Protein 1S3R (pdb70)

Organism: Streptococcus intermedius (NCBI:txid1338)

Sequence (946 aa):
NSEAAKKALNDYIWGLQYDKLNILTHQGEKLKNHSSREAFHRPGEYVVIEKKKQSISNATSKLSVSSANDDRIFPGALLKADQSLLENLPTLIPVNRGKTTISVNLPGLKNGESNLTVENPSNSTVRTAVNNLVEKWIQNYSKTHAVPARMQYESISAQSMSQLQAKFGADFSKVGAPLNVDFSSVHKGEKQVFIANFRQVYYTASVDSPNSPSALFGSGITPTDLINRGVNSKTPPVYVSNVSYGRAMYVKFETTSKSTKVQAAIDAVVKGAKLKAGTEYENILKNTKITAVVLGGNPGEASKVITGNIDTLKDLIQKGSNFSAQSPAVPISYTTSFVKDNSIATIQNNTDYIETKVTSYKDGALTLNHDGAFVARFYVYWEELGHDADGYETIRSRSWSGNGYNRGAHYSTTLRFKGNVRNIRVKVLGATGLAWEPWRLIYSKNDLPLVPQRNISTWGTTLHPQFEDKVVKNSEAAKKALNDYIWGLQYDKLNILTHQGEKLKNHSSREAFHRPGEYVVIEKKKQSISNATSKLSVSSANDDRIFPGALLKADQSLLENLPTLIPVNRGKTTISVNLPGLKNGESNLTVENPSNSTVRTAVNNLVEKWIQNYSKTHAVPARMQYESISAQSMSQLQAKFGADFSKVGAPLNVDFSSVHKGEKQVFIANFRQVYYTASVDSPNSPSALFGSGITPTDLINRGVNSKTPPVYVSNVSYGRAMYVKFETTSKSTKVQAAIDAVVKGAKLKAGTEYENILKNTKITAVVLGGNPGEASKVITGNIDTLKDLIQKGSNFSAQSPAVPISYTTSFVKDNSIATIQNNTDYIETKVTSYKDGALTLNHDGAFVARFYVYWEELGHDADGYETIRSRSWSGNGYNRGAHYSTTLRFKGNVRNIRVKVLGATGLAWEPWRLIYSKNDLPLVPQRNISTWGTTLHPQFEDKVVK

InterPro domains:
  IPR001869 Thiol-activated cytolysin [PF01289] (64-416)
  IPR001869 Thiol-activated cytolysin [PR01400] (71-88)
  IPR001869 Thiol-activated cytolysin [PR01400] (101-123)
  IPR001869 Thiol-activated cytolysin [PR01400] (129-145)
  IPR001869 Thiol-activated cytolysin [PR01400] (145-163)
  IPR001869 Thiol-activated cytolysin [PR01400] (204-219)
  IPR001869 Thiol-activated cytolysin [PR01400] (285-308)
  IPR001869 Thiol-activated cytolysin [PR01400] (338-355)
  IPR001869 Thiol-activated cytolysin [PR01400] (386-413)
  IPR001869 Thiol-activated cytolysin [PR01400] (425-442)
  IPR001869 Thiol-activated cytolysin [PR01400] (442-458)
  IPR001869 Thiol-activated cytolysin [PR01400] (500-520)
  IPR035390 Thiol-activated cytolysin C-terminal [PF17440] (421-521)
  IPR036359 Thiol-activated cytolysin superfamily [SSF56978] (58-526)
  IPR036363 Thiol-activated cytolysin, alpha-beta domain superfamily [G3DSA:3.90.840.10] (64-400)
  IPR038700 Thiol-activated cytolysin, C-terminal domain superfamily [G3DSA:2.60.40.1430] (418-532)

Structure (mmCIF, N/CA/C/O backbone):
data_1S3R
#
_entry.id   1S3R
#
_cell.length_a   88.450
_cell.length_b   173.640
_cell.length_c   105.110
_cell.angle_alpha   90.00
_cell.angle_beta   90.00
_cell.angle_gamma   90.00
#
_symmetry.space_group_name_H-M   'P 21 21 2'
#
loop_
_entity.id
_entity.type
_entity.pdbx_description
1 polymer intermedilysin
2 non-polymer 'SULFATE ION'
3 water water
#
loop_
_atom_site.group_PDB
_atom_site.id
_atom_site.type_symbol
_atom_site.label_atom_id
_atom_site.label_alt_id
_atom_site.label_comp_id
_atom_site.label_asym_id
_atom_site.label_entity_id
_atom_site.label_seq_id
_atom_site.pdbx_PDB_ins_code
_atom_site.Cartn_x
_atom_site.Cartn_y
_atom_site.Cartn_z
_atom_site.occupancy
_atom_site.B_iso_or_equiv
_atom_site.auth_seq_id
_atom_site.auth_comp_id
_atom_site.auth_asym_id
_atom_site.auth_atom_id
_atom_site.pdbx_PDB_model_num
ATOM 1 N N . ASN A 1 59 ? -0.841 71.481 22.417 1.00 45.81 56 ASN A N 1
ATOM 2 C CA . ASN A 1 59 ? 0.563 71.976 22.345 1.00 46.18 56 ASN A CA 1
ATOM 3 C C . ASN A 1 59 ? 1.504 70.994 23.072 1.00 45.85 56 ASN A C 1
ATOM 4 O O . ASN A 1 59 ? 2.302 70.268 22.435 1.00 45.38 56 ASN A O 1
ATOM 9 N N . SER A 1 60 ? 1.397 70.949 24.400 1.00 45.47 57 SER A N 1
ATOM 10 C CA . SER A 1 60 ? 2.134 69.949 25.175 1.00 45.23 57 SER A CA 1
ATOM 11 C C . SER A 1 60 ? 1.261 68.709 25.289 1.00 44.78 57 SER A C 1
ATOM 12 O O . SER A 1 60 ? 1.693 67.613 24.970 1.00 44.72 57 SER A O 1
ATOM 15 N N . GLU A 1 61 ? 0.017 68.902 25.706 1.00 44.16 58 GLU A N 1
ATOM 16 C CA . GLU A 1 61 ? -0.957 67.813 25.719 1.00 44.19 58 GLU A CA 1
ATOM 17 C C . GLU A 1 61 ? -0.905 66.915 24.456 1.00 43.58 58 GLU A C 1
ATOM 18 O O . GLU A 1 61 ? -1.084 65.692 24.548 1.00 43.39 58 GLU A O 1
ATOM 24 N N . ALA A 1 62 ? -0.661 67.527 23.294 1.00 42.85 59 ALA A N 1
ATOM 25 C CA . ALA A 1 62 ? -0.623 66.820 22.006 1.00 42.00 59 ALA A CA 1
ATOM 26 C C . ALA A 1 62 ? 0.606 65.931 21.838 1.00 41.31 59 ALA A C 1
ATOM 27 O O . ALA A 1 62 ? 0.495 64.824 21.334 1.00 40.81 59 ALA A O 1
ATOM 29 N N . ALA A 1 63 ? 1.770 66.436 22.235 1.00 40.84 60 ALA A N 1
ATOM 30 C CA . ALA A 1 63 ? 3.027 65.651 22.227 1.00 40.77 60 ALA A CA 1
ATOM 31 C C . ALA A 1 63 ? 3.009 64.402 23.125 1.00 40.22 60 ALA A C 1
ATOM 32 O O . ALA A 1 63 ? 3.552 63.350 22.760 1.00 39.26 60 ALA A O 1
ATOM 34 N N . LYS A 1 64 ? 2.399 64.559 24.303 1.00 39.97 61 LYS A N 1
ATOM 35 C CA . LYS A 1 64 ? 2.288 63.515 25.307 1.00 39.73 61 LYS A CA 1
ATOM 36 C C . LYS A 1 64 ? 1.390 62.446 24.792 1.00 39.05 61 LYS A C 1
ATOM 37 O O . LYS A 1 64 ? 1.776 61.299 24.747 1.00 38.76 61 LYS A O 1
ATOM 43 N N . LYS A 1 65 ? 0.185 62.845 24.413 1.00 38.92 62 LYS A N 1
ATOM 44 C CA . LYS A 1 65 ? -0.798 61.963 23.811 1.00 38.68 62 LYS A CA 1
ATOM 45 C C . LYS A 1 65 ? -0.195 61.117 22.677 1.00 38.07 62 LYS A C 1
ATOM 46 O O . LYS A 1 65 ? -0.395 59.900 22.624 1.00 37.71 62 LYS A O 1
ATOM 52 N N . ALA A 1 66 ? 0.530 61.756 21.768 1.00 37.32 63 ALA A N 1
ATOM 53 C CA . ALA A 1 66 ? 1.147 61.040 20.655 1.00 37.26 63 ALA A CA 1
ATOM 54 C C . ALA A 1 66 ? 2.139 59.937 21.125 1.00 37.03 63 ALA A C 1
ATOM 55 O O . ALA A 1 66 ? 2.163 58.845 20.551 1.00 36.56 63 ALA A O 1
ATOM 57 N N . LEU A 1 67 ? 2.935 60.239 22.164 1.00 36.36 64 LEU A N 1
ATOM 58 C CA . LEU A 1 67 ? 3.785 59.254 22.843 1.00 36.17 64 LEU A CA 1
ATOM 59 C C . LEU A 1 67 ? 2.983 58.152 23.516 1.00 35.19 64 LEU A C 1
ATOM 60 O O . LEU A 1 67 ? 3.232 56.970 23.311 1.00 35.01 64 LEU A O 1
ATOM 65 N N . ASN A 1 68 ? 2.063 58.563 24.379 1.00 34.16 65 ASN A N 1
ATOM 66 C CA . ASN A 1 68 ? 1.155 57.661 25.076 1.00 33.43 65 ASN A CA 1
ATOM 67 C C . ASN A 1 68 ? 0.560 56.580 24.160 1.00 32.87 65 ASN A C 1
ATOM 68 O O . ASN A 1 68 ? 0.688 55.385 24.445 1.00 32.56 65 ASN A O 1
ATOM 73 N N . ASP A 1 69 ? -0.075 56.994 23.060 1.00 31.97 66 ASP A N 1
ATOM 74 C CA . ASP A 1 69 ? -0.747 56.053 22.182 1.00 31.46 66 ASP A CA 1
ATOM 75 C C . ASP A 1 69 ? 0.208 55.170 21.474 1.00 30.49 66 ASP A C 1
ATOM 76 O O . ASP A 1 69 ? -0.120 54.022 21.222 1.00 28.82 66 ASP A O 1
ATOM 81 N N . TYR A 1 70 ? 1.383 55.716 21.138 1.00 30.65 67 TYR A N 1
ATOM 82 C CA . TYR A 1 70 ? 2.378 54.961 20.402 1.00 30.37 67 TYR A CA 1
ATOM 83 C C . TYR A 1 70 ? 2.814 53.794 21.258 1.00 29.70 67 TYR A C 1
ATOM 84 O O . TYR A 1 70 ? 2.881 52.672 20.774 1.00 29.19 67 TYR A O 1
ATOM 93 N N . ILE A 1 71 ? 3.094 54.047 22.530 1.00 29.29 68 ILE A N 1
ATOM 94 C CA . ILE A 1 71 ? 3.593 52.988 23.400 1.00 29.61 68 ILE A CA 1
ATOM 95 C C . ILE A 1 71 ? 2.451 52.039 23.710 1.00 28.24 68 ILE A C 1
ATOM 96 O O . ILE A 1 71 ? 2.598 50.843 23.579 1.00 26.71 68 ILE A O 1
ATOM 101 N N . TRP A 1 72 ? 1.325 52.592 24.175 1.00 28.11 69 TRP A N 1
ATOM 102 C CA . TRP A 1 72 ? 0.060 51.833 24.305 1.00 28.16 69 TRP A CA 1
ATOM 103 C C . TRP A 1 72 ? -0.297 51.017 23.066 1.00 27.06 69 TRP A C 1
ATOM 104 O O . TRP A 1 72 ? -0.750 49.911 23.191 1.00 25.44 69 TRP A O 1
ATOM 115 N N . GLY A 1 73 ? -0.006 51.555 21.893 1.00 27.34 70 GLY A N 1
ATOM 116 C CA . GLY A 1 73 ? -0.144 50.848 20.643 1.00 28.60 70 GLY A CA 1
ATOM 117 C C . GLY A 1 73 ? 0.613 49.556 20.410 1.00 29.51 70 GLY A C 1
ATOM 118 O O . GLY A 1 73 ? 0.264 48.798 19.514 1.00 29.31 70 GLY A O 1
ATOM 119 N N . LEU A 1 74 ? 1.652 49.284 21.173 1.00 31.52 71 LEU A N 1
ATOM 120 C CA . LEU A 1 74 ? 2.521 48.204 20.790 1.00 33.08 71 LEU A CA 1
ATOM 121 C C . LEU A 1 74 ? 1.896 46.896 21.182 1.00 33.77 71 LEU A C 1
ATOM 122 O O . LEU A 1 74 ? 1.312 46.775 22.242 1.00 33.89 71 LEU A O 1
ATOM 127 N N . GLN A 1 75 ? 2.007 45.920 20.301 1.00 34.81 72 GLN A N 1
ATOM 128 C CA . GLN A 1 75 ? 1.578 44.556 20.578 1.00 35.89 72 GLN A CA 1
ATOM 129 C C . GLN A 1 75 ? 2.786 43.606 20.682 1.00 35.88 72 GLN A C 1
ATOM 130 O O . GLN A 1 75 ? 3.615 43.500 19.781 1.00 36.48 72 GLN A O 1
ATOM 136 N N . TYR A 1 76 ? 2.883 42.910 21.791 1.00 35.20 73 TYR A N 1
ATOM 137 C CA . TYR A 1 76 ? 3.877 41.883 21.910 1.00 34.34 73 TYR A CA 1
ATOM 138 C C . TYR A 1 76 ? 3.438 40.927 22.984 1.00 35.34 73 TYR A C 1
ATOM 139 O O . TYR A 1 76 ? 2.631 41.267 23.837 1.00 34.31 73 TYR A O 1
ATOM 148 N N . ASP A 1 77 ? 4.009 39.734 22.937 1.00 36.94 74 ASP A N 1
ATOM 149 C CA . ASP A 1 77 ? 3.831 38.704 23.953 1.00 38.50 74 ASP A CA 1
ATOM 150 C C . ASP A 1 77 ? 4.715 38.970 25.203 1.00 39.89 74 ASP A C 1
ATOM 151 O O . ASP A 1 77 ? 5.798 38.455 25.338 1.00 39.60 74 ASP A O 1
ATOM 156 N N . LYS A 1 78 ? 4.212 39.809 26.093 1.00 42.32 75 LYS A N 1
ATOM 157 C CA . LYS A 1 78 ? 4.788 40.123 27.420 1.00 44.09 75 LYS A CA 1
ATOM 158 C C . LYS A 1 78 ? 5.669 39.026 28.015 1.00 45.24 75 LYS A C 1
ATOM 159 O O . LYS A 1 78 ? 6.893 39.166 28.040 1.00 47.47 75 LYS A O 1
ATOM 165 N N . LEU A 1 79 ? 5.041 37.948 28.486 1.00 46.26 76 LEU A N 1
ATOM 166 C CA . LEU A 1 79 ? 5.708 36.804 29.118 1.00 46.34 76 LEU A CA 1
ATOM 167 C C . LEU A 1 79 ? 6.241 35.868 28.063 1.00 46.46 76 LEU A C 1
ATOM 168 O O . LEU A 1 79 ? 6.156 34.665 28.231 1.00 46.81 76 LEU A O 1
ATOM 173 N N . ASN A 1 80 ? 6.819 36.412 26.995 1.00 46.93 77 ASN A N 1
ATOM 174 C CA . ASN A 1 80 ? 7.489 35.597 25.982 1.00 47.47 77 ASN A CA 1
ATOM 175 C C . ASN A 1 80 ? 8.722 36.155 25.249 1.00 46.73 77 ASN A C 1
ATOM 176 O O . ASN A 1 80 ? 9.569 35.374 24.843 1.00 47.03 77 ASN A O 1
ATOM 181 N N . ILE A 1 81 ? 8.793 37.470 25.013 1.00 45.51 78 ILE A N 1
ATOM 182 C CA . ILE A 1 81 ? 9.877 38.058 24.199 1.00 44.23 78 ILE A CA 1
ATOM 183 C C . ILE A 1 81 ? 11.154 38.043 24.986 1.00 43.25 78 ILE A C 1
ATOM 184 O O . ILE A 1 81 ? 12.240 38.374 24.463 1.00 44.17 78 ILE A O 1
ATOM 189 N N . LEU A 1 82 ? 11.009 37.735 26.268 1.00 40.99 79 LEU A N 1
ATOM 190 C CA . LEU A 1 82 ? 12.106 37.644 27.172 1.00 38.51 79 LEU A CA 1
ATOM 191 C C . LEU A 1 82 ? 12.240 36.192 27.562 1.00 37.63 79 LEU A C 1
ATOM 192 O O . LEU A 1 82 ? 12.254 35.865 28.749 1.00 38.06 79 LEU A O 1
ATOM 197 N N . THR A 1 83 ? 12.353 35.339 26.553 1.00 36.42 80 THR A N 1
ATOM 198 C CA . THR A 1 83 ? 12.576 33.916 26.730 1.00 36.39 80 THR A CA 1
ATOM 199 C C . THR A 1 83 ? 13.816 33.542 25.970 1.00 36.90 80 THR A C 1
ATOM 200 O O . THR A 1 83 ? 13.916 33.826 24.789 1.00 38.01 80 THR A O 1
ATOM 204 N N . HIS A 1 84 ? 14.755 32.869 26.600 1.00 37.18 81 HIS A N 1
ATOM 205 C CA . HIS A 1 84 ? 15.964 32.465 25.907 1.00 36.90 81 HIS A CA 1
ATOM 206 C C . HIS A 1 84 ? 15.906 30.963 25.842 1.00 37.29 81 HIS A C 1
ATOM 207 O O . HIS A 1 84 ? 15.540 30.326 26.823 1.00 36.85 81 HIS A O 1
ATOM 214 N N . GLN A 1 85 ? 16.267 30.395 24.694 1.00 38.10 82 GLN A N 1
ATOM 215 C CA . GLN A 1 85 ? 16.431 28.953 24.555 1.00 38.87 82 GLN A CA 1
ATOM 216 C C . GLN A 1 85 ? 17.906 28.585 24.394 1.00 38.98 82 GLN A C 1
ATOM 217 O O . GLN A 1 85 ? 18.558 29.092 23.494 1.00 39.90 82 GLN A O 1
ATOM 223 N N . GLY A 1 86 ? 18.411 27.687 25.248 1.00 39.15 83 GLY A N 1
ATOM 224 C CA . GLY A 1 86 ? 19.810 27.244 25.228 1.00 39.56 83 GLY A CA 1
ATOM 225 C C . GLY A 1 86 ? 19.960 26.025 24.340 1.00 39.61 83 GLY A C 1
ATOM 226 O O . GLY A 1 86 ? 19.407 26.004 23.260 1.00 40.31 83 GLY A O 1
ATOM 227 N N . GLU A 1 87 ? 20.653 24.984 24.787 1.00 40.13 84 GLU A N 1
ATOM 228 C CA . GLU A 1 87 ? 20.748 23.744 23.988 1.00 40.09 84 GLU A CA 1
ATOM 229 C C . GLU A 1 87 ? 19.432 22.953 24.075 1.00 39.17 84 GLU A C 1
ATOM 230 O O . GLU A 1 87 ? 18.737 22.982 25.087 1.00 39.01 84 GLU A O 1
ATOM 236 N N . LYS A 1 88 ? 19.069 22.287 23.003 1.00 38.15 85 LYS A N 1
ATOM 237 C CA . LYS A 1 88 ? 18.013 21.306 23.059 1.00 38.48 85 LYS A CA 1
ATOM 238 C C . LYS A 1 88 ? 18.688 19.960 22.817 1.00 37.27 85 LYS A C 1
ATOM 239 O O . LYS A 1 88 ? 19.502 19.835 21.917 1.00 36.99 85 LYS A O 1
ATOM 245 N N . LEU A 1 89 ? 18.369 18.954 23.622 1.00 36.38 86 LEU A N 1
ATOM 246 C CA . LEU A 1 89 ? 19.027 17.667 23.503 1.00 35.48 86 LEU A CA 1
ATOM 247 C C . LEU A 1 89 ? 18.093 16.536 23.151 1.00 34.76 86 LEU A C 1
ATOM 248 O O . LEU A 1 89 ? 16.945 16.473 23.587 1.00 35.26 86 LEU A O 1
ATOM 253 N N . LYS A 1 90 ? 18.618 15.634 22.342 1.00 34.37 87 LYS A N 1
ATOM 254 C CA . LYS A 1 90 ? 17.990 14.360 22.085 1.00 33.81 87 LYS A CA 1
ATOM 255 C C . LYS A 1 90 ? 17.869 13.635 23.413 1.00 33.19 87 LYS A C 1
ATOM 256 O O . LYS A 1 90 ? 18.690 13.768 24.300 1.00 32.41 87 LYS A O 1
ATOM 262 N N . ASN A 1 91 ? 16.789 12.905 23.562 1.00 33.59 88 ASN A N 1
ATOM 263 C CA . ASN A 1 91 ? 16.606 12.068 24.721 1.00 33.33 88 ASN A CA 1
ATOM 264 C C . ASN A 1 91 ? 17.765 11.142 24.905 1.00 32.00 88 ASN A C 1
ATOM 265 O O . ASN A 1 91 ? 18.406 10.683 23.955 1.00 31.07 88 ASN A O 1
ATOM 270 N N . HIS A 1 92 ? 18.025 10.870 26.164 1.00 31.44 89 HIS A N 1
ATOM 271 C CA . HIS A 1 92 ? 19.141 10.035 26.523 1.00 31.31 89 HIS A CA 1
ATOM 272 C C . HIS A 1 92 ? 18.930 9.535 27.912 1.00 30.75 89 HIS A C 1
ATOM 273 O O . HIS A 1 92 ? 18.588 10.313 28.768 1.00 29.99 89 HIS A O 1
ATOM 280 N N . SER A 1 93 ? 19.111 8.233 28.121 1.00 31.09 90 SER A N 1
ATOM 281 C CA . SER A 1 93 ? 19.151 7.644 29.475 1.00 31.20 90 SER A CA 1
ATOM 282 C C . SER A 1 93 ? 20.105 6.470 29.508 1.00 31.09 90 SER A C 1
ATOM 283 O O . SER A 1 93 ? 19.825 5.439 28.919 1.00 30.88 90 SER A O 1
ATOM 286 N N . SER A 1 94 ? 21.242 6.635 30.162 1.00 31.19 91 SER A N 1
ATOM 287 C CA . SER A 1 94 ? 22.208 5.557 30.254 1.00 31.60 91 SER A CA 1
ATOM 288 C C . SER A 1 94 ? 22.734 5.379 31.678 1.00 32.32 91 SER A C 1
ATOM 289 O O . SER A 1 94 ? 22.452 6.184 32.569 1.00 32.22 91 SER A O 1
ATOM 292 N N . ARG A 1 95 ? 23.458 4.284 31.902 1.00 33.23 92 ARG A N 1
ATOM 293 C CA . ARG A 1 95 ? 24.098 4.052 33.196 1.00 33.51 92 ARG A CA 1
ATOM 294 C C . ARG A 1 95 ? 25.356 3.215 33.142 1.00 33.77 92 ARG A C 1
ATOM 295 O O . ARG A 1 95 ? 25.777 2.715 32.109 1.00 33.89 92 ARG A O 1
ATOM 303 N N . GLU A 1 96 ? 25.980 3.156 34.294 1.00 34.74 93 GLU A N 1
ATOM 304 C CA . GLU A 1 96 ? 27.221 2.466 34.511 1.00 35.66 93 GLU A CA 1
ATOM 305 C C . GLU A 1 96 ? 27.108 2.018 35.963 1.00 35.33 93 GLU A C 1
ATOM 306 O O . GLU A 1 96 ? 26.851 2.833 36.837 1.00 34.67 93 GLU A O 1
ATOM 312 N N . ALA A 1 97 ? 27.234 0.715 36.205 1.00 35.49 94 ALA A N 1
ATOM 313 C CA . ALA A 1 97 ? 27.161 0.169 37.560 1.00 35.47 94 ALA A CA 1
ATOM 314 C C . ALA A 1 97 ? 28.330 -0.763 37.806 1.00 35.08 94 ALA A C 1
ATOM 315 O O . ALA A 1 97 ? 28.776 -1.451 36.890 1.00 35.15 94 ALA A O 1
ATOM 317 N N . PHE A 1 98 ? 28.823 -0.779 39.041 1.00 34.67 95 PHE A N 1
ATOM 318 C CA . PHE A 1 98 ? 29.981 -1.589 39.390 1.00 34.65 95 PHE A CA 1
ATOM 319 C C . PHE A 1 98 ? 30.051 -1.945 40.864 1.00 34.37 95 PHE A C 1
ATOM 320 O O . PHE A 1 98 ? 29.298 -1.427 41.680 1.00 34.03 95 PHE A O 1
ATOM 328 N N . HIS A 1 99 ? 30.964 -2.850 41.189 1.00 34.33 96 HIS A N 1
ATOM 329 C CA . HIS A 1 99 ? 31.073 -3.358 42.541 1.00 34.34 96 HIS A CA 1
ATOM 330 C C . HIS A 1 99 ? 32.193 -2.660 43.241 1.00 35.13 96 HIS A C 1
ATOM 331 O O . HIS A 1 99 ? 33.230 -2.391 42.649 1.00 35.49 96 HIS A O 1
ATOM 338 N N . ARG A 1 100 ? 31.949 -2.371 44.512 1.00 35.85 97 ARG A N 1
ATOM 339 C CA . ARG A 1 100 ? 32.921 -1.781 45.418 1.00 36.19 97 ARG A CA 1
ATOM 340 C C . ARG A 1 100 ? 32.469 -2.174 46.824 1.00 35.78 97 ARG A C 1
ATOM 341 O O . ARG A 1 100 ? 31.290 -2.074 47.137 1.00 35.85 97 ARG A O 1
ATOM 349 N N . PRO A 1 101 ? 33.390 -2.592 47.678 1.00 35.29 98 PRO A N 1
ATOM 350 C CA . PRO A 1 101 ? 33.041 -3.156 48.986 1.00 34.77 98 PRO A CA 1
ATOM 351 C C . PRO A 1 101 ? 31.783 -2.566 49.642 1.00 33.86 98 PRO A C 1
ATOM 352 O O . PRO A 1 101 ? 31.651 -1.352 49.724 1.00 33.36 98 PRO A O 1
ATOM 356 N N . GLY A 1 102 ? 30.870 -3.429 50.081 1.00 32.98 99 GLY A N 1
ATOM 357 C CA . GLY A 1 102 ? 29.680 -3.007 50.801 1.00 32.33 99 GLY A CA 1
ATOM 358 C C . GLY A 1 102 ? 28.596 -2.311 50.002 1.00 31.88 99 GLY A C 1
ATOM 359 O O . GLY A 1 102 ? 27.553 -2.027 50.565 1.00 31.58 99 GLY A O 1
ATOM 360 N N . GLU A 1 103 ? 28.817 -2.063 48.708 1.00 31.52 100 GLU A N 1
ATOM 361 C CA . GLU A 1 103 ? 27.882 -1.283 47.883 1.00 31.23 100 GLU A CA 1
ATOM 362 C C . GLU A 1 103 ? 27.938 -1.598 46.383 1.00 30.92 100 GLU A C 1
ATOM 363 O O . GLU A 1 103 ? 28.944 -2.078 45.873 1.00 31.04 100 GLU A O 1
ATOM 369 N N . TYR A 1 104 ? 26.841 -1.336 45.684 1.00 30.47 101 TYR A N 1
ATOM 370 C CA . TYR A 1 104 ? 26.813 -1.418 44.225 1.00 30.34 101 TYR A CA 1
ATOM 371 C C . TYR A 1 104 ? 26.559 -0.008 43.717 1.00 31.33 101 TYR A C 1
ATOM 372 O O . TYR A 1 104 ? 25.505 0.554 43.991 1.00 31.21 101 TYR A O 1
ATOM 381 N N . VAL A 1 105 ? 27.530 0.565 43.004 1.00 32.61 102 VAL A N 1
ATOM 382 C CA . VAL A 1 105 ? 27.499 1.983 42.603 1.00 33.73 102 VAL A CA 1
ATOM 383 C C . VAL A 1 105 ? 26.962 2.151 41.184 1.00 34.47 102 VAL A C 1
ATOM 384 O O . VAL A 1 105 ? 27.305 1.382 40.306 1.00 35.08 102 VAL A O 1
ATOM 388 N N . VAL A 1 106 ? 26.154 3.178 40.951 1.00 35.32 103 VAL A N 1
ATOM 389 C CA . VAL A 1 106 ? 25.498 3.389 39.657 1.00 35.72 103 VAL A CA 1
ATOM 390 C C . VAL A 1 106 ? 25.568 4.865 39.198 1.00 36.15 103 VAL A C 1
ATOM 391 O O . VAL A 1 106 ? 24.824 5.714 39.703 1.00 36.10 103 VAL A O 1
ATOM 395 N N . ILE A 1 107 ? 26.478 5.159 38.265 1.00 36.33 104 ILE A N 1
ATOM 396 C CA . ILE A 1 107 ? 26.574 6.471 37.645 1.00 36.29 104 ILE A CA 1
ATOM 397 C C . ILE A 1 107 ? 25.563 6.486 36.515 1.00 36.39 104 ILE A C 1
ATOM 398 O O . ILE A 1 107 ? 25.799 5.928 35.441 1.00 36.20 104 ILE A O 1
ATOM 403 N N . GLU A 1 108 ? 24.429 7.121 36.778 1.00 36.58 105 GLU A N 1
ATOM 404 C CA . GLU A 1 108 ? 23.355 7.256 35.809 1.00 36.90 105 GLU A CA 1
ATOM 405 C C . GLU A 1 108 ? 23.294 8.645 35.164 1.00 36.70 105 GLU A C 1
ATOM 406 O O . GLU A 1 108 ? 23.236 9.656 35.872 1.00 36.41 105 GLU A O 1
ATOM 412 N N . LYS A 1 109 ? 23.274 8.676 33.821 1.00 36.85 106 LYS A N 1
ATOM 413 C CA . LYS A 1 109 ? 23.200 9.921 33.009 1.00 36.50 106 LYS A CA 1
ATOM 414 C C . LYS A 1 109 ? 21.890 10.045 32.224 1.00 36.27 106 LYS A C 1
ATOM 415 O O . LYS A 1 109 ? 21.589 9.226 31.380 1.00 36.28 106 LYS A O 1
ATOM 421 N N . LYS A 1 110 ? 21.104 11.063 32.527 1.00 36.57 107 LYS A N 1
ATOM 422 C CA . LYS A 1 110 ? 19.844 11.323 31.837 1.00 37.18 107 LYS A CA 1
ATOM 423 C C . LYS A 1 110 ? 19.856 12.721 31.180 1.00 37.36 107 LYS A C 1
ATOM 424 O O . LYS A 1 110 ? 20.622 13.592 31.574 1.00 37.38 107 LYS A O 1
ATOM 430 N N . LYS A 1 111 ? 18.986 12.929 30.199 1.00 37.59 108 LYS A N 1
ATOM 431 C CA . LYS A 1 111 ? 18.720 14.256 29.639 1.00 37.89 108 LYS A CA 1
ATOM 432 C C . LYS A 1 111 ? 17.591 14.881 30.456 1.00 38.16 108 LYS A C 1
ATOM 433 O O . LYS A 1 111 ? 16.578 14.239 30.758 1.00 37.45 108 LYS A O 1
ATOM 439 N N . GLN A 1 112 ? 17.797 16.134 30.830 1.00 38.71 109 GLN A N 1
ATOM 440 C CA . GLN A 1 112 ? 16.832 16.888 31.616 1.00 39.11 109 GLN A CA 1
ATOM 441 C C . GLN A 1 112 ? 16.716 18.270 30.996 1.00 39.52 109 GLN A C 1
ATOM 442 O O . GLN A 1 112 ? 17.508 18.654 30.131 1.00 39.38 109 GLN A O 1
ATOM 448 N N . SER A 1 113 ? 15.723 19.008 31.455 1.00 39.77 110 SER A N 1
ATOM 449 C CA . SER A 1 113 ? 15.537 20.365 31.018 1.00 40.76 110 SER A CA 1
ATOM 450 C C . SER A 1 113 ? 15.277 21.233 32.227 1.00 40.91 110 SER A C 1
ATOM 451 O O . SER A 1 113 ? 14.719 20.785 33.224 1.00 40.61 110 SER A O 1
ATOM 454 N N . ILE A 1 114 ? 15.729 22.480 32.149 1.00 41.24 111 ILE A N 1
ATOM 455 C CA . ILE A 1 114 ? 15.491 23.455 33.212 1.00 41.39 111 ILE A CA 1
ATOM 456 C C . ILE A 1 114 ? 14.742 24.637 32.631 1.00 40.85 111 ILE A C 1
ATOM 457 O O . ILE A 1 114 ? 15.010 25.093 31.537 1.00 40.40 111 ILE A O 1
ATOM 462 N N . SER A 1 115 ? 13.765 25.110 33.371 1.00 41.01 112 SER A N 1
ATOM 463 C CA . SER A 1 115 ? 12.909 26.164 32.880 1.00 40.85 112 SER A CA 1
ATOM 464 C C . SER A 1 115 ? 12.842 27.192 33.959 1.00 39.68 112 SER A C 1
ATOM 465 O O . SER A 1 115 ? 12.120 27.011 34.939 1.00 40.48 112 SER A O 1
ATOM 468 N N . ASN A 1 116 ? 13.586 28.270 33.790 1.00 37.90 113 ASN A N 1
ATOM 469 C CA . ASN A 1 116 ? 13.756 29.228 34.869 1.00 37.16 113 ASN A CA 1
ATOM 470 C C . ASN A 1 116 ? 13.118 30.569 34.564 1.00 35.98 113 ASN A C 1
ATOM 471 O O . ASN A 1 116 ? 13.209 31.074 33.458 1.00 34.80 113 ASN A O 1
ATOM 476 N N . ALA A 1 117 ? 12.483 31.154 35.566 1.00 35.56 114 ALA A N 1
ATOM 477 C CA . ALA A 1 117 ? 11.747 32.395 35.358 1.00 35.30 114 ALA A CA 1
ATOM 478 C C . ALA A 1 117 ? 12.064 33.332 36.471 1.00 34.45 114 ALA A C 1
ATOM 479 O O . ALA A 1 117 ? 11.807 32.988 37.604 1.00 34.09 114 ALA A O 1
ATOM 481 N N . THR A 1 118 ? 12.589 34.513 36.152 1.00 34.42 115 THR A N 1
ATOM 482 C CA . THR A 1 118 ? 12.957 35.495 37.180 1.00 34.84 115 THR A CA 1
ATOM 483 C C . THR A 1 118 ? 12.572 36.908 36.798 1.00 34.88 115 THR A C 1
ATOM 484 O O . THR A 1 118 ? 12.680 37.298 35.632 1.00 35.72 115 THR A O 1
ATOM 488 N N . SER A 1 119 ? 12.202 37.699 37.794 1.00 34.25 116 SER A N 1
ATOM 489 C CA . SER A 1 119 ? 12.069 39.127 37.578 1.00 33.81 116 SER A CA 1
ATOM 490 C C . SER A 1 119 ? 13.202 39.842 38.299 1.00 32.81 116 SER A C 1
ATOM 491 O O . SER A 1 119 ? 13.654 40.874 37.849 1.00 32.12 116 SER A O 1
ATOM 494 N N . LYS A 1 120 ? 13.694 39.253 39.376 1.00 32.90 117 LYS A N 1
ATOM 495 C CA . LYS A 1 120 ? 14.777 39.856 40.179 1.00 33.06 117 LYS A CA 1
ATOM 496 C C . LYS A 1 120 ? 16.125 39.607 39.523 1.00 32.49 117 LYS A C 1
ATOM 497 O O . LYS A 1 120 ? 16.740 38.582 39.752 1.00 33.22 117 LYS A O 1
ATOM 503 N N . LEU A 1 121 ? 16.566 40.525 38.667 1.00 31.98 118 LEU A N 1
ATOM 504 C CA . LEU A 1 121 ? 17.809 40.351 37.910 1.00 31.66 118 LEU A CA 1
ATOM 505 C C . LEU A 1 121 ? 19.016 40.801 38.716 1.00 30.82 118 LEU A C 1
ATOM 506 O O . LEU A 1 121 ? 18.889 41.596 39.597 1.00 29.70 118 LEU A O 1
ATOM 511 N N . SER A 1 122 ? 20.194 40.277 38.421 1.00 31.00 119 SER A N 1
ATOM 512 C CA . SER A 1 122 ? 21.361 40.552 39.281 1.00 31.15 119 SER A CA 1
ATOM 513 C C . SER A 1 122 ? 22.236 41.624 38.704 1.00 31.47 119 SER A C 1
ATOM 514 O O . SER A 1 122 ? 22.481 41.630 37.520 1.00 31.54 119 SER A O 1
ATOM 517 N N . VAL A 1 123 ? 22.706 42.533 39.556 1.00 32.85 120 VAL A N 1
ATOM 518 C CA . VAL A 1 123 ? 23.632 43.598 39.141 1.00 33.15 120 VAL A CA 1
ATOM 519 C C . VAL A 1 123 ? 25.077 43.080 39.163 1.00 33.00 120 VAL A C 1
ATOM 520 O O . VAL A 1 123 ? 25.507 42.437 40.132 1.00 32.69 120 VAL A O 1
ATOM 524 N N . SER A 1 124 ? 25.806 43.391 38.095 1.00 32.36 121 SER A N 1
ATOM 525 C CA . SER A 1 124 ? 27.187 42.947 37.887 1.00 32.53 121 SER A CA 1
ATOM 526 C C . SER A 1 124 ? 28.118 44.117 37.540 1.00 31.74 121 SER A C 1
ATOM 527 O O . SER A 1 124 ? 27.623 45.149 37.112 1.00 31.91 121 SER A O 1
ATOM 530 N N . SER A 1 125 ? 29.440 43.942 37.625 1.00 29.39 122 SER A N 1
ATOM 531 C CA . SER A 1 125 ? 30.345 45.036 37.244 1.00 28.64 122 SER A CA 1
ATOM 532 C C . SER A 1 125 ? 30.196 45.430 35.779 1.00 27.69 122 SER A C 1
ATOM 533 O O . SER A 1 125 ? 30.259 46.610 35.416 1.00 26.16 122 SER A O 1
ATOM 536 N N . ALA A 1 126 ? 30.015 44.437 34.926 1.00 27.81 123 ALA A N 1
ATOM 537 C CA . ALA A 1 126 ? 29.715 44.709 33.515 1.00 28.34 123 ALA A CA 1
ATOM 538 C C . ALA A 1 126 ? 28.359 45.525 33.278 1.00 28.49 123 ALA A C 1
ATOM 539 O O . ALA A 1 126 ? 28.322 46.472 32.444 1.00 26.99 123 ALA A O 1
ATOM 541 N N . ASN A 1 127 ? 27.277 45.198 33.999 1.00 28.43 124 ASN A N 1
ATOM 542 C CA . ASN A 1 127 ? 26.039 45.945 33.765 1.00 30.25 124 ASN A CA 1
ATOM 543 C C . ASN A 1 127 ? 25.849 47.146 34.669 1.00 31.67 124 ASN A C 1
ATOM 544 O O . ASN A 1 127 ? 25.022 47.974 34.369 1.00 34.36 124 ASN A O 1
ATOM 549 N N . ASP A 1 128 ? 26.632 47.261 35.732 1.00 32.28 125 ASP A N 1
ATOM 550 C CA . ASP A 1 128 ? 26.498 48.288 36.781 1.00 32.44 125 ASP A CA 1
ATOM 551 C C . ASP A 1 128 ? 26.010 49.679 36.341 1.00 32.22 125 ASP A C 1
ATOM 552 O O . ASP A 1 128 ? 25.196 50.279 37.018 1.00 31.72 125 ASP A O 1
ATOM 557 N N . ASP A 1 129 ? 26.549 50.197 35.242 1.00 33.09 126 ASP A N 1
ATOM 558 C CA . ASP A 1 129 ? 26.443 51.625 34.860 1.00 33.87 126 ASP A CA 1
ATOM 559 C C . ASP A 1 129 ? 25.148 51.922 34.096 1.00 35.34 126 ASP A C 1
ATOM 560 O O . ASP A 1 129 ? 24.769 53.092 33.845 1.00 36.40 126 ASP A O 1
ATOM 565 N N . ARG A 1 130 ? 24.455 50.856 33.735 1.00 35.45 127 ARG A N 1
ATOM 566 C CA . ARG A 1 130 ? 23.184 50.960 33.089 1.00 35.45 127 ARG A CA 1
ATOM 567 C C . ARG A 1 130 ? 22.075 50.714 34.094 1.00 34.82 127 ARG A C 1
ATOM 568 O O . ARG A 1 130 ? 20.909 50.837 33.763 1.00 34.61 127 ARG A O 1
ATOM 576 N N . ILE A 1 131 ? 22.411 50.352 35.317 1.00 33.68 128 ILE A N 1
ATOM 577 C CA . ILE A 1 131 ? 21.356 49.962 36.231 1.00 33.82 128 ILE A CA 1
ATOM 578 C C . ILE A 1 131 ? 21.108 51.016 37.262 1.00 32.28 128 ILE A C 1
ATOM 579 O O . ILE A 1 131 ? 21.866 51.148 38.208 1.00 33.72 128 ILE A O 1
ATOM 584 N N . PHE A 1 132 ? 20.042 51.770 37.103 1.00 30.06 129 PHE A N 1
ATOM 585 C CA . PHE A 1 132 ? 19.664 52.767 38.123 1.00 28.13 129 PHE A CA 1
ATOM 586 C C . PHE A 1 132 ? 18.147 53.075 38.069 1.00 26.58 129 PHE A C 1
ATOM 587 O O . PHE A 1 132 ? 17.603 53.151 36.969 1.00 25.82 129 PHE A O 1
ATOM 595 N N . PRO A 1 133 ? 17.492 53.273 39.217 1.00 25.41 130 PRO A N 1
ATOM 596 C CA . PRO A 1 133 ? 16.025 53.358 39.257 1.00 25.29 130 PRO A CA 1
ATOM 597 C C . PRO A 1 133 ? 15.565 54.312 38.202 1.00 25.69 130 PRO A C 1
ATOM 598 O O . PRO A 1 133 ? 16.072 55.434 38.150 1.00 24.91 130 PRO A O 1
ATOM 602 N N . GLY A 1 134 ? 14.698 53.828 37.316 1.00 26.14 131 GLY A N 1
ATOM 603 C CA . GLY A 1 134 ? 14.063 54.675 36.317 1.00 27.12 131 GLY A CA 1
ATOM 604 C C . GLY A 1 134 ? 14.667 54.653 34.929 1.00 27.95 131 GLY A C 1
ATOM 605 O O . GLY A 1 134 ? 14.309 55.442 34.061 1.00 29.25 131 GLY A O 1
ATOM 606 N N . ALA A 1 135 ? 15.569 53.714 34.710 1.00 29.53 132 ALA A N 1
ATOM 607 C CA . ALA A 1 135 ? 16.454 53.716 33.544 1.00 29.38 132 ALA A CA 1
ATOM 608 C C . ALA A 1 135 ? 15.698 53.074 32.436 1.00 29.25 132 ALA A C 1
ATOM 609 O O . ALA A 1 135 ? 14.984 52.114 32.676 1.00 29.29 132 ALA A O 1
ATOM 611 N N . LEU A 1 136 ? 15.846 53.611 31.238 1.00 29.68 133 LEU A N 1
ATOM 612 C CA . LEU A 1 136 ? 15.109 53.114 30.108 1.00 30.93 133 LEU A CA 1
ATOM 613 C C . LEU A 1 136 ? 15.961 52.141 29.343 1.00 30.54 133 LEU A C 1
ATOM 614 O O . LEU A 1 136 ? 16.947 52.513 28.803 1.00 29.33 133 LEU A O 1
ATOM 619 N N . LEU A 1 137 ? 15.505 50.900 29.259 1.00 31.67 134 LEU A N 1
ATOM 620 C CA . LEU A 1 137 ? 16.134 49.846 28.504 1.00 31.36 134 LEU A CA 1
ATOM 621 C C . LEU A 1 137 ? 15.172 49.273 27.475 1.00 32.42 134 LEU A C 1
ATOM 622 O O . LEU A 1 137 ? 13.918 49.516 27.523 1.00 32.57 134 LEU A O 1
ATOM 627 N N . LYS A 1 138 ? 15.730 48.497 26.547 1.00 32.84 135 LYS A N 1
ATOM 628 C CA . LYS A 1 138 ? 14.917 47.676 25.660 1.00 33.45 135 LYS A CA 1
ATOM 629 C C . LYS A 1 138 ? 14.785 46.250 26.203 1.00 34.16 135 LYS A C 1
ATOM 630 O O . LYS A 1 138 ? 15.651 45.742 26.897 1.00 33.39 135 LYS A O 1
ATOM 636 N N . ALA A 1 139 ? 13.678 45.619 25.829 1.00 34.85 136 ALA A N 1
ATOM 637 C CA . ALA A 1 139 ? 13.404 44.234 26.080 1.00 34.98 136 ALA A CA 1
ATOM 638 C C . ALA A 1 139 ? 13.871 43.430 24.855 1.00 35.72 136 ALA A C 1
ATOM 639 O O . ALA A 1 139 ? 13.058 42.959 24.039 1.00 35.35 136 ALA A O 1
ATOM 641 N N . ASP A 1 140 ? 15.196 43.309 24.743 1.00 36.13 137 ASP A N 1
ATOM 642 C CA . ASP A 1 140 ? 15.863 42.658 23.622 1.00 36.24 137 ASP A CA 1
ATOM 643 C C . ASP A 1 140 ? 16.845 41.589 24.125 1.00 36.44 137 ASP A C 1
ATOM 644 O O . ASP A 1 140 ? 16.827 41.209 25.305 1.00 35.90 137 ASP A O 1
ATOM 649 N N . GLN A 1 141 ? 17.701 41.120 23.216 1.00 37.03 138 GLN A N 1
ATOM 650 C CA . GLN A 1 141 ? 18.733 40.132 23.516 1.00 37.19 138 GLN A CA 1
ATOM 651 C C . GLN A 1 141 ? 19.702 40.601 24.613 1.00 34.79 138 GLN A C 1
ATOM 652 O O . GLN A 1 141 ? 20.164 39.804 25.409 1.00 33.70 138 GLN A O 1
ATOM 658 N N . SER A 1 142 ? 19.964 41.892 24.687 1.00 33.53 139 SER A N 1
ATOM 659 C CA . SER A 1 142 ? 20.866 42.427 25.731 1.00 32.74 139 SER A CA 1
ATOM 660 C C . SER A 1 142 ? 20.357 42.233 27.165 1.00 31.84 139 SER A C 1
ATOM 661 O O . SER A 1 142 ? 21.123 41.971 28.074 1.00 30.30 139 SER A O 1
ATOM 664 N N . LEU A 1 143 ? 19.064 42.424 27.370 1.00 31.62 140 LEU A N 1
ATOM 665 C CA . LEU A 1 143 ? 18.451 42.173 28.659 1.00 30.83 140 LEU A CA 1
ATOM 666 C C . LEU A 1 143 ? 18.354 40.684 28.931 1.00 30.90 140 LEU A C 1
ATOM 667 O O . LEU A 1 143 ? 18.461 40.243 30.061 1.00 29.60 140 LEU A O 1
ATOM 672 N N . LEU A 1 144 ? 18.128 39.890 27.897 1.00 31.47 141 LEU A N 1
ATOM 673 C CA . LEU A 1 144 ? 18.111 38.449 28.089 1.00 32.55 141 LEU A CA 1
ATOM 674 C C . LEU A 1 144 ? 19.459 37.955 28.589 1.00 33.39 141 LEU A C 1
ATOM 675 O O . LEU A 1 144 ? 19.505 36.959 29.339 1.00 34.11 141 LEU A O 1
ATOM 680 N N . GLU A 1 145 ? 20.532 38.638 28.155 1.00 33.33 142 GLU A N 1
ATOM 681 C CA . GLU A 1 145 ? 21.882 38.312 28.518 1.00 33.50 142 GLU A CA 1
ATOM 682 C C . GLU A 1 145 ? 22.311 39.068 29.743 1.00 33.39 142 GLU A C 1
ATOM 683 O O . GLU A 1 145 ? 23.430 38.892 30.205 1.00 33.94 142 GLU A O 1
ATOM 689 N N . ASN A 1 146 ? 21.454 39.948 30.235 1.00 33.50 143 ASN A N 1
ATOM 690 C CA . ASN A 1 146 ? 21.717 40.759 31.448 1.00 34.56 143 ASN A CA 1
ATOM 691 C C . ASN A 1 146 ? 22.829 41.823 31.319 1.00 35.79 143 ASN A C 1
ATOM 692 O O . ASN A 1 146 ? 23.564 42.137 32.248 1.00 35.47 143 ASN A O 1
ATOM 697 N N . LEU A 1 147 ? 22.878 42.397 30.131 1.00 37.43 144 LEU A N 1
ATOM 698 C CA . LEU A 1 147 ? 23.704 43.538 29.808 1.00 37.82 144 LEU A CA 1
ATOM 699 C C . LEU A 1 147 ? 22.850 44.458 28.956 1.00 37.06 144 LEU A C 1
ATOM 700 O O . LEU A 1 147 ? 23.150 44.713 27.793 1.00 36.32 144 LEU A O 1
ATOM 705 N N . PRO A 1 148 ? 21.765 44.942 29.537 1.00 36.98 145 PRO A N 1
ATOM 706 C CA . PRO A 1 148 ? 20.810 45.771 28.802 1.00 36.97 145 PRO A CA 1
ATOM 707 C C . PRO A 1 148 ? 21.397 47.091 28.324 1.00 36.43 145 PRO A C 1
ATOM 708 O O . PRO A 1 148 ? 22.059 47.777 29.079 1.00 36.78 145 PRO A O 1
ATOM 712 N N . THR A 1 149 ? 21.109 47.457 27.092 1.00 36.23 146 THR A N 1
ATOM 713 C CA . THR A 1 149 ? 21.381 48.799 26.590 1.00 36.25 146 THR A CA 1
ATOM 714 C C . THR A 1 149 ? 20.313 49.835 27.044 1.00 36.46 146 THR A C 1
ATOM 715 O O . THR A 1 149 ? 19.087 49.651 26.870 1.00 35.53 146 THR A O 1
ATOM 719 N N . LEU A 1 150 ? 20.802 50.926 27.608 1.00 36.96 147 LEU A N 1
ATOM 720 C CA . LEU A 1 150 ? 20.011 52.131 27.887 1.00 36.96 147 LEU A CA 1
ATOM 721 C C . LEU A 1 150 ? 19.573 52.699 26.596 1.00 36.70 147 LEU A C 1
ATOM 722 O O . LEU A 1 150 ? 20.291 52.666 25.646 1.00 36.60 147 LEU A O 1
ATOM 727 N N . ILE A 1 151 ? 18.402 53.294 26.575 1.00 37.50 148 ILE A N 1
ATOM 728 C CA . ILE A 1 151 ? 17.936 53.951 25.391 1.00 36.90 148 ILE A CA 1
ATOM 729 C C . ILE A 1 151 ? 18.433 55.391 25.416 1.00 37.18 148 ILE A C 1
ATOM 730 O O . ILE A 1 151 ? 18.226 56.124 26.386 1.00 36.62 148 ILE A O 1
ATOM 735 N N . PRO A 1 152 ? 19.048 55.798 24.315 1.00 37.48 149 PRO A N 1
ATOM 736 C CA . PRO A 1 152 ? 19.554 57.154 24.171 1.00 37.94 149 PRO A CA 1
ATOM 737 C C . PRO A 1 152 ? 18.449 58.169 23.885 1.00 37.59 149 PRO A C 1
ATOM 738 O O . PRO A 1 152 ? 18.154 58.489 22.741 1.00 37.23 149 PRO A O 1
ATOM 742 N N . VAL A 1 153 ? 17.877 58.720 24.941 1.00 37.93 150 VAL A N 1
ATOM 743 C CA . VAL A 1 153 ? 16.758 59.644 24.789 1.00 38.17 150 VAL A CA 1
ATOM 744 C C . VAL A 1 153 ? 16.631 60.526 26.045 1.00 38.49 150 VAL A C 1
ATOM 745 O O . VAL A 1 153 ? 16.831 60.078 27.186 1.00 38.14 150 VAL A O 1
ATOM 749 N N . ASN A 1 154 ? 16.324 61.795 25.843 1.00 38.97 151 ASN A N 1
ATOM 750 C CA . ASN A 1 154 ? 16.048 62.661 26.988 1.00 39.82 151 ASN A CA 1
ATOM 751 C C . ASN A 1 154 ? 14.884 62.063 27.837 1.00 39.73 151 ASN A C 1
ATOM 752 O O . ASN A 1 154 ? 13.910 61.474 27.303 1.00 38.72 151 ASN A O 1
ATOM 757 N N . ARG A 1 155 ? 15.015 62.196 29.157 1.00 39.38 152 ARG A N 1
ATOM 758 C CA . ARG A 1 155 ? 14.065 61.600 30.076 1.00 38.80 152 ARG A CA 1
ATOM 759 C C . ARG A 1 155 ? 13.274 62.649 30.856 1.00 38.25 152 ARG A C 1
ATOM 760 O O . ARG A 1 155 ? 13.629 63.824 30.865 1.00 38.82 152 ARG A O 1
ATOM 768 N N . GLY A 1 156 ? 12.183 62.220 31.477 1.00 37.03 153 GLY A N 1
ATOM 769 C CA . GLY A 1 156 ? 11.394 63.098 32.295 1.00 36.67 153 GLY A CA 1
ATOM 770 C C . GLY A 1 156 ? 11.594 62.763 33.741 1.00 36.67 153 GLY A C 1
ATOM 771 O O . GLY A 1 156 ? 12.131 61.707 34.054 1.00 36.60 153 GLY A O 1
ATOM 772 N N . LYS A 1 157 ? 11.135 63.667 34.605 1.00 37.23 154 LYS A N 1
ATOM 773 C CA . LYS A 1 157 ? 11.286 63.564 36.051 1.00 38.09 154 LYS A CA 1
ATOM 774 C C . LYS A 1 157 ? 11.072 62.120 36.466 1.00 37.73 154 LYS A C 1
ATOM 775 O O . LYS A 1 157 ? 10.232 61.418 35.888 1.00 38.88 154 LYS A O 1
ATOM 781 N N . THR A 1 158 ? 11.831 61.666 37.459 1.00 36.94 155 THR A N 1
ATOM 782 C CA . THR A 1 158 ? 11.666 60.312 37.954 1.00 35.87 155 THR A CA 1
ATOM 783 C C . THR A 1 158 ? 11.491 60.378 39.444 1.00 35.19 155 THR A C 1
ATOM 784 O O . THR A 1 158 ? 12.376 60.874 40.157 1.00 35.64 155 THR A O 1
ATOM 788 N N . THR A 1 159 ? 10.336 59.904 39.912 1.00 33.73 156 THR A N 1
ATOM 789 C CA . THR A 1 159 ? 10.091 59.811 41.335 1.00 32.37 156 THR A CA 1
ATOM 790 C C . THR A 1 159 ? 10.488 58.451 41.858 1.00 31.30 156 THR A C 1
ATOM 791 O O . THR A 1 159 ? 10.009 57.426 41.372 1.00 30.04 156 THR A O 1
ATOM 795 N N . ILE A 1 160 ? 11.392 58.486 42.844 1.00 30.40 157 ILE A N 1
ATOM 796 C CA . ILE A 1 160 ? 12.029 57.306 43.427 1.00 29.90 157 ILE A CA 1
ATOM 797 C C . ILE A 1 160 ? 11.730 57.261 44.917 1.00 29.11 157 ILE A C 1
ATOM 798 O O . ILE A 1 160 ? 11.584 58.295 45.516 1.00 29.14 157 ILE A O 1
ATOM 803 N N . SER A 1 161 ? 11.672 56.070 45.513 1.00 28.89 158 SER A N 1
ATOM 804 C CA . SER A 1 161 ? 11.266 55.913 46.912 1.00 28.83 158 SER A CA 1
ATOM 805 C C . SER A 1 161 ? 12.102 54.855 47.578 1.00 28.71 158 SER A C 1
ATOM 806 O O . SER A 1 161 ? 12.137 53.733 47.100 1.00 29.47 158 SER A O 1
ATOM 809 N N . VAL A 1 162 ? 12.781 55.218 48.666 1.00 28.69 159 VAL A N 1
ATOM 810 C CA . VAL A 1 162 ? 13.707 54.335 49.356 1.00 28.53 159 VAL A CA 1
ATOM 811 C C . VAL A 1 162 ? 13.065 53.916 50.655 1.00 29.64 159 VAL A C 1
ATOM 812 O O . VAL A 1 162 ? 12.508 54.735 51.365 1.00 29.63 159 VAL A O 1
ATOM 816 N N . ASN A 1 163 ? 13.145 52.628 50.957 1.00 31.64 160 ASN A N 1
ATOM 817 C CA . ASN A 1 163 ? 12.413 52.030 52.080 1.00 33.49 160 ASN A CA 1
ATOM 818 C C . ASN A 1 163 ? 13.249 51.887 53.359 1.00 34.21 160 ASN A C 1
ATOM 819 O O . ASN A 1 163 ? 13.066 50.958 54.159 1.00 35.02 160 ASN A O 1
ATOM 824 N N . LEU A 1 164 ? 14.172 52.799 53.565 1.00 34.29 161 LEU A N 1
ATOM 825 C CA . LEU A 1 164 ? 14.909 52.757 54.785 1.00 34.45 161 LEU A CA 1
ATOM 826 C C . LEU A 1 164 ? 13.925 53.084 55.889 1.00 34.91 161 LEU A C 1
ATOM 827 O O . LEU A 1 164 ? 13.034 53.899 55.687 1.00 34.37 161 LEU A O 1
ATOM 832 N N . PRO A 1 165 ? 14.066 52.421 57.035 1.00 35.78 162 PRO A N 1
ATOM 833 C CA . PRO A 1 165 ? 13.154 52.620 58.162 1.00 36.32 162 PRO A CA 1
ATOM 834 C C . PRO A 1 165 ? 13.468 53.911 58.891 1.00 36.96 162 PRO A C 1
ATOM 835 O O . PRO A 1 165 ? 14.611 54.346 58.888 1.00 37.16 162 PRO A O 1
ATOM 839 N N . GLY A 1 166 ? 12.457 54.502 59.518 1.00 37.69 163 GLY A N 1
ATOM 840 C CA . GLY A 1 166 ? 12.609 55.756 60.234 1.00 38.11 163 GLY A CA 1
ATOM 841 C C . GLY A 1 166 ? 12.206 56.968 59.402 1.00 38.62 163 GLY A C 1
ATOM 842 O O . GLY A 1 166 ? 11.742 57.987 59.950 1.00 38.59 163 GLY A O 1
ATOM 843 N N . LEU A 1 167 ? 12.408 56.869 58.086 1.00 39.14 164 LEU A N 1
ATOM 844 C CA . LEU A 1 167 ? 12.129 57.965 57.172 1.00 39.60 164 LEU A CA 1
ATOM 845 C C . LEU A 1 167 ? 10.649 58.245 57.239 1.00 40.55 164 LEU A C 1
ATOM 846 O O . LEU A 1 167 ? 9.849 57.313 57.162 1.00 40.85 164 LEU A O 1
ATOM 851 N N . LYS A 1 168 ? 10.306 59.524 57.414 1.00 41.48 165 LYS A N 1
ATOM 852 C CA . LYS A 1 168 ? 8.914 59.987 57.525 1.00 42.15 165 LYS A CA 1
ATOM 853 C C . LYS A 1 168 ? 8.753 61.357 56.856 1.00 42.70 165 LYS A C 1
ATOM 854 O O . LYS A 1 168 ? 9.754 62.014 56.540 1.00 42.80 165 LYS A O 1
ATOM 860 N N . ASN A 1 169 ? 7.499 61.793 56.680 1.00 43.18 166 ASN A N 1
ATOM 861 C CA . ASN A 1 169 ? 7.156 62.948 55.825 1.00 43.46 166 ASN A CA 1
ATOM 862 C C . ASN A 1 169 ? 7.507 62.563 54.384 1.00 43.36 166 ASN A C 1
ATOM 863 O O . ASN A 1 169 ? 7.216 61.433 53.957 1.00 43.48 166 ASN A O 1
ATOM 868 N N . GLY A 1 170 ? 8.153 63.470 53.646 1.00 42.94 167 GLY A N 1
ATOM 869 C CA . GLY A 1 170 ? 8.679 63.148 52.328 1.00 42.59 167 GLY A CA 1
ATOM 870 C C . GLY A 1 170 ? 10.166 62.802 52.313 1.00 42.06 167 GLY A C 1
ATOM 871 O O . GLY A 1 170 ? 10.833 62.954 51.280 1.00 42.22 167 GLY A O 1
ATOM 872 N N . GLU A 1 171 ? 10.700 62.334 53.442 1.00 41.09 168 GLU A N 1
ATOM 873 C CA . GLU A 1 171 ? 12.138 62.037 53.545 1.00 40.11 168 GLU A CA 1
ATOM 874 C C . GLU A 1 171 ? 12.525 60.843 52.662 1.00 39.24 168 GLU A C 1
ATOM 875 O O . GLU A 1 171 ? 13.665 60.734 52.199 1.00 39.01 168 GLU A O 1
ATOM 881 N N . SER A 1 172 ? 11.554 59.964 52.428 1.00 38.04 169 SER A N 1
ATOM 882 C CA . SER A 1 172 ? 11.785 58.730 51.716 1.00 37.19 169 SER A CA 1
ATOM 883 C C . SER A 1 172 ? 11.644 58.886 50.220 1.00 36.48 169 SER A C 1
ATOM 884 O O . SER A 1 172 ? 11.881 57.940 49.502 1.00 35.54 169 SER A O 1
ATOM 887 N N . ASN A 1 173 ? 11.258 60.070 49.748 1.00 36.48 170 ASN A N 1
ATOM 888 C CA . ASN A 1 173 ? 10.930 60.262 48.330 1.00 36.62 170 ASN A CA 1
ATOM 889 C C . ASN A 1 173 ? 11.850 61.290 47.687 1.00 36.44 170 ASN A C 1
ATOM 890 O O . ASN A 1 173 ? 12.147 62.326 48.272 1.00 35.95 170 ASN A O 1
ATOM 895 N N . LEU A 1 174 ? 12.276 60.970 46.470 1.00 37.06 171 LEU A N 1
ATOM 896 C CA . LEU A 1 174 ? 13.200 61.766 45.668 1.00 37.83 171 LEU A CA 1
ATOM 897 C C . LEU A 1 174 ? 12.595 62.040 44.314 1.00 38.67 171 LEU A C 1
ATOM 898 O O . LEU A 1 174 ? 11.829 61.224 43.783 1.00 38.87 171 LEU A O 1
ATOM 903 N N . THR A 1 175 ? 13.014 63.160 43.728 1.00 39.34 172 THR A N 1
ATOM 904 C CA . THR A 1 175 ? 12.673 63.505 42.359 1.00 39.33 172 THR A CA 1
ATOM 905 C C . THR A 1 175 ? 13.942 63.900 41.629 1.00 39.32 172 THR A C 1
ATOM 906 O O . THR A 1 175 ? 14.641 64.816 42.051 1.00 39.05 172 THR A O 1
ATOM 910 N N . VAL A 1 176 ? 14.243 63.208 40.536 1.00 39.60 173 VAL A N 1
ATOM 911 C CA . VAL A 1 176 ? 15.420 63.549 39.754 1.00 39.95 173 VAL A CA 1
ATOM 912 C C . VAL A 1 176 ? 15.032 64.118 38.380 1.00 40.75 173 VAL A C 1
ATOM 913 O O . VAL A 1 176 ? 14.251 63.517 37.636 1.00 40.81 173 VAL A O 1
ATOM 917 N N . GLU A 1 177 ? 15.588 65.292 38.071 1.00 41.65 174 GLU A N 1
ATOM 918 C CA . GLU A 1 177 ? 15.169 66.078 36.913 1.00 42.26 174 GLU A CA 1
ATOM 919 C C . GLU A 1 177 ? 15.547 65.376 35.611 1.00 42.05 174 GLU A C 1
ATOM 920 O O . GLU A 1 177 ? 14.668 65.062 34.786 1.00 42.82 174 GLU A O 1
ATOM 926 N N . ASN A 1 178 ? 16.832 65.104 35.439 1.00 41.31 175 ASN A N 1
ATOM 927 C CA . ASN A 1 178 ? 17.319 64.514 34.211 1.00 41.43 175 ASN A CA 1
ATOM 928 C C . ASN A 1 178 ? 17.988 63.210 34.520 1.00 40.68 175 ASN A C 1
ATOM 929 O O . ASN A 1 178 ? 19.219 63.082 34.437 1.00 41.39 175 ASN A O 1
ATOM 934 N N . PRO A 1 179 ? 17.195 62.214 34.863 1.00 38.91 176 PRO A N 1
ATOM 935 C CA . PRO A 1 179 ? 17.767 60.958 35.303 1.00 37.90 176 PRO A CA 1
ATOM 936 C C . PRO A 1 179 ? 18.923 60.544 34.387 1.00 36.35 176 PRO A C 1
ATOM 937 O O . PRO A 1 179 ? 18.835 60.543 33.154 1.00 36.43 176 PRO A O 1
ATOM 941 N N . SER A 1 180 ? 20.031 60.245 35.034 1.00 34.70 177 SER A N 1
ATOM 942 C CA . SER A 1 180 ? 21.196 59.591 34.400 1.00 33.72 177 SER A CA 1
ATOM 943 C C . SER A 1 180 ? 21.813 58.697 35.461 1.00 32.74 177 SER A C 1
ATOM 944 O O . SER A 1 180 ? 21.495 58.820 36.665 1.00 32.57 177 SER A O 1
ATOM 947 N N . ASN A 1 181 ? 22.639 57.752 35.049 1.00 31.93 178 ASN A N 1
ATOM 948 C CA . ASN A 1 181 ? 23.192 56.888 36.073 1.00 31.94 178 ASN A CA 1
ATOM 949 C C . ASN A 1 181 ? 23.812 57.736 37.162 1.00 32.61 178 ASN A C 1
ATOM 950 O O . ASN A 1 181 ? 23.755 57.360 38.322 1.00 32.87 178 ASN A O 1
ATOM 955 N N . SER A 1 182 ? 24.326 58.915 36.792 1.00 33.01 179 SER A N 1
ATOM 956 C CA . SER A 1 182 ? 24.979 59.792 37.734 1.00 33.10 179 SER A CA 1
ATOM 957 C C . SER A 1 182 ? 24.064 60.559 38.676 1.00 33.31 179 SER A C 1
ATOM 958 O O . SER A 1 182 ? 24.226 60.503 39.889 1.00 32.82 179 SER A O 1
ATOM 961 N N . THR A 1 183 ? 23.131 61.324 38.128 1.00 34.10 180 THR A N 1
ATOM 962 C CA . THR A 1 183 ? 22.168 62.061 38.973 1.00 34.33 180 THR A CA 1
ATOM 963 C C . THR A 1 183 ? 21.438 61.130 39.956 1.00 33.34 180 THR A C 1
ATOM 964 O O . THR A 1 183 ? 21.361 61.406 41.148 1.00 33.45 180 THR A O 1
ATOM 968 N N . VAL A 1 184 ? 20.930 60.018 39.447 1.00 32.08 181 VAL A N 1
ATOM 969 C CA . VAL A 1 184 ? 20.098 59.141 40.254 1.00 31.11 181 VAL A CA 1
ATOM 970 C C . VAL A 1 184 ? 20.838 58.456 41.385 1.00 30.31 181 VAL A C 1
ATOM 971 O O . VAL A 1 184 ? 20.355 58.407 42.516 1.00 29.76 181 VAL A O 1
ATOM 975 N N . ARG A 1 185 ? 22.019 57.951 41.097 1.00 29.92 182 ARG A N 1
ATOM 976 C CA . ARG A 1 185 ? 22.845 57.387 42.157 1.00 29.52 182 ARG A CA 1
ATOM 977 C C . ARG A 1 185 ? 23.288 58.385 43.217 1.00 28.50 182 ARG A C 1
ATOM 978 O O . ARG A 1 185 ? 23.341 58.036 44.386 1.00 27.69 182 ARG A O 1
ATOM 986 N N . THR A 1 186 ? 23.578 59.620 42.817 1.00 28.08 183 THR A N 1
ATOM 987 C CA . THR A 1 186 ? 24.004 60.650 43.762 1.00 28.11 183 THR A CA 1
ATOM 988 C C . THR A 1 186 ? 22.857 60.938 44.694 1.00 27.93 183 THR A C 1
ATOM 989 O O . THR A 1 186 ? 23.053 61.049 45.892 1.00 27.63 183 THR A O 1
ATOM 993 N N . ALA A 1 187 ? 21.664 61.085 44.126 1.00 27.68 184 ALA A N 1
ATOM 994 C CA . ALA A 1 187 ? 20.497 61.476 44.892 1.00 27.64 184 ALA A CA 1
ATOM 995 C C . ALA A 1 187 ? 20.139 60.372 45.846 1.00 27.53 184 ALA A C 1
ATOM 996 O O . ALA A 1 187 ? 19.836 60.628 47.000 1.00 27.44 184 ALA A O 1
ATOM 998 N N . VAL A 1 188 ? 20.177 59.143 45.350 1.00 27.42 185 VAL A N 1
ATOM 999 C CA . VAL A 1 188 ? 19.832 57.999 46.155 1.00 27.91 185 VAL A CA 1
ATOM 1000 C C . VAL A 1 188 ? 20.809 57.862 47.309 1.00 28.62 185 VAL A C 1
ATOM 1001 O O . VAL A 1 188 ? 20.372 57.678 48.442 1.00 28.72 185 VAL A O 1
ATOM 1005 N N . ASN A 1 189 ? 22.117 57.943 47.027 1.00 28.95 186 ASN A N 1
ATOM 1006 C CA . ASN A 1 189 ? 23.131 57.787 48.071 1.00 29.14 186 ASN A CA 1
ATOM 1007 C C . ASN A 1 189 ? 23.086 58.936 49.041 1.00 29.17 186 ASN A C 1
ATOM 1008 O O . ASN A 1 189 ? 23.356 58.752 50.217 1.00 29.89 186 ASN A O 1
ATOM 1013 N N . ASN A 1 190 ? 22.803 60.135 48.549 1.00 29.20 187 ASN A N 1
ATOM 1014 C CA . ASN A 1 190 ? 22.708 61.316 49.411 1.00 28.91 187 ASN A CA 1
ATOM 1015 C C . ASN A 1 190 ? 21.537 61.138 50.388 1.00 29.91 187 ASN A C 1
ATOM 1016 O O . ASN A 1 190 ? 21.619 61.577 51.541 1.00 29.86 187 ASN A O 1
ATOM 1021 N N . LEU A 1 191 ? 20.466 60.474 49.937 1.00 30.70 188 LEU A N 1
ATOM 1022 C CA . LEU A 1 191 ? 19.352 60.113 50.824 1.00 31.86 188 LEU A CA 1
ATOM 1023 C C . LEU A 1 191 ? 19.810 59.093 51.859 1.00 31.53 188 LEU A C 1
ATOM 1024 O O . LEU A 1 191 ? 19.404 59.148 53.013 1.00 31.90 188 LEU A O 1
ATOM 1029 N N . VAL A 1 192 ? 20.648 58.166 51.432 1.00 31.31 189 VAL A N 1
ATOM 1030 C CA . VAL A 1 192 ? 21.210 57.153 52.318 1.00 31.55 189 VAL A CA 1
ATOM 1031 C C . VAL A 1 192 ? 22.276 57.724 53.281 1.00 31.53 189 VAL A C 1
ATOM 1032 O O . VAL A 1 192 ? 22.483 57.188 54.379 1.00 31.59 189 VAL A O 1
ATOM 1036 N N . GLU A 1 193 ? 22.936 58.815 52.898 1.00 31.33 190 GLU A N 1
ATOM 1037 C CA . GLU A 1 193 ? 23.933 59.426 53.774 1.00 31.10 190 GLU A CA 1
ATOM 1038 C C . GLU A 1 193 ? 23.197 60.191 54.879 1.00 31.28 190 GLU A C 1
ATOM 1039 O O . GLU A 1 193 ? 23.613 60.222 56.040 1.00 30.10 190 GLU A O 1
ATOM 1045 N N . LYS A 1 194 ? 22.083 60.804 54.493 1.00 31.79 191 LYS A N 1
ATOM 1046 C CA . LYS A 1 194 ? 21.245 61.506 55.445 1.00 32.17 191 LYS A CA 1
ATOM 1047 C C . LYS A 1 194 ? 20.690 60.473 56.407 1.00 32.26 191 LYS A C 1
ATOM 1048 O O . LYS A 1 194 ? 20.788 60.647 57.609 1.00 32.33 191 LYS A O 1
ATOM 1054 N N . TRP A 1 195 ? 20.164 59.369 55.884 1.00 32.71 192 TRP A N 1
ATOM 1055 C CA . TRP A 1 195 ? 19.551 58.346 56.736 1.00 33.02 192 TRP A CA 1
ATOM 1056 C C . TRP A 1 195 ? 20.514 57.775 57.792 1.00 33.58 192 TRP A C 1
ATOM 1057 O O . TRP A 1 195 ? 20.108 57.495 58.923 1.00 33.38 192 TRP A O 1
ATOM 1068 N N . ILE A 1 196 ? 21.777 57.600 57.410 1.00 34.20 193 ILE A N 1
ATOM 1069 C CA . ILE A 1 196 ? 22.799 57.080 58.310 1.00 34.53 193 ILE A CA 1
ATOM 1070 C C . ILE A 1 196 ? 23.033 58.030 59.491 1.00 34.56 193 ILE A C 1
ATOM 1071 O O . ILE A 1 196 ? 22.975 57.636 60.646 1.00 34.54 193 ILE A O 1
ATOM 1076 N N . GLN A 1 197 ? 23.324 59.283 59.177 1.00 34.69 194 GLN A N 1
ATOM 1077 C CA . GLN A 1 197 ? 23.633 60.291 60.184 1.00 34.65 194 GLN A CA 1
ATOM 1078 C C . GLN A 1 197 ? 22.505 60.430 61.207 1.00 34.48 194 GLN A C 1
ATOM 1079 O O . GLN A 1 197 ? 22.753 60.604 62.402 1.00 34.84 194 GLN A O 1
ATOM 1085 N N . ASN A 1 198 ? 21.273 60.369 60.718 1.00 33.96 195 ASN A N 1
ATOM 1086 C CA . ASN A 1 198 ? 20.089 60.671 61.511 1.00 33.55 195 ASN A CA 1
ATOM 1087 C C . ASN A 1 198 ? 19.480 59.435 62.174 1.00 33.57 195 ASN A C 1
ATOM 1088 O O . ASN A 1 198 ? 19.221 59.438 63.376 1.00 33.02 195 ASN A O 1
ATOM 1093 N N . TYR A 1 199 ? 19.261 58.381 61.386 1.00 33.97 196 TYR A N 1
ATOM 1094 C CA . TYR A 1 199 ? 18.496 57.207 61.832 1.00 34.14 196 TYR A CA 1
ATOM 1095 C C . TYR A 1 199 ? 19.290 55.923 62.116 1.00 34.04 196 TYR A C 1
ATOM 1096 O O . TYR A 1 199 ? 18.808 55.057 62.834 1.00 33.83 196 TYR A O 1
ATOM 1105 N N . SER A 1 200 ? 20.480 55.776 61.553 1.00 34.16 197 SER A N 1
ATOM 1106 C CA . SER A 1 200 ? 21.195 54.514 61.681 1.00 34.49 197 SER A CA 1
ATOM 1107 C C . SER A 1 200 ? 21.430 54.105 63.141 1.00 35.10 197 SER A C 1
ATOM 1108 O O . SER A 1 200 ? 21.221 52.960 63.511 1.00 34.80 197 SER A O 1
ATOM 1111 N N . LYS A 1 201 ? 21.845 55.044 63.978 1.00 36.53 198 LYS A N 1
ATOM 1112 C CA . LYS A 1 201 ? 22.105 54.739 65.392 1.00 37.40 198 LYS A CA 1
ATOM 1113 C C . LYS A 1 201 ? 20.841 54.254 66.143 1.00 37.64 198 LYS A C 1
ATOM 1114 O O . LYS A 1 201 ? 20.959 53.522 67.114 1.00 37.45 198 LYS A O 1
ATOM 1120 N N . THR A 1 202 ? 19.650 54.648 65.680 1.00 38.19 199 THR A N 1
ATOM 1121 C CA . THR A 1 202 ? 18.377 54.314 66.349 1.00 38.52 199 THR A CA 1
ATOM 1122 C C . THR A 1 202 ? 17.512 53.262 65.630 1.00 38.30 199 THR A C 1
ATOM 1123 O O . THR A 1 202 ? 16.694 52.614 66.270 1.00 37.70 199 THR A O 1
ATOM 1127 N N . HIS A 1 203 ? 17.677 53.092 64.320 1.00 38.69 200 HIS A N 1
ATOM 1128 C CA . HIS A 1 203 ? 16.871 52.125 63.557 1.00 39.00 200 HIS A CA 1
ATOM 1129 C C . HIS A 1 203 ? 17.721 51.008 62.913 1.00 39.29 200 HIS A C 1
ATOM 1130 O O . HIS A 1 203 ? 18.639 51.272 62.127 1.00 39.37 200 HIS A O 1
ATOM 1137 N N . ALA A 1 204 ? 17.393 49.757 63.216 1.00 39.47 201 ALA A N 1
ATOM 1138 C CA . ALA A 1 204 ? 18.158 48.628 62.680 1.00 39.52 201 ALA A CA 1
ATOM 1139 C C . ALA A 1 204 ? 17.638 48.192 61.319 1.00 39.28 201 ALA A C 1
ATOM 1140 O O . ALA A 1 204 ? 16.444 48.320 61.032 1.00 39.20 201 ALA A O 1
ATOM 1142 N N . VAL A 1 205 ? 18.553 47.669 60.496 1.00 38.92 202 VAL A N 1
ATOM 1143 C CA . VAL A 1 205 ? 18.258 47.240 59.134 1.00 38.47 202 VAL A CA 1
ATOM 1144 C C . VAL A 1 205 ? 18.796 45.818 58.945 1.00 38.26 202 VAL A C 1
ATOM 1145 O O . VAL A 1 205 ? 19.956 45.594 58.586 1.00 37.59 202 VAL A O 1
ATOM 1149 N N . PRO A 1 206 ? 17.941 44.852 59.228 1.00 38.21 203 PRO A N 1
ATOM 1150 C CA . PRO A 1 206 ? 18.292 43.452 59.035 1.00 38.45 203 PRO A CA 1
ATOM 1151 C C . PRO A 1 206 ? 18.035 43.088 57.588 1.00 38.49 203 PRO A C 1
ATOM 1152 O O . PRO A 1 206 ? 16.998 43.466 57.027 1.00 38.59 203 PRO A O 1
ATOM 1156 N N . ALA A 1 207 ? 18.988 42.393 56.985 1.00 38.26 204 ALA A N 1
ATOM 1157 C CA . ALA A 1 207 ? 18.840 41.928 55.627 1.00 38.54 204 ALA A CA 1
ATOM 1158 C C . ALA A 1 207 ? 17.554 41.127 55.402 1.00 38.94 204 ALA A C 1
ATOM 1159 O O . ALA A 1 207 ? 17.089 40.423 56.282 1.00 38.43 204 ALA A O 1
ATOM 1161 N N . ARG A 1 208 ? 16.980 41.286 54.217 1.00 39.88 205 ARG A N 1
ATOM 1162 C CA . ARG A 1 208 ? 16.051 40.312 53.649 1.00 41.07 205 ARG A CA 1
ATOM 1163 C C . ARG A 1 208 ? 16.816 39.434 52.652 1.00 40.90 205 ARG A C 1
ATOM 1164 O O . ARG A 1 208 ? 17.398 39.927 51.693 1.00 40.48 205 ARG A O 1
ATOM 1172 N N . MET A 1 209 ? 16.790 38.132 52.896 1.00 41.07 206 MET A N 1
ATOM 1173 C CA . MET A 1 209 ? 17.661 37.178 52.220 1.00 41.32 206 MET A CA 1
ATOM 1174 C C . MET A 1 209 ? 16.942 36.479 51.106 1.00 41.29 206 MET A C 1
ATOM 1175 O O . MET A 1 209 ? 15.996 35.722 51.342 1.00 41.17 206 MET A O 1
ATOM 1180 N N . GLN A 1 210 ? 17.406 36.707 49.887 1.00 41.37 207 GLN A N 1
ATOM 1181 C CA . GLN A 1 210 ? 16.980 35.892 48.771 1.00 41.30 207 GLN A CA 1
ATOM 1182 C C . GLN A 1 210 ? 17.980 34.739 48.591 1.00 41.46 207 GLN A C 1
ATOM 1183 O O . GLN A 1 210 ? 19.208 34.957 48.578 1.00 40.97 207 GLN A O 1
ATOM 1189 N N . TYR A 1 211 ? 17.452 33.518 48.443 1.00 41.66 208 TYR A N 1
ATOM 1190 C CA . TYR A 1 211 ? 18.287 32.319 48.362 1.00 41.81 208 TYR A CA 1
ATOM 1191 C C . TYR A 1 211 ? 17.854 31.368 47.236 1.00 42.01 208 TYR A C 1
ATOM 1192 O O . TYR A 1 211 ? 16.716 30.887 47.195 1.00 42.99 208 TYR A O 1
ATOM 1201 N N . GLU A 1 212 ? 18.766 31.111 46.309 1.00 41.65 209 GLU A N 1
ATOM 1202 C CA . GLU A 1 212 ? 18.565 30.080 45.300 1.00 41.34 209 GLU A CA 1
ATOM 1203 C C . GLU A 1 212 ? 19.789 29.175 45.274 1.00 40.74 209 GLU A C 1
ATOM 1204 O O . GLU A 1 212 ? 20.920 29.634 45.433 1.00 41.11 209 GLU A O 1
ATOM 1210 N N . SER A 1 213 ? 19.561 27.890 45.065 1.00 39.67 210 SER A N 1
ATOM 1211 C CA . SER A 1 213 ? 20.643 26.937 44.969 1.00 38.99 210 SER A CA 1
ATOM 1212 C C . SER A 1 213 ? 20.266 25.863 43.981 1.00 38.35 210 SER A C 1
ATOM 1213 O O . SER A 1 213 ? 19.090 25.626 43.731 1.00 38.14 210 SER A O 1
ATOM 1216 N N . ILE A 1 214 ? 21.273 25.219 43.406 1.00 37.84 211 ILE A N 1
ATOM 1217 C CA . ILE A 1 214 ? 21.043 24.158 42.432 1.00 37.81 211 ILE A CA 1
ATOM 1218 C C . ILE A 1 214 ? 22.239 23.190 42.362 1.00 37.22 211 ILE A C 1
ATOM 1219 O O . ILE A 1 214 ? 23.326 23.519 42.808 1.00 36.77 211 ILE A O 1
ATOM 1224 N N . SER A 1 215 ? 22.020 21.999 41.812 1.00 36.99 212 SER A N 1
ATOM 1225 C CA . SER A 1 215 ? 23.083 21.031 41.593 1.00 37.30 212 SER A CA 1
ATOM 1226 C C . SER A 1 215 ? 23.833 21.363 40.325 1.00 36.91 212 SER A C 1
ATOM 1227 O O . SER A 1 215 ? 23.260 21.329 39.273 1.00 37.34 212 SER A O 1
ATOM 1230 N N . ALA A 1 216 ? 25.122 21.655 40.408 1.00 37.02 213 ALA A N 1
ATOM 1231 C CA . ALA A 1 216 ? 25.900 21.936 39.202 1.00 37.22 213 ALA A CA 1
ATOM 1232 C C . ALA A 1 216 ? 25.997 20.733 38.260 1.00 37.57 213 ALA A C 1
ATOM 1233 O O . ALA A 1 216 ? 26.619 19.716 38.619 1.00 38.60 213 ALA A O 1
ATOM 1235 N N . GLN A 1 217 ? 25.414 20.854 37.066 1.00 36.85 214 GLN A N 1
ATOM 1236 C CA . GLN A 1 217 ? 25.419 19.779 36.079 1.00 36.94 214 GLN A CA 1
ATOM 1237 C C . GLN A 1 217 ? 26.102 20.233 34.816 1.00 37.44 214 GLN A C 1
ATOM 1238 O O . GLN A 1 217 ? 26.769 19.447 34.158 1.00 38.22 214 GLN A O 1
ATOM 1244 N N . SER A 1 218 ? 25.904 21.500 34.459 1.00 38.02 215 SER A N 1
ATOM 1245 C CA . SER A 1 218 ? 26.373 22.046 33.180 1.00 38.01 215 SER A CA 1
ATOM 1246 C C . SER A 1 218 ? 26.425 23.549 33.284 1.00 37.55 215 SER A C 1
ATOM 1247 O O . SER A 1 218 ? 25.564 24.139 33.896 1.00 37.53 215 SER A O 1
ATOM 1250 N N . MET A 1 219 ? 27.426 24.163 32.668 1.00 37.13 216 MET A N 1
ATOM 1251 C CA . MET A 1 219 ? 27.502 25.623 32.583 1.00 36.76 216 MET A CA 1
ATOM 1252 C C . MET A 1 219 ? 26.227 26.243 31.962 1.00 35.91 216 MET A C 1
ATOM 1253 O O . MET A 1 219 ? 25.758 27.284 32.368 1.00 35.25 216 MET A O 1
ATOM 1258 N N . SER A 1 220 ? 25.686 25.593 30.956 1.00 35.21 217 SER A N 1
ATOM 1259 C CA . SER A 1 220 ? 24.506 26.097 30.308 1.00 35.32 217 SER A CA 1
ATOM 1260 C C . SER A 1 220 ? 23.234 26.050 31.204 1.00 34.93 217 SER A C 1
ATOM 1261 O O . SER A 1 220 ? 22.372 26.930 31.115 1.00 33.20 217 SER A O 1
ATOM 1264 N N . GLN A 1 221 ? 23.130 25.026 32.053 1.00 34.60 218 GLN A N 1
ATOM 1265 C CA . GLN A 1 221 ? 22.053 24.952 33.034 1.00 34.09 218 GLN A CA 1
ATOM 1266 C C . GLN A 1 221 ? 22.229 25.983 34.141 1.00 33.56 218 GLN A C 1
ATOM 1267 O O . GLN A 1 221 ? 21.253 26.462 34.710 1.00 33.39 218 GLN A O 1
ATOM 1273 N N . LEU A 1 222 ? 23.464 26.321 34.460 1.00 32.67 219 LEU A N 1
ATOM 1274 C CA . LEU A 1 222 ? 23.696 27.243 35.547 1.00 33.20 219 LEU A CA 1
ATOM 1275 C C . LEU A 1 222 ? 23.285 28.637 35.094 1.00 33.25 219 LEU A C 1
ATOM 1276 O O . LEU A 1 222 ? 22.743 29.450 35.874 1.00 32.12 219 LEU A O 1
ATOM 1281 N N . GLN A 1 223 ? 23.533 28.892 33.819 1.00 33.36 220 GLN A N 1
ATOM 1282 C CA . GLN A 1 223 ? 23.168 30.149 33.217 1.00 34.27 220 GLN A CA 1
ATOM 1283 C C . GLN A 1 223 ? 21.649 30.321 33.078 1.00 34.74 220 GLN A C 1
ATOM 1284 O O . GLN A 1 223 ? 21.137 31.455 33.045 1.00 36.12 220 GLN A O 1
ATOM 1290 N N . ALA A 1 224 ? 20.915 29.229 32.958 1.00 34.62 221 ALA A N 1
ATOM 1291 C CA . ALA A 1 224 ? 19.496 29.377 32.895 1.00 34.96 221 ALA A CA 1
ATOM 1292 C C . ALA A 1 224 ? 19.002 29.788 34.267 1.00 35.04 221 ALA A C 1
ATOM 1293 O O . ALA A 1 224 ? 18.131 30.616 34.350 1.00 36.03 221 ALA A O 1
ATOM 1295 N N . LYS A 1 225 ? 19.567 29.204 35.323 1.00 35.32 222 LYS A N 1
ATOM 1296 C CA . LYS A 1 225 ? 19.119 29.376 36.703 1.00 35.28 222 LYS A CA 1
ATOM 1297 C C . LYS A 1 225 ? 19.583 30.697 37.301 1.00 35.45 222 LYS A C 1
ATOM 1298 O O . LYS A 1 225 ? 18.812 31.351 37.990 1.00 35.41 222 LYS A O 1
ATOM 1304 N N . PHE A 1 226 ? 20.856 31.045 37.060 1.00 35.18 223 PHE A N 1
ATOM 1305 C CA . PHE A 1 226 ? 21.492 32.280 37.545 1.00 34.70 223 PHE A CA 1
ATOM 1306 C C . PHE A 1 226 ? 21.710 33.429 36.538 1.00 34.76 223 PHE A C 1
ATOM 1307 O O . PHE A 1 226 ? 22.065 34.524 36.928 1.00 35.82 223 PHE A O 1
ATOM 1315 N N . GLY A 1 227 ? 21.500 33.199 35.256 1.00 34.71 224 GLY A N 1
ATOM 1316 C CA . GLY A 1 227 ? 21.599 34.261 34.268 1.00 34.74 224 GLY A CA 1
ATOM 1317 C C . GLY A 1 227 ? 22.817 34.114 33.385 1.00 34.43 224 GLY A C 1
ATOM 1318 O O . GLY A 1 227 ? 23.828 33.558 33.805 1.00 33.73 224 GLY A O 1
ATOM 1319 N N . ALA A 1 228 ? 22.710 34.588 32.153 1.00 34.16 225 ALA A N 1
ATOM 1320 C CA . ALA A 1 228 ? 23.741 34.325 31.140 1.00 34.62 225 ALA A CA 1
ATOM 1321 C C . ALA A 1 228 ? 25.119 34.833 31.637 1.00 34.84 225 ALA A C 1
ATOM 1322 O O . ALA A 1 228 ? 26.177 34.262 31.381 1.00 33.61 225 ALA A O 1
ATOM 1324 N N . ASP A 1 229 ? 25.036 35.934 32.370 1.00 35.95 226 ASP A N 1
ATOM 1325 C CA . ASP A 1 229 ? 26.072 36.469 33.240 1.00 35.64 226 ASP A CA 1
ATOM 1326 C C . ASP A 1 229 ? 26.947 35.443 33.925 1.00 36.94 226 ASP A C 1
ATOM 1327 O O . ASP A 1 229 ? 28.144 35.635 34.043 1.00 38.02 226 ASP A O 1
ATOM 1332 N N . PHE A 1 230 ? 26.319 34.403 34.469 1.00 37.89 227 PHE A N 1
ATOM 1333 C CA . PHE A 1 230 ? 26.938 33.546 35.443 1.00 37.64 227 PHE A CA 1
ATOM 1334 C C . PHE A 1 230 ? 28.258 33.012 34.956 1.00 38.33 227 PHE A C 1
ATOM 1335 O O . PHE A 1 230 ? 29.193 32.885 35.740 1.00 38.18 227 PHE A O 1
ATOM 1343 N N . SER A 1 231 ? 28.342 32.740 33.658 1.00 39.22 228 SER A N 1
ATOM 1344 C CA . SER A 1 231 ? 29.607 32.318 33.017 1.00 40.05 228 SER A CA 1
ATOM 1345 C C . SER A 1 231 ? 30.839 33.107 33.481 1.00 40.35 228 SER A C 1
ATOM 1346 O O . SER A 1 231 ? 31.792 32.505 33.873 1.00 39.90 228 SER A O 1
ATOM 1349 N N . LYS A 1 232 ? 30.789 34.443 33.446 1.00 41.80 229 LYS A N 1
ATOM 1350 C CA . LYS A 1 232 ? 31.888 35.323 33.918 1.00 42.92 229 LYS A CA 1
ATOM 1351 C C . LYS A 1 232 ? 31.879 35.529 35.418 1.00 42.54 229 LYS A C 1
ATOM 1352 O O . LYS A 1 232 ? 32.876 35.318 36.073 1.00 42.78 229 LYS A O 1
ATOM 1358 N N . VAL A 1 233 ? 30.760 35.979 35.962 1.00 42.41 230 VAL A N 1
ATOM 1359 C CA . VAL A 1 233 ? 30.686 36.296 37.393 1.00 42.14 230 VAL A CA 1
ATOM 1360 C C . VAL A 1 233 ? 31.156 35.109 38.273 1.00 42.19 230 VAL A C 1
ATOM 1361 O O . VAL A 1 233 ? 31.917 35.278 39.246 1.00 41.15 230 VAL A O 1
ATOM 1365 N N . GLY A 1 234 ? 30.657 33.921 37.907 1.00 42.49 231 GLY A N 1
ATOM 1366 C CA . GLY A 1 234 ? 30.960 32.669 38.583 1.00 42.13 231 GLY A CA 1
ATOM 1367 C C . GLY A 1 234 ? 32.284 32.017 38.207 1.00 41.84 231 GLY A C 1
ATOM 1368 O O . GLY A 1 234 ? 32.748 31.117 38.911 1.00 41.99 231 GLY A O 1
ATOM 1369 N N . ALA A 1 235 ? 32.906 32.461 37.121 1.00 41.40 232 ALA A N 1
ATOM 1370 C CA . ALA A 1 235 ? 34.174 31.873 36.657 1.00 41.61 232 ALA A CA 1
ATOM 1371 C C . ALA A 1 235 ? 35.237 31.675 37.754 1.00 41.50 232 ALA A C 1
ATOM 1372 O O . ALA A 1 235 ? 35.853 30.620 37.836 1.00 41.41 232 ALA A O 1
ATOM 1374 N N . PRO A 1 236 ? 35.466 32.675 38.590 1.00 41.95 233 PRO A N 1
ATOM 1375 C CA . PRO A 1 236 ? 36.353 32.499 39.748 1.00 41.94 233 PRO A CA 1
ATOM 1376 C C . PRO A 1 236 ? 36.058 31.294 40.670 1.00 41.88 233 PRO A C 1
ATOM 1377 O O . PRO A 1 236 ? 36.915 30.919 41.456 1.00 41.83 233 PRO A O 1
ATOM 1381 N N . LEU A 1 237 ? 34.874 30.708 40.591 1.00 42.03 234 LEU A N 1
ATOM 1382 C CA . LEU A 1 237 ? 34.581 29.525 41.384 1.00 42.11 234 LEU A CA 1
ATOM 1383 C C . LEU A 1 237 ? 35.181 28.246 40.796 1.00 42.26 234 LEU A C 1
ATOM 1384 O O . LEU A 1 237 ? 35.179 27.222 41.472 1.00 42.29 234 LEU A O 1
ATOM 1389 N N . ASN A 1 238 ? 35.687 28.307 39.557 1.00 42.47 235 ASN A N 1
ATOM 1390 C CA . ASN A 1 238 ? 36.101 27.127 38.774 1.00 42.54 235 ASN A CA 1
ATOM 1391 C C . ASN A 1 238 ? 35.311 25.874 39.102 1.00 42.86 235 ASN A C 1
ATOM 1392 O O . ASN A 1 238 ? 35.768 25.065 39.912 1.00 43.58 235 ASN A O 1
ATOM 1397 N N . VAL A 1 239 ? 34.142 25.710 38.497 1.00 42.82 236 VAL A N 1
ATOM 1398 C CA . VAL A 1 239 ? 33.370 24.485 38.662 1.00 43.04 236 VAL A CA 1
ATOM 1399 C C . VAL A 1 239 ? 34.017 23.417 37.789 1.00 43.41 236 VAL A C 1
ATOM 1400 O O . VAL A 1 239 ? 34.049 23.551 36.561 1.00 44.07 236 VAL A O 1
ATOM 1404 N N . ASP A 1 240 ? 34.525 22.356 38.399 1.00 43.30 237 ASP A N 1
ATOM 1405 C CA . ASP A 1 240 ? 35.027 21.237 37.627 1.00 43.86 237 ASP A CA 1
ATOM 1406 C C . ASP A 1 240 ? 33.865 20.302 37.227 1.00 43.89 237 ASP A C 1
ATOM 1407 O O . ASP A 1 240 ? 33.405 19.497 38.042 1.00 44.35 237 ASP A O 1
ATOM 1412 N N . PHE A 1 241 ? 33.394 20.406 35.983 1.00 43.70 238 PHE A N 1
ATOM 1413 C CA . PHE A 1 241 ? 32.200 19.658 35.575 1.00 43.92 238 PHE A CA 1
ATOM 1414 C C . PHE A 1 241 ? 32.470 18.173 35.361 1.00 44.09 238 PHE A C 1
ATOM 1415 O O . PHE A 1 241 ? 31.576 17.349 35.562 1.00 44.40 238 PHE A O 1
ATOM 1423 N N . SER A 1 242 ? 33.691 17.823 34.969 1.00 43.97 239 SER A N 1
ATOM 1424 C CA . SER A 1 242 ? 34.073 16.405 34.907 1.00 44.01 239 SER A CA 1
ATOM 1425 C C . SER A 1 242 ? 33.959 15.741 36.286 1.00 43.84 239 SER A C 1
ATOM 1426 O O . SER A 1 242 ? 33.434 14.652 36.413 1.00 43.94 239 SER A O 1
ATOM 1429 N N . SER A 1 243 ? 34.429 16.393 37.329 1.00 43.77 240 SER A N 1
ATOM 1430 C CA . SER A 1 243 ? 34.303 15.795 38.643 1.00 44.13 240 SER A CA 1
ATOM 1431 C C . SER A 1 243 ? 32.865 15.362 38.959 1.00 44.40 240 SER A C 1
ATOM 1432 O O . SER A 1 243 ? 32.656 14.401 39.688 1.00 45.02 240 SER A O 1
ATOM 1435 N N . VAL A 1 244 ? 31.875 16.031 38.389 1.00 44.54 241 VAL A N 1
ATOM 1436 C CA . VAL A 1 244 ? 30.486 15.640 38.603 1.00 44.74 241 VAL A CA 1
ATOM 1437 C C . VAL A 1 244 ? 30.123 14.454 37.688 1.00 44.98 241 VAL A C 1
ATOM 1438 O O . VAL A 1 244 ? 29.473 13.477 38.115 1.00 44.52 241 VAL A O 1
ATOM 1442 N N . HIS A 1 245 ? 30.566 14.559 36.434 1.00 45.15 242 HIS A N 1
ATOM 1443 C CA . HIS A 1 245 ? 30.318 13.560 35.390 1.00 45.36 242 HIS A CA 1
ATOM 1444 C C . HIS A 1 245 ? 31.089 12.248 35.582 1.00 44.90 242 HIS A C 1
ATOM 1445 O O . HIS A 1 245 ? 30.564 11.174 35.279 1.00 45.11 242 HIS A O 1
ATOM 1452 N N . LYS A 1 246 ? 32.326 12.342 36.070 1.00 44.60 243 LYS A N 1
ATOM 1453 C CA . LYS A 1 246 ? 33.113 11.178 36.492 1.00 44.35 243 LYS A CA 1
ATOM 1454 C C . LYS A 1 246 ? 32.522 10.531 37.740 1.00 44.10 243 LYS A C 1
ATOM 1455 O O . LYS A 1 246 ? 32.961 9.461 38.135 1.00 44.18 243 LYS A O 1
ATOM 1461 N N . GLY A 1 247 ? 31.561 11.200 38.377 1.00 44.13 244 GLY A N 1
ATOM 1462 C CA . GLY A 1 247 ? 30.815 10.647 39.502 1.00 44.12 244 GLY A CA 1
ATOM 1463 C C . GLY A 1 247 ? 31.481 10.767 40.863 1.00 44.15 244 GLY A C 1
ATOM 1464 O O . GLY A 1 247 ? 31.010 10.208 41.858 1.00 44.10 244 GLY A O 1
ATOM 1465 N N . GLU A 1 248 ? 32.584 11.498 40.914 1.00 44.07 245 GLU A N 1
ATOM 1466 C CA . GLU A 1 248 ? 33.343 11.593 42.148 1.00 44.24 245 GLU A CA 1
ATOM 1467 C C . GLU A 1 248 ? 32.700 12.598 43.088 1.00 43.66 245 GLU A C 1
ATOM 1468 O O . GLU A 1 248 ? 32.262 12.223 44.177 1.00 43.47 245 GLU A O 1
ATOM 1474 N N . LYS A 1 249 ? 32.630 13.857 42.646 1.00 43.03 246 LYS A N 1
ATOM 1475 C CA . LYS A 1 249 ? 32.031 14.948 43.417 1.00 42.45 246 LYS A CA 1
ATOM 1476 C C . LYS A 1 249 ? 30.536 15.158 43.126 1.00 41.36 246 LYS A C 1
ATOM 1477 O O . LYS A 1 249 ? 30.005 14.762 42.099 1.00 40.60 246 LYS A O 1
ATOM 1483 N N . GLN A 1 250 ? 29.884 15.820 44.064 1.00 40.58 247 GLN A N 1
ATOM 1484 C CA . GLN A 1 250 ? 28.542 16.310 43.903 1.00 40.04 247 GLN A CA 1
ATOM 1485 C C . GLN A 1 250 ? 28.649 17.813 44.188 1.00 39.52 247 GLN A C 1
ATOM 1486 O O . GLN A 1 250 ? 28.820 18.197 45.327 1.00 39.76 247 GLN A O 1
ATOM 1492 N N . VAL A 1 251 ? 28.610 18.653 43.152 1.00 38.91 248 VAL A N 1
ATOM 1493 C CA . VAL A 1 251 ? 28.744 20.110 43.294 1.00 38.26 248 VAL A CA 1
ATOM 1494 C C . VAL A 1 251 ? 27.419 20.871 43.340 1.00 38.06 248 VAL A C 1
ATOM 1495 O O . VAL A 1 251 ? 26.462 20.513 42.663 1.00 37.80 248 VAL A O 1
ATOM 1499 N N . PHE A 1 252 ? 27.381 21.934 44.137 1.00 37.94 249 PHE A N 1
ATOM 1500 C CA . PHE A 1 252 ? 26.193 22.790 44.245 1.00 38.16 249 PHE A CA 1
ATOM 1501 C C . PHE A 1 252 ? 26.530 24.256 44.082 1.00 37.28 249 PHE A C 1
ATOM 1502 O O . PHE A 1 252 ? 27.656 24.661 44.293 1.00 37.64 249 PHE A O 1
ATOM 1510 N N . ILE A 1 253 ? 25.550 25.048 43.687 1.00 36.38 250 ILE A N 1
ATOM 1511 C CA . ILE A 1 253 ? 25.759 26.473 43.484 1.00 35.68 250 ILE A CA 1
ATOM 1512 C C . ILE A 1 253 ? 24.587 27.183 44.103 1.00 34.91 250 ILE A C 1
ATOM 1513 O O . ILE A 1 253 ? 23.449 26.815 43.874 1.00 34.36 250 ILE A O 1
ATOM 1518 N N . ALA A 1 254 ? 24.880 28.180 44.922 1.00 34.49 251 ALA A N 1
ATOM 1519 C CA . ALA A 1 254 ? 23.851 28.996 45.556 1.00 34.20 251 ALA A CA 1
ATOM 1520 C C . ALA A 1 254 ? 24.084 30.498 45.289 1.00 33.84 251 ALA A C 1
ATOM 1521 O O . ALA A 1 254 ? 25.223 30.970 45.256 1.00 32.76 251 ALA A O 1
ATOM 1523 N N . ASN A 1 255 ? 22.999 31.226 45.050 1.00 33.85 252 ASN A N 1
ATOM 1524 C CA . ASN A 1 255 ? 23.051 32.678 44.967 1.00 34.25 252 ASN A CA 1
ATOM 1525 C C . ASN A 1 255 ? 22.416 33.213 46.234 1.00 34.59 252 ASN A C 1
ATOM 1526 O O . ASN A 1 255 ? 21.269 32.871 46.528 1.00 34.98 252 ASN A O 1
ATOM 1531 N N . PHE A 1 256 ? 23.172 34.013 46.988 1.00 34.89 253 PHE A N 1
ATOM 1532 C CA . PHE A 1 256 ? 22.657 34.715 48.168 1.00 35.32 253 PHE A CA 1
ATOM 1533 C C . PHE A 1 256 ? 22.566 36.207 47.894 1.00 35.08 253 PHE A C 1
ATOM 1534 O O . PHE A 1 256 ? 23.572 36.831 47.550 1.00 34.68 253 PHE A O 1
ATOM 1542 N N . ARG A 1 257 ? 21.368 36.767 48.072 1.00 35.04 254 ARG A N 1
ATOM 1543 C CA . ARG A 1 257 ? 21.154 38.212 47.984 1.00 35.26 254 ARG A CA 1
ATOM 1544 C C . ARG A 1 257 ? 20.633 38.735 49.289 1.00 34.98 254 ARG A C 1
ATOM 1545 O O . ARG A 1 257 ? 19.459 38.522 49.614 1.00 34.84 254 ARG A O 1
ATOM 1553 N N . GLN A 1 258 ? 21.506 39.418 50.029 1.00 34.49 255 GLN A N 1
ATOM 1554 C CA . GLN A 1 258 ? 21.135 40.019 51.292 1.00 34.03 255 GLN A CA 1
ATOM 1555 C C . GLN A 1 258 ? 20.795 41.480 51.073 1.00 33.48 255 GLN A C 1
ATOM 1556 O O . GLN A 1 258 ? 21.676 42.300 50.845 1.00 32.46 255 GLN A O 1
ATOM 1562 N N . VAL A 1 259 ? 19.506 41.792 51.175 1.00 33.08 256 VAL A N 1
ATOM 1563 C CA . VAL A 1 259 ? 18.990 43.085 50.794 1.00 33.20 256 VAL A CA 1
ATOM 1564 C C . VAL A 1 259 ? 18.709 43.983 51.974 1.00 32.55 256 VAL A C 1
ATOM 1565 O O . VAL A 1 259 ? 17.858 43.707 52.807 1.00 32.61 256 VAL A O 1
ATOM 1569 N N . TYR A 1 260 ? 19.393 45.100 52.020 1.00 32.05 257 TYR A N 1
ATOM 1570 C CA . TYR A 1 260 ? 19.180 46.041 53.110 1.00 32.12 257 TYR A CA 1
ATOM 1571 C C . TYR A 1 260 ? 18.093 47.047 52.741 1.00 31.82 257 TYR A C 1
ATOM 1572 O O . TYR A 1 260 ? 17.224 47.350 53.567 1.00 31.88 257 TYR A O 1
ATOM 1581 N N . TYR A 1 261 ? 18.141 47.565 51.509 1.00 31.20 258 TYR A N 1
ATOM 1582 C CA . TYR A 1 261 ? 17.131 48.519 51.056 1.00 30.57 258 TYR A CA 1
ATOM 1583 C C . TYR A 1 261 ? 16.935 48.548 49.551 1.00 30.09 258 TYR A C 1
ATOM 1584 O O . TYR A 1 261 ? 17.831 48.243 48.781 1.00 28.96 258 TYR A O 1
ATOM 1593 N N . THR A 1 262 ? 15.739 48.971 49.170 1.00 30.22 259 THR A N 1
ATOM 1594 C CA . THR A 1 262 ? 15.334 49.103 47.786 1.00 30.59 259 THR A CA 1
ATOM 1595 C C . THR A 1 262 ? 14.864 50.525 47.384 1.00 30.25 259 THR A C 1
ATOM 1596 O O . THR A 1 262 ? 14.187 51.212 48.126 1.00 30.26 259 THR A O 1
ATOM 1600 N N . ALA A 1 263 ? 15.243 50.938 46.184 1.00 29.92 260 ALA A N 1
ATOM 1601 C CA . ALA A 1 263 ? 14.834 52.199 45.592 1.00 29.68 260 ALA A CA 1
ATOM 1602 C C . ALA A 1 263 ? 13.803 51.860 44.509 1.00 29.29 260 ALA A C 1
ATOM 1603 O O . ALA A 1 263 ? 14.158 51.446 43.427 1.00 27.61 260 ALA A O 1
ATOM 1605 N N . SER A 1 264 ? 12.529 51.984 44.829 1.00 30.28 261 SER A N 1
ATOM 1606 C CA . SER A 1 264 ? 11.465 51.653 43.871 1.00 31.82 261 SER A CA 1
ATOM 1607 C C . SER A 1 264 ? 10.943 52.904 43.191 1.00 32.58 261 SER A C 1
ATOM 1608 O O . SER A 1 264 ? 10.589 53.891 43.861 1.00 33.13 261 SER A O 1
ATOM 1611 N N . VAL A 1 265 ? 10.885 52.867 41.862 1.00 33.28 262 VAL A N 1
ATOM 1612 C CA . VAL A 1 265 ? 10.293 53.970 41.127 1.00 34.41 262 VAL A CA 1
ATOM 1613 C C . VAL A 1 265 ? 8.764 53.851 41.067 1.00 35.93 262 VAL A C 1
ATOM 1614 O O . VAL A 1 265 ? 8.194 52.811 40.751 1.00 35.58 262 VAL A O 1
ATOM 1618 N N . ASP A 1 266 ? 8.139 54.961 41.445 1.00 37.87 263 ASP A N 1
ATOM 1619 C CA . ASP A 1 266 ? 6.712 55.179 41.322 1.00 39.07 263 ASP A CA 1
ATOM 1620 C C . ASP A 1 266 ? 6.283 55.040 39.884 1.00 38.57 263 ASP A C 1
ATOM 1621 O O . ASP A 1 266 ? 6.916 55.646 38.998 1.00 37.41 263 ASP A O 1
ATOM 1626 N N . SER A 1 267 ? 5.204 54.266 39.653 1.00 38.50 264 SER A N 1
ATOM 1627 C CA . SER A 1 267 ? 4.720 54.053 38.278 1.00 38.38 264 SER A CA 1
ATOM 1628 C C . SER A 1 267 ? 4.309 55.381 37.743 1.00 37.09 264 SER A C 1
ATOM 1629 O O . SER A 1 267 ? 3.631 56.121 38.416 1.00 36.31 264 SER A O 1
ATOM 1632 N N . PRO A 1 268 ? 4.819 55.722 36.575 1.00 37.03 265 PRO A N 1
ATOM 1633 C CA . PRO A 1 268 ? 4.512 57.009 35.986 1.00 37.33 265 PRO A CA 1
ATOM 1634 C C . PRO A 1 268 ? 3.082 57.077 35.482 1.00 37.12 265 PRO A C 1
ATOM 1635 O O . PRO A 1 268 ? 2.428 56.076 35.160 1.00 36.24 265 PRO A O 1
ATOM 1639 N N . ASN A 1 269 ? 2.627 58.306 35.386 1.00 37.46 266 ASN A N 1
ATOM 1640 C CA . ASN A 1 269 ? 1.261 58.562 35.020 1.00 38.59 266 ASN A CA 1
ATOM 1641 C C . ASN A 1 269 ? 0.953 58.193 33.587 1.00 37.91 266 ASN A C 1
ATOM 1642 O O . ASN A 1 269 ? -0.199 58.095 33.235 1.00 37.78 266 ASN A O 1
ATOM 1647 N N . SER A 1 270 ? 1.984 57.959 32.777 1.00 37.15 267 SER A N 1
ATOM 1648 C CA . SER A 1 270 ? 1.757 57.578 31.405 1.00 36.52 267 SER A CA 1
ATOM 1649 C C . SER A 1 270 ? 3.066 57.321 30.704 1.00 35.79 267 SER A C 1
ATOM 1650 O O . SER A 1 270 ? 4.083 57.898 31.072 1.00 36.19 267 SER A O 1
ATOM 1653 N N . PRO A 1 271 ? 3.065 56.484 29.681 1.00 34.63 268 PRO A N 1
ATOM 1654 C CA . PRO A 1 271 ? 4.270 56.304 28.896 1.00 35.00 268 PRO A CA 1
ATOM 1655 C C . PRO A 1 271 ? 5.000 57.614 28.649 1.00 35.23 268 PRO A C 1
ATOM 1656 O O . PRO A 1 271 ? 6.202 57.662 28.874 1.00 35.45 268 PRO A O 1
ATOM 1660 N N . SER A 1 272 ? 4.281 58.652 28.244 1.00 34.89 269 SER A N 1
ATOM 1661 C CA . SER A 1 272 ? 4.848 59.985 28.004 1.00 35.18 269 SER A CA 1
ATOM 1662 C C . SER A 1 272 ? 5.864 60.492 29.070 1.00 35.38 269 SER A C 1
ATOM 1663 O O . SER A 1 272 ? 6.892 61.078 28.726 1.00 34.67 269 SER A O 1
ATOM 1666 N N . ALA A 1 273 ? 5.544 60.266 30.347 1.00 35.57 270 ALA A N 1
ATOM 1667 C CA . ALA A 1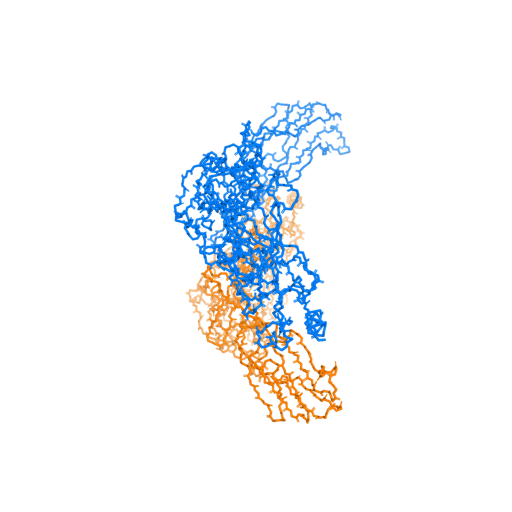 273 ? 6.284 60.798 31.509 1.00 35.39 270 ALA A CA 1
ATOM 1668 C C . ALA A 1 273 ? 7.698 60.265 31.702 1.00 35.90 270 ALA A C 1
ATOM 1669 O O . ALA A 1 273 ? 8.464 60.760 32.550 1.00 35.62 270 ALA A O 1
ATOM 1671 N N . LEU A 1 274 ? 8.033 59.232 30.958 1.00 36.47 271 LEU A N 1
ATOM 1672 C CA . LEU A 1 274 ? 9.318 58.596 31.107 1.00 37.08 271 LEU A CA 1
ATOM 1673 C C . LEU A 1 274 ? 10.338 59.310 30.253 1.00 37.80 271 LEU A C 1
ATOM 1674 O O . LEU A 1 274 ? 11.546 59.306 30.578 1.00 37.25 271 LEU A O 1
ATOM 1679 N N . PHE A 1 275 ? 9.832 59.967 29.207 1.00 37.87 272 PHE A N 1
ATOM 1680 C CA . PHE A 1 275 ? 10.657 60.664 28.250 1.00 37.93 272 PHE A CA 1
ATOM 1681 C C . PHE A 1 275 ? 10.599 62.157 28.459 1.00 38.68 272 PHE A C 1
ATOM 1682 O O . PHE A 1 275 ? 9.727 62.693 29.162 1.00 38.66 272 PHE A O 1
ATOM 1690 N N . GLY A 1 276 ? 11.545 62.827 27.816 1.00 39.98 273 GLY A N 1
ATOM 1691 C CA . GLY A 1 276 ? 11.652 64.271 27.874 1.00 40.89 273 GLY A CA 1
ATOM 1692 C C . GLY A 1 276 ? 10.507 64.911 27.114 1.00 41.51 273 GLY A C 1
ATOM 1693 O O . GLY A 1 276 ? 9.782 64.244 26.373 1.00 41.42 273 GLY A O 1
ATOM 1694 N N . SER A 1 277 ? 10.331 66.209 27.291 1.00 42.32 274 SER A N 1
ATOM 1695 C CA . SER A 1 277 ? 9.336 66.903 26.492 1.00 43.00 274 SER A CA 1
ATOM 1696 C C . SER A 1 277 ? 9.918 67.080 25.096 1.00 42.90 274 SER A C 1
ATOM 1697 O O . SER A 1 277 ? 11.092 67.463 24.931 1.00 43.09 274 SER A O 1
ATOM 1700 N N . GLY A 1 278 ? 9.099 66.781 24.098 1.00 42.72 275 GLY A N 1
ATOM 1701 C CA . GLY A 1 278 ? 9.503 66.938 22.717 1.00 42.62 275 GLY A CA 1
ATOM 1702 C C . GLY A 1 278 ? 9.872 65.612 22.081 1.00 42.32 275 GLY A C 1
ATOM 1703 O O . GLY A 1 278 ? 10.210 65.561 20.888 1.00 42.61 275 GLY A O 1
ATOM 1704 N N . ILE A 1 279 ? 9.833 64.540 22.873 1.00 41.46 276 ILE A N 1
ATOM 1705 C CA . ILE A 1 279 ? 10.024 63.200 22.338 1.00 40.47 276 ILE A CA 1
ATOM 1706 C C . ILE A 1 279 ? 8.772 62.817 21.541 1.00 39.94 276 ILE A C 1
ATOM 1707 O O . ILE A 1 279 ? 7.651 63.217 21.873 1.00 39.81 276 ILE A O 1
ATOM 1712 N N . THR A 1 280 ? 8.996 62.046 20.486 1.00 39.26 277 THR A N 1
ATOM 1713 C CA . THR A 1 280 ? 8.003 61.766 19.468 1.00 38.75 277 THR A CA 1
ATOM 1714 C C . THR A 1 280 ? 7.987 60.285 19.166 1.00 38.63 277 THR A C 1
ATOM 1715 O O . THR A 1 280 ? 8.993 59.627 19.320 1.00 39.17 277 THR A O 1
ATOM 1719 N N . PRO A 1 281 ? 6.852 59.727 18.763 1.00 38.61 278 PRO A N 1
ATOM 1720 C CA . PRO A 1 281 ? 6.838 58.330 18.315 1.00 38.19 278 PRO A CA 1
ATOM 1721 C C . PRO A 1 281 ? 7.952 58.074 17.314 1.00 37.69 278 PRO A C 1
ATOM 1722 O O . PRO A 1 281 ? 8.571 57.029 17.342 1.00 37.19 278 PRO A O 1
ATOM 1726 N N . THR A 1 282 ? 8.183 59.031 16.427 1.00 37.80 279 THR A N 1
ATOM 1727 C CA . THR A 1 282 ? 9.276 58.938 15.466 1.00 38.19 279 THR A CA 1
ATOM 1728 C C . THR A 1 282 ? 10.624 58.842 16.158 1.00 37.89 279 THR A C 1
ATOM 1729 O O . THR A 1 282 ? 11.394 57.967 15.819 1.00 37.37 279 THR A O 1
ATOM 1733 N N . ASP A 1 283 ? 10.901 59.725 17.117 1.00 38.04 280 ASP A N 1
ATOM 1734 C CA . ASP A 1 283 ? 12.128 59.605 17.916 1.00 38.66 280 ASP A CA 1
ATOM 1735 C C . ASP A 1 283 ? 12.350 58.165 18.393 1.00 38.82 280 ASP A C 1
ATOM 1736 O O . ASP A 1 283 ? 13.497 57.655 18.304 1.00 37.76 280 ASP A O 1
ATOM 1741 N N . LEU A 1 284 ? 11.271 57.504 18.857 1.00 38.12 281 LEU A N 1
ATOM 1742 C CA . LEU A 1 284 ? 11.377 56.118 19.317 1.00 38.23 281 LEU A CA 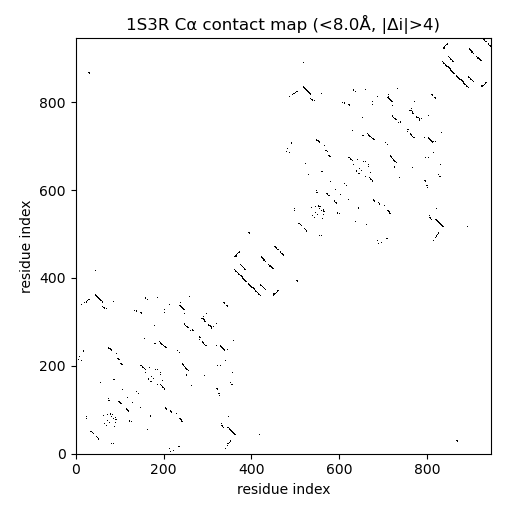1
ATOM 1743 C C . LEU A 1 284 ? 11.389 55.095 18.185 1.00 38.27 281 LEU A C 1
ATOM 1744 O O . LEU A 1 284 ? 11.940 54.029 18.335 1.00 37.90 281 LEU A O 1
ATOM 1749 N N . ILE A 1 285 ? 10.789 55.390 17.046 1.00 38.93 282 ILE A N 1
ATOM 1750 C CA . ILE A 1 285 ? 10.864 54.457 15.928 1.00 39.50 282 ILE A CA 1
ATOM 1751 C C . ILE A 1 285 ? 12.327 54.359 15.500 1.00 39.62 282 ILE A C 1
ATOM 1752 O O . ILE A 1 285 ? 12.879 53.276 15.337 1.00 39.81 282 ILE A O 1
ATOM 1757 N N . ASN A 1 286 ? 12.937 55.520 15.303 1.00 39.35 283 ASN A N 1
ATOM 1758 C CA . ASN A 1 286 ? 14.335 55.637 14.947 1.00 39.17 283 ASN A CA 1
ATOM 1759 C C . ASN A 1 286 ? 15.297 55.011 15.950 1.00 38.91 283 ASN A C 1
ATOM 1760 O O . ASN A 1 286 ? 16.384 54.567 15.549 1.00 39.42 283 ASN A O 1
ATOM 1765 N N . ARG A 1 287 ? 14.922 54.995 17.241 1.00 38.01 284 ARG A N 1
ATOM 1766 C CA . ARG A 1 287 ? 15.778 54.436 18.307 1.00 36.62 284 ARG A CA 1
ATOM 1767 C C . ARG A 1 287 ? 15.546 52.942 18.498 1.00 35.39 284 ARG A C 1
ATOM 1768 O O . ARG A 1 287 ? 16.113 52.355 19.419 1.00 35.25 284 ARG A O 1
ATOM 1776 N N . GLY A 1 288 ? 14.723 52.334 17.641 1.00 34.08 285 GLY A N 1
ATOM 1777 C CA . GLY A 1 288 ? 14.453 50.906 17.676 1.00 33.05 285 GLY A CA 1
ATOM 1778 C C . GLY A 1 288 ? 13.567 50.487 18.835 1.00 32.52 285 GLY A C 1
ATOM 1779 O O . GLY A 1 288 ? 13.536 49.321 19.224 1.00 30.98 285 GLY A O 1
ATOM 1780 N N . VAL A 1 289 ? 12.882 51.452 19.419 1.00 32.67 286 VAL A N 1
ATOM 1781 C CA . VAL A 1 289 ? 11.875 51.179 20.456 1.00 33.95 286 VAL A CA 1
ATOM 1782 C C . VAL A 1 289 ? 10.509 50.877 19.821 1.00 33.51 286 VAL A C 1
ATOM 1783 O O . VAL A 1 289 ? 9.755 51.781 19.501 1.00 32.86 286 VAL A O 1
ATOM 1787 N N . ASN A 1 290 ? 10.232 49.594 19.646 1.00 33.73 287 ASN A N 1
ATOM 1788 C CA . ASN A 1 290 ? 9.083 49.141 18.898 1.00 34.22 287 ASN A CA 1
ATOM 1789 C C . ASN A 1 290 ? 8.531 47.885 19.527 1.00 34.13 287 ASN A C 1
ATOM 1790 O O . ASN A 1 290 ? 8.813 47.625 20.662 1.00 34.48 287 ASN A O 1
ATOM 1795 N N . SER A 1 291 ? 7.728 47.126 18.797 1.00 34.52 288 SER A N 1
ATOM 1796 C CA . SER A 1 291 ? 7.016 45.970 19.343 1.00 34.45 288 SER A CA 1
ATOM 1797 C C . SER A 1 291 ? 7.846 44.727 19.255 1.00 33.96 288 SER A C 1
ATOM 1798 O O . SER A 1 291 ? 7.506 43.720 19.842 1.00 32.06 288 SER A O 1
ATOM 1801 N N . LYS A 1 292 ? 8.872 44.768 18.416 1.00 34.99 289 LYS A N 1
ATOM 1802 C CA . LYS A 1 292 ? 9.875 43.707 18.399 1.00 36.02 289 LYS A CA 1
ATOM 1803 C C . LYS A 1 292 ? 10.622 43.798 19.703 1.00 34.55 289 LYS A C 1
ATOM 1804 O O . LYS A 1 292 ? 10.702 42.848 20.424 1.00 33.55 289 LYS A O 1
ATOM 1810 N N . THR A 1 293 ? 11.094 44.998 20.010 1.00 34.65 290 THR A N 1
ATOM 1811 C CA . THR A 1 293 ? 11.907 45.288 21.190 1.00 34.51 290 THR A CA 1
ATOM 1812 C C . THR A 1 293 ? 11.314 46.475 21.899 1.00 34.05 290 THR A C 1
ATOM 1813 O O . THR A 1 293 ? 11.805 47.571 21.755 1.00 32.53 290 THR A O 1
ATOM 1817 N N . PRO A 1 294 ? 10.240 46.235 22.660 1.00 34.72 291 PRO A N 1
ATOM 1818 C CA . PRO A 1 294 ? 9.517 47.282 23.410 1.00 34.72 291 PRO A CA 1
ATOM 1819 C C . PRO A 1 294 ? 10.308 47.850 24.568 1.00 34.93 291 PRO A C 1
ATOM 1820 O O . PRO A 1 294 ? 11.328 47.277 24.910 1.00 35.87 291 PRO A O 1
ATOM 1824 N N . PRO A 1 295 ? 9.882 48.965 25.139 1.00 34.30 292 PRO A N 1
ATOM 1825 C CA . PRO A 1 295 ? 10.607 49.574 26.253 1.00 34.49 292 PRO A CA 1
ATOM 1826 C C . PRO A 1 295 ? 10.238 49.121 27.630 1.00 34.07 292 PRO A C 1
ATOM 1827 O O . PRO A 1 295 ? 9.087 48.853 27.908 1.00 34.76 292 PRO A O 1
ATOM 1831 N N . VAL A 1 296 ? 11.245 49.047 28.495 1.00 34.22 293 VAL A N 1
ATOM 1832 C CA . VAL A 1 296 ? 11.034 48.746 29.896 1.00 33.54 293 VAL A CA 1
ATOM 1833 C C . VAL A 1 296 ? 11.769 49.783 30.659 1.00 33.27 293 VAL A C 1
ATOM 1834 O O . VAL A 1 296 ? 12.569 50.516 30.093 1.00 33.24 293 VAL A O 1
ATOM 1838 N N . TYR A 1 297 ? 11.479 49.849 31.945 1.00 32.80 294 TYR A N 1
ATOM 1839 C CA . TYR A 1 297 ? 12.232 50.674 32.842 1.00 32.88 294 TYR A CA 1
ATOM 1840 C C . TYR A 1 297 ? 12.601 49.893 34.093 1.00 32.87 294 TYR A C 1
ATOM 1841 O O . TYR A 1 297 ? 11.785 49.076 34.547 1.00 33.61 294 TYR A O 1
ATOM 1850 N N . VAL A 1 298 ? 13.816 50.138 34.631 1.00 31.62 295 VAL A N 1
ATOM 1851 C CA . VAL A 1 298 ? 14.197 49.626 35.945 1.00 30.86 295 VAL A CA 1
ATOM 1852 C C . VAL A 1 298 ? 13.224 50.174 37.005 1.00 30.15 295 VAL A C 1
ATOM 1853 O O . VAL A 1 298 ? 13.259 51.336 37.357 1.00 29.99 295 VAL A O 1
ATOM 1857 N N . SER A 1 299 ? 12.349 49.324 37.502 1.00 29.62 296 SER A N 1
ATOM 1858 C CA . SER A 1 299 ? 11.295 49.751 38.437 1.00 29.63 296 SER A CA 1
ATOM 1859 C C . SER A 1 299 ? 11.763 49.652 39.885 1.00 29.39 296 SER A C 1
ATOM 1860 O O . SER A 1 299 ? 11.255 50.341 40.750 1.00 30.54 296 SER A O 1
ATOM 1863 N N . ASN A 1 300 ? 12.701 48.766 40.142 1.00 28.60 297 ASN A N 1
ATOM 1864 C CA . ASN A 1 300 ? 13.248 48.603 41.470 1.00 28.64 297 ASN A CA 1
ATOM 1865 C C . ASN A 1 300 ? 14.785 48.403 41.395 1.00 26.62 297 ASN A C 1
ATOM 1866 O O . ASN A 1 300 ? 15.276 47.806 40.471 1.00 24.96 297 ASN A O 1
ATOM 1871 N N . VAL A 1 301 ? 15.535 48.918 42.352 1.00 26.23 298 VAL A N 1
ATOM 1872 C CA . VAL A 1 301 ? 16.971 48.520 42.524 1.00 25.85 298 VAL A CA 1
ATOM 1873 C C . VAL A 1 301 ? 17.209 48.201 43.982 1.00 25.08 298 VAL A C 1
ATOM 1874 O O . VAL A 1 301 ? 17.001 49.026 44.819 1.00 23.68 298 VAL A O 1
ATOM 1878 N N . SER A 1 302 ? 17.586 46.967 44.267 1.00 26.23 299 SER A N 1
ATOM 1879 C CA . SER A 1 302 ? 17.847 46.498 45.628 1.00 27.18 299 SER A CA 1
ATOM 1880 C C . SER A 1 302 ? 19.347 46.654 45.953 1.00 27.37 299 SER A C 1
ATOM 1881 O O . SER A 1 302 ? 20.230 46.358 45.127 1.00 25.73 299 SER A O 1
ATOM 1884 N N . TYR A 1 303 ? 19.615 47.140 47.157 1.00 28.23 300 TYR A N 1
ATOM 1885 C CA . TYR A 1 303 ? 20.986 47.371 47.601 1.00 29.27 300 TYR A CA 1
ATOM 1886 C C . TYR A 1 303 ? 21.380 46.428 48.741 1.00 29.87 300 TYR A C 1
ATOM 1887 O O . TYR A 1 303 ? 20.556 46.048 49.585 1.00 29.53 300 TYR A O 1
ATOM 1896 N N . GLY A 1 304 ? 22.636 46.019 48.741 1.00 30.78 301 GLY A N 1
ATOM 1897 C CA . GLY A 1 304 ? 23.128 45.191 49.808 1.00 31.86 301 GLY A CA 1
ATOM 1898 C C . GLY A 1 304 ? 24.426 44.492 49.493 1.00 32.84 301 GLY A C 1
ATOM 1899 O O . GLY A 1 304 ? 25.361 45.082 48.949 1.00 33.07 301 GLY A O 1
ATOM 1900 N N . ARG A 1 305 ? 24.457 43.223 49.879 1.00 33.84 302 ARG A N 1
ATOM 1901 C CA . ARG A 1 305 ? 25.573 42.356 49.673 1.00 35.13 302 ARG A CA 1
ATOM 1902 C C . ARG A 1 305 ? 25.084 41.041 49.083 1.00 35.49 302 ARG A C 1
ATOM 1903 O O . ARG A 1 305 ? 24.124 40.456 49.553 1.00 35.96 302 ARG A O 1
ATOM 1911 N N . ALA A 1 306 ? 25.757 40.557 48.062 1.00 36.08 303 ALA A N 1
ATOM 1912 C CA . ALA A 1 306 ? 25.404 39.281 47.488 1.00 37.01 303 ALA A CA 1
ATOM 1913 C C . ALA A 1 306 ? 26.632 38.411 47.253 1.00 37.28 303 ALA A C 1
ATOM 1914 O O . ALA A 1 306 ? 27.730 38.890 47.071 1.00 36.61 303 ALA A O 1
ATOM 1916 N N . MET A 1 307 ? 26.424 37.110 47.218 1.00 38.39 304 MET A N 1
ATOM 1917 C CA . MET A 1 307 ? 27.510 36.193 46.933 1.00 38.98 304 MET A CA 1
ATOM 1918 C C . MET A 1 307 ? 27.053 35.033 46.066 1.00 38.92 304 MET A C 1
ATOM 1919 O O . MET A 1 307 ? 25.846 34.699 46.008 1.00 39.26 304 MET A O 1
ATOM 1924 N N . TYR A 1 308 ? 28.013 34.464 45.339 1.00 38.62 305 TYR A N 1
ATOM 1925 C CA . TYR A 1 308 ? 27.817 33.178 44.678 1.00 38.52 305 TYR A CA 1
ATOM 1926 C C . TYR A 1 308 ? 28.724 32.209 45.426 1.00 38.61 305 TYR A C 1
ATOM 1927 O O . TYR A 1 308 ? 29.864 32.546 45.755 1.00 37.76 305 TYR A O 1
ATOM 1936 N N . VAL A 1 309 ? 28.193 31.017 45.705 1.00 38.99 306 VAL A N 1
ATOM 1937 C CA . VAL A 1 309 ? 28.874 30.013 46.512 1.00 38.82 306 VAL A CA 1
ATOM 1938 C C . VAL A 1 309 ? 28.789 28.665 45.841 1.00 38.72 306 VAL A C 1
ATOM 1939 O O . VAL A 1 309 ? 27.738 28.290 45.338 1.00 38.98 306 VAL A O 1
ATOM 1943 N N . LYS A 1 310 ? 29.899 27.938 45.868 1.00 38.57 307 LYS A N 1
ATOM 1944 C CA . LYS A 1 310 ? 29.988 26.581 45.356 1.00 38.22 307 LYS A CA 1
ATOM 1945 C C . LYS A 1 310 ? 30.241 25.613 46.515 1.00 38.57 307 LYS A C 1
ATOM 1946 O O . LYS A 1 310 ? 31.082 25.867 47.354 1.00 37.84 307 LYS A O 1
ATOM 1952 N N . PHE A 1 311 ? 29.518 24.495 46.534 1.00 39.35 308 PHE A N 1
ATOM 1953 C CA . PHE A 1 311 ? 29.664 23.451 47.557 1.00 39.68 308 PHE A CA 1
ATOM 1954 C C . PHE A 1 311 ? 30.310 22.218 46.892 1.00 40.20 308 PHE A C 1
ATOM 1955 O O . PHE A 1 311 ? 29.889 21.827 45.810 1.00 40.15 308 PHE A O 1
ATOM 1963 N N . GLU A 1 312 ? 31.321 21.611 47.513 1.00 40.81 309 GLU A N 1
ATOM 1964 C CA . GLU A 1 312 ? 31.914 20.384 46.964 1.00 41.24 309 GLU A CA 1
ATOM 1965 C C . GLU A 1 312 ? 31.944 19.222 47.973 1.00 41.56 309 GLU A C 1
ATOM 1966 O O . GLU A 1 312 ? 32.877 19.125 48.779 1.00 41.87 309 GLU A O 1
ATOM 1972 N N . THR A 1 313 ? 30.945 18.325 47.900 1.00 41.86 310 THR A N 1
ATOM 1973 C CA . THR A 1 313 ? 30.982 17.022 48.606 1.00 41.46 310 THR A CA 1
ATOM 1974 C C . THR A 1 313 ? 31.600 15.947 47.733 1.00 41.35 310 THR A C 1
ATOM 1975 O O . THR A 1 313 ? 31.501 16.010 46.500 1.00 40.48 310 THR A O 1
ATOM 1979 N N . THR A 1 314 ? 32.225 14.970 48.405 1.00 41.49 311 THR A N 1
ATOM 1980 C CA . THR A 1 314 ? 32.572 13.658 47.825 1.00 41.39 311 THR A CA 1
ATOM 1981 C C . THR A 1 314 ? 31.505 12.605 48.156 1.00 41.35 311 THR A C 1
ATOM 1982 O O . THR A 1 314 ? 31.503 11.526 47.563 1.00 41.27 311 THR A O 1
ATOM 1986 N N . SER A 1 315 ? 30.612 12.907 49.099 1.00 41.52 312 SER A N 1
ATOM 1987 C CA . SER A 1 315 ? 29.539 11.982 49.465 1.00 41.83 312 SER A CA 1
ATOM 1988 C C . SER A 1 315 ? 28.667 11.712 48.267 1.00 42.38 312 SER A C 1
ATOM 1989 O O . SER A 1 315 ? 28.586 12.532 47.359 1.00 42.98 312 SER A O 1
ATOM 1992 N N . LYS A 1 316 ? 27.994 10.570 48.272 1.00 42.90 313 LYS A N 1
ATOM 1993 C CA . LYS A 1 316 ? 27.069 10.223 47.185 1.00 43.16 313 LYS A CA 1
ATOM 1994 C C . LYS A 1 316 ? 25.596 10.229 47.672 1.00 43.44 313 LYS A C 1
ATOM 1995 O O . LYS A 1 316 ? 24.755 9.527 47.131 1.00 43.47 313 LYS A O 1
ATOM 2001 N N . SER A 1 317 ? 25.297 11.059 48.666 1.00 44.01 314 SER A N 1
ATOM 2002 C CA . SER A 1 317 ? 23.983 11.101 49.325 1.00 44.40 314 SER A CA 1
ATOM 2003 C C . SER A 1 317 ? 22.875 11.697 48.431 1.00 45.05 314 SER A C 1
ATOM 2004 O O . SER A 1 317 ? 23.162 12.384 47.422 1.00 45.06 314 SER A O 1
ATOM 2007 N N . THR A 1 318 ? 21.614 11.439 48.803 1.00 45.39 315 THR A N 1
ATOM 2008 C CA . THR A 1 318 ? 20.464 12.028 48.093 1.00 45.44 315 THR A CA 1
ATOM 2009 C C . THR A 1 318 ? 20.259 13.473 48.479 1.00 45.32 315 THR A C 1
ATOM 2010 O O . THR A 1 318 ? 20.142 14.340 47.605 1.00 45.71 315 THR A O 1
ATOM 2014 N N . LYS A 1 319 ? 20.217 13.706 49.795 1.00 45.09 316 LYS A N 1
ATOM 2015 C CA . LYS A 1 319 ? 19.590 14.890 50.396 1.00 44.92 316 LYS A CA 1
ATOM 2016 C C . LYS A 1 319 ? 20.509 16.110 50.610 1.00 44.91 316 LYS A C 1
ATOM 2017 O O . LYS A 1 319 ? 20.136 17.039 51.323 1.00 45.14 316 LYS A O 1
ATOM 2023 N N . VAL A 1 320 ? 21.687 16.117 49.986 1.00 44.79 317 VAL A N 1
ATOM 2024 C CA . VAL A 1 320 ? 22.677 17.209 50.143 1.00 44.50 317 VAL A CA 1
ATOM 2025 C C . VAL A 1 320 ? 22.087 18.596 49.979 1.00 44.33 317 VAL A C 1
ATOM 2026 O O . VAL A 1 320 ? 22.478 19.530 50.695 1.00 43.60 317 VAL A O 1
ATOM 2030 N N . GLN A 1 321 ? 21.184 18.715 49.000 1.00 44.51 318 GLN A N 1
ATOM 2031 C CA . GLN A 1 321 ? 20.498 19.973 48.689 1.00 44.90 318 GLN A CA 1
ATOM 2032 C C . GLN A 1 321 ? 19.700 20.428 49.884 1.00 44.52 318 GLN A C 1
ATOM 2033 O O . GLN A 1 321 ? 19.869 21.554 50.342 1.00 44.72 318 GLN A O 1
ATOM 2039 N N . ALA A 1 322 ? 18.845 19.537 50.386 1.00 43.85 319 ALA A N 1
ATOM 2040 C CA . ALA A 1 322 ? 18.056 19.782 51.595 1.00 43.66 319 ALA A CA 1
ATOM 2041 C C . ALA A 1 322 ? 18.943 20.041 52.832 1.00 43.13 319 ALA A C 1
ATOM 2042 O O . ALA A 1 322 ? 18.542 20.750 53.750 1.00 42.56 319 ALA A O 1
ATOM 2044 N N . ALA A 1 323 ? 20.142 19.470 52.832 1.00 42.67 320 ALA A N 1
ATOM 2045 C CA . ALA A 1 323 ? 21.100 19.681 53.893 1.00 42.65 320 ALA A CA 1
ATOM 2046 C C . ALA A 1 323 ? 21.602 21.109 53.874 1.00 42.64 320 ALA A C 1
ATOM 2047 O O . ALA A 1 323 ? 21.658 21.772 54.923 1.00 42.96 320 ALA A O 1
ATOM 2049 N N . ILE A 1 324 ? 21.978 21.577 52.687 1.00 42.41 321 ILE A N 1
ATOM 2050 C CA . ILE A 1 324 ? 22.462 22.939 52.537 1.00 42.44 321 ILE A CA 1
ATOM 2051 C C . ILE A 1 324 ? 21.302 23.880 52.854 1.00 42.98 321 ILE A C 1
ATOM 2052 O O . ILE A 1 324 ? 21.465 24.853 53.595 1.00 43.17 321 ILE A O 1
ATOM 2057 N N . ASP A 1 325 ? 20.130 23.566 52.303 1.00 43.62 322 ASP A N 1
ATOM 2058 C CA . ASP A 1 325 ? 18.899 24.309 52.564 1.00 44.05 322 ASP A CA 1
ATOM 2059 C C . ASP A 1 325 ? 18.612 24.444 54.029 1.00 44.56 322 ASP A C 1
ATOM 2060 O O . ASP A 1 325 ? 18.124 25.479 54.440 1.00 44.40 322 ASP A O 1
ATOM 2065 N N . ALA A 1 326 ? 18.908 23.395 54.794 1.00 45.47 323 ALA A N 1
ATOM 2066 C CA . ALA A 1 326 ? 18.707 23.373 56.247 1.00 46.30 323 ALA A CA 1
ATOM 2067 C C . ALA A 1 326 ? 19.564 24.380 57.012 1.00 46.95 323 ALA A C 1
ATOM 2068 O O . ALA A 1 326 ? 19.115 24.938 58.021 1.00 47.55 323 ALA A O 1
ATOM 2070 N N . VAL A 1 327 ? 20.806 24.576 56.570 1.00 47.56 324 VAL A N 1
ATOM 2071 C CA . VAL A 1 327 ? 21.699 25.508 57.256 1.00 48.09 324 VAL A CA 1
ATOM 2072 C C . VAL A 1 327 ? 21.115 26.901 57.106 1.00 48.57 324 VAL A C 1
ATOM 2073 O O . VAL A 1 327 ? 20.680 27.534 58.082 1.00 48.53 324 VAL A O 1
ATOM 2077 N N . VAL A 1 328 ? 21.080 27.352 55.859 1.00 49.19 325 VAL A N 1
ATOM 2078 C CA . VAL A 1 328 ? 20.527 28.653 55.519 1.00 49.49 325 VAL A CA 1
ATOM 2079 C C . VAL A 1 328 ? 19.273 28.946 56.355 1.00 50.40 325 VAL A C 1
ATOM 2080 O O . VAL A 1 328 ? 19.241 29.930 57.094 1.00 50.36 325 VAL A O 1
ATOM 2084 N N . LYS A 1 329 ? 18.287 28.044 56.269 1.00 51.23 326 LYS A N 1
ATOM 2085 C CA . LYS A 1 329 ? 16.924 28.251 56.786 1.00 51.65 326 LYS A CA 1
ATOM 2086 C C . LYS A 1 329 ? 16.725 28.007 58.288 1.00 51.82 326 LYS A C 1
ATOM 2087 O O . LYS A 1 329 ? 15.948 27.131 58.671 1.00 52.17 326 LYS A O 1
ATOM 2093 N N . GLY A 1 330 ? 17.425 28.768 59.135 1.00 52.01 327 GLY A N 1
ATOM 2094 C CA . GLY A 1 330 ? 17.086 28.896 60.551 1.00 51.85 327 GLY A CA 1
ATOM 2095 C C . GLY A 1 330 ? 17.277 27.676 61.440 1.00 52.07 327 GLY A C 1
ATOM 2096 O O . GLY A 1 330 ? 17.336 27.816 62.673 1.00 51.92 327 GLY A O 1
ATOM 2097 N N . ALA A 1 331 ? 17.365 26.491 60.823 1.00 52.27 328 ALA A N 1
ATOM 2098 C CA . ALA A 1 331 ? 17.518 25.225 61.538 1.00 52.70 328 ALA A CA 1
ATOM 2099 C C . ALA A 1 331 ? 19.003 25.000 61.932 1.00 52.87 328 ALA A C 1
ATOM 2100 O O . ALA A 1 331 ? 19.573 23.916 61.697 1.00 53.48 328 ALA A O 1
ATOM 2102 N N . LYS A 1 332 ? 19.600 26.019 62.566 1.00 52.55 329 LYS A N 1
ATOM 2103 C CA . LYS A 1 332 ? 21.066 26.208 62.624 1.00 52.10 329 LYS A CA 1
ATOM 2104 C C . LYS A 1 332 ? 21.882 24.912 62.769 1.00 51.55 329 LYS A C 1
ATOM 2105 O O . LYS A 1 332 ? 22.363 24.364 61.770 1.00 51.19 329 LYS A O 1
ATOM 2111 N N . LEU A 1 333 ? 22.031 24.425 63.998 1.00 51.02 330 LEU A N 1
ATOM 2112 C CA . LEU A 1 333 ? 22.839 23.243 64.256 1.00 50.60 330 LEU A CA 1
ATOM 2113 C C . LEU A 1 333 ? 21.875 22.067 64.475 1.00 50.60 330 LEU A C 1
ATOM 2114 O O . LEU A 1 333 ? 21.487 21.768 65.605 1.00 50.85 330 LEU A O 1
ATOM 2119 N N . LYS A 1 334 ? 21.465 21.431 63.378 1.00 50.55 331 LYS A N 1
ATOM 2120 C CA . LYS A 1 334 ? 20.573 20.261 63.429 1.00 50.51 331 LYS A CA 1
ATOM 2121 C C . LYS A 1 334 ? 21.279 19.105 64.195 1.00 50.23 331 LYS A C 1
ATOM 2122 O O . LYS A 1 334 ? 22.309 18.592 63.736 1.00 50.32 331 LYS A O 1
ATOM 2128 N N . ALA A 1 335 ? 20.747 18.728 65.368 1.00 49.94 332 ALA A N 1
ATOM 2129 C CA . ALA A 1 335 ? 21.313 17.640 66.201 1.00 49.57 332 ALA A CA 1
ATOM 2130 C C . ALA A 1 335 ? 21.028 16.241 65.598 1.00 49.45 332 ALA A C 1
ATOM 2131 O O . ALA A 1 335 ? 20.775 16.123 64.389 1.00 49.34 332 ALA A O 1
ATOM 2133 N N . GLY A 1 336 ? 21.079 15.181 66.411 1.00 49.24 333 GLY A N 1
ATOM 2134 C CA . GLY A 1 336 ? 20.813 13.842 65.895 1.00 49.27 333 GLY A CA 1
ATOM 2135 C C . GLY A 1 336 ? 21.911 13.325 64.964 1.00 49.25 333 GLY A C 1
ATOM 2136 O O . GLY A 1 336 ? 23.018 13.080 65.451 1.00 49.49 333 GLY A O 1
ATOM 2137 N N . THR A 1 337 ? 21.623 13.174 63.656 1.00 49.02 334 THR A N 1
ATOM 2138 C CA . THR A 1 337 ? 22.558 12.547 62.681 1.00 48.96 334 THR A CA 1
ATOM 2139 C C . THR A 1 337 ? 21.920 12.315 61.292 1.00 48.98 334 THR A C 1
ATOM 2140 O O . THR A 1 337 ? 21.256 11.303 61.071 1.00 49.06 334 THR A O 1
ATOM 2144 N N . GLU A 1 338 ? 22.113 13.245 60.361 1.00 49.15 335 GLU A N 1
ATOM 2145 C CA . GLU A 1 338 ? 21.702 13.039 58.947 1.00 49.30 335 GLU A CA 1
ATOM 2146 C C . GLU A 1 338 ? 22.260 14.174 58.054 1.00 49.02 335 GLU A C 1
ATOM 2147 O O . GLU A 1 338 ? 23.200 13.966 57.280 1.00 48.96 335 GLU A O 1
ATOM 2153 N N . TYR A 1 339 ? 21.669 15.366 58.185 1.00 48.57 336 TYR A N 1
ATOM 2154 C CA . TYR A 1 339 ? 22.176 16.597 57.570 1.00 48.28 336 TYR A CA 1
ATOM 2155 C C . TYR A 1 339 ? 23.542 16.940 58.162 1.00 48.12 336 TYR A C 1
ATOM 2156 O O . TYR A 1 339 ? 24.413 17.455 57.460 1.00 48.00 336 TYR A O 1
ATOM 2165 N N . GLU A 1 340 ? 23.710 16.644 59.455 1.00 47.96 337 GLU A N 1
ATOM 2166 C CA . GLU A 1 340 ? 24.952 16.925 60.180 1.00 47.86 337 GLU A CA 1
ATOM 2167 C C . GLU A 1 340 ? 26.123 16.254 59.465 1.00 47.66 337 GLU A C 1
ATOM 2168 O O . GLU A 1 340 ? 27.029 16.924 58.977 1.00 47.35 337 GLU A O 1
ATOM 2174 N N . ASN A 1 341 ? 26.064 14.933 59.348 1.00 47.60 338 ASN A N 1
ATOM 2175 C CA . ASN A 1 341 ? 27.203 14.144 58.865 1.00 47.60 338 ASN A CA 1
ATOM 2176 C C . ASN A 1 341 ? 27.460 14.187 57.324 1.00 47.65 338 ASN A C 1
ATOM 2177 O O . ASN A 1 341 ? 28.092 13.289 56.765 1.00 47.12 338 ASN A O 1
ATOM 2182 N N . ILE A 1 342 ? 26.989 15.263 56.678 1.00 47.94 339 ILE A N 1
ATOM 2183 C CA . ILE A 1 342 ? 27.155 15.536 55.234 1.00 48.42 339 ILE A CA 1
ATOM 2184 C C . ILE A 1 342 ? 27.900 16.857 55.009 1.00 47.92 339 ILE A C 1
ATOM 2185 O O . ILE A 1 342 ? 28.875 16.940 54.253 1.00 47.92 339 ILE A O 1
ATOM 2190 N N . LEU A 1 343 ? 27.381 17.894 55.651 1.00 47.32 340 LEU A N 1
ATOM 2191 C CA . LEU A 1 343 ? 27.976 19.214 55.634 1.00 46.89 340 LEU A CA 1
ATOM 2192 C C . LEU A 1 343 ? 29.305 19.220 56.365 1.00 46.66 340 LEU A C 1
ATOM 2193 O O . LEU A 1 343 ? 30.122 20.121 56.178 1.00 46.28 340 LEU A O 1
ATOM 2198 N N . LYS A 1 344 ? 29.504 18.217 57.219 1.00 46.93 341 LYS A N 1
ATOM 2199 C CA . LYS A 1 344 ? 30.757 18.059 57.959 1.00 46.80 341 LYS A CA 1
ATOM 2200 C C . LYS A 1 344 ? 31.939 18.024 56.980 1.00 46.84 341 LYS A C 1
ATOM 2201 O O . LYS A 1 344 ? 32.973 18.652 57.245 1.00 47.15 341 LYS A O 1
ATOM 2207 N N . ASN A 1 345 ? 31.743 17.359 55.835 1.00 46.30 342 ASN A N 1
ATOM 2208 C CA . ASN A 1 345 ? 32.768 17.221 54.798 1.00 46.10 342 ASN A CA 1
ATOM 2209 C C . ASN A 1 345 ? 32.499 17.982 53.456 1.00 45.50 342 ASN A C 1
ATOM 2210 O O . ASN A 1 345 ? 32.676 17.419 52.365 1.00 45.13 342 ASN A O 1
ATOM 2215 N N . THR A 1 346 ? 32.103 19.259 53.549 1.00 44.72 343 THR A N 1
ATOM 2216 C CA . THR A 1 346 ? 31.799 20.109 52.376 1.00 43.72 343 THR A CA 1
ATOM 2217 C C . THR A 1 346 ? 32.769 21.291 52.167 1.00 43.07 343 THR A C 1
ATOM 2218 O O . THR A 1 346 ? 32.958 22.096 53.060 1.00 43.06 343 THR A O 1
ATOM 2222 N N . LYS A 1 347 ? 33.321 21.415 50.959 1.00 42.70 344 LYS A N 1
ATOM 2223 C CA . LYS A 1 347 ? 34.305 22.459 50.599 1.00 42.47 344 LYS A CA 1
ATOM 2224 C C . LYS A 1 347 ? 33.651 23.709 49.954 1.00 41.94 344 LYS A C 1
ATOM 2225 O O . LYS A 1 347 ? 33.288 23.743 48.751 1.00 42.11 344 LYS A O 1
ATOM 2231 N N . ILE A 1 348 ? 33.519 24.733 50.783 1.00 41.02 345 ILE A N 1
ATOM 2232 C CA . ILE A 1 348 ? 32.849 25.969 50.434 1.00 40.31 345 ILE A CA 1
ATOM 2233 C C . ILE A 1 348 ? 33.809 26.955 49.812 1.00 40.45 345 ILE A C 1
ATOM 2234 O O . ILE A 1 348 ? 34.859 27.289 50.371 1.00 40.59 345 ILE A O 1
ATOM 2239 N N . THR A 1 349 ? 33.385 27.443 48.656 1.00 40.75 346 THR A N 1
ATOM 2240 C CA . THR A 1 349 ? 34.108 28.416 47.844 1.00 40.80 346 THR A CA 1
ATOM 2241 C C . THR A 1 349 ? 33.120 29.532 47.482 1.00 40.93 346 THR A C 1
ATOM 2242 O O . THR A 1 349 ? 32.093 29.265 46.880 1.00 39.87 346 THR A O 1
ATOM 2246 N N . ALA A 1 350 ? 33.430 30.775 47.864 1.00 41.90 347 ALA A N 1
ATOM 2247 C CA . ALA A 1 350 ? 32.506 31.910 47.687 1.00 42.66 347 ALA A CA 1
ATOM 2248 C C . ALA A 1 350 ? 33.140 33.173 47.086 1.00 43.30 347 ALA A C 1
ATOM 2249 O O . ALA A 1 350 ? 34.178 33.625 47.521 1.00 44.04 347 ALA A O 1
ATOM 2251 N N . VAL A 1 351 ? 32.490 33.713 46.063 1.00 44.46 348 VAL A N 1
ATOM 2252 C CA . VAL A 1 351 ? 32.782 35.026 45.500 1.00 45.34 348 VAL A CA 1
ATOM 2253 C C . VAL A 1 351 ? 31.732 35.965 46.082 1.00 45.93 348 VAL A C 1
ATOM 2254 O O . VAL A 1 351 ? 30.562 35.636 46.071 1.00 45.69 348 VAL A O 1
ATOM 2258 N N . VAL A 1 352 ? 32.145 37.114 46.612 1.00 47.41 349 VAL A N 1
ATOM 2259 C CA . VAL A 1 352 ? 31.202 38.079 47.200 1.00 48.14 349 VAL A CA 1
ATOM 2260 C C . VAL A 1 352 ? 31.155 39.406 46.437 1.00 48.51 349 VAL A C 1
ATOM 2261 O O . VAL A 1 352 ? 32.024 39.725 45.616 1.00 48.12 349 VAL A O 1
ATOM 2265 N N . LEU A 1 353 ? 30.101 40.157 46.717 1.00 49.33 350 LEU A N 1
ATOM 2266 C CA . LEU A 1 353 ? 29.714 41.334 45.933 1.00 49.89 350 LEU A CA 1
ATOM 2267 C C . LEU A 1 353 ? 28.930 42.286 46.902 1.00 50.53 350 LEU A C 1
ATOM 2268 O O . LEU A 1 353 ? 27.927 41.882 47.487 1.00 50.22 350 LEU A O 1
ATOM 2273 N N . GLY A 1 354 ? 29.417 43.515 47.108 1.00 51.40 351 GLY A N 1
ATOM 2274 C CA . GLY A 1 354 ? 28.838 44.427 48.097 1.00 52.47 351 GLY A CA 1
ATOM 2275 C C . GLY A 1 354 ? 29.699 44.747 49.324 1.00 53.50 351 GLY A C 1
ATOM 2276 O O . GLY A 1 354 ? 29.816 45.919 49.694 1.00 53.78 351 GLY A O 1
ATOM 2277 N N . GLY A 1 355 ? 30.290 43.713 49.945 1.00 54.76 352 GLY A N 1
ATOM 2278 C CA . GLY A 1 355 ? 31.059 43.821 51.185 1.00 55.56 352 GLY A CA 1
ATOM 2279 C C . GLY A 1 355 ? 32.018 44.998 51.230 1.00 56.63 352 GLY A C 1
ATOM 2280 O O . GLY A 1 355 ? 31.825 45.922 52.042 1.00 57.06 352 GLY A O 1
ATOM 2281 N N . ASN A 1 356 ? 33.041 44.959 50.365 1.00 57.62 353 ASN A N 1
ATOM 2282 C CA . ASN A 1 356 ? 34.001 46.075 50.171 1.00 58.19 353 ASN A CA 1
ATOM 2283 C C . ASN A 1 356 ? 33.930 46.649 48.717 1.00 59.25 353 ASN A C 1
ATOM 2284 O O . ASN A 1 356 ? 33.017 46.283 47.941 1.00 58.53 353 ASN A O 1
ATOM 2289 N N . PRO A 1 357 ? 34.824 47.604 48.380 1.00 60.34 354 PRO A N 1
ATOM 2290 C CA . PRO A 1 357 ? 35.234 47.839 46.966 1.00 60.77 354 PRO A CA 1
ATOM 2291 C C . PRO A 1 357 ? 36.518 47.037 46.508 1.00 61.09 354 PRO A C 1
ATOM 2292 O O . PRO A 1 357 ? 37.646 47.319 46.945 1.00 61.10 354 PRO A O 1
ATOM 2296 N N . GLY A 1 358 ? 36.330 46.045 45.631 1.00 61.30 355 GLY A N 1
ATOM 2297 C CA . GLY A 1 358 ? 37.431 45.205 45.159 1.00 61.34 355 GLY A CA 1
ATOM 2298 C C . GLY A 1 358 ? 37.405 43.798 45.761 1.00 61.38 355 GLY A C 1
ATOM 2299 O O . GLY A 1 358 ? 38.395 43.332 46.357 1.00 61.52 355 GLY A O 1
ATOM 2300 N N . GLU A 1 359 ? 36.264 43.121 45.586 1.00 61.09 356 GLU A N 1
ATOM 2301 C CA . GLU A 1 359 ? 35.990 41.824 46.227 1.00 60.76 356 GLU A CA 1
ATOM 2302 C C . GLU A 1 359 ? 35.434 40.753 45.248 1.00 60.32 356 GLU A C 1
ATOM 2303 O O . GLU A 1 359 ? 35.450 39.546 45.564 1.00 60.22 356 GLU A O 1
ATOM 2309 N N . ALA A 1 360 ? 34.914 41.185 44.090 1.00 59.74 357 ALA A N 1
ATOM 2310 C CA . ALA A 1 360 ? 34.554 40.253 43.009 1.00 59.45 357 ALA A CA 1
ATOM 2311 C C . ALA A 1 360 ? 35.843 39.460 42.641 1.00 59.21 357 ALA A C 1
ATOM 2312 O O . ALA A 1 360 ? 35.814 38.373 42.009 1.00 59.26 357 ALA A O 1
ATOM 2314 N N . SER A 1 361 ? 36.969 40.050 43.064 1.00 58.45 358 SER A N 1
ATOM 2315 C CA . SER A 1 361 ? 38.261 39.381 43.179 1.00 57.35 358 SER A CA 1
ATOM 2316 C C . SER A 1 361 ? 38.269 38.393 44.364 1.00 56.40 358 SER A C 1
ATOM 2317 O O . SER A 1 361 ? 38.059 37.176 44.171 1.00 56.26 358 SER A O 1
ATOM 2320 N N . LYS A 1 362 ? 38.468 38.925 45.579 1.00 54.84 359 LYS A N 1
ATOM 2321 C CA . LYS A 1 362 ? 38.742 38.095 46.757 1.00 53.58 359 LYS A CA 1
ATOM 2322 C C . LYS A 1 362 ? 37.758 36.905 46.908 1.00 52.70 359 LYS A C 1
ATOM 2323 O O . LYS A 1 362 ? 36.611 37.058 47.364 1.00 52.80 359 LYS A O 1
ATOM 2329 N N . VAL A 1 363 ? 38.235 35.733 46.473 1.00 51.38 360 VAL A N 1
ATOM 2330 C CA . VAL A 1 363 ? 37.548 34.454 46.636 1.00 50.07 360 VAL A CA 1
ATOM 2331 C C . VAL A 1 363 ? 37.762 33.982 48.071 1.00 49.12 360 VAL A C 1
ATOM 2332 O O . VAL A 1 363 ? 38.849 34.144 48.630 1.00 48.65 360 VAL A O 1
ATOM 2336 N N . ILE A 1 364 ? 36.724 33.390 48.652 1.00 48.23 361 ILE A N 1
ATOM 2337 C CA . ILE A 1 364 ? 36.776 32.914 50.024 1.00 47.94 361 ILE A CA 1
ATOM 2338 C C . ILE A 1 364 ? 36.634 31.402 50.093 1.00 47.23 361 ILE A C 1
ATOM 2339 O O . ILE A 1 364 ? 35.754 30.823 49.469 1.00 46.57 361 ILE A O 1
ATOM 2344 N N . THR A 1 365 ? 37.500 30.786 50.895 1.00 46.67 362 THR A N 1
ATOM 2345 C CA . THR A 1 365 ? 37.558 29.334 51.049 1.00 46.07 362 THR A CA 1
ATOM 2346 C C . THR A 1 365 ? 37.371 28.954 52.497 1.00 45.58 362 THR A C 1
ATOM 2347 O O . THR A 1 365 ? 37.775 29.681 53.397 1.00 45.51 362 THR A O 1
ATOM 2351 N N . GLY A 1 366 ? 36.777 27.793 52.710 1.00 45.21 363 GLY A N 1
ATOM 2352 C CA . GLY A 1 366 ? 36.511 27.305 54.046 1.00 44.90 363 GLY A CA 1
ATOM 2353 C C . GLY A 1 366 ? 35.574 26.118 54.011 1.00 44.78 363 GLY A C 1
ATOM 2354 O O . GLY A 1 366 ? 35.461 25.441 53.000 1.00 44.52 363 GLY A O 1
ATOM 2355 N N . ASN A 1 367 ? 34.913 25.859 55.129 1.00 44.70 364 ASN A N 1
ATOM 2356 C CA . ASN A 1 367 ? 33.976 24.744 55.243 1.00 44.70 364 ASN A CA 1
ATOM 2357 C C . ASN A 1 367 ? 32.573 25.335 55.441 1.00 44.07 364 ASN A C 1
ATOM 2358 O O . ASN A 1 367 ? 32.392 26.534 55.304 1.00 43.64 364 ASN A O 1
ATOM 2363 N N . ILE A 1 368 ? 31.586 24.490 55.731 1.00 43.78 365 ILE A N 1
ATOM 2364 C CA . ILE A 1 368 ? 30.227 24.934 56.042 1.00 43.65 365 ILE A CA 1
ATOM 2365 C C . ILE A 1 368 ? 30.165 26.084 57.022 1.00 43.83 365 ILE A C 1
ATOM 2366 O O . ILE A 1 368 ? 29.280 26.921 56.922 1.00 43.78 365 ILE A O 1
ATOM 2371 N N . ASP A 1 369 ? 31.076 26.112 57.994 1.00 44.10 366 ASP A N 1
ATOM 2372 C CA . ASP A 1 369 ? 31.080 27.190 58.970 1.00 44.08 366 ASP A CA 1
ATOM 2373 C C . ASP A 1 369 ? 31.509 28.498 58.315 1.00 43.92 366 ASP A C 1
ATOM 2374 O O . ASP A 1 369 ? 30.957 29.539 58.642 1.00 44.25 366 ASP A O 1
ATOM 2379 N N . THR A 1 370 ? 32.474 28.455 57.392 1.00 43.74 367 THR A N 1
ATOM 2380 C CA . THR A 1 370 ? 32.974 29.685 56.751 1.00 43.81 367 THR A CA 1
ATOM 2381 C C . THR A 1 370 ? 31.857 30.422 55.983 1.00 43.74 367 THR A C 1
ATOM 2382 O O . THR A 1 370 ? 31.916 31.650 55.804 1.00 43.87 367 THR A O 1
ATOM 2386 N N . LEU A 1 371 ? 30.854 29.661 55.541 1.00 43.34 368 LEU A N 1
ATOM 2387 C CA . LEU A 1 371 ? 29.626 30.222 54.996 1.00 42.97 368 LEU A CA 1
ATOM 2388 C C . LEU A 1 371 ? 28.804 30.921 56.096 1.00 42.82 368 LEU A C 1
ATOM 2389 O O . LEU A 1 371 ? 28.656 32.140 56.054 1.00 43.31 368 LEU A O 1
ATOM 2394 N N . LYS A 1 372 ? 28.278 30.166 57.070 1.00 42.21 369 LYS A N 1
ATOM 2395 C CA . LYS A 1 372 ? 27.432 30.735 58.147 1.00 41.76 369 LYS A CA 1
ATOM 2396 C C . LYS A 1 372 ? 27.972 32.049 58.707 1.00 40.68 369 LYS A C 1
ATOM 2397 O O . LYS A 1 372 ? 27.201 32.894 59.165 1.00 39.59 369 LYS A O 1
ATOM 2403 N N . ASP A 1 373 ? 29.295 32.198 58.657 1.00 40.05 370 ASP A N 1
ATOM 2404 C CA . ASP A 1 373 ? 29.977 33.402 59.120 1.00 39.81 370 ASP A CA 1
ATOM 2405 C C . ASP A 1 373 ? 29.911 34.493 58.063 1.00 39.23 370 ASP A C 1
ATOM 2406 O O . ASP A 1 373 ? 29.759 35.668 58.388 1.00 39.24 370 ASP A O 1
ATOM 2411 N N . LEU A 1 374 ? 30.061 34.109 56.805 1.00 38.96 371 LEU A N 1
ATOM 2412 C CA . LEU A 1 374 ? 29.786 35.022 55.705 1.00 38.82 371 LEU A CA 1
ATOM 2413 C C . LEU A 1 374 ? 28.329 35.474 55.680 1.00 38.61 371 LEU A C 1
ATOM 2414 O O . LEU A 1 374 ? 28.062 36.619 55.388 1.00 38.63 371 LEU A O 1
ATOM 2419 N N . ILE A 1 375 ? 27.396 34.592 56.009 1.00 38.80 372 ILE A N 1
ATOM 2420 C CA . ILE A 1 375 ? 25.989 34.957 56.032 1.00 39.45 372 ILE A CA 1
ATOM 2421 C C . ILE A 1 375 ? 25.679 35.883 57.181 1.00 40.08 372 ILE A C 1
ATOM 2422 O O . ILE A 1 375 ? 24.921 36.821 57.026 1.00 39.94 372 ILE A O 1
ATOM 2427 N N . GLN A 1 376 ? 26.234 35.591 58.348 1.00 41.36 373 GLN A N 1
ATOM 2428 C CA . GLN A 1 376 ? 25.962 36.391 59.542 1.00 42.35 373 GLN A CA 1
ATOM 2429 C C . GLN A 1 376 ? 26.654 37.761 59.464 1.00 43.46 373 GLN A C 1
ATOM 2430 O O . GLN A 1 376 ? 26.137 38.749 60.002 1.00 43.54 373 GLN A O 1
ATOM 2436 N N . LYS A 1 377 ? 27.789 37.824 58.763 1.00 44.46 374 LYS A N 1
ATOM 2437 C CA . LYS A 1 377 ? 28.545 39.073 58.626 1.00 45.00 374 LYS A CA 1
ATOM 2438 C C . LYS A 1 377 ? 27.739 40.098 57.805 1.00 44.15 374 LYS A C 1
ATOM 2439 O O . LYS A 1 377 ? 27.732 41.289 58.149 1.00 44.15 374 LYS A O 1
ATOM 2445 N N . GLY A 1 378 ? 27.030 39.633 56.770 1.00 43.08 375 GLY A N 1
ATOM 2446 C CA . GLY A 1 378 ? 26.114 40.482 56.009 1.00 42.25 375 GLY A CA 1
ATOM 2447 C C . GLY A 1 378 ? 24.646 40.504 56.455 1.00 41.60 375 GLY A C 1
ATOM 2448 O O . GLY A 1 378 ? 23.816 41.156 55.821 1.00 41.65 375 GLY A O 1
ATOM 2449 N N . SER A 1 379 ? 24.309 39.808 57.539 1.00 40.77 376 SER A N 1
ATOM 2450 C CA . SER A 1 379 ? 22.911 39.669 57.957 1.00 40.00 376 SER A CA 1
ATOM 2451 C C . SER A 1 379 ? 22.277 40.972 58.384 1.00 40.09 376 SER A C 1
ATOM 2452 O O . SER A 1 379 ? 21.064 41.081 58.368 1.00 40.41 376 SER A O 1
ATOM 2455 N N . ASN A 1 380 ? 23.091 41.936 58.805 1.00 39.92 377 ASN A N 1
ATOM 2456 C CA . ASN A 1 380 ? 22.600 43.270 59.146 1.00 39.72 377 ASN A CA 1
ATOM 2457 C C . ASN A 1 380 ? 23.367 44.368 58.426 1.00 38.62 377 ASN A C 1
ATOM 2458 O O . ASN A 1 380 ? 24.530 44.190 58.055 1.00 38.65 377 ASN A O 1
ATOM 2463 N N . PHE A 1 381 ? 22.706 45.504 58.234 1.00 37.33 378 PHE A N 1
ATOM 2464 C CA . PHE A 1 381 ? 23.311 46.633 57.546 1.00 36.42 378 PHE A CA 1
ATOM 2465 C C . PHE A 1 381 ? 24.213 47.400 58.517 1.00 36.00 378 PHE A C 1
ATOM 2466 O O . PHE A 1 381 ? 23.749 47.960 59.507 1.00 34.70 378 PHE A O 1
ATOM 2474 N N . SER A 1 382 ? 25.508 47.396 58.222 1.00 36.10 379 SER A N 1
ATOM 2475 C CA . SER A 1 382 ? 26.507 47.970 59.117 1.00 36.53 379 SER A CA 1
ATOM 2476 C C . SER A 1 382 ? 26.303 49.468 59.251 1.00 36.71 379 SER A C 1
ATOM 2477 O O . SER A 1 382 ? 26.544 50.028 60.311 1.00 36.38 379 SER A O 1
ATOM 2480 N N . ALA A 1 383 ? 25.866 50.092 58.149 1.00 37.22 380 ALA A N 1
ATOM 2481 C CA . ALA A 1 383 ? 25.538 51.517 58.079 1.00 37.11 380 ALA A CA 1
ATOM 2482 C C . ALA A 1 383 ? 26.767 52.430 58.123 1.00 37.49 380 ALA A C 1
ATOM 2483 O O . ALA A 1 383 ? 26.677 53.573 58.579 1.00 37.54 380 ALA A O 1
ATOM 2485 N N . GLN A 1 384 ? 27.913 51.941 57.647 1.00 38.04 381 GLN A N 1
ATOM 2486 C CA . GLN A 1 384 ? 29.115 52.777 57.553 1.00 38.63 381 GLN A CA 1
ATOM 2487 C C . GLN A 1 384 ? 28.978 53.711 56.364 1.00 38.14 381 GLN A C 1
ATOM 2488 O O . GLN A 1 384 ? 29.479 54.830 56.380 1.00 39.19 381 GLN A O 1
ATOM 2494 N N . SER A 1 385 ? 28.303 53.244 55.331 1.00 37.01 382 SER A N 1
ATOM 2495 C CA . SER A 1 385 ? 28.218 53.993 54.092 1.00 36.45 382 SER A CA 1
ATOM 2496 C C . SER A 1 385 ? 27.156 53.345 53.192 1.00 35.30 382 SER A C 1
ATOM 2497 O O . SER A 1 385 ? 26.797 52.187 53.406 1.00 34.94 382 SER A O 1
ATOM 2500 N N . PRO A 1 386 ? 26.680 54.055 52.169 1.00 34.21 383 PRO A N 1
ATOM 2501 C CA . PRO A 1 386 ? 25.592 53.516 51.351 1.00 33.71 383 PRO A CA 1
ATOM 2502 C C . PRO A 1 386 ? 26.018 52.175 50.776 1.00 33.30 383 PRO A C 1
ATOM 2503 O O . PRO A 1 386 ? 27.193 52.011 50.429 1.00 33.23 383 PRO A O 1
ATOM 2507 N N . ALA A 1 387 ? 25.090 51.223 50.752 1.00 33.20 384 ALA A N 1
ATOM 2508 C CA . ALA A 1 387 ? 25.324 49.902 50.163 1.00 33.05 384 ALA A CA 1
ATOM 2509 C C . ALA A 1 387 ? 25.263 49.960 48.641 1.00 32.87 384 ALA A C 1
ATOM 2510 O O . ALA A 1 387 ? 24.825 50.968 48.052 1.00 32.12 384 ALA A O 1
ATOM 2512 N N . VAL A 1 388 ? 25.709 48.868 48.019 1.00 32.53 385 VAL A N 1
ATOM 2513 C CA . VAL A 1 388 ? 25.918 48.823 46.584 1.00 32.19 385 VAL A CA 1
ATOM 2514 C C . VAL A 1 388 ? 24.733 48.091 45.925 1.00 31.66 385 VAL A C 1
ATOM 2515 O O . VAL A 1 388 ? 24.108 47.230 46.546 1.00 31.89 385 VAL A O 1
ATOM 2519 N N . PRO A 1 389 ? 24.358 48.468 44.704 1.00 30.56 386 PRO A N 1
ATOM 2520 C CA . PRO A 1 389 ? 23.298 47.763 43.993 1.00 29.49 386 PRO A CA 1
ATOM 2521 C C . PRO A 1 389 ? 23.624 46.281 43.767 1.00 29.65 386 PRO A C 1
ATOM 2522 O O . PRO A 1 389 ? 24.768 45.958 43.452 1.00 30.67 386 PRO A O 1
ATOM 2526 N N . ILE A 1 390 ? 22.655 45.392 43.961 1.00 29.43 387 ILE A N 1
ATOM 2527 C CA . ILE A 1 390 ? 22.883 43.960 43.728 1.00 28.98 387 ILE A CA 1
ATOM 2528 C C . ILE A 1 390 ? 21.789 43.240 42.915 1.00 27.37 387 ILE A C 1
ATOM 2529 O O . ILE A 1 390 ? 21.991 42.130 42.434 1.00 25.14 387 ILE A O 1
ATOM 2534 N N . SER A 1 391 ? 20.667 43.900 42.720 1.00 26.88 388 SER A N 1
ATOM 2535 C CA . SER A 1 391 ? 19.615 43.328 41.906 1.00 26.83 388 SER A CA 1
ATOM 2536 C C . SER A 1 391 ? 18.668 44.402 41.465 1.00 27.05 388 SER A C 1
ATOM 2537 O O . SER A 1 391 ? 18.522 45.418 42.120 1.00 27.20 388 SER A O 1
ATOM 2540 N N . TYR A 1 392 ? 18.017 44.180 40.333 1.00 27.56 389 TYR A N 1
ATOM 2541 C CA . TYR A 1 392 ? 17.053 45.122 39.839 1.00 27.69 389 TYR A CA 1
ATOM 2542 C C . TYR A 1 392 ? 15.895 44.460 39.180 1.00 27.61 389 TYR A C 1
ATOM 2543 O O . TYR A 1 392 ? 15.900 43.292 38.950 1.00 27.62 389 TYR A O 1
ATOM 2552 N N . THR A 1 393 ? 14.899 45.246 38.854 1.00 28.51 390 THR A N 1
ATOM 2553 C CA . THR A 1 393 ? 13.683 44.741 38.238 1.00 28.70 390 THR A CA 1
ATOM 2554 C C . THR A 1 393 ? 13.360 45.671 37.091 1.00 29.17 390 THR A C 1
ATOM 2555 O O . THR A 1 393 ? 13.546 46.906 37.194 1.00 29.52 390 THR A O 1
ATOM 2559 N N . THR A 1 394 ? 12.851 45.097 36.011 1.00 29.28 391 THR A N 1
ATOM 2560 C CA . THR A 1 394 ? 12.249 45.919 34.988 1.00 29.61 391 THR A CA 1
ATOM 2561 C C . THR A 1 394 ? 10.754 45.734 34.919 1.00 29.33 391 THR A C 1
ATOM 2562 O O . THR A 1 394 ? 10.245 44.687 35.304 1.00 29.16 391 THR A O 1
ATOM 2566 N N . SER A 1 395 ? 10.076 46.769 34.427 1.00 29.63 392 SER A N 1
ATOM 2567 C CA . SER A 1 395 ? 8.631 46.743 34.147 1.00 29.25 392 SER A CA 1
ATOM 2568 C C . SER A 1 395 ? 8.405 47.303 32.739 1.00 29.75 392 SER A C 1
ATOM 2569 O O . SER A 1 395 ? 9.104 48.191 32.298 1.00 28.84 392 SER A O 1
ATOM 2572 N N . PHE A 1 396 ? 7.417 46.801 32.014 1.00 31.23 393 PHE A N 1
ATOM 2573 C CA . PHE A 1 396 ? 7.176 47.332 30.677 1.00 31.40 393 PHE A CA 1
ATOM 2574 C C . PHE A 1 396 ? 6.585 48.719 30.840 1.00 32.30 393 PHE A C 1
ATOM 2575 O O . PHE A 1 396 ? 5.712 48.917 31.697 1.00 30.98 393 PHE A O 1
ATOM 2583 N N . VAL A 1 397 ? 7.098 49.681 30.063 1.00 32.83 394 VAL A N 1
ATOM 2584 C CA . VAL A 1 397 ? 6.572 51.044 30.098 1.00 33.24 394 VAL A CA 1
ATOM 2585 C C . VAL A 1 397 ? 5.054 51.113 29.875 1.00 33.07 394 VAL A C 1
ATOM 2586 O O . VAL A 1 397 ? 4.376 51.936 30.527 1.00 32.36 394 VAL A O 1
ATOM 2590 N N . LYS A 1 398 ? 4.573 50.263 28.950 1.00 32.63 395 LYS A N 1
ATOM 2591 C CA . LYS A 1 398 ? 3.179 50.201 28.505 1.00 33.15 395 LYS A CA 1
ATOM 2592 C C . LYS A 1 398 ? 2.163 50.012 29.639 1.00 32.71 395 LYS A C 1
ATOM 2593 O O . LYS A 1 398 ? 1.251 50.817 29.811 1.00 32.09 395 LYS A O 1
ATOM 2599 N N . ASP A 1 399 ? 2.351 48.958 30.421 1.00 32.60 396 ASP A N 1
ATOM 2600 C CA . ASP A 1 399 ? 1.424 48.624 31.498 1.00 32.69 396 ASP A CA 1
ATOM 2601 C C . ASP A 1 399 ? 2.067 48.485 32.873 1.00 31.76 396 ASP A C 1
ATOM 2602 O O . ASP A 1 399 ? 1.444 48.049 33.829 1.00 31.21 396 ASP A O 1
ATOM 2607 N N . ASN A 1 400 ? 3.314 48.884 32.980 1.00 31.62 397 ASN A N 1
ATOM 2608 C CA . ASN A 1 400 ? 4.033 48.864 34.267 1.00 31.25 397 ASN A CA 1
ATOM 2609 C C . ASN A 1 400 ? 4.178 47.444 34.921 1.00 30.34 397 ASN A C 1
ATOM 2610 O O . ASN A 1 400 ? 4.399 47.316 36.105 1.00 29.13 397 ASN A O 1
ATOM 2615 N N . SER A 1 401 ? 4.058 46.379 34.135 1.00 30.25 398 SER A N 1
ATOM 2616 C CA . SER A 1 401 ? 4.041 45.050 34.695 1.00 29.75 398 SER A CA 1
ATOM 2617 C C . SER A 1 401 ? 5.441 44.574 34.753 1.00 30.72 398 SER A C 1
ATOM 2618 O O . SER A 1 401 ? 6.206 44.757 33.808 1.00 30.48 398 SER A O 1
ATOM 2621 N N . ILE A 1 402 ? 5.771 43.935 35.867 1.00 31.66 399 ILE A N 1
ATOM 2622 C CA . ILE A 1 402 ? 7.100 43.393 36.076 1.00 31.74 399 ILE A CA 1
ATOM 2623 C C . ILE A 1 402 ? 7.410 42.491 34.907 1.00 31.37 399 ILE A C 1
ATOM 2624 O O . ILE A 1 402 ? 6.628 41.678 34.544 1.00 30.84 399 ILE A O 1
ATOM 2629 N N . ALA A 1 403 ? 8.577 42.660 34.315 1.00 32.56 400 ALA A N 1
ATOM 2630 C CA . ALA A 1 403 ? 9.031 41.800 33.224 1.00 33.16 400 ALA A CA 1
ATOM 2631 C C . ALA A 1 403 ? 9.710 40.587 33.792 1.00 33.50 400 ALA A C 1
ATOM 2632 O O . ALA A 1 403 ? 10.382 40.661 34.805 1.00 33.45 400 ALA A O 1
ATOM 2634 N N . THR A 1 404 ? 9.510 39.452 33.145 1.00 34.24 401 THR A N 1
ATOM 2635 C CA . THR A 1 404 ? 10.122 38.230 33.598 1.00 34.05 401 THR A CA 1
ATOM 2636 C C . THR A 1 404 ? 11.014 37.708 32.519 1.00 33.75 401 THR A C 1
ATOM 2637 O O . THR A 1 404 ? 10.604 37.676 31.373 1.00 34.76 401 THR A O 1
ATOM 2641 N N . ILE A 1 405 ? 12.254 37.373 32.886 1.00 32.99 402 ILE A N 1
ATOM 2642 C CA . ILE A 1 405 ? 13.181 36.718 31.994 1.00 32.80 402 ILE A CA 1
ATOM 2643 C C . ILE A 1 405 ? 12.993 35.222 32.188 1.00 33.14 402 ILE A C 1
ATOM 2644 O O . ILE A 1 405 ? 12.917 34.705 33.325 1.00 32.64 402 ILE A O 1
ATOM 2649 N N . GLN A 1 406 ? 12.977 34.514 31.076 1.00 33.15 403 GLN A N 1
ATOM 2650 C CA . GLN A 1 406 ? 12.862 33.068 31.109 1.00 33.39 403 GLN A CA 1
ATOM 2651 C C . GLN A 1 406 ? 13.985 32.413 30.314 1.00 31.96 403 GLN A C 1
ATOM 2652 O O . GLN A 1 406 ? 14.185 32.715 29.137 1.00 30.64 403 GLN A O 1
ATOM 2658 N N . ASN A 1 407 ? 14.702 31.498 30.954 1.00 31.19 404 ASN A N 1
ATOM 2659 C CA . ASN A 1 407 ? 15.734 30.736 30.268 1.00 30.98 404 ASN A CA 1
ATOM 2660 C C . ASN A 1 407 ? 15.388 29.309 30.378 1.00 30.68 404 ASN A C 1
ATOM 2661 O O . ASN A 1 407 ? 15.239 28.814 31.480 1.00 31.23 404 ASN A O 1
ATOM 2666 N N . ASN A 1 408 ? 15.289 28.651 29.241 1.00 30.48 405 ASN A N 1
ATOM 2667 C CA . ASN A 1 408 ? 15.153 27.229 29.200 1.00 31.29 405 ASN A CA 1
ATOM 2668 C C . ASN A 1 408 ? 16.436 26.591 28.609 1.00 32.33 405 ASN A C 1
ATOM 2669 O O . ASN A 1 408 ? 17.026 27.128 27.671 1.00 33.22 405 ASN A O 1
ATOM 2674 N N . THR A 1 409 ? 16.863 25.441 29.124 1.00 32.01 406 THR A N 1
ATOM 2675 C CA . THR A 1 409 ? 17.891 24.678 28.429 1.00 31.91 406 THR A CA 1
ATOM 2676 C C . THR A 1 409 ? 17.818 23.152 28.692 1.00 32.08 406 THR A C 1
ATOM 2677 O O . THR A 1 409 ? 17.206 22.696 29.648 1.00 31.86 406 THR A O 1
ATOM 2681 N N . ASP A 1 410 ? 18.434 22.388 27.807 1.00 32.17 407 ASP A N 1
ATOM 2682 C CA . ASP A 1 410 ? 18.531 20.968 27.965 1.00 33.00 407 ASP A CA 1
ATOM 2683 C C . ASP A 1 410 ? 19.926 20.644 28.499 1.00 34.52 407 ASP A C 1
ATOM 2684 O O . ASP A 1 410 ? 20.914 21.382 28.264 1.00 35.20 407 ASP A O 1
ATOM 2689 N N . TYR A 1 411 ? 20.012 19.563 29.270 1.00 35.37 408 TYR A N 1
ATOM 2690 C CA . TYR A 1 411 ? 21.299 19.167 29.827 1.00 35.59 408 TYR A CA 1
ATOM 2691 C C . TYR A 1 411 ? 21.382 17.722 30.261 1.00 36.05 408 TYR A C 1
ATOM 2692 O O . TYR A 1 411 ? 20.358 17.062 30.476 1.00 35.14 408 TYR A O 1
ATOM 2701 N N . ILE A 1 412 ? 22.622 17.260 30.410 1.00 36.60 409 ILE A N 1
ATOM 2702 C CA . ILE A 1 412 ? 22.884 15.918 30.882 1.00 37.44 409 ILE A CA 1
ATOM 2703 C C . ILE A 1 412 ? 23.177 15.926 32.382 1.00 37.66 409 ILE A C 1
ATOM 2704 O O . ILE A 1 412 ? 24.243 16.334 32.831 1.00 37.54 409 ILE A O 1
ATOM 2709 N N . GLU A 1 413 ? 22.200 15.443 33.130 1.00 38.04 410 GLU A N 1
ATOM 2710 C CA . GLU A 1 413 ? 22.308 15.179 34.555 1.00 38.23 410 GLU A CA 1
ATOM 2711 C C . GLU A 1 413 ? 23.132 13.944 34.859 1.00 38.35 410 GLU A C 1
ATOM 2712 O O . GLU A 1 413 ? 22.995 12.940 34.186 1.00 38.80 410 GLU A O 1
ATOM 2718 N N . THR A 1 414 ? 23.935 13.995 35.907 1.00 38.79 411 THR A N 1
ATOM 2719 C CA . THR A 1 414 ? 24.657 12.831 36.386 1.00 39.28 411 THR A CA 1
ATOM 2720 C C . THR A 1 414 ? 24.350 12.555 37.864 1.00 39.95 411 THR A C 1
ATOM 2721 O O . THR A 1 414 ? 24.884 13.209 38.745 1.00 39.93 411 THR A O 1
ATOM 2725 N N . LYS A 1 415 ? 23.498 11.570 38.120 1.00 40.93 412 LYS A N 1
ATOM 2726 C CA . LYS A 1 415 ? 23.257 11.037 39.476 1.00 41.50 412 LYS A CA 1
ATOM 2727 C C . LYS A 1 415 ? 24.146 9.833 39.798 1.00 41.20 412 LYS A C 1
ATOM 2728 O O . LYS A 1 415 ? 24.151 8.854 39.056 1.00 41.56 412 LYS A O 1
ATOM 2734 N N . VAL A 1 416 ? 24.863 9.884 40.915 1.00 40.64 413 VAL A N 1
ATOM 2735 C CA . VAL A 1 416 ? 25.624 8.723 41.415 1.00 39.80 413 VAL A CA 1
ATOM 2736 C C . VAL A 1 416 ? 24.931 8.116 42.631 1.00 39.05 413 VAL A C 1
ATOM 2737 O O . VAL A 1 416 ? 24.567 8.811 43.550 1.00 38.58 413 VAL A O 1
ATOM 2741 N N . THR A 1 417 ? 24.758 6.806 42.633 1.00 38.91 414 THR A N 1
ATOM 2742 C CA . THR A 1 417 ? 23.981 6.155 43.683 1.00 38.82 414 THR A CA 1
ATOM 2743 C C . THR A 1 417 ? 24.641 4.875 44.226 1.00 38.92 414 THR A C 1
ATOM 2744 O O . THR A 1 417 ? 25.370 4.167 43.518 1.00 38.37 414 THR A O 1
ATOM 2748 N N . SER A 1 418 ? 24.361 4.599 45.498 1.00 39.06 415 SER A N 1
ATOM 2749 C CA . SER A 1 418 ? 24.922 3.452 46.187 1.00 39.51 415 SER A CA 1
ATOM 2750 C C . SER A 1 418 ? 23.820 2.701 46.950 1.00 39.77 415 SER A C 1
ATOM 2751 O O . SER A 1 418 ? 23.148 3.279 47.804 1.00 40.10 415 SER A O 1
ATOM 2754 N N . TYR A 1 419 ? 23.614 1.429 46.608 1.00 39.81 416 TYR A N 1
ATOM 2755 C CA . TYR A 1 419 ? 22.683 0.566 47.329 1.00 40.02 416 TYR A CA 1
ATOM 2756 C C . TYR A 1 419 ? 23.555 -0.407 48.087 1.00 39.81 416 TYR A C 1
ATOM 2757 O O . TYR A 1 419 ? 24.304 -1.182 47.495 1.00 39.26 416 TYR A O 1
ATOM 2766 N N . LYS A 1 420 ? 23.472 -0.350 49.407 1.00 39.96 417 LYS A N 1
ATOM 2767 C CA . LYS A 1 420 ? 24.462 -1.029 50.246 1.00 40.06 417 LYS A CA 1
ATOM 2768 C C . LYS A 1 420 ? 24.054 -2.486 50.466 1.00 39.54 417 LYS A C 1
ATOM 2769 O O . LYS 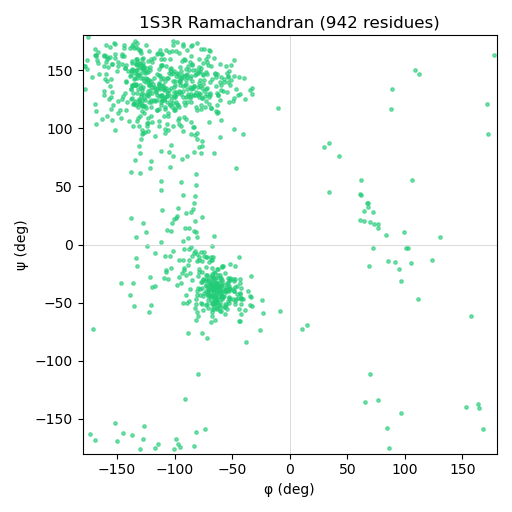A 1 420 ? 22.899 -2.865 50.267 1.00 39.36 417 LYS A O 1
ATOM 2775 N N . ASP A 1 421 ? 25.024 -3.289 50.881 1.00 39.20 418 ASP A N 1
ATOM 2776 C CA . ASP A 1 421 ? 24.778 -4.655 51.305 1.00 38.99 418 ASP A CA 1
ATOM 2777 C C . ASP A 1 421 ? 23.699 -4.669 52.395 1.00 39.03 418 ASP A C 1
ATOM 2778 O O . ASP A 1 421 ? 23.624 -3.739 53.228 1.00 38.72 418 ASP A O 1
ATOM 2783 N N . GLY A 1 422 ? 22.858 -5.710 52.363 1.00 38.61 419 GLY A N 1
ATOM 2784 C CA . GLY A 1 422 ? 21.845 -5.934 53.389 1.00 38.23 419 GLY A CA 1
ATOM 2785 C C . GLY A 1 422 ? 21.590 -7.402 53.689 1.00 37.60 419 GLY A C 1
ATOM 2786 O O . GLY A 1 422 ? 21.978 -8.262 52.931 1.00 37.12 419 GLY A O 1
ATOM 2787 N N . ALA A 1 423 ? 20.938 -7.687 54.807 1.00 37.59 420 ALA A N 1
ATOM 2788 C CA . ALA A 1 423 ? 20.772 -9.067 55.277 1.00 37.47 420 ALA A CA 1
ATOM 2789 C C . ALA A 1 423 ? 19.323 -9.347 55.644 1.00 36.99 420 ALA A C 1
ATOM 2790 O O . ALA A 1 423 ? 18.570 -8.434 55.976 1.00 36.66 420 ALA A O 1
ATOM 2792 N N . LEU A 1 424 ? 18.949 -10.618 55.595 1.00 36.71 421 LEU A N 1
ATOM 2793 C CA . LEU A 1 424 ? 17.581 -11.042 55.861 1.00 36.99 421 LEU A CA 1
ATOM 2794 C C . LEU A 1 424 ? 17.567 -12.241 56.842 1.00 37.31 421 LEU A C 1
ATOM 2795 O O . LEU A 1 424 ? 17.903 -13.362 56.480 1.00 37.76 421 LEU A O 1
ATOM 2800 N N . THR A 1 425 ? 17.183 -11.995 58.084 1.00 37.17 422 THR A N 1
ATOM 2801 C CA . THR A 1 425 ? 17.120 -13.045 59.069 1.00 37.27 422 THR A CA 1
ATOM 2802 C C . THR A 1 425 ? 15.680 -13.577 59.171 1.00 37.95 422 THR A C 1
ATOM 2803 O O . THR A 1 425 ? 14.767 -12.825 59.486 1.00 37.59 422 THR A O 1
ATOM 2807 N N . LEU A 1 426 ? 15.497 -14.873 58.902 1.00 38.77 423 LEU A N 1
ATOM 2808 C CA . LEU A 1 426 ? 14.213 -15.554 59.048 1.00 39.42 423 LEU A CA 1
ATOM 2809 C C . LEU A 1 426 ? 14.160 -16.359 60.332 1.00 39.66 423 LEU A C 1
ATOM 2810 O O . LEU A 1 426 ? 14.979 -17.233 60.515 1.00 40.10 423 LEU A O 1
ATOM 2815 N N . ASN A 1 427 ? 13.195 -16.078 61.205 1.00 40.27 424 ASN A N 1
ATOM 2816 C CA . ASN A 1 427 ? 13.022 -16.805 62.472 1.00 40.91 424 ASN A CA 1
ATOM 2817 C C . ASN A 1 427 ? 11.690 -17.567 62.560 1.00 41.40 424 ASN A C 1
ATOM 2818 O O . ASN A 1 427 ? 10.624 -16.965 62.423 1.00 41.91 424 ASN A O 1
ATOM 2823 N N . HIS A 1 428 ? 11.742 -18.882 62.787 1.00 41.61 425 HIS A N 1
ATOM 2824 C CA . HIS A 1 428 ? 10.527 -19.677 63.021 1.00 41.66 425 HIS A CA 1
ATOM 2825 C C . HIS A 1 428 ? 10.522 -20.155 64.471 1.00 41.45 425 HIS A C 1
ATOM 2826 O O . HIS A 1 428 ? 11.481 -20.802 64.921 1.00 41.45 425 HIS A O 1
ATOM 2833 N N . ASP A 1 429 ? 9.457 -19.804 65.198 1.00 41.15 426 ASP A N 1
ATOM 2834 C CA . ASP A 1 429 ? 9.296 -20.172 66.615 1.00 40.91 426 ASP A CA 1
ATOM 2835 C C . ASP A 1 429 ? 7.894 -20.733 66.943 1.00 40.65 426 ASP A C 1
ATOM 2836 O O . ASP A 1 429 ? 7.591 -20.983 68.103 1.00 40.42 426 ASP A O 1
ATOM 2841 N N . GLY A 1 430 ? 7.058 -20.943 65.927 1.00 40.44 427 GLY A N 1
ATOM 2842 C CA . GLY A 1 430 ? 5.692 -21.388 66.128 1.00 40.25 427 GLY A CA 1
ATOM 2843 C C . GLY A 1 430 ? 5.602 -22.894 66.219 1.00 40.19 427 GLY A C 1
ATOM 2844 O O . GLY A 1 430 ? 6.476 -23.606 65.711 1.00 40.44 427 GLY A O 1
ATOM 2845 N N . ALA A 1 431 ? 4.531 -23.374 66.854 1.00 39.91 428 ALA A N 1
ATOM 2846 C CA . ALA A 1 431 ? 4.294 -24.803 67.060 1.00 39.63 428 ALA A CA 1
ATOM 2847 C C . ALA A 1 431 ? 3.631 -25.488 65.853 1.00 39.35 428 ALA A C 1
ATOM 2848 O O . ALA A 1 431 ? 2.877 -26.452 66.017 1.00 39.14 428 ALA A O 1
ATOM 2850 N N . PHE A 1 432 ? 3.907 -24.981 64.652 1.00 39.00 429 PHE A N 1
ATOM 2851 C CA . PHE A 1 432 ? 3.422 -25.578 63.405 1.00 38.77 429 PHE A CA 1
ATOM 2852 C C . PHE A 1 432 ? 4.557 -25.644 62.395 1.00 39.06 429 PHE A C 1
ATOM 2853 O O . PHE A 1 432 ? 5.654 -25.126 62.640 1.00 39.02 429 PHE A O 1
ATOM 2861 N N . VAL A 1 433 ? 4.272 -26.263 61.251 1.00 39.27 430 VAL A N 1
ATOM 2862 C CA . VAL A 1 433 ? 5.296 -26.579 60.257 1.00 39.35 430 VAL A CA 1
ATOM 2863 C C . VAL A 1 433 ? 5.340 -25.507 59.183 1.00 39.11 430 VAL A C 1
ATOM 2864 O O . VAL A 1 433 ? 4.483 -25.458 58.298 1.00 38.96 430 VAL A O 1
ATOM 2868 N N . ALA A 1 434 ? 6.348 -24.648 59.266 1.00 39.07 431 ALA A N 1
ATOM 2869 C CA . ALA A 1 434 ? 6.477 -23.525 58.337 1.00 39.07 431 ALA A CA 1
ATOM 2870 C C . ALA A 1 434 ? 7.277 -23.879 57.073 1.00 38.84 431 ALA A C 1
ATOM 2871 O O . ALA A 1 434 ? 7.946 -24.916 57.007 1.00 38.74 431 ALA A O 1
ATOM 2873 N N . ARG A 1 435 ? 7.200 -22.990 56.081 1.00 38.43 432 ARG A N 1
ATOM 2874 C CA . ARG A 1 435 ? 7.889 -23.163 54.800 1.00 38.14 432 ARG A CA 1
ATOM 2875 C C . ARG A 1 435 ? 8.140 -21.801 54.167 1.00 37.61 432 ARG A C 1
ATOM 2876 O O . ARG A 1 435 ? 7.222 -21.157 53.657 1.00 37.54 432 ARG A O 1
ATOM 2884 N N . PHE A 1 436 ? 9.400 -21.383 54.190 1.00 37.17 433 PHE A N 1
ATOM 2885 C CA . PHE A 1 436 ? 9.803 -20.103 53.640 1.00 36.53 433 PHE A CA 1
ATOM 2886 C C . PHE A 1 436 ? 10.136 -20.223 52.153 1.00 36.19 433 PHE A C 1
ATOM 2887 O O . PHE A 1 436 ? 10.503 -21.293 51.671 1.00 35.33 433 PHE A O 1
ATOM 2895 N N . TYR A 1 437 ? 9.972 -19.107 51.443 1.00 36.35 434 TYR A N 1
ATOM 2896 C CA . TYR A 1 437 ? 10.270 -19.001 50.016 1.00 36.64 434 TYR A CA 1
ATOM 2897 C C . TYR A 1 437 ? 10.751 -17.585 49.748 1.00 37.10 434 TYR A C 1
ATOM 2898 O O . TYR A 1 437 ? 9.989 -16.642 49.929 1.00 37.41 434 TYR A O 1
ATOM 2907 N N . VAL A 1 438 ? 12.011 -17.435 49.332 1.00 37.60 435 VAL A N 1
ATOM 2908 C CA . VAL A 1 438 ? 12.588 -16.123 49.014 1.00 37.82 435 VAL A CA 1
ATOM 2909 C C . VAL A 1 438 ? 13.117 -16.109 47.578 1.00 37.86 435 VAL A C 1
ATOM 2910 O O . VAL A 1 438 ? 13.814 -17.036 47.170 1.00 38.25 435 VAL A O 1
ATOM 2914 N N . TYR A 1 439 ? 12.766 -15.070 46.822 1.00 37.71 436 TYR A N 1
ATOM 2915 C CA . TYR A 1 439 ? 13.264 -14.859 45.465 1.00 37.87 436 TYR A CA 1
ATOM 2916 C C . TYR A 1 439 ? 13.740 -13.426 45.265 1.00 37.81 436 TYR A C 1
ATOM 2917 O O . TYR A 1 439 ? 13.349 -12.507 45.976 1.00 37.23 436 TYR A O 1
ATOM 2926 N N . TRP A 1 440 ? 14.594 -13.258 44.272 1.00 38.23 437 TRP A N 1
ATOM 2927 C CA . TRP A 1 440 ? 15.123 -11.955 43.904 1.00 38.79 437 TRP A CA 1
ATOM 2928 C C . TRP A 1 440 ? 15.856 -12.069 42.579 1.00 39.28 437 TRP A C 1
ATOM 2929 O O . TRP A 1 440 ? 16.153 -13.179 42.128 1.00 39.25 437 TRP A O 1
ATOM 2940 N N . GLU A 1 441 ? 16.196 -10.921 41.992 1.00 39.77 438 GLU A N 1
ATOM 2941 C CA . GLU A 1 441 ? 17.011 -10.879 40.778 1.00 39.94 438 GLU A CA 1
ATOM 2942 C C . GLU A 1 441 ? 18.387 -10.277 41.045 1.00 40.16 438 GLU A C 1
ATOM 2943 O O . GLU A 1 441 ? 18.588 -9.566 42.026 1.00 39.82 438 GLU A O 1
ATOM 2949 N N . GLU A 1 442 ? 19.334 -10.568 40.164 1.00 40.56 439 GLU A N 1
ATOM 2950 C CA . GLU A 1 442 ? 20.732 -10.202 40.376 1.00 40.86 439 GLU A CA 1
ATOM 2951 C C . GLU A 1 442 ? 21.299 -9.536 39.131 1.00 40.46 439 GLU A C 1
ATOM 2952 O O . GLU A 1 442 ? 21.511 -10.190 38.115 1.00 41.25 439 GLU A O 1
ATOM 2958 N N . LEU A 1 443 ? 21.542 -8.236 39.218 1.00 39.97 440 LEU A N 1
ATOM 2959 C CA . LEU A 1 443 ? 22.179 -7.485 38.151 1.00 39.77 440 LEU A CA 1
ATOM 2960 C C . LEU A 1 443 ? 23.685 -7.806 38.079 1.00 39.52 440 LEU A C 1
ATOM 2961 O O . LEU A 1 443 ? 24.417 -7.747 39.078 1.00 38.96 440 LEU A O 1
ATOM 2966 N N . GLY A 1 444 ? 24.123 -8.173 36.879 1.00 39.47 441 GLY A N 1
ATOM 2967 C CA . GLY A 1 444 ? 25.519 -8.435 36.582 1.00 39.33 441 GLY A CA 1
ATOM 2968 C C . GLY A 1 444 ? 25.867 -7.803 35.246 1.00 39.51 441 GLY A C 1
ATOM 2969 O O . GLY A 1 444 ? 25.163 -6.913 34.757 1.00 38.74 441 GLY A O 1
ATOM 2970 N N . HIS A 1 445 ? 26.985 -8.221 34.669 1.00 40.11 442 HIS A N 1
ATOM 2971 C CA . HIS A 1 445 ? 27.310 -7.824 33.304 1.00 40.71 442 HIS A CA 1
ATOM 2972 C C . HIS A 1 445 ? 27.733 -9.060 32.536 1.00 40.23 442 HIS A C 1
ATOM 2973 O O . HIS A 1 445 ? 28.097 -10.086 33.116 1.00 40.01 442 HIS A O 1
ATOM 2980 N N . ASP A 1 446 ? 27.649 -8.948 31.221 1.00 40.04 443 ASP A N 1
ATOM 2981 C CA . ASP A 1 446 ? 28.114 -9.973 30.328 1.00 39.83 443 ASP A CA 1
ATOM 2982 C C . ASP A 1 446 ? 29.524 -9.590 29.868 1.00 40.22 443 ASP A C 1
ATOM 2983 O O . ASP A 1 446 ? 30.132 -8.649 30.407 1.00 40.09 443 ASP A O 1
ATOM 2988 N N . ALA A 1 447 ? 30.046 -10.336 28.900 1.00 40.85 444 ALA A N 1
ATOM 2989 C CA . ALA A 1 447 ? 31.408 -10.154 28.408 1.00 41.27 444 ALA A CA 1
ATOM 2990 C C . ALA A 1 447 ? 31.472 -8.850 27.667 1.00 41.76 444 ALA A C 1
ATOM 2991 O O . ALA A 1 447 ? 32.391 -8.056 27.848 1.00 42.02 444 ALA A O 1
ATOM 2993 N N . ASP A 1 448 ? 30.460 -8.622 26.840 1.00 42.26 445 ASP A N 1
ATOM 2994 C CA . ASP A 1 448 ? 30.351 -7.377 26.091 1.00 42.37 445 ASP A CA 1
ATOM 2995 C C . ASP A 1 448 ? 30.088 -6.123 26.950 1.00 41.85 445 ASP A C 1
ATOM 2996 O O . ASP A 1 448 ? 30.004 -5.025 26.401 1.00 42.22 445 ASP A O 1
ATOM 3001 N N . GLY A 1 449 ? 29.966 -6.274 28.271 1.00 40.74 446 GLY A N 1
ATOM 3002 C CA . G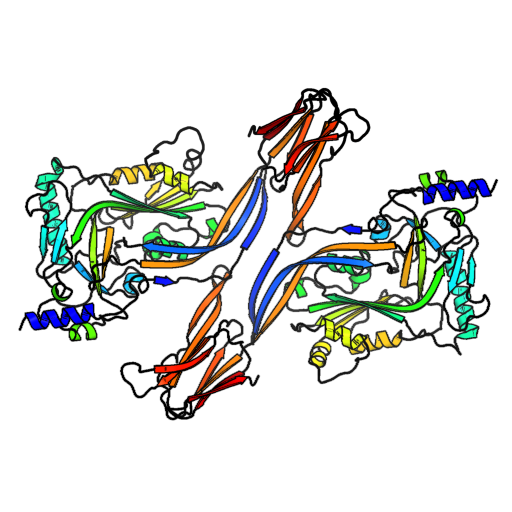LY A 1 449 ? 29.753 -5.147 29.158 1.00 40.21 446 GLY A CA 1
ATOM 3003 C C . GLY A 1 449 ? 28.313 -4.818 29.526 1.00 39.70 446 GLY A C 1
ATOM 3004 O O . GLY A 1 449 ? 28.093 -4.138 30.531 1.00 40.00 446 GLY A O 1
ATOM 3005 N N . TYR A 1 450 ? 27.338 -5.262 28.730 1.00 38.82 447 TYR A N 1
ATOM 3006 C CA . TYR A 1 450 ? 25.925 -4.960 29.008 1.00 38.15 447 TYR A CA 1
ATOM 3007 C C . TYR A 1 450 ? 25.424 -5.602 30.294 1.00 37.42 447 TYR A C 1
ATOM 3008 O O . TYR A 1 450 ? 25.992 -6.563 30.794 1.00 37.05 447 TYR A O 1
ATOM 3017 N N . GLU A 1 451 ? 24.333 -5.058 30.809 1.00 36.50 448 GLU A N 1
ATOM 3018 C CA . GLU A 1 451 ? 23.796 -5.499 32.070 1.00 36.05 448 GLU A CA 1
ATOM 3019 C C . GLU A 1 451 ? 22.921 -6.746 31.931 1.00 36.31 448 GLU A C 1
ATOM 3020 O O . GLU A 1 451 ? 22.112 -6.848 31.029 1.00 35.97 448 GLU A O 1
ATOM 3026 N N . THR A 1 452 ? 23.106 -7.689 32.852 1.00 37.21 449 THR A N 1
ATOM 3027 C CA . THR A 1 452 ? 22.354 -8.948 32.907 1.00 37.93 449 THR A CA 1
ATOM 3028 C C . THR A 1 452 ? 21.426 -9.017 34.128 1.00 38.29 449 THR A C 1
ATOM 3029 O O . THR A 1 452 ? 21.685 -8.368 35.140 1.00 38.88 449 THR A O 1
ATOM 3033 N N . ILE A 1 453 ? 20.358 -9.809 34.015 1.00 38.38 450 ILE A N 1
ATOM 3034 C CA . ILE A 1 453 ? 19.422 -10.094 35.111 1.00 38.73 450 ILE A CA 1
ATOM 3035 C C . ILE A 1 453 ? 19.289 -11.586 35.326 1.00 38.99 450 ILE A C 1
ATOM 3036 O O . ILE A 1 453 ? 18.787 -12.303 34.451 1.00 39.34 450 ILE A O 1
ATOM 3041 N N . ARG A 1 454 ? 19.671 -12.056 36.500 1.00 39.36 451 ARG A N 1
ATOM 3042 C CA . ARG A 1 454 ? 19.565 -13.474 36.828 1.00 39.88 451 ARG A CA 1
ATOM 3043 C C . ARG A 1 454 ? 18.504 -13.652 37.871 1.00 39.33 451 ARG A C 1
ATOM 3044 O O . ARG A 1 454 ? 18.572 -13.036 38.919 1.00 39.05 451 ARG A O 1
ATOM 3052 N N . SER A 1 455 ? 17.512 -14.487 37.605 1.00 39.40 452 SER A N 1
ATOM 3053 C CA . SER A 1 455 ? 16.480 -14.703 38.613 1.00 39.41 452 SER A CA 1
ATOM 3054 C C . SER A 1 455 ? 17.006 -15.736 39.626 1.00 39.52 452 SER A C 1
ATOM 3055 O O . SER A 1 455 ? 17.521 -16.794 39.251 1.00 39.48 452 SER A O 1
ATOM 3058 N N . ARG A 1 456 ? 16.938 -15.415 40.909 1.00 39.11 453 ARG A N 1
ATOM 3059 C CA . ARG A 1 456 ? 17.412 -16.359 41.889 1.00 39.23 453 ARG A CA 1
ATOM 3060 C C . ARG A 1 456 ? 16.411 -16.652 42.977 1.00 38.66 453 ARG A C 1
ATOM 3061 O O . ARG A 1 456 ? 15.535 -15.861 43.295 1.00 37.20 453 ARG A O 1
ATOM 3069 N N . SER A 1 457 ? 16.586 -17.837 43.540 1.00 38.97 454 SER A N 1
ATOM 3070 C CA . SER A 1 457 ? 15.789 -18.323 44.648 1.00 39.02 454 SER A CA 1
ATOM 3071 C C . SER A 1 457 ? 16.706 -18.787 45.746 1.00 38.02 454 SER A C 1
ATOM 3072 O O . SER A 1 457 ? 17.893 -19.068 45.523 1.00 37.50 454 SER A O 1
ATOM 3075 N N . TRP A 1 458 ? 16.130 -18.854 46.942 1.00 37.40 455 TRP A N 1
ATOM 3076 C CA . TRP A 1 458 ? 16.842 -19.284 48.136 1.00 36.66 455 TRP A CA 1
ATOM 3077 C C . TRP A 1 458 ? 17.026 -20.805 48.105 1.00 36.00 455 TRP A C 1
ATOM 3078 O O . TRP A 1 458 ? 16.205 -21.566 47.564 1.00 35.55 455 TRP A O 1
ATOM 3089 N N . SER A 1 459 ? 18.147 -21.227 48.665 1.00 35.51 456 SER A N 1
ATOM 3090 C CA . SER A 1 459 ? 18.490 -22.613 48.766 1.00 35.19 456 SER A CA 1
ATOM 3091 C C . SER A 1 459 ? 17.528 -23.300 49.698 1.00 35.34 456 SER A C 1
ATOM 3092 O O . SER A 1 459 ? 17.297 -24.483 49.550 1.00 35.49 456 SER A O 1
ATOM 3095 N N . GLY A 1 460 ? 16.972 -22.562 50.658 1.00 35.48 457 GLY A N 1
ATOM 3096 C CA . GLY A 1 460 ? 15.995 -23.111 51.597 1.00 36.02 457 GLY A CA 1
ATOM 3097 C C . GLY A 1 460 ? 14.516 -23.030 51.192 1.00 35.93 457 GLY A C 1
ATOM 3098 O O . GLY A 1 460 ? 13.633 -23.006 52.049 1.00 35.98 457 GLY A O 1
ATOM 3099 N N . ASN A 1 461 ? 14.225 -23.002 49.903 1.00 35.98 458 ASN A N 1
ATOM 3100 C CA . ASN A 1 461 ? 12.840 -22.794 49.478 1.00 36.39 458 ASN A CA 1
ATOM 3101 C C . ASN A 1 461 ? 12.024 -24.064 49.651 1.00 36.67 458 ASN A C 1
ATOM 3102 O O . ASN A 1 461 ? 12.364 -25.106 49.097 1.00 36.69 458 ASN A O 1
ATOM 3107 N N . GLY A 1 462 ? 10.976 -23.979 50.465 1.00 37.10 459 GLY A N 1
ATOM 3108 C CA . GLY A 1 462 ? 10.013 -25.062 50.613 1.00 37.06 459 GLY A CA 1
ATOM 3109 C C . GLY A 1 462 ? 10.396 -26.258 51.451 1.00 37.03 459 GLY A C 1
ATOM 3110 O O . GLY A 1 462 ? 9.716 -27.288 51.350 1.00 36.78 459 GLY A O 1
ATOM 3111 N N . TYR A 1 463 ? 11.465 -26.153 52.252 1.00 36.77 460 TYR A N 1
ATOM 3112 C CA . TYR A 1 463 ? 11.740 -27.183 53.254 1.00 36.65 460 TYR A CA 1
ATOM 3113 C C . TYR A 1 463 ? 10.884 -26.938 54.472 1.00 37.37 460 TYR A C 1
ATOM 3114 O O . TYR A 1 463 ? 10.535 -25.796 54.805 1.00 37.52 460 TYR A O 1
ATOM 3123 N N . ASN A 1 464 ? 10.557 -28.032 55.143 1.00 37.91 461 ASN A N 1
ATOM 3124 C CA . ASN A 1 464 ? 9.811 -27.958 56.372 1.00 38.06 461 ASN A CA 1
ATOM 3125 C C . ASN A 1 464 ? 10.746 -27.473 57.461 1.00 38.10 461 ASN A C 1
ATOM 3126 O O . ASN A 1 464 ? 11.855 -27.972 57.593 1.00 37.61 461 ASN A O 1
ATOM 3131 N N . ARG A 1 465 ? 10.271 -26.488 58.216 1.00 38.31 462 ARG A N 1
ATOM 3132 C CA . ARG A 1 465 ? 11.004 -25.883 59.308 1.00 38.53 462 ARG A CA 1
ATOM 3133 C C . ARG A 1 465 ? 10.315 -26.197 60.638 1.00 38.55 462 ARG A C 1
ATOM 3134 O O . ARG A 1 465 ? 9.086 -26.121 60.737 1.00 38.43 462 ARG A O 1
ATOM 3142 N N . GLY A 1 466 ? 11.115 -26.528 61.654 1.00 38.48 463 GLY A N 1
ATOM 3143 C CA . GLY A 1 466 ? 10.612 -26.829 62.981 1.00 38.34 463 GLY A CA 1
ATOM 3144 C C . GLY A 1 466 ? 10.740 -25.642 63.912 1.00 38.57 463 GLY A C 1
ATOM 3145 O O . GLY A 1 466 ? 11.046 -24.536 63.480 1.00 38.42 463 GLY A O 1
ATOM 3146 N N . ALA A 1 467 ? 10.550 -25.905 65.200 1.00 39.21 464 ALA A N 1
ATOM 3147 C CA . ALA A 1 467 ? 10.357 -24.881 66.232 1.00 39.80 464 ALA A CA 1
ATOM 3148 C C . ALA A 1 467 ? 11.469 -23.850 66.432 1.00 40.27 464 ALA A C 1
ATOM 3149 O O . ALA A 1 467 ? 11.169 -22.681 66.657 1.00 40.67 464 ALA A O 1
ATOM 3151 N N . HIS A 1 468 ? 12.737 -24.247 66.391 1.00 40.58 465 HIS A N 1
ATOM 3152 C CA . HIS A 1 468 ? 13.793 -23.296 66.761 1.00 40.83 465 HIS A CA 1
ATOM 3153 C C . HIS A 1 468 ? 14.559 -22.702 65.577 1.00 40.42 465 HIS A C 1
ATOM 3154 O O . HIS A 1 468 ? 15.551 -22.000 65.785 1.00 40.19 465 HIS A O 1
ATOM 3161 N N . TYR A 1 469 ? 14.051 -22.917 64.356 1.00 40.05 466 TYR A N 1
ATOM 3162 C CA . TYR A 1 469 ? 14.711 -22.465 63.121 1.00 39.64 466 TYR A CA 1
ATOM 3163 C C . TYR A 1 469 ? 15.185 -21.000 63.094 1.00 39.46 466 TYR A C 1
ATOM 3164 O O . TYR A 1 469 ? 14.541 -20.100 63.648 1.00 39.40 466 TYR A O 1
ATOM 3173 N N . SER A 1 470 ? 16.322 -20.796 62.426 1.00 39.04 467 SER A N 1
ATOM 3174 C CA . SER A 1 470 ? 16.887 -19.472 62.155 1.00 38.61 467 SER A CA 1
ATOM 3175 C C . SER A 1 470 ? 17.866 -19.530 60.977 1.00 38.21 467 SER A C 1
ATOM 3176 O O . SER A 1 470 ? 18.427 -20.587 60.661 1.00 37.80 467 SER A O 1
ATOM 3179 N N . THR A 1 471 ? 18.069 -18.381 60.338 1.00 37.75 468 THR A N 1
ATOM 3180 C CA . THR A 1 471 ? 18.964 -18.295 59.194 1.00 37.51 468 THR A CA 1
ATOM 3181 C C . THR A 1 471 ? 19.123 -16.852 58.669 1.00 37.67 468 THR A C 1
ATOM 3182 O O . THR A 1 471 ? 18.269 -15.998 58.892 1.00 37.70 468 THR A O 1
ATOM 3186 N N . THR A 1 472 ? 20.205 -16.598 57.938 1.00 37.58 469 THR A N 1
ATOM 3187 C CA . THR A 1 472 ? 20.475 -15.273 57.394 1.00 37.08 469 THR A CA 1
ATOM 3188 C C . THR A 1 472 ? 20.932 -15.392 55.956 1.00 36.88 469 THR A C 1
ATOM 3189 O O . THR A 1 472 ? 21.927 -16.040 55.676 1.00 36.53 469 THR A O 1
ATOM 3193 N N . LEU A 1 473 ? 20.195 -14.770 55.044 1.00 37.43 470 LEU A N 1
ATOM 3194 C CA . LEU A 1 473 ? 20.632 -14.634 53.656 1.00 37.82 470 LEU A CA 1
ATOM 3195 C C . LEU A 1 473 ? 21.206 -13.241 53.525 1.00 37.97 470 LEU A C 1
ATOM 3196 O O . LEU A 1 473 ? 20.573 -12.278 53.943 1.00 36.99 470 LEU A O 1
ATOM 3201 N N . ARG A 1 474 ? 22.423 -13.161 52.979 1.00 38.82 471 ARG A N 1
ATOM 3202 C CA . ARG A 1 474 ? 23.137 -11.894 52.771 1.00 39.34 471 ARG A CA 1
ATOM 3203 C C . ARG A 1 474 ? 23.133 -11.505 51.284 1.00 39.27 471 ARG A C 1
ATOM 3204 O O . ARG A 1 474 ? 23.459 -12.302 50.418 1.00 39.38 471 ARG A O 1
ATOM 3212 N N . PHE A 1 475 ? 22.761 -10.262 51.012 1.00 39.15 472 PHE A N 1
ATOM 3213 C CA . PHE A 1 475 ? 22.625 -9.743 49.667 1.00 38.85 472 PHE A CA 1
ATOM 3214 C C . PHE A 1 475 ? 23.593 -8.600 49.416 1.00 38.96 472 PHE A C 1
ATOM 3215 O O . PHE A 1 475 ? 23.743 -7.685 50.235 1.00 38.39 472 PHE A O 1
ATOM 3223 N N . LYS A 1 476 ? 24.241 -8.639 48.264 1.00 39.32 473 LYS A N 1
ATOM 3224 C CA . LYS A 1 476 ? 25.110 -7.558 47.874 1.00 39.61 473 LYS A CA 1
ATOM 3225 C C . LYS A 1 476 ? 24.205 -6.549 47.228 1.00 39.71 473 LYS A C 1
ATOM 3226 O O . LYS A 1 476 ? 23.026 -6.827 47.003 1.00 39.58 473 LYS A O 1
ATOM 3232 N N . GLY A 1 477 ? 24.754 -5.380 46.927 1.00 39.80 474 GLY A N 1
ATOM 3233 C CA . GLY A 1 477 ? 23.940 -4.264 46.488 1.00 40.04 474 GLY A CA 1
ATOM 3234 C C . GLY A 1 477 ? 23.197 -4.443 45.182 1.00 39.98 474 GLY A C 1
ATOM 3235 O O . GLY A 1 477 ? 22.216 -3.728 44.935 1.00 40.19 474 GLY A O 1
ATOM 3236 N N . ASN A 1 478 ? 23.658 -5.380 44.349 1.00 39.97 475 ASN A N 1
ATOM 3237 C CA . ASN A 1 478 ? 23.119 -5.554 42.984 1.00 39.76 475 ASN A CA 1
ATOM 3238 C C . ASN A 1 478 ? 21.884 -6.443 42.950 1.00 39.76 475 ASN A C 1
ATOM 3239 O O . ASN A 1 478 ? 21.615 -7.100 41.958 1.00 40.24 475 ASN A O 1
ATOM 3244 N N . VAL A 1 479 ? 21.147 -6.467 44.049 1.00 39.40 476 VAL A N 1
ATOM 3245 C CA . VAL A 1 479 ? 19.985 -7.296 44.170 1.00 38.88 476 VAL A CA 1
ATOM 3246 C C . VAL A 1 479 ? 18.761 -6.418 44.187 1.00 38.70 476 VAL A C 1
ATOM 3247 O O . VAL A 1 479 ? 18.765 -5.332 44.765 1.00 38.81 476 VAL A O 1
ATOM 3251 N N . ARG A 1 480 ? 17.706 -6.911 43.568 1.00 38.64 477 ARG A N 1
ATOM 3252 C CA . ARG A 1 480 ? 16.442 -6.224 43.573 1.00 39.11 477 ARG A CA 1
ATOM 3253 C C . ARG A 1 480 ? 15.297 -7.217 43.426 1.00 39.28 477 ARG A C 1
ATOM 3254 O O . ARG A 1 480 ? 15.520 -8.411 43.199 1.00 38.46 477 ARG A O 1
ATOM 3262 N N . ASN A 1 481 ? 14.070 -6.703 43.553 1.00 40.00 478 ASN A N 1
ATOM 3263 C CA . ASN A 1 481 ? 12.838 -7.490 43.404 1.00 40.52 478 ASN A CA 1
ATOM 3264 C C . ASN A 1 481 ? 12.722 -8.629 44.440 1.00 40.97 478 ASN A C 1
ATOM 3265 O O . ASN A 1 481 ? 12.333 -9.758 44.101 1.00 41.60 478 ASN A O 1
ATOM 3270 N N . ILE A 1 482 ? 13.050 -8.341 45.697 1.00 41.10 479 ILE A N 1
ATOM 3271 C CA . ILE A 1 482 ? 13.051 -9.393 46.712 1.00 41.50 479 ILE A CA 1
ATOM 3272 C C . ILE A 1 482 ? 11.621 -9.736 47.138 1.00 41.70 479 ILE A C 1
ATOM 3273 O O . ILE A 1 482 ? 10.866 -8.861 47.559 1.00 41.75 479 ILE A O 1
ATOM 3278 N N . ARG A 1 483 ? 11.281 -11.020 47.062 1.00 41.90 480 ARG A N 1
ATOM 3279 C CA . ARG A 1 483 ? 9.918 -11.491 47.226 1.00 42.04 480 ARG A CA 1
ATOM 3280 C C . ARG A 1 483 ? 9.840 -12.620 48.258 1.00 41.90 480 ARG A C 1
ATOM 3281 O O . ARG A 1 483 ? 10.374 -13.701 48.044 1.00 42.13 480 ARG A O 1
ATOM 3289 N N . VAL A 1 484 ? 9.166 -12.378 49.377 1.00 41.74 481 VAL A N 1
ATOM 3290 C CA . VAL A 1 484 ? 9.036 -13.389 50.435 1.00 41.52 481 VAL A CA 1
ATOM 3291 C C . VAL A 1 484 ? 7.598 -13.987 50.535 1.00 41.69 481 VAL A C 1
ATOM 3292 O O . VAL A 1 484 ? 6.605 -13.250 50.621 1.00 41.53 481 VAL A O 1
ATOM 3296 N N . LYS A 1 485 ? 7.517 -15.323 50.497 1.00 41.66 482 LYS A N 1
ATOM 3297 C CA . LYS A 1 485 ? 6.282 -16.090 50.715 1.00 41.69 482 LYS A CA 1
ATOM 3298 C C . LYS A 1 485 ? 6.501 -17.055 51.885 1.00 41.61 482 LYS A C 1
ATOM 3299 O O . LYS A 1 485 ? 7.545 -17.704 51.971 1.00 41.54 482 LYS A O 1
ATOM 3305 N N . VAL A 1 486 ? 5.513 -17.164 52.772 1.00 41.50 483 VAL A N 1
ATOM 3306 C CA . VAL A 1 486 ? 5.581 -18.094 53.909 1.00 41.18 483 VAL A CA 1
ATOM 3307 C C . VAL A 1 486 ? 4.301 -18.963 53.945 1.00 41.00 483 VAL A C 1
ATOM 3308 O O . VAL A 1 486 ? 3.179 -18.446 53.805 1.00 40.58 483 VAL A O 1
ATOM 3312 N N . LEU A 1 487 ? 4.496 -20.278 54.110 1.00 40.81 484 LEU A N 1
ATOM 3313 C CA . LEU A 1 487 ? 3.408 -21.259 54.172 1.00 40.93 484 LEU A CA 1
ATOM 3314 C C . LEU A 1 487 ? 3.420 -22.080 55.487 1.00 40.68 484 LEU A C 1
ATOM 3315 O O . LEU A 1 487 ? 4.397 -22.759 55.790 1.00 40.29 484 LEU A O 1
ATOM 3320 N N . GLY A 1 488 ? 2.314 -22.033 56.237 1.00 40.69 485 GLY A N 1
ATOM 3321 C CA . GLY A 1 488 ? 2.175 -22.766 57.487 1.00 40.69 485 GLY A CA 1
ATOM 3322 C C . GLY A 1 488 ? 1.240 -23.949 57.348 1.00 40.92 485 GLY A C 1
ATOM 3323 O O . GLY A 1 488 ? 0.347 -23.950 56.496 1.00 40.56 485 GLY A O 1
ATOM 3324 N N . ALA A 1 489 ? 1.446 -24.956 58.193 1.00 41.63 486 ALA A N 1
ATOM 3325 C CA . ALA A 1 489 ? 0.650 -26.178 58.142 1.00 42.12 486 ALA A CA 1
ATOM 3326 C C . ALA A 1 489 ? -0.620 -25.996 58.951 1.00 42.39 486 ALA A C 1
ATOM 3327 O O . ALA A 1 489 ? -0.569 -25.562 60.104 1.00 42.44 486 ALA A O 1
ATOM 3329 N N . THR A 1 490 ? -1.753 -26.327 58.333 1.00 42.72 487 THR A N 1
ATOM 3330 C CA . THR A 1 490 ? -3.052 -26.334 58.999 1.00 42.91 487 THR A CA 1
ATOM 3331 C C . THR A 1 490 ? -3.476 -27.754 59.361 1.00 42.95 487 THR A C 1
ATOM 3332 O O . THR A 1 490 ? -4.657 -27.992 59.591 1.00 43.03 487 THR A O 1
ATOM 3336 N N . GLY A 1 491 ? -2.521 -28.687 59.384 1.00 43.00 488 GLY A N 1
ATOM 3337 C CA . GLY A 1 491 ? -2.749 -30.070 59.793 1.00 42.93 488 GLY A CA 1
ATOM 3338 C C . GLY A 1 491 ? -4.101 -30.690 59.459 1.00 42.90 488 GLY A C 1
ATOM 3339 O O . GLY A 1 491 ? -4.709 -31.339 60.314 1.00 42.72 488 GLY A O 1
ATOM 3340 N N . LEU A 1 492 ? -4.572 -30.495 58.225 1.00 42.90 489 LEU A N 1
ATOM 3341 C CA . LEU A 1 492 ? -5.871 -31.025 57.792 1.00 42.78 489 LEU A CA 1
ATOM 3342 C C . LEU A 1 492 ? -5.803 -31.662 56.399 1.00 42.97 489 LEU A C 1
ATOM 3343 O O . LEU A 1 492 ? -4.784 -31.562 55.712 1.00 43.03 489 LEU A O 1
ATOM 3348 N N . ALA A 1 493 ? -6.900 -32.310 55.997 1.00 43.19 490 ALA A N 1
ATOM 3349 C CA . ALA A 1 493 ? -6.982 -33.059 54.732 1.00 43.27 490 ALA A CA 1
ATOM 3350 C C . ALA A 1 493 ? -7.124 -32.166 53.485 1.00 43.27 490 ALA A C 1
ATOM 3351 O O . ALA A 1 493 ? -6.150 -31.960 52.754 1.00 43.23 490 ALA A O 1
ATOM 3353 N N . TRP A 1 494 ? -8.334 -31.640 53.270 1.00 43.33 491 TRP A N 1
ATOM 3354 C CA . TRP A 1 494 ? -8.689 -30.833 52.085 1.00 43.29 491 TRP A CA 1
ATOM 3355 C C . TRP A 1 494 ? -7.925 -29.487 52.040 1.00 43.66 491 TRP A C 1
ATOM 3356 O O . TRP A 1 494 ? -8.493 -28.446 52.358 1.00 43.69 491 TRP A O 1
ATOM 3367 N N . GLU A 1 495 ? -6.658 -29.515 51.614 1.00 44.17 492 GLU A N 1
ATOM 3368 C CA . GLU A 1 495 ? -5.756 -28.337 51.627 1.00 44.70 492 GLU A CA 1
ATOM 3369 C C . GLU A 1 495 ? -4.992 -28.183 52.983 1.00 44.91 492 GLU A C 1
ATOM 3370 O O . GLU A 1 495 ? -5.631 -28.010 54.025 1.00 44.93 492 GLU A O 1
ATOM 3376 N N . PRO A 1 496 ? -3.652 -28.284 52.986 1.00 45.17 493 PRO A N 1
ATOM 3377 C CA . PRO A 1 496 ? -2.862 -28.161 54.224 1.00 45.41 493 PRO A CA 1
ATOM 3378 C C . PRO A 1 496 ? -1.937 -26.923 54.428 1.00 45.61 493 PRO A C 1
ATOM 3379 O O . PRO A 1 496 ? -1.253 -26.905 55.450 1.00 45.51 493 PRO A O 1
ATOM 3383 N N . TRP A 1 497 ? -1.884 -25.950 53.514 1.00 45.82 494 TRP A N 1
ATOM 3384 C CA . TRP A 1 497 ? -1.040 -24.753 53.710 1.00 45.99 494 TRP A CA 1
ATOM 3385 C C . TRP A 1 497 ? -1.817 -23.440 53.533 1.00 45.79 494 TRP A C 1
ATOM 3386 O O . TRP A 1 497 ? -2.779 -23.385 52.763 1.00 46.13 494 TRP A O 1
ATOM 3397 N N . ARG A 1 498 ? -1.386 -22.385 54.227 1.00 45.25 495 ARG A N 1
ATOM 3398 C CA . ARG A 1 498 ? -2.006 -21.062 54.101 1.00 44.72 495 ARG A CA 1
ATOM 3399 C C . ARG A 1 498 ? -0.973 -19.949 53.975 1.00 44.31 495 ARG A C 1
ATOM 3400 O O . ARG A 1 498 ? 0.021 -19.939 54.694 1.00 44.15 495 ARG A O 1
ATOM 3408 N N . LEU A 1 499 ? -1.226 -19.003 53.071 1.00 43.83 496 LEU A N 1
ATOM 3409 C CA . LEU A 1 499 ? -0.381 -17.818 52.948 1.00 43.56 496 LEU A CA 1
ATOM 3410 C C . LEU A 1 499 ? -0.391 -17.025 54.268 1.00 42.91 496 LEU A C 1
ATOM 3411 O O . LEU A 1 499 ? -1.266 -16.183 54.482 1.00 42.74 496 LEU A O 1
ATOM 3416 N N . ILE A 1 500 ? 0.577 -17.298 55.148 1.00 42.20 497 ILE A N 1
ATOM 3417 C CA . ILE A 1 500 ? 0.723 -16.545 56.406 1.00 41.73 497 ILE A CA 1
ATOM 3418 C C . ILE A 1 500 ? 1.188 -15.115 56.117 1.00 41.66 497 ILE A C 1
ATOM 3419 O O . ILE A 1 500 ? 0.681 -14.154 56.714 1.00 41.40 497 ILE A O 1
ATOM 3424 N N . TYR A 1 501 ? 2.170 -14.999 55.218 1.00 41.51 498 TYR A N 1
ATOM 3425 C CA . TYR A 1 501 ? 2.765 -13.714 54.863 1.00 41.50 498 TYR A CA 1
ATOM 3426 C C . TYR A 1 501 ? 3.381 -13.728 53.456 1.00 41.41 498 TYR A C 1
ATOM 3427 O O . TYR A 1 501 ? 4.188 -14.587 53.124 1.00 41.33 498 TYR A O 1
ATOM 3436 N N . SER A 1 502 ? 2.982 -12.768 52.630 1.00 41.53 499 SER A N 1
ATOM 3437 C CA . SER A 1 502 ? 3.580 -12.564 51.312 1.00 41.67 499 SER A CA 1
ATOM 3438 C C . SER A 1 502 ? 3.959 -11.093 51.190 1.00 41.84 499 SER A C 1
ATOM 3439 O O . SER A 1 502 ? 3.342 -10.235 51.824 1.00 41.82 499 SER A O 1
ATOM 3442 N N . LYS A 1 503 ? 4.981 -10.804 50.391 1.00 41.95 500 LYS A N 1
ATOM 3443 C CA . LYS A 1 503 ? 5.436 -9.432 50.203 1.00 42.04 500 LYS A CA 1
ATOM 3444 C C . LYS A 1 503 ? 6.429 -9.346 49.053 1.00 42.34 500 LYS A C 1
ATOM 3445 O O . LYS A 1 503 ? 7.477 -9.973 49.072 1.00 42.39 500 LYS A O 1
ATOM 3451 N N . ASN A 1 504 ? 6.084 -8.546 48.058 1.00 42.96 501 ASN A N 1
ATOM 3452 C CA . ASN A 1 504 ? 6.887 -8.399 46.865 1.00 43.23 501 ASN A CA 1
ATOM 3453 C C . ASN A 1 504 ? 7.666 -7.099 46.910 1.00 43.61 501 ASN A C 1
ATOM 3454 O O . ASN A 1 504 ? 7.240 -6.119 47.537 1.00 43.43 501 ASN A O 1
ATOM 3459 N N . ASP A 1 505 ? 8.815 -7.109 46.238 1.00 44.04 502 ASP A N 1
ATOM 3460 C CA . ASP A 1 505 ? 9.661 -5.927 46.087 1.00 44.12 502 ASP A CA 1
ATOM 3461 C C . ASP A 1 505 ? 10.177 -5.380 47.424 1.00 43.92 502 ASP A C 1
ATOM 3462 O O . ASP A 1 505 ? 10.004 -4.201 47.742 1.00 43.64 502 ASP A O 1
ATOM 3467 N N . LEU A 1 506 ? 10.831 -6.251 48.187 1.00 43.71 503 LEU A N 1
ATOM 3468 C CA . LEU A 1 506 ? 11.307 -5.897 49.512 1.00 43.77 503 LEU A CA 1
ATOM 3469 C C . LEU A 1 506 ? 12.549 -5.047 49.381 1.00 43.64 503 LEU A C 1
ATOM 3470 O O . LEU A 1 506 ? 13.484 -5.408 48.658 1.00 43.46 503 LEU A O 1
ATOM 3475 N N . PRO A 1 507 ? 12.522 -3.880 50.022 1.00 43.59 504 PRO A N 1
ATOM 3476 C CA . PRO A 1 507 ? 13.690 -2.995 50.067 1.00 43.37 504 PRO A CA 1
ATOM 3477 C C . PRO A 1 507 ? 14.908 -3.641 50.713 1.00 43.02 504 PRO A C 1
ATOM 3478 O O . PRO A 1 507 ? 14.788 -4.229 51.777 1.00 42.65 504 PRO A O 1
ATOM 3482 N N . LEU A 1 508 ? 16.065 -3.515 50.065 1.00 42.86 505 LEU A N 1
ATOM 3483 C CA . LEU A 1 508 ? 17.294 -4.109 50.565 1.00 42.50 505 LEU A CA 1
ATOM 3484 C C . LEU A 1 508 ? 17.880 -3.297 51.706 1.00 42.40 505 LEU A C 1
ATOM 3485 O O . LEU A 1 508 ? 18.847 -2.555 51.536 1.00 42.39 505 LEU A O 1
ATOM 3490 N N . VAL A 1 509 ? 17.300 -3.490 52.878 1.00 42.30 506 VAL A N 1
ATOM 3491 C CA . VAL A 1 509 ? 17.749 -2.842 54.098 1.00 42.28 506 VAL A CA 1
ATOM 3492 C C . VAL A 1 509 ? 18.941 -3.603 54.674 1.00 41.60 506 VAL A C 1
ATOM 3493 O O . VAL A 1 509 ? 18.995 -4.824 54.543 1.00 41.24 506 VAL A O 1
ATOM 3497 N N . PRO A 1 510 ? 19.882 -2.885 55.304 1.00 41.20 507 PRO A N 1
ATOM 3498 C CA . PRO A 1 510 ? 21.027 -3.497 56.010 1.00 40.89 507 PRO A CA 1
ATOM 3499 C C . PRO A 1 510 ? 20.736 -4.731 56.855 1.00 40.14 507 PRO A C 1
ATOM 3500 O O . PRO A 1 510 ? 21.502 -5.690 56.768 1.00 39.29 507 PRO A O 1
ATOM 3504 N N . GLN A 1 511 ? 19.679 -4.676 57.667 1.00 40.07 508 GLN A N 1
ATOM 3505 C CA . GLN A 1 511 ? 19.250 -5.807 58.498 1.00 40.20 508 GLN A CA 1
ATOM 3506 C C . GLN A 1 511 ? 17.721 -5.842 58.729 1.00 40.00 508 GLN A C 1
ATOM 3507 O O . GLN A 1 511 ? 17.172 -4.962 59.386 1.00 39.61 508 GLN A O 1
ATOM 3513 N N . ARG A 1 512 ? 17.051 -6.861 58.187 1.00 40.01 509 ARG A N 1
ATOM 3514 C CA . ARG A 1 512 ? 15.612 -7.049 58.372 1.00 40.14 509 ARG A CA 1
ATOM 3515 C C . ARG A 1 512 ? 15.325 -8.406 58.984 1.00 40.21 509 ARG A C 1
ATOM 3516 O O . ARG A 1 512 ? 15.797 -9.414 58.487 1.00 40.08 509 ARG A O 1
ATOM 3524 N N . ASN A 1 513 ? 14.532 -8.429 60.050 1.00 40.49 510 ASN A N 1
ATOM 3525 C CA . ASN A 1 513 ? 14.072 -9.686 60.639 1.00 40.76 510 ASN A CA 1
ATOM 3526 C C . ASN A 1 513 ? 12.614 -9.962 60.249 1.00 40.83 510 ASN A C 1
ATOM 3527 O O . ASN A 1 513 ? 11.745 -9.115 60.452 1.00 40.78 510 ASN A O 1
ATOM 3532 N N . ILE A 1 514 ? 12.376 -11.134 59.656 1.00 40.89 511 ILE A N 1
ATOM 3533 C CA . ILE A 1 514 ? 11.033 -11.654 59.397 1.00 40.99 511 ILE A CA 1
ATOM 3534 C C . ILE A 1 514 ? 10.813 -12.908 60.250 1.00 41.02 511 ILE A C 1
ATOM 3535 O O . ILE A 1 514 ? 11.283 -13.998 59.920 1.00 41.10 511 ILE A O 1
ATOM 3540 N N . SER A 1 515 ? 10.070 -12.735 61.338 1.00 40.81 512 SER A N 1
ATOM 3541 C CA . SER A 1 515 ? 9.874 -13.770 62.334 1.00 40.32 512 SER A CA 1
ATOM 3542 C C . SER A 1 515 ? 8.504 -14.470 62.205 1.00 40.27 512 SER A C 1
ATOM 3543 O O . SER A 1 515 ? 7.658 -14.092 61.391 1.00 39.76 512 SER A O 1
ATOM 3546 N N . THR A 1 516 ? 8.315 -15.499 63.027 1.00 40.44 513 THR A N 1
ATOM 3547 C CA . THR A 1 516 ? 7.089 -16.298 63.063 1.00 40.28 513 THR A CA 1
ATOM 3548 C C . THR A 1 516 ? 6.887 -16.823 64.488 1.00 40.84 513 THR A C 1
ATOM 3549 O O . THR A 1 516 ? 7.859 -17.042 65.220 1.00 40.95 513 THR A O 1
ATOM 3553 N N . TRP A 1 517 ? 5.632 -17.002 64.892 1.00 41.35 514 TRP A N 1
ATOM 3554 C CA . TRP A 1 517 ? 5.326 -17.691 66.154 1.00 41.81 514 TRP A CA 1
ATOM 3555 C C . TRP A 1 517 ? 3.829 -18.032 66.324 1.00 42.00 514 TRP A C 1
ATOM 3556 O O . TRP A 1 517 ? 3.069 -17.990 65.353 1.00 42.10 514 TRP A O 1
ATOM 3567 N N . GLY A 1 518 ? 3.427 -18.435 67.529 1.00 42.21 515 GLY A N 1
ATOM 3568 C CA . GLY A 1 518 ? 2.023 -18.663 67.837 1.00 42.51 515 GLY A CA 1
ATOM 3569 C C . GLY A 1 518 ? 1.565 -20.113 67.731 1.00 42.67 515 GLY A C 1
ATOM 3570 O O . GLY A 1 518 ? 2.322 -21.038 68.058 1.00 42.76 515 GLY A O 1
ATOM 3571 N N . THR A 1 519 ? 0.317 -20.301 67.285 1.00 42.64 516 THR A N 1
ATOM 3572 C CA . THR A 1 519 ? -0.316 -21.625 67.206 1.00 42.45 516 THR A CA 1
ATOM 3573 C C . THR A 1 519 ? -0.833 -21.956 65.795 1.00 42.46 516 THR A C 1
ATOM 3574 O O . THR A 1 519 ? -0.837 -21.097 64.896 1.00 42.27 516 THR A O 1
ATOM 3578 N N . THR A 1 520 ? -1.265 -23.209 65.622 1.00 42.43 517 THR A N 1
ATOM 3579 C CA . THR A 1 520 ? -1.707 -23.736 64.320 1.00 42.42 517 THR A CA 1
ATOM 3580 C C . THR A 1 520 ? -2.966 -23.029 63.805 1.00 42.25 517 THR A C 1
ATOM 3581 O O . THR A 1 520 ? -3.225 -22.991 62.599 1.00 41.95 517 THR A O 1
ATOM 3585 N N . LEU A 1 521 ? -3.736 -22.476 64.739 1.00 42.22 518 LEU A N 1
ATOM 3586 C CA . LEU A 1 521 ? -4.962 -21.739 64.439 1.00 42.20 518 LEU A CA 1
ATOM 3587 C C . LEU A 1 521 ? -4.682 -20.256 64.165 1.00 42.29 518 LEU A C 1
ATOM 3588 O O . LEU A 1 521 ? -5.174 -19.697 63.179 1.00 42.12 518 LEU A O 1
ATOM 3593 N N . HIS A 1 522 ? -3.900 -19.632 65.055 1.00 42.41 519 HIS A N 1
ATOM 3594 C CA . HIS A 1 522 ? -3.566 -18.204 64.979 1.00 42.40 519 HIS A CA 1
ATOM 3595 C C . HIS A 1 522 ? -2.076 -18.021 64.657 1.00 42.43 519 HIS A C 1
ATOM 3596 O O . HIS A 1 522 ? -1.280 -17.780 65.562 1.00 42.38 519 HIS A O 1
ATOM 3603 N N . PRO A 1 523 ? -1.677 -18.148 63.391 1.00 42.57 520 PRO A N 1
ATOM 3604 C CA . PRO A 1 523 ? -0.282 -17.869 63.014 1.00 42.49 520 PRO A CA 1
ATOM 3605 C C . PRO A 1 523 ? 0.105 -16.378 63.124 1.00 42.35 520 PRO A C 1
ATOM 3606 O O . PRO A 1 523 ? -0.459 -15.524 62.423 1.00 42.14 520 PRO A O 1
ATOM 3610 N N . GLN A 1 524 ? 1.064 -16.089 64.006 1.00 42.15 521 GLN A N 1
ATOM 3611 C CA . GLN A 1 524 ? 1.616 -14.741 64.164 1.00 41.99 521 GLN A CA 1
ATOM 3612 C C . GLN A 1 524 ? 2.854 -14.591 63.278 1.00 41.92 521 GLN A C 1
ATOM 3613 O O . GLN A 1 524 ? 3.355 -15.569 62.720 1.00 41.76 521 GLN A O 1
ATOM 3619 N N . PHE A 1 525 ? 3.343 -13.355 63.181 1.00 41.94 522 PHE A N 1
ATOM 3620 C CA . PHE A 1 525 ? 4.463 -12.979 62.305 1.00 41.83 522 PHE A CA 1
ATOM 3621 C C . PHE A 1 525 ? 4.781 -11.492 62.480 1.00 41.76 522 PHE A C 1
ATOM 3622 O O . PHE A 1 525 ? 3.904 -10.707 62.827 1.00 41.74 522 PHE A O 1
ATOM 3630 N N . GLU A 1 526 ? 6.025 -11.106 62.216 1.00 41.85 523 GLU A N 1
ATOM 3631 C CA . GLU A 1 526 ? 6.432 -9.698 62.285 1.00 41.97 523 GLU A CA 1
ATOM 3632 C C . GLU A 1 526 ? 7.478 -9.364 61.210 1.00 42.21 523 GLU A C 1
ATOM 3633 O O . GLU A 1 526 ? 8.490 -10.054 61.103 1.00 42.30 523 GLU A O 1
ATOM 3639 N N . ASP A 1 527 ? 7.234 -8.316 60.418 1.00 42.39 524 ASP A N 1
ATOM 3640 C CA . ASP A 1 527 ? 8.219 -7.830 59.441 1.00 42.36 524 ASP A CA 1
ATOM 3641 C C . ASP A 1 527 ? 8.800 -6.497 59.935 1.00 42.56 524 ASP A C 1
ATOM 3642 O O . ASP A 1 527 ? 8.188 -5.448 59.782 1.00 42.45 524 ASP A O 1
ATOM 3647 N N . LYS A 1 528 ? 9.986 -6.555 60.533 1.00 42.91 525 LYS A N 1
ATOM 3648 C CA . LYS A 1 528 ? 10.591 -5.394 61.183 1.00 43.15 525 LYS A CA 1
ATOM 3649 C C . LYS A 1 528 ? 11.985 -5.096 60.628 1.00 43.20 525 LYS A C 1
ATOM 3650 O O . LYS A 1 528 ? 12.761 -6.005 60.324 1.00 43.18 525 LYS A O 1
ATOM 3656 N N . VAL A 1 529 ? 12.278 -3.805 60.510 1.00 43.32 526 VAL A N 1
ATOM 3657 C CA . VAL A 1 529 ? 13.600 -3.309 60.152 1.00 43.46 526 VAL A CA 1
ATOM 3658 C C . VAL A 1 529 ? 14.435 -3.095 61.430 1.00 44.15 526 VAL A C 1
ATOM 3659 O O . VAL A 1 529 ? 13.890 -2.746 62.473 1.00 44.40 526 VAL A O 1
ATOM 3663 N N . VAL A 1 530 ? 15.747 -3.319 61.349 1.00 44.83 527 VAL A N 1
ATOM 3664 C CA . VAL A 1 530 ? 16.677 -3.067 62.469 1.00 45.31 527 VAL A CA 1
ATOM 3665 C C . VAL A 1 530 ? 17.783 -2.056 62.077 1.00 46.19 527 VAL A C 1
ATOM 3666 O O . VAL A 1 530 ? 18.311 -1.347 62.941 1.00 46.32 527 VAL A O 1
ATOM 3670 N N . LYS A 1 531 ? 18.114 -2.002 60.777 1.00 47.27 528 LYS A N 1
ATOM 3671 C CA . LYS A 1 531 ? 19.069 -1.043 60.167 1.00 47.71 528 LYS A CA 1
ATOM 3672 C C . LYS A 1 531 ? 20.451 -0.914 60.869 1.00 48.19 528 LYS A C 1
ATOM 3673 O O . LYS A 1 531 ? 20.847 -1.706 61.749 1.00 48.22 528 LYS A O 1
ATOM 3679 N N . ASN B 1 59 ? 6.838 -65.011 32.835 1.00 43.84 56 ASN B N 1
ATOM 3680 C CA . ASN B 1 59 ? 8.176 -65.172 32.188 1.00 44.15 56 ASN B CA 1
ATOM 3681 C C . ASN B 1 59 ? 8.560 -63.901 31.395 1.00 44.14 56 ASN B C 1
ATOM 3682 O O . ASN B 1 59 ? 8.971 -62.888 31.973 1.00 43.74 56 ASN B O 1
ATOM 3687 N N . SER B 1 60 ? 8.399 -63.952 30.075 1.00 44.23 57 SER B N 1
ATOM 3688 C CA . SER B 1 60 ? 8.733 -62.829 29.215 1.00 44.28 57 SER B CA 1
ATOM 3689 C C . SER B 1 60 ? 7.729 -61.695 29.364 1.00 44.01 57 SER B C 1
ATOM 3690 O O . SER B 1 60 ? 8.121 -60.561 29.571 1.00 44.33 57 SER B O 1
ATOM 3693 N N . GLU B 1 61 ? 6.440 -62.008 29.245 1.00 43.52 58 GLU B N 1
ATOM 3694 C CA . GLU B 1 61 ? 5.377 -61.009 29.357 1.00 42.99 58 GLU B CA 1
ATOM 3695 C C . GLU B 1 61 ? 5.458 -60.182 30.639 1.00 42.21 58 GLU B C 1
ATOM 3696 O O . GLU B 1 61 ? 5.193 -58.980 30.614 1.00 41.63 58 GLU B O 1
ATOM 3702 N N . ALA B 1 62 ? 5.829 -60.823 31.744 1.00 41.55 59 ALA B N 1
ATOM 3703 C CA . ALA B 1 62 ? 6.001 -60.134 33.027 1.00 41.22 59 ALA B CA 1
ATOM 3704 C C . ALA B 1 62 ? 7.167 -59.148 32.998 1.00 40.76 59 ALA B C 1
ATOM 3705 O O . ALA B 1 62 ? 7.102 -58.073 33.593 1.00 40.44 59 ALA B O 1
ATOM 3707 N N . ALA B 1 63 ? 8.238 -59.547 32.323 1.00 40.45 60 ALA B N 1
ATOM 3708 C CA . ALA B 1 63 ? 9.419 -58.703 32.104 1.00 40.33 60 ALA B CA 1
ATOM 3709 C C . ALA B 1 63 ? 9.158 -57.425 31.240 1.00 39.73 60 ALA B C 1
ATOM 3710 O O . ALA B 1 63 ? 9.685 -56.334 31.530 1.00 38.99 60 ALA B O 1
ATOM 3712 N N . LYS B 1 64 ? 8.362 -57.592 30.179 1.00 39.00 61 LYS B N 1
ATOM 3713 C CA . LYS B 1 64 ? 7.954 -56.506 29.296 1.00 38.61 61 LYS B CA 1
ATOM 3714 C C . LYS B 1 64 ? 7.101 -55.512 30.050 1.00 38.12 61 LYS B C 1
ATOM 3715 O O . LYS B 1 64 ? 7.315 -54.312 29.955 1.00 37.27 61 LYS B O 1
ATOM 3721 N N . LYS B 1 65 ? 6.119 -56.031 30.790 1.00 38.17 62 LYS B N 1
ATOM 3722 C CA . LYS B 1 65 ? 5.174 -55.201 31.528 1.00 37.88 62 LYS B CA 1
ATOM 3723 C C . LYS B 1 65 ? 5.929 -54.309 32.518 1.00 37.09 62 LYS B C 1
ATOM 3724 O O . LYS B 1 65 ? 5.664 -53.110 32.623 1.00 36.62 62 LYS B O 1
ATOM 3730 N N . ALA B 1 66 ? 6.889 -54.891 33.219 1.00 36.55 63 ALA B N 1
ATOM 3731 C CA . ALA B 1 66 ? 7.655 -54.150 34.208 1.00 36.30 63 ALA B CA 1
ATOM 3732 C C . ALA B 1 66 ? 8.296 -52.929 33.535 1.00 35.91 63 ALA B C 1
ATOM 3733 O O . ALA B 1 66 ? 8.147 -51.790 33.984 1.00 35.28 63 ALA B O 1
ATOM 3735 N N . LEU B 1 67 ? 8.976 -53.201 32.428 1.00 35.44 64 LEU B N 1
ATOM 3736 C CA . LEU B 1 67 ? 9.579 -52.180 31.581 1.00 35.65 64 LEU B CA 1
ATOM 3737 C C . LEU B 1 67 ? 8.574 -51.119 31.093 1.00 34.39 64 LEU B C 1
ATOM 3738 O O . LEU B 1 67 ? 8.817 -49.917 31.236 1.00 33.17 64 LEU B O 1
ATOM 3743 N N . ASN B 1 68 ? 7.468 -51.588 30.504 1.00 33.45 65 ASN B N 1
ATOM 3744 C CA . ASN B 1 68 ? 6.367 -50.734 30.060 1.00 32.57 65 ASN B CA 1
ATOM 3745 C C . ASN B 1 68 ? 5.874 -49.810 31.179 1.00 31.76 65 ASN B C 1
ATOM 3746 O O . ASN B 1 68 ? 5.771 -48.613 30.980 1.00 30.67 65 ASN B O 1
ATOM 3751 N N . ASP B 1 69 ? 5.594 -50.360 32.358 1.00 31.39 66 ASP B N 1
ATOM 3752 C CA . ASP B 1 69 ? 5.025 -49.558 33.451 1.00 31.44 66 ASP B CA 1
ATOM 3753 C C . ASP B 1 69 ? 5.975 -48.510 33.939 1.00 31.24 66 ASP B C 1
ATOM 3754 O O . ASP B 1 69 ? 5.550 -47.426 34.325 1.00 30.40 66 ASP B O 1
ATOM 3759 N N . TYR B 1 70 ? 7.258 -48.867 33.972 1.00 31.42 67 TYR B N 1
ATOM 3760 C CA . TYR B 1 70 ? 8.279 -47.955 34.407 1.00 31.28 67 TYR B CA 1
ATOM 3761 C C . TYR B 1 70 ? 8.357 -46.743 33.485 1.00 30.76 67 TYR B C 1
ATOM 3762 O O . TYR B 1 70 ? 8.308 -45.603 33.932 1.00 31.11 67 TYR B O 1
ATOM 3771 N N . ILE B 1 71 ? 8.477 -46.973 32.193 1.00 30.09 68 ILE B N 1
ATOM 3772 C CA . ILE B 1 71 ? 8.635 -45.860 31.279 1.00 30.05 68 ILE B CA 1
ATOM 3773 C C . ILE B 1 71 ? 7.374 -45.010 31.255 1.00 28.98 68 ILE B C 1
ATOM 3774 O O . ILE B 1 71 ? 7.416 -43.808 31.439 1.00 27.31 68 ILE B O 1
ATOM 3779 N N . TRP B 1 72 ? 6.236 -45.664 31.046 1.00 29.22 69 TRP B N 1
ATOM 3780 C CA . TRP B 1 72 ? 4.942 -45.004 31.092 1.00 28.78 69 TRP B CA 1
ATOM 3781 C C . TRP B 1 72 ? 4.739 -44.249 32.375 1.00 28.67 69 TRP B C 1
ATOM 3782 O O . TRP B 1 72 ? 4.118 -43.215 32.371 1.00 27.41 69 TRP B O 1
ATOM 3793 N N . GLY B 1 73 ? 5.293 -44.760 33.467 1.00 29.79 70 GLY B N 1
ATOM 3794 C CA . GLY B 1 73 ? 5.189 -44.142 34.783 1.00 30.79 70 GLY B CA 1
ATOM 3795 C C . GLY B 1 73 ? 6.114 -42.982 35.116 1.00 31.88 70 GLY B C 1
ATOM 3796 O O . GLY B 1 73 ? 6.133 -42.523 36.242 1.00 31.20 70 GLY B O 1
ATOM 3797 N N . LEU B 1 74 ? 6.879 -42.495 34.142 1.00 33.99 71 LEU B N 1
ATOM 3798 C CA . LEU B 1 74 ? 7.699 -41.311 34.351 1.00 35.16 71 LEU B CA 1
ATOM 3799 C C . LEU B 1 74 ? 6.871 -40.054 34.082 1.00 35.55 71 LEU B C 1
ATOM 3800 O O . LEU B 1 74 ? 6.274 -39.947 33.019 1.00 36.37 71 LEU B O 1
ATOM 3805 N N . GLN B 1 75 ? 6.847 -39.117 35.026 1.00 35.89 72 GLN B N 1
ATOM 3806 C CA . GLN B 1 75 ? 6.237 -37.810 34.812 1.00 36.58 72 GLN B CA 1
ATOM 3807 C C . GLN B 1 75 ? 7.292 -36.749 34.464 1.00 36.61 72 GLN B C 1
ATOM 3808 O O . GLN B 1 75 ? 8.351 -36.645 35.117 1.00 36.92 72 GLN B O 1
ATOM 3814 N N . TYR B 1 76 ? 7.032 -35.988 33.404 1.00 36.33 73 TYR B N 1
ATOM 3815 C CA . TYR B 1 76 ? 7.890 -34.856 33.016 1.00 35.62 73 TYR B CA 1
ATOM 3816 C C . TYR B 1 76 ? 7.153 -34.039 31.948 1.00 36.48 73 TYR B C 1
ATOM 3817 O O . TYR B 1 76 ? 6.237 -34.533 31.297 1.00 35.07 73 TYR B O 1
ATOM 3826 N N . ASP B 1 77 ? 7.628 -32.809 31.760 1.00 38.26 74 ASP B N 1
ATOM 3827 C CA . ASP B 1 77 ? 7.039 -31.786 30.877 1.00 39.71 74 ASP B CA 1
ATOM 3828 C C . ASP B 1 77 ? 7.614 -31.876 29.431 1.00 40.46 74 ASP B C 1
ATOM 3829 O O . ASP B 1 77 ? 8.428 -31.042 29.026 1.00 40.02 74 ASP B O 1
ATOM 3834 N N . LYS B 1 78 ? 7.165 -32.860 28.648 1.00 41.45 75 LYS B N 1
ATOM 3835 C CA . LYS B 1 78 ? 7.734 -33.064 27.308 1.00 42.50 75 LYS B CA 1
ATOM 3836 C C . LYS B 1 78 ? 7.928 -31.727 26.576 1.00 43.51 75 LYS B C 1
ATOM 3837 O O . LYS B 1 78 ? 9.075 -31.284 26.367 1.00 45.08 75 LYS B O 1
ATOM 3843 N N . LEU B 1 79 ? 6.820 -31.062 26.266 1.00 43.87 76 LEU B N 1
ATOM 3844 C CA . LEU B 1 79 ? 6.814 -29.795 25.510 1.00 43.74 76 LEU B CA 1
ATOM 3845 C C . LEU B 1 79 ? 7.862 -28.722 25.921 1.00 41.95 76 LEU B C 1
ATOM 3846 O O . LEU B 1 79 ? 7.999 -27.733 25.199 1.00 40.97 76 LEU B O 1
ATOM 3851 N N . ASN B 1 80 ? 8.554 -28.901 27.058 1.00 39.77 77 ASN B N 1
ATOM 3852 C CA . ASN B 1 80 ? 9.438 -27.879 27.604 1.00 39.64 77 ASN B CA 1
ATOM 3853 C C . ASN B 1 80 ? 10.817 -28.339 28.205 1.00 38.68 77 ASN B C 1
ATOM 3854 O O . ASN B 1 80 ? 11.800 -27.664 28.020 1.00 38.09 77 ASN B O 1
ATOM 3859 N N . ILE B 1 81 ? 10.863 -29.424 28.978 1.00 37.21 78 ILE B N 1
ATOM 3860 C CA . ILE B 1 81 ? 12.095 -30.013 29.578 1.00 35.43 78 ILE B CA 1
ATOM 3861 C C . ILE B 1 81 ? 13.451 -29.934 28.791 1.00 33.11 78 ILE B C 1
ATOM 3862 O O . ILE B 1 81 ? 14.496 -30.016 29.370 1.00 32.53 78 ILE B O 1
ATOM 3867 N N . LEU B 1 82 ? 13.381 -29.875 27.463 1.00 30.11 79 LEU B N 1
ATOM 3868 C CA . LEU B 1 82 ? 14.489 -29.652 26.564 1.00 25.65 79 LEU B CA 1
ATOM 3869 C C . LEU B 1 82 ? 14.404 -28.228 26.088 1.00 24.18 79 LEU B C 1
ATOM 3870 O O . LEU B 1 82 ? 14.191 -27.949 24.910 1.00 19.30 79 LEU B O 1
ATOM 3875 N N . THR B 1 83 ? 14.612 -27.342 27.047 1.00 26.23 80 THR B N 1
ATOM 3876 C CA . THR B 1 83 ? 14.551 -25.894 26.858 1.00 29.02 80 THR B CA 1
ATOM 3877 C C . THR B 1 83 ? 15.770 -25.291 27.551 1.00 30.89 80 THR B C 1
ATOM 3878 O O . THR B 1 83 ? 15.989 -25.500 28.748 1.00 31.33 80 THR B O 1
ATOM 3882 N N . HIS B 1 84 ? 16.564 -24.545 26.790 1.00 32.87 81 HIS B N 1
ATOM 3883 C CA . HIS B 1 84 ? 17.793 -23.998 27.286 1.00 33.52 81 HIS B CA 1
ATOM 3884 C C . HIS B 1 84 ? 17.585 -22.535 27.368 1.00 34.25 81 HIS B C 1
ATOM 3885 O O . HIS B 1 84 ? 17.193 -21.959 26.394 1.00 33.89 81 HIS B O 1
ATOM 3892 N N . GLN B 1 85 ? 17.876 -21.928 28.512 1.00 35.95 82 GLN B N 1
ATOM 3893 C CA . GLN B 1 85 ? 17.660 -20.509 28.698 1.00 36.91 82 GLN B CA 1
ATOM 3894 C C . GLN B 1 85 ? 18.953 -19.760 28.905 1.00 37.43 82 GLN B C 1
ATOM 3895 O O . GLN B 1 85 ? 19.683 -19.929 29.903 1.00 36.05 82 GLN B O 1
ATOM 3901 N N . GLY B 1 86 ? 19.209 -18.889 27.943 1.00 38.41 83 GLY B N 1
ATOM 3902 C CA . GLY B 1 86 ? 20.411 -18.093 27.950 1.00 39.07 83 GLY B CA 1
ATOM 3903 C C . GLY B 1 86 ? 20.259 -16.893 28.853 1.00 38.71 83 GLY B C 1
ATOM 3904 O O . GLY B 1 86 ? 19.392 -16.833 29.703 1.00 38.00 83 GLY B O 1
ATOM 3905 N N . GLU B 1 87 ? 21.129 -15.930 28.623 1.00 39.29 84 GLU B N 1
ATOM 3906 C CA . GLU B 1 87 ? 21.285 -14.781 29.491 1.00 39.48 84 GLU B CA 1
ATOM 3907 C C . GLU B 1 87 ? 20.050 -13.964 29.328 1.00 39.63 84 GLU B C 1
ATOM 3908 O O . GLU B 1 87 ? 19.652 -13.687 28.199 1.00 39.90 84 GLU B O 1
ATOM 3914 N N . LYS B 1 88 ? 19.410 -13.609 30.433 1.00 39.52 85 LYS B N 1
ATOM 3915 C CA . LYS B 1 88 ? 18.385 -12.590 30.360 1.00 39.34 85 LYS B CA 1
ATOM 3916 C C . LYS B 1 88 ? 19.146 -11.277 30.302 1.00 38.45 85 LYS B C 1
ATOM 3917 O O . LYS B 1 88 ? 20.273 -11.214 30.776 1.00 38.68 85 LYS B O 1
ATOM 3923 N N . LEU B 1 89 ? 18.568 -10.248 29.695 1.00 37.73 86 LEU B N 1
ATOM 3924 C CA . LEU B 1 89 ? 19.235 -8.955 29.634 1.00 37.40 86 LEU B CA 1
ATOM 3925 C C . LEU B 1 89 ? 18.377 -7.806 30.146 1.00 37.43 86 LEU B C 1
ATOM 3926 O O . LEU B 1 89 ? 17.139 -7.826 30.076 1.00 37.11 86 LEU B O 1
ATOM 3931 N N . LYS B 1 90 ? 19.063 -6.802 30.676 1.00 37.40 87 LYS B N 1
ATOM 3932 C CA . LYS B 1 90 ? 18.397 -5.598 31.090 1.00 37.64 87 LYS B CA 1
ATOM 3933 C C . LYS B 1 90 ? 18.153 -4.767 29.853 1.00 37.58 87 LYS B C 1
ATOM 3934 O O . LYS B 1 90 ? 19.053 -4.616 29.014 1.00 37.72 87 LYS B O 1
ATOM 3940 N N . ASN B 1 91 ? 16.939 -4.227 29.763 1.00 36.88 88 ASN B N 1
ATOM 3941 C CA . ASN B 1 91 ? 16.589 -3.244 28.751 1.00 36.47 88 ASN B CA 1
ATOM 3942 C C . ASN B 1 91 ? 17.650 -2.229 28.442 1.00 35.75 88 ASN B C 1
ATOM 3943 O O . ASN B 1 91 ? 18.153 -1.517 29.304 1.00 35.66 88 ASN B O 1
ATOM 3948 N N . HIS B 1 92 ? 17.961 -2.184 27.161 1.00 35.54 89 HIS B N 1
ATOM 3949 C CA . HIS B 1 92 ? 18.938 -1.282 26.629 1.00 35.44 89 HIS B CA 1
ATOM 3950 C C . HIS B 1 92 ? 18.382 -0.724 25.316 1.00 35.40 89 HIS B C 1
ATOM 3951 O O . HIS B 1 92 ? 17.834 -1.477 24.533 1.00 35.04 89 HIS B O 1
ATOM 3958 N N . SER B 1 93 ? 18.484 0.597 25.126 1.00 35.26 90 SER B N 1
ATOM 3959 C CA . SER B 1 93 ? 18.190 1.273 23.855 1.00 35.14 90 SER B CA 1
ATOM 3960 C C . SER B 1 93 ? 19.152 2.469 23.710 1.00 34.47 90 SER B C 1
ATOM 3961 O O . SER B 1 93 ? 19.213 3.318 24.603 1.00 34.45 90 SER B O 1
ATOM 3964 N N . SER B 1 94 ? 19.901 2.545 22.609 1.00 33.48 91 SER B N 1
ATOM 3965 C CA . SER B 1 94 ? 20.932 3.577 22.472 1.00 32.67 91 SER B CA 1
ATOM 3966 C C . SER B 1 94 ? 21.409 3.847 21.033 1.00 32.56 91 SER B C 1
ATOM 3967 O O . SER B 1 94 ? 21.821 2.935 20.335 1.00 31.81 91 SER B O 1
ATOM 3970 N N . ARG B 1 95 ? 21.412 5.111 20.611 1.00 32.88 92 ARG B N 1
ATOM 3971 C CA . ARG B 1 95 ? 21.886 5.449 19.250 1.00 33.18 92 ARG B CA 1
ATOM 3972 C C . ARG B 1 95 ? 23.294 6.035 19.202 1.00 33.05 92 ARG B C 1
ATOM 3973 O O . ARG B 1 95 ? 23.858 6.430 20.217 1.00 32.80 92 ARG B O 1
ATOM 3981 N N . GLU B 1 96 ? 23.841 6.092 17.993 1.00 33.26 93 GLU B N 1
ATOM 3982 C CA . GLU B 1 96 ? 25.165 6.658 17.753 1.00 33.78 93 GLU B CA 1
ATOM 3983 C C . GLU B 1 96 ? 25.279 7.233 16.309 1.00 33.21 93 GLU B C 1
ATOM 3984 O O . GLU B 1 96 ? 25.513 6.494 15.357 1.00 33.07 93 GLU B O 1
ATOM 3990 N N . ALA B 1 97 ? 25.122 8.551 16.156 1.00 32.50 94 ALA B N 1
ATOM 3991 C CA . ALA B 1 97 ? 25.019 9.189 14.841 1.00 32.13 94 ALA B CA 1
ATOM 3992 C C . ALA B 1 97 ? 26.277 9.913 14.367 1.00 32.03 94 ALA B C 1
ATOM 3993 O O . ALA B 1 97 ? 27.010 10.459 15.178 1.00 32.19 94 ALA B O 1
ATOM 3995 N N . PHE B 1 98 ? 26.499 9.949 13.050 1.00 32.25 95 PHE B N 1
ATOM 3996 C CA . PHE B 1 98 ? 27.650 10.661 12.468 1.00 33.04 95 PHE B CA 1
ATOM 3997 C C . PHE B 1 98 ? 27.565 10.896 10.942 1.00 33.36 95 PHE B C 1
ATOM 3998 O O . PHE B 1 98 ? 27.003 10.069 10.237 1.00 33.46 95 PHE B O 1
ATOM 4006 N N . HIS B 1 99 ? 28.110 12.012 10.433 1.00 33.72 96 HIS B N 1
ATOM 4007 C CA . HIS B 1 99 ? 28.156 12.227 8.968 1.00 34.11 96 HIS B CA 1
ATOM 4008 C C . HIS B 1 99 ? 29.201 11.300 8.359 1.00 34.71 96 HIS B C 1
ATOM 4009 O O . HIS B 1 99 ? 30.104 10.836 9.045 1.00 34.55 96 HIS B O 1
ATOM 4016 N N . ARG B 1 100 ? 29.076 11.063 7.060 1.00 35.62 97 ARG B N 1
ATOM 4017 C CA . ARG B 1 100 ? 30.030 10.261 6.308 1.00 36.58 97 ARG B CA 1
ATOM 4018 C C . ARG B 1 100 ? 29.729 10.464 4.831 1.00 36.86 97 ARG B C 1
ATOM 4019 O O . ARG B 1 100 ? 28.781 9.890 4.309 1.00 36.95 97 ARG B O 1
ATOM 4027 N N . PRO B 1 101 ? 30.548 11.255 4.153 1.00 37.24 98 PRO B N 1
ATOM 4028 C CA . PRO B 1 101 ? 30.188 11.825 2.856 1.00 37.22 98 PRO B CA 1
ATOM 4029 C C . PRO B 1 101 ? 28.917 11.258 2.217 1.00 36.62 98 PRO B C 1
ATOM 4030 O O . PRO B 1 101 ? 28.861 10.065 1.949 1.00 36.19 98 PRO B O 1
ATOM 4034 N N . GLY B 1 102 ? 27.913 12.116 2.015 1.00 36.17 99 GLY B N 1
ATOM 4035 C CA . GLY B 1 102 ? 26.673 11.743 1.352 1.00 35.73 99 GLY B CA 1
ATOM 4036 C C . GLY B 1 102 ? 25.534 11.261 2.240 1.00 35.17 99 GLY B C 1
ATOM 4037 O O . GLY B 1 102 ? 24.394 11.186 1.776 1.00 35.07 99 GLY B O 1
ATOM 4038 N N . GLU B 1 103 ? 25.831 10.919 3.497 1.00 34.50 100 GLU B N 1
ATOM 4039 C CA . GLU B 1 103 ? 24.818 10.402 4.438 1.00 33.83 100 GLU B CA 1
ATOM 4040 C C . GLU B 1 103 ? 25.105 10.695 5.931 1.00 32.92 100 GLU B C 1
ATOM 4041 O O . GLU B 1 103 ? 26.216 11.047 6.311 1.00 32.20 100 GLU B O 1
ATOM 4047 N N . TYR B 1 104 ? 24.068 10.539 6.754 1.00 32.26 101 TYR B N 1
ATOM 4048 C CA . TYR B 1 104 ? 24.150 10.592 8.220 1.00 31.80 101 TYR B CA 1
ATOM 4049 C C . TYR B 1 104 ? 23.666 9.254 8.787 1.00 31.74 101 TYR B C 1
ATOM 4050 O O . TYR B 1 104 ? 22.479 8.962 8.732 1.00 31.00 101 TYR B O 1
ATOM 4059 N N . VAL B 1 105 ? 24.572 8.463 9.357 1.00 32.32 102 VAL B N 1
ATOM 4060 C CA . VAL B 1 105 ? 24.244 7.101 9.809 1.00 33.06 102 VAL B CA 1
ATOM 4061 C C . VAL B 1 105 ? 23.745 7.030 11.263 1.00 33.70 102 VAL B C 1
ATOM 4062 O O . VAL B 1 105 ? 24.202 7.798 12.106 1.00 33.39 102 VAL B O 1
ATOM 4066 N N . VAL B 1 106 ? 22.815 6.107 11.542 1.00 34.52 103 VAL B N 1
ATOM 4067 C CA . VAL B 1 106 ? 22.248 5.932 12.884 1.00 35.19 103 VAL B CA 1
ATOM 4068 C C . VAL B 1 106 ? 22.358 4.474 13.330 1.00 35.51 103 VAL B C 1
ATOM 4069 O O . VAL B 1 106 ? 21.514 3.641 13.002 1.00 35.58 103 VAL B O 1
ATOM 4073 N N . ILE B 1 107 ? 23.414 4.192 14.090 1.00 36.08 104 ILE B N 1
ATOM 4074 C CA . ILE B 1 107 ? 23.655 2.888 14.717 1.00 36.51 104 ILE B CA 1
ATOM 4075 C C . ILE B 1 107 ? 22.865 2.783 16.020 1.00 36.67 104 ILE B C 1
ATOM 4076 O O . ILE B 1 107 ? 23.332 3.190 17.074 1.00 37.00 104 ILE B O 1
ATOM 4081 N N . GLU B 1 108 ? 21.675 2.211 15.940 1.00 37.02 105 GLU B N 1
ATOM 4082 C CA . GLU B 1 108 ? 20.747 2.142 17.059 1.00 37.31 105 GLU B CA 1
ATOM 4083 C C . GLU B 1 108 ? 20.759 0.721 17.629 1.00 37.13 105 GLU B C 1
ATOM 4084 O O . GLU B 1 108 ? 20.488 -0.229 16.906 1.00 37.29 105 GLU B O 1
ATOM 4090 N N . LYS B 1 109 ? 21.102 0.581 18.913 1.00 36.95 106 LYS B N 1
ATOM 4091 C CA . LYS B 1 109 ? 21.196 -0.729 19.596 1.00 36.61 106 LYS B CA 1
ATOM 4092 C C . LYS B 1 109 ? 20.052 -0.944 20.553 1.00 36.67 106 LYS B C 1
ATOM 4093 O O . LYS B 1 109 ? 19.800 -0.128 21.394 1.00 37.32 106 LYS B O 1
ATOM 4099 N N . LYS B 1 110 ? 19.373 -2.064 20.426 1.00 37.38 107 LYS B N 1
ATOM 4100 C CA . LYS B 1 110 ? 18.263 -2.414 21.288 1.00 38.04 107 LYS B CA 1
ATOM 4101 C C . LYS B 1 110 ? 18.472 -3.814 21.879 1.00 38.22 107 LYS B C 1
ATOM 4102 O O . LYS B 1 110 ? 19.233 -4.620 21.348 1.00 38.84 107 LYS B O 1
ATOM 4108 N N . LYS B 1 111 ? 17.774 -4.093 22.971 1.00 38.03 108 LYS B N 1
ATOM 4109 C CA . LYS B 1 111 ? 17.737 -5.416 23.550 1.00 38.16 108 LYS B CA 1
ATOM 4110 C C . LYS B 1 111 ? 16.635 -6.181 22.871 1.00 38.46 108 LYS B C 1
ATOM 4111 O O . LYS B 1 111 ? 15.548 -5.663 22.692 1.00 38.63 108 LYS B O 1
ATOM 4117 N N . GLN B 1 112 ? 16.907 -7.420 22.504 1.00 38.83 109 GLN B N 1
ATOM 4118 C CA . GLN B 1 112 ? 15.894 -8.279 21.922 1.00 39.27 109 GLN B CA 1
ATOM 4119 C C . GLN B 1 112 ? 16.032 -9.663 22.487 1.00 39.80 109 GLN B C 1
ATOM 4120 O O . GLN B 1 112 ? 17.031 -9.988 23.117 1.00 39.80 109 GLN B O 1
ATOM 4126 N N . SER B 1 113 ? 15.032 -10.494 22.214 1.00 40.66 110 SER B N 1
ATOM 4127 C CA . SER B 1 113 ? 15.100 -11.900 22.549 1.00 41.08 110 SER B CA 1
ATOM 4128 C C . SER B 1 113 ? 14.615 -12.749 21.393 1.00 41.26 110 SER B C 1
ATOM 4129 O O . SER B 1 113 ? 13.655 -12.409 20.717 1.00 40.89 110 SER B O 1
ATOM 4132 N N . ILE B 1 114 ? 15.353 -13.836 21.158 1.00 41.68 111 ILE B N 1
ATOM 4133 C CA . ILE B 1 114 ? 15.019 -14.832 20.169 1.00 41.32 111 ILE B CA 1
ATOM 4134 C C . ILE B 1 114 ? 14.515 -16.046 20.923 1.00 40.74 111 ILE B C 1
ATOM 4135 O O . ILE B 1 114 ? 14.984 -16.362 22.012 1.00 41.14 111 ILE B O 1
ATOM 4140 N N . SER B 1 115 ? 13.523 -16.695 20.340 1.00 40.31 112 SER B N 1
ATOM 4141 C CA . SER B 1 115 ? 12.955 -17.945 20.843 1.00 39.63 112 SER B CA 1
ATOM 4142 C C . SER B 1 115 ? 12.947 -18.882 19.657 1.00 38.24 112 SER B C 1
ATOM 4143 O O . SER B 1 115 ? 12.495 -18.502 18.566 1.00 37.84 112 SER B O 1
ATOM 4146 N N . ASN B 1 116 ? 13.502 -20.075 19.828 1.00 36.69 113 ASN B N 1
ATOM 4147 C CA . ASN B 1 116 ? 13.671 -21.010 18.694 1.00 35.29 113 ASN B CA 1
ATOM 4148 C C . ASN B 1 116 ? 13.236 -22.393 19.071 1.00 33.48 113 ASN B C 1
ATOM 4149 O O . ASN B 1 116 ? 13.548 -22.882 20.157 1.00 32.93 113 ASN B O 1
ATOM 4154 N N . ALA B 1 117 ? 12.524 -23.028 18.165 1.00 31.87 114 ALA B N 1
ATOM 4155 C CA . ALA B 1 117 ? 12.031 -24.369 18.429 1.00 31.89 114 ALA B CA 1
ATOM 4156 C C . ALA B 1 117 ? 12.361 -25.262 17.247 1.00 30.79 114 ALA B C 1
ATOM 4157 O O . ALA B 1 117 ? 12.100 -24.898 16.110 1.00 28.64 114 ALA B O 1
ATOM 4159 N N . THR B 1 118 ? 13.051 -26.378 17.510 1.00 31.66 115 THR B N 1
ATOM 4160 C CA . THR B 1 118 ? 13.407 -27.321 16.435 1.00 31.71 115 THR B CA 1
ATOM 4161 C C . THR B 1 118 ? 13.310 -28.724 16.893 1.00 30.74 115 THR B C 1
ATOM 4162 O O . THR B 1 118 ? 13.613 -29.002 18.020 1.00 30.50 115 THR B O 1
ATOM 4166 N N . SER B 1 119 ? 12.796 -29.586 16.027 1.00 30.40 116 SER B N 1
ATOM 4167 C CA . SER B 1 119 ? 12.887 -31.032 16.232 1.00 29.63 116 SER B CA 1
ATOM 4168 C C . SER B 1 119 ? 14.076 -31.614 15.399 1.00 28.14 116 SER B C 1
ATOM 4169 O O . SER B 1 119 ? 14.751 -32.532 15.848 1.00 24.96 116 SER B O 1
ATOM 4172 N N . LYS B 1 120 ? 14.289 -31.023 14.232 1.00 26.71 117 LYS B N 1
ATOM 4173 C CA . LYS B 1 120 ? 15.213 -31.483 13.251 1.00 28.21 117 LYS B CA 1
ATOM 4174 C C . LYS B 1 120 ? 16.641 -31.050 13.596 1.00 26.39 117 LYS B C 1
ATOM 4175 O O . LYS B 1 120 ? 17.044 -29.916 13.339 1.00 23.75 117 LYS B O 1
ATOM 4181 N N . LEU B 1 121 ? 17.343 -31.954 14.234 1.00 24.46 118 LEU B N 1
ATOM 4182 C CA . LEU B 1 121 ? 18.555 -31.620 14.828 1.00 26.64 118 LEU B CA 1
ATOM 4183 C C . LEU B 1 121 ? 19.790 -31.881 13.897 1.00 25.70 118 LEU B C 1
ATOM 4184 O O . LEU B 1 121 ? 19.784 -32.804 13.090 1.00 24.99 118 LEU B O 1
ATOM 4189 N N . SER B 1 122 ? 20.808 -31.063 13.980 1.00 25.14 119 SER B N 1
ATOM 4190 C CA . SER B 1 122 ? 21.989 -31.260 13.058 1.00 26.60 119 SER B CA 1
ATOM 4191 C C . SER B 1 122 ? 22.984 -32.313 13.489 1.00 27.19 119 SER B C 1
ATOM 4192 O O . SER B 1 122 ? 23.407 -32.380 14.619 1.00 26.69 119 SER B O 1
ATOM 4195 N N . VAL B 1 123 ? 23.308 -33.165 12.546 1.00 29.79 120 VAL B N 1
ATOM 4196 C CA . VAL B 1 123 ? 24.388 -34.105 12.691 1.00 31.78 120 VAL B CA 1
ATOM 4197 C C . VAL B 1 123 ? 25.709 -33.367 12.450 1.00 32.62 120 VAL B C 1
ATOM 4198 O O . VAL B 1 123 ? 25.887 -32.674 11.440 1.00 33.55 120 VAL B O 1
ATOM 4202 N N . SER B 1 124 ? 26.595 -33.520 13.426 1.00 32.15 121 SER B N 1
ATOM 4203 C CA . SER B 1 124 ? 27.931 -32.955 13.426 1.00 30.98 121 SER B CA 1
ATOM 4204 C C . SER B 1 124 ? 28.989 -34.033 13.591 1.00 27.82 121 SER B C 1
ATOM 4205 O O . SER B 1 124 ? 28.691 -35.057 14.228 1.00 25.64 121 SER B O 1
ATOM 4208 N N . SER B 1 125 ? 30.228 -33.752 13.170 1.00 24.14 122 SER B N 1
ATOM 4209 C CA . SER B 1 125 ? 31.354 -34.671 13.470 1.00 21.80 122 SER B CA 1
ATOM 4210 C C . SER B 1 125 ? 31.408 -34.993 14.944 1.00 18.73 122 SER B C 1
ATOM 4211 O O . SER B 1 125 ? 31.477 -36.148 15.355 1.00 14.94 122 SER B O 1
ATOM 4214 N N . ALA B 1 126 ? 31.305 -33.991 15.766 1.00 18.18 123 ALA B N 1
ATOM 4215 C CA . ALA B 1 126 ? 31.362 -34.304 17.172 1.00 20.49 123 ALA B CA 1
ATOM 4216 C C . ALA B 1 126 ? 30.321 -35.362 17.635 1.00 22.62 123 ALA B C 1
ATOM 4217 O O . ALA B 1 126 ? 30.692 -36.265 18.402 1.00 20.34 123 ALA B O 1
ATOM 4219 N N . ASN B 1 127 ? 29.043 -35.286 17.116 1.00 24.57 124 ASN B N 1
ATOM 4220 C CA . ASN B 1 127 ? 27.959 -36.235 17.457 1.00 25.57 124 ASN B CA 1
ATOM 4221 C C . ASN B 1 127 ? 27.751 -37.405 16.482 1.00 26.45 124 ASN B C 1
ATOM 4222 O O . ASN B 1 127 ? 27.311 -38.484 16.846 1.00 26.85 124 ASN B O 1
ATOM 4227 N N . ASP B 1 128 ? 28.076 -37.221 15.232 1.00 27.30 125 ASP B N 1
ATOM 4228 C CA . ASP B 1 128 ? 28.044 -38.341 14.271 1.00 28.65 125 ASP B CA 1
ATOM 4229 C C . ASP B 1 128 ? 27.802 -39.786 14.867 1.00 29.16 125 ASP B C 1
ATOM 4230 O O . ASP B 1 128 ? 26.998 -40.521 14.397 1.00 25.25 125 ASP B O 1
ATOM 4235 N N . ASP B 1 129 ? 28.651 -40.232 15.794 1.00 32.19 126 ASP B N 1
ATOM 4236 C CA . ASP B 1 129 ? 28.693 -41.665 16.222 1.00 32.73 126 ASP B CA 1
ATOM 4237 C C . ASP B 1 129 ? 27.561 -42.002 17.212 1.00 31.85 126 ASP B C 1
ATOM 4238 O O . ASP B 1 129 ? 27.154 -43.150 17.371 1.00 32.39 126 ASP B O 1
ATOM 4243 N N . ARG B 1 130 ? 27.063 -41.018 17.896 1.00 31.67 127 ARG B N 1
ATOM 4244 C CA . ARG B 1 130 ? 25.792 -41.228 18.689 1.00 32.49 127 ARG B CA 1
ATOM 4245 C C . ARG B 1 130 ? 24.558 -41.250 17.836 1.00 31.16 127 ARG B C 1
ATOM 4246 O O . ARG B 1 130 ? 23.529 -41.733 18.285 1.00 33.27 127 ARG B O 1
ATOM 4254 N N . ILE B 1 131 ? 24.661 -40.800 16.587 1.00 29.98 128 ILE B N 1
ATOM 4255 C CA . ILE B 1 131 ? 23.527 -40.632 15.728 1.00 30.10 128 ILE B CA 1
ATOM 4256 C C . ILE B 1 131 ? 23.292 -41.719 14.697 1.00 28.90 128 ILE B C 1
ATOM 4257 O O . ILE B 1 131 ? 23.983 -41.832 13.696 1.00 29.45 128 ILE B O 1
ATOM 4262 N N . PHE B 1 132 ? 22.176 -42.416 14.846 1.00 26.07 129 PHE B N 1
ATOM 4263 C CA . PHE B 1 132 ? 21.959 -43.541 13.980 1.00 21.99 129 PHE B CA 1
ATOM 4264 C C . PHE B 1 132 ? 20.595 -44.074 14.369 1.00 20.01 129 PHE B C 1
ATOM 4265 O O . PHE B 1 132 ? 20.313 -44.184 15.573 1.00 16.42 129 PHE B O 1
ATOM 4273 N N . PRO B 1 133 ? 19.795 -44.343 13.335 1.00 20.35 130 PRO B N 1
ATOM 4274 C CA . PRO B 1 133 ? 18.345 -44.710 13.424 1.00 18.05 130 PRO B CA 1
ATOM 4275 C C . PRO B 1 133 ? 17.954 -45.646 14.543 1.00 17.17 130 PRO B C 1
ATOM 4276 O O . PRO B 1 133 ? 18.125 -46.824 14.379 1.00 17.99 130 PRO B O 1
ATOM 4280 N N . GLY B 1 134 ? 17.509 -45.190 15.683 1.00 16.80 131 GLY B N 1
ATOM 4281 C CA . GLY B 1 134 ? 17.110 -46.171 16.647 1.00 18.56 131 GLY B CA 1
ATOM 4282 C C . GLY B 1 134 ? 17.654 -46.009 17.990 1.00 19.98 131 GLY B C 1
ATOM 4283 O O . GLY B 1 134 ? 17.492 -46.814 18.859 1.00 22.75 131 GLY B O 1
ATOM 4284 N N . ALA B 1 135 ? 18.332 -44.933 18.191 1.00 22.94 132 ALA B N 1
ATOM 4285 C CA . ALA B 1 135 ? 19.388 -44.969 19.165 1.00 24.51 132 ALA B CA 1
ATOM 4286 C C . ALA B 1 135 ? 18.823 -44.352 20.394 1.00 24.85 132 ALA B C 1
ATOM 4287 O O . ALA B 1 135 ? 18.292 -43.284 20.331 1.00 24.98 132 ALA B O 1
ATOM 4289 N N . LEU B 1 136 ? 18.914 -45.048 21.508 1.00 26.85 133 LEU B N 1
ATOM 4290 C CA . LEU B 1 136 ? 18.491 -44.514 22.799 1.00 28.68 133 LEU B CA 1
ATOM 4291 C C . LEU B 1 136 ? 19.424 -43.472 23.326 1.00 28.73 133 LEU B C 1
ATOM 4292 O O . LEU B 1 136 ? 20.626 -43.729 23.490 1.00 29.83 133 LEU B O 1
ATOM 4297 N N . LEU B 1 137 ? 18.859 -42.307 23.596 1.00 29.06 134 LEU B N 1
ATOM 4298 C CA . LEU B 1 137 ? 19.569 -41.169 24.139 1.00 29.11 134 LEU B CA 1
ATOM 4299 C C . LEU B 1 137 ? 18.825 -40.604 25.336 1.00 30.18 134 LEU B C 1
ATOM 4300 O O . LEU B 1 137 ? 17.656 -40.888 25.583 1.00 30.90 134 LEU B O 1
ATOM 4305 N N . LYS B 1 138 ? 19.511 -39.738 26.048 1.00 31.86 135 LYS B N 1
ATOM 4306 C CA . LYS B 1 138 ? 19.010 -39.124 27.258 1.00 32.95 135 LYS B CA 1
ATOM 4307 C C . LYS B 1 138 ? 18.491 -37.794 26.857 1.00 33.03 135 LYS B C 1
ATOM 4308 O O . LYS B 1 138 ? 19.024 -37.173 25.955 1.00 31.63 135 LYS B O 1
ATOM 4314 N N . ALA B 1 139 ? 17.455 -37.350 27.534 1.00 33.84 136 ALA B N 1
ATOM 4315 C CA . ALA B 1 139 ? 16.913 -36.048 27.277 1.00 34.79 136 ALA B CA 1
ATOM 4316 C C . ALA B 1 139 ? 17.450 -35.190 28.384 1.00 35.21 136 ALA B C 1
ATOM 4317 O O . ALA B 1 139 ? 16.734 -34.835 29.330 1.00 36.35 136 ALA B O 1
ATOM 4319 N N . ASP B 1 140 ? 18.716 -34.839 28.256 1.00 34.50 137 ASP B N 1
ATOM 4320 C CA . ASP B 1 140 ? 19.357 -34.010 29.248 1.00 34.79 137 ASP B CA 1
ATOM 4321 C C . ASP B 1 140 ? 19.989 -32.807 28.598 1.00 35.29 137 ASP B C 1
ATOM 4322 O O . ASP B 1 140 ? 19.618 -32.389 27.495 1.00 34.19 137 ASP B O 1
ATOM 4327 N N . GLN B 1 141 ? 20.980 -32.271 29.290 1.00 35.70 138 GLN B N 1
ATOM 4328 C CA . GLN B 1 141 ? 21.742 -31.154 28.799 1.00 35.87 138 GLN B CA 1
ATOM 4329 C C . GLN B 1 141 ? 22.595 -31.523 27.606 1.00 33.56 138 GLN B C 1
ATOM 4330 O O . GLN B 1 141 ? 22.875 -30.667 26.768 1.00 32.36 138 GLN B O 1
ATOM 4336 N N . SER B 1 142 ? 23.047 -32.766 27.550 1.00 32.38 139 SER B N 1
ATOM 4337 C CA . SER B 1 142 ? 23.954 -33.185 26.468 1.00 31.40 139 SER B CA 1
ATOM 4338 C C . SER B 1 142 ? 23.167 -33.095 25.153 1.00 30.81 139 SER B C 1
ATOM 4339 O O . SER B 1 142 ? 23.744 -32.783 24.105 1.00 27.85 139 SER B O 1
ATOM 4342 N N . LEU B 1 143 ? 21.846 -33.357 25.231 1.00 30.62 140 LEU B N 1
ATOM 4343 C CA . LEU B 1 143 ? 21.005 -33.322 24.053 1.00 30.44 140 LEU B CA 1
ATOM 4344 C C . LEU B 1 143 ? 20.795 -31.877 23.706 1.00 30.83 140 LEU B C 1
ATOM 4345 O O . LEU B 1 143 ? 20.894 -31.521 22.527 1.00 30.67 140 LEU B O 1
ATOM 4350 N N . LEU B 1 144 ? 20.569 -31.027 24.719 1.00 30.96 141 LEU B N 1
ATOM 4351 C CA . LEU B 1 144 ? 20.405 -29.601 24.474 1.00 31.17 141 LEU B CA 1
ATOM 4352 C C . LEU B 1 144 ? 21.658 -29.057 23.816 1.00 31.04 141 LEU B C 1
ATOM 4353 O O . LEU B 1 144 ? 21.599 -28.194 22.998 1.00 30.63 141 LEU B O 1
ATOM 4358 N N . GLU B 1 145 ? 22.813 -29.573 24.160 1.00 32.34 142 GLU B N 1
ATOM 4359 C CA . GLU B 1 145 ? 24.050 -29.103 23.536 1.00 32.85 142 GLU B CA 1
ATOM 4360 C C . GLU B 1 145 ? 24.315 -29.735 22.211 1.00 32.33 142 GLU B C 1
ATOM 4361 O O . GLU B 1 145 ? 25.222 -29.325 21.563 1.00 33.45 142 GLU B O 1
ATOM 4367 N N . ASN B 1 146 ? 23.506 -30.704 21.794 1.00 32.98 143 ASN B N 1
ATOM 4368 C CA . ASN B 1 146 ? 23.669 -31.466 20.520 1.00 32.68 143 ASN B CA 1
ATOM 4369 C C . ASN B 1 146 ? 24.910 -32.398 20.473 1.00 33.87 143 ASN B C 1
ATOM 4370 O O . ASN B 1 146 ? 25.512 -32.659 19.436 1.00 33.32 143 ASN B O 1
ATOM 4375 N N . LEU B 1 147 ? 25.248 -32.911 21.642 1.00 35.28 144 LEU B N 1
ATOM 4376 C CA . LEU B 1 147 ? 26.169 -33.996 21.815 1.00 35.96 144 LEU B CA 1
ATOM 4377 C C . LEU B 1 147 ? 25.524 -35.011 22.717 1.00 36.25 144 LEU B C 1
ATOM 4378 O O . LEU B 1 147 ? 26.004 -35.269 23.797 1.00 36.45 144 LEU B O 1
ATOM 4383 N N . PRO B 1 148 ? 24.404 -35.569 22.308 1.00 36.76 145 PRO B N 1
ATOM 4384 C CA . PRO B 1 148 ? 23.676 -36.473 23.185 1.00 36.66 145 PRO B CA 1
ATOM 4385 C C . PRO B 1 148 ? 24.463 -37.732 23.530 1.00 35.65 145 PRO B C 1
ATOM 4386 O O . PRO B 1 148 ? 25.203 -38.253 22.731 1.00 34.70 145 PRO B O 1
ATOM 4390 N N . THR B 1 149 ? 24.237 -38.210 24.733 1.00 35.56 146 THR B N 1
ATOM 4391 C CA . THR B 1 149 ? 24.768 -39.452 25.223 1.00 35.73 146 THR B CA 1
ATOM 4392 C C . THR B 1 149 ? 23.905 -40.648 24.883 1.00 35.67 146 THR B C 1
ATOM 4393 O O . THR B 1 149 ? 22.701 -40.670 25.239 1.00 34.23 146 THR B O 1
ATOM 4397 N N . LEU B 1 150 ? 24.532 -41.645 24.251 1.00 35.23 147 LEU B N 1
ATOM 4398 C CA . LEU B 1 150 ? 23.918 -42.944 24.036 1.00 35.67 147 LEU B CA 1
ATOM 4399 C C . LEU B 1 150 ? 23.671 -43.587 25.375 1.00 36.16 147 LEU B C 1
ATOM 4400 O O . LEU B 1 150 ? 24.456 -43.438 26.319 1.00 35.51 147 LEU B O 1
ATOM 4405 N N . ILE B 1 151 ? 22.572 -44.317 25.471 1.00 37.05 148 ILE B N 1
ATOM 4406 C CA . ILE B 1 151 ? 22.325 -45.094 26.671 1.00 37.27 148 ILE B CA 1
ATOM 4407 C C . ILE B 1 151 ? 22.921 -46.472 26.458 1.00 37.29 148 ILE B C 1
ATOM 4408 O O . ILE B 1 151 ? 22.556 -47.186 25.528 1.00 36.01 148 ILE B O 1
ATOM 4413 N N . PRO B 1 152 ? 23.865 -46.806 27.335 1.00 38.36 149 PRO B N 1
ATOM 4414 C CA . PRO B 1 152 ? 24.576 -48.074 27.284 1.00 38.52 149 PRO B CA 1
ATOM 4415 C C . PRO B 1 152 ? 23.650 -49.154 27.819 1.00 38.70 149 PRO B C 1
ATOM 4416 O O . PRO B 1 152 ? 23.697 -49.485 29.034 1.00 39.13 149 PRO B O 1
ATOM 4420 N N . VAL B 1 153 ? 22.801 -49.688 26.949 1.00 37.86 150 VAL B N 1
ATOM 4421 C CA . VAL B 1 153 ? 21.915 -50.770 27.356 1.00 38.13 150 VAL B CA 1
ATOM 4422 C C . VAL B 1 153 ? 21.654 -51.675 26.171 1.00 38.64 150 VAL B C 1
ATOM 4423 O O . VAL B 1 153 ? 21.822 -51.240 25.037 1.00 39.16 150 VAL B O 1
ATOM 4427 N N . ASN B 1 154 ? 21.281 -52.934 26.402 1.00 39.08 151 ASN B N 1
ATOM 4428 C CA . ASN B 1 154 ? 21.025 -53.840 25.267 1.00 39.29 151 ASN B CA 1
ATOM 4429 C C . ASN B 1 154 ? 19.805 -53.380 24.579 1.00 38.29 151 ASN B C 1
ATOM 4430 O O . ASN B 1 154 ? 18.966 -52.732 25.191 1.00 38.29 151 ASN B O 1
ATOM 4435 N N . ARG B 1 155 ? 19.706 -53.680 23.299 1.00 37.36 152 ARG B N 1
ATOM 4436 C CA . ARG B 1 155 ? 18.588 -53.184 22.515 1.00 36.34 152 ARG B CA 1
ATOM 4437 C C . ARG B 1 155 ? 17.960 -54.374 21.838 1.00 35.28 152 ARG B C 1
ATOM 4438 O O . ARG B 1 155 ? 18.630 -55.382 21.643 1.00 34.32 152 ARG B O 1
ATOM 4446 N N . GLY B 1 156 ? 16.651 -54.276 21.569 1.00 33.95 153 GLY B N 1
ATOM 4447 C CA . GLY B 1 156 ? 15.952 -55.299 20.850 1.00 33.08 153 GLY B CA 1
ATOM 4448 C C . GLY B 1 156 ? 15.794 -54.818 19.440 1.00 32.92 153 GLY B C 1
ATOM 4449 O O . GLY B 1 156 ? 16.053 -53.660 19.163 1.00 31.06 153 GLY B O 1
ATOM 4450 N N . LYS B 1 157 ? 15.320 -55.705 18.575 1.00 33.55 154 LYS B N 1
ATOM 4451 C CA . LYS B 1 157 ? 15.065 -55.409 17.179 1.00 35.05 154 LYS B CA 1
ATOM 4452 C C . LYS B 1 157 ? 14.577 -53.985 16.934 1.00 34.46 154 LYS B C 1
ATOM 4453 O O . LYS B 1 157 ? 13.677 -53.490 17.593 1.00 35.51 154 LYS B O 1
ATOM 4459 N N . THR B 1 158 ? 15.186 -53.343 15.958 1.00 33.48 155 THR B N 1
ATOM 4460 C CA . THR B 1 158 ? 14.797 -52.058 15.458 1.00 31.55 155 THR B CA 1
ATOM 4461 C C . THR B 1 158 ? 14.394 -52.226 13.987 1.00 31.20 155 THR B C 1
ATOM 4462 O O . THR B 1 158 ? 15.055 -52.900 13.190 1.00 31.14 155 THR B O 1
ATOM 4466 N N . THR B 1 159 ? 13.273 -51.634 13.616 1.00 30.08 156 THR B N 1
ATOM 4467 C CA . THR B 1 159 ? 12.863 -51.726 12.249 1.00 28.28 156 THR B CA 1
ATOM 4468 C C . THR B 1 159 ? 13.032 -50.382 11.693 1.00 26.45 156 THR B C 1
ATOM 4469 O O . THR B 1 159 ? 12.703 -49.388 12.351 1.00 26.25 156 THR B O 1
ATOM 4473 N N . ILE B 1 160 ? 13.557 -50.340 10.492 1.00 23.91 157 ILE B N 1
ATOM 4474 C CA . ILE B 1 160 ? 13.855 -49.083 9.894 1.00 24.67 157 ILE B CA 1
ATOM 4475 C C . ILE B 1 160 ? 13.431 -49.108 8.469 1.00 24.01 157 ILE B C 1
ATOM 4476 O O . ILE B 1 160 ? 13.541 -50.133 7.811 1.00 23.42 157 ILE B O 1
ATOM 4481 N N . SER B 1 161 ? 13.076 -47.940 7.957 1.00 24.01 158 SER B N 1
ATOM 4482 C CA . SER B 1 161 ? 12.589 -47.808 6.611 1.00 24.70 158 SER B CA 1
ATOM 4483 C C . SER B 1 161 ? 13.227 -46.665 5.848 1.00 24.32 158 SER B C 1
ATOM 4484 O O . SER B 1 161 ? 13.308 -45.570 6.377 1.00 26.10 158 SER B O 1
ATOM 4487 N N . VAL B 1 162 ? 13.595 -46.865 4.593 1.00 23.24 159 VAL B N 1
ATOM 4488 C CA . VAL B 1 162 ? 14.325 -45.852 3.872 1.00 22.97 159 VAL B CA 1
ATOM 4489 C C . VAL B 1 162 ? 13.566 -45.469 2.664 1.00 23.81 159 VAL B C 1
ATOM 4490 O O . VAL B 1 162 ? 13.218 -46.293 1.888 1.00 22.67 159 VAL B O 1
ATOM 4494 N N . ASN B 1 163 ? 13.426 -44.191 2.435 1.00 27.06 160 ASN B N 1
ATOM 4495 C CA . ASN B 1 163 ? 12.519 -43.716 1.441 1.00 30.57 160 ASN B CA 1
ATOM 4496 C C . ASN B 1 163 ? 13.077 -43.503 0.088 1.00 31.61 160 ASN B C 1
ATOM 4497 O O . ASN B 1 163 ? 12.740 -42.519 -0.555 1.00 33.43 160 ASN B O 1
ATOM 4502 N N . LEU B 1 164 ? 13.891 -44.400 -0.411 1.00 32.32 161 LEU B N 1
ATOM 4503 C CA . LEU B 1 164 ? 14.456 -44.150 -1.725 1.00 32.06 161 LEU B CA 1
ATOM 4504 C C . LEU B 1 164 ? 13.402 -44.584 -2.735 1.00 32.00 161 LEU B C 1
ATOM 4505 O O . LEU B 1 164 ? 12.674 -45.524 -2.472 1.00 30.08 161 LEU B O 1
ATOM 4510 N N . PRO B 1 165 ? 13.321 -43.878 -3.864 1.00 32.99 162 PRO B N 1
ATOM 4511 C CA . PRO B 1 165 ? 12.384 -44.166 -4.942 1.00 33.66 162 PRO B CA 1
ATOM 4512 C C . PRO B 1 165 ? 12.646 -45.402 -5.785 1.00 34.35 162 PRO B C 1
ATOM 4513 O O . PRO B 1 165 ? 13.716 -45.564 -6.340 1.00 34.78 162 PRO B O 1
ATOM 4517 N N . GLY B 1 166 ? 11.618 -46.227 -5.938 1.00 34.61 163 GLY B N 1
ATOM 4518 C CA . GLY B 1 166 ? 11.700 -47.442 -6.708 1.00 34.55 163 GLY B CA 1
ATOM 4519 C C . GLY B 1 166 ? 11.763 -48.665 -5.832 1.00 34.74 163 GLY B C 1
ATOM 4520 O O . GLY B 1 166 ? 11.598 -49.771 -6.302 1.00 33.56 163 GLY B O 1
ATOM 4521 N N . LEU B 1 167 ? 12.066 -48.483 -4.561 1.00 36.07 164 LEU B N 1
ATOM 4522 C CA . LEU B 1 167 ? 12.134 -49.617 -3.667 1.00 37.39 164 LEU B CA 1
ATOM 4523 C C . LEU B 1 167 ? 10.712 -50.060 -3.517 1.00 38.47 164 LEU B C 1
ATOM 4524 O O . LEU B 1 167 ? 9.862 -49.245 -3.199 1.00 38.56 164 LEU B O 1
ATOM 4529 N N . LYS B 1 168 ? 10.475 -51.342 -3.773 1.00 39.82 165 LYS B N 1
ATOM 4530 C CA . LYS B 1 168 ? 9.157 -51.952 -3.755 1.00 40.94 165 LYS B CA 1
ATOM 4531 C C . LYS B 1 168 ? 9.209 -53.313 -3.058 1.00 41.88 165 LYS B C 1
ATOM 4532 O O . LYS B 1 168 ? 10.261 -53.923 -3.021 1.00 42.57 165 LYS B O 1
ATOM 4538 N N . ASN B 1 169 ? 8.067 -53.801 -2.558 1.00 43.00 166 ASN B N 1
ATOM 4539 C CA . ASN B 1 169 ? 7.982 -54.998 -1.688 1.00 43.47 166 ASN B CA 1
ATOM 4540 C C . ASN B 1 169 ? 8.445 -54.620 -0.273 1.00 43.25 166 ASN B C 1
ATOM 4541 O O . ASN B 1 169 ? 8.027 -53.574 0.278 1.00 42.84 166 ASN B O 1
ATOM 4546 N N . GLY B 1 170 ? 9.296 -55.473 0.310 1.00 42.62 167 GLY B N 1
ATOM 4547 C CA . GLY B 1 170 ? 9.987 -55.129 1.539 1.00 42.25 167 GLY B CA 1
ATOM 4548 C C . GLY B 1 170 ? 11.415 -54.648 1.290 1.00 41.24 167 GLY B C 1
ATOM 4549 O O . GLY B 1 170 ? 12.226 -54.742 2.191 1.00 41.67 167 GLY B O 1
ATOM 4550 N N . GLU B 1 171 ? 11.719 -54.149 0.087 1.00 39.75 168 GLU B N 1
ATOM 4551 C CA . GLU B 1 171 ? 13.058 -53.635 -0.251 1.00 38.83 168 GLU B CA 1
ATOM 4552 C C . GLU B 1 171 ? 13.407 -52.411 0.599 1.00 37.92 168 GLU B C 1
ATOM 4553 O O . GLU B 1 171 ? 14.577 -52.137 0.884 1.00 38.13 168 GLU B O 1
ATOM 4559 N N . SER B 1 172 ? 12.377 -51.683 0.997 1.00 36.46 169 SER B N 1
ATOM 4560 C CA . SER B 1 172 ? 12.549 -50.457 1.718 1.00 34.73 169 SER B CA 1
ATOM 4561 C C . SER B 1 172 ? 12.682 -50.672 3.186 1.00 32.93 169 SER B C 1
ATOM 4562 O O . SER B 1 172 ? 12.887 -49.720 3.885 1.00 31.85 169 SER B O 1
ATOM 4565 N N . ASN B 1 173 ? 12.588 -51.893 3.677 1.00 32.30 170 ASN B N 1
ATOM 4566 C CA . ASN B 1 173 ? 12.587 -52.086 5.125 1.00 33.82 170 ASN B CA 1
ATOM 4567 C C . ASN B 1 173 ? 13.727 -52.964 5.619 1.00 33.61 170 ASN B C 1
ATOM 4568 O O . ASN B 1 173 ? 14.047 -53.941 4.985 1.00 32.79 170 ASN B O 1
ATOM 4573 N N . LEU B 1 174 ? 14.315 -52.597 6.758 1.00 34.40 171 LEU B N 1
ATOM 4574 C CA . LEU B 1 174 ? 15.402 -53.356 7.400 1.00 35.33 171 LEU B CA 1
ATOM 4575 C C . LEU B 1 174 ? 14.982 -53.761 8.802 1.00 35.65 171 LEU B C 1
ATOM 4576 O O . LEU B 1 174 ? 14.234 -53.047 9.453 1.00 35.74 171 LEU B O 1
ATOM 4581 N N . THR B 1 175 ? 15.536 -54.856 9.290 1.00 35.87 172 THR B N 1
ATOM 4582 C CA . THR B 1 175 ? 15.406 -55.233 10.677 1.00 36.71 172 THR B CA 1
ATOM 4583 C C . THR B 1 175 ? 16.804 -55.492 11.191 1.00 36.57 172 THR B C 1
ATOM 4584 O O . THR B 1 175 ? 17.467 -56.324 10.660 1.00 36.65 172 THR B O 1
ATOM 4588 N N . VAL B 1 176 ? 17.249 -54.739 12.193 1.00 36.90 173 VAL B N 1
ATOM 4589 C CA . VAL B 1 176 ? 18.544 -54.930 12.805 1.00 36.54 173 VAL B CA 1
ATOM 4590 C C . VAL B 1 176 ? 18.348 -55.449 14.237 1.00 36.72 173 VAL B C 1
ATOM 4591 O O . VAL B 1 176 ? 17.791 -54.755 15.089 1.00 33.84 173 VAL B O 1
ATOM 4595 N N . GLU B 1 177 ? 18.902 -56.644 14.465 1.00 37.92 174 GLU B N 1
ATOM 4596 C CA . GLU B 1 177 ? 18.826 -57.423 15.709 1.00 39.33 174 GLU B CA 1
ATOM 4597 C C . GLU B 1 177 ? 19.455 -56.805 16.975 1.00 39.58 174 GLU B C 1
ATOM 4598 O O . GLU B 1 177 ? 18.826 -56.805 18.059 1.00 39.02 174 GLU B O 1
ATOM 4604 N N . ASN B 1 178 ? 20.697 -56.327 16.870 1.00 39.43 175 ASN B N 1
ATOM 4605 C CA . ASN B 1 178 ? 21.341 -55.670 18.013 1.00 40.05 175 ASN B CA 1
ATOM 4606 C C . ASN B 1 178 ? 21.747 -54.235 17.644 1.00 38.68 175 ASN B C 1
ATOM 4607 O O . ASN B 1 178 ? 22.898 -53.863 17.587 1.00 40.14 175 ASN B O 1
ATOM 4612 N N . PRO B 1 179 ? 20.779 -53.398 17.404 1.00 37.10 176 PRO B N 1
ATOM 4613 C CA . PRO B 1 179 ? 21.077 -52.103 16.796 1.00 35.95 176 PRO B CA 1
ATOM 4614 C C . PRO B 1 179 ? 22.240 -51.433 17.528 1.00 33.10 176 PRO B C 1
ATOM 4615 O O . PRO B 1 179 ? 22.166 -51.302 18.724 1.00 32.47 176 PRO B O 1
ATOM 4619 N N . SER B 1 180 ? 23.272 -51.035 16.798 1.00 31.84 177 SER B N 1
ATOM 4620 C CA . SER B 1 180 ? 24.455 -50.285 17.331 1.00 30.46 177 SER B CA 1
ATOM 4621 C C . SER B 1 180 ? 24.853 -49.310 16.245 1.00 27.92 177 SER B C 1
ATOM 4622 O O . SER B 1 180 ? 24.398 -49.443 15.106 1.00 27.18 177 SER B O 1
ATOM 4625 N N . ASN B 1 181 ? 25.621 -48.279 16.549 1.00 25.71 178 ASN B N 1
ATOM 4626 C CA . ASN B 1 181 ? 25.841 -47.328 15.465 1.00 24.91 178 ASN B CA 1
ATOM 4627 C C . ASN B 1 181 ? 26.493 -48.016 14.255 1.00 26.63 178 ASN B C 1
ATOM 4628 O O . ASN B 1 181 ? 26.373 -47.556 13.116 1.00 26.36 178 ASN B O 1
ATOM 4633 N N . SER B 1 182 ? 27.100 -49.179 14.514 1.00 27.92 179 SER B N 1
ATOM 4634 C CA . SER B 1 182 ? 27.763 -49.967 13.532 1.00 28.12 179 SER B CA 1
ATOM 4635 C C . SER B 1 182 ? 26.840 -50.868 12.659 1.00 28.09 179 SER B C 1
ATOM 4636 O O . SER B 1 182 ? 26.792 -50.741 11.433 1.00 26.70 179 SER B O 1
ATOM 4639 N N . THR B 1 183 ? 26.193 -51.837 13.283 1.00 28.22 180 THR B N 1
ATOM 4640 C CA . THR B 1 183 ? 25.225 -52.684 12.599 1.00 29.44 180 THR B CA 1
ATOM 4641 C C . THR B 1 183 ? 24.102 -51.879 11.886 1.00 28.79 180 THR B C 1
ATOM 4642 O O . THR B 1 183 ? 23.661 -52.206 10.773 1.00 28.16 180 THR B O 1
ATOM 4646 N N . VAL B 1 184 ? 23.659 -50.807 12.509 1.00 26.52 181 VAL B N 1
ATOM 4647 C CA . VAL B 1 184 ? 22.660 -50.026 11.851 1.00 26.39 181 VAL B CA 1
ATOM 4648 C C . VAL B 1 184 ? 23.165 -49.313 10.596 1.00 25.17 181 VAL B C 1
ATOM 4649 O O . VAL B 1 184 ? 22.618 -49.533 9.508 1.00 25.09 181 VAL B O 1
ATOM 4653 N N . ARG B 1 185 ? 24.130 -48.430 10.737 1.00 23.64 182 ARG B N 1
ATOM 4654 C CA . ARG B 1 185 ? 24.761 -47.808 9.546 1.00 24.39 182 ARG B CA 1
ATOM 4655 C C . ARG B 1 185 ? 25.053 -48.806 8.417 1.00 22.64 182 ARG B C 1
ATOM 4656 O O . ARG B 1 185 ? 24.887 -48.504 7.257 1.00 18.98 182 ARG B O 1
ATOM 4664 N N . THR B 1 186 ? 25.532 -49.982 8.772 1.00 22.77 183 THR B N 1
ATOM 4665 C CA . THR B 1 186 ? 25.852 -50.977 7.771 1.00 24.45 183 THR B CA 1
ATOM 4666 C C . THR B 1 186 ? 24.563 -51.458 7.050 1.00 22.92 183 THR B C 1
ATOM 4667 O O . THR B 1 186 ? 24.485 -51.460 5.818 1.00 21.40 183 THR B O 1
ATOM 4671 N N . ALA B 1 187 ? 23.579 -51.890 7.834 1.00 22.44 184 ALA B N 1
ATOM 4672 C CA . ALA B 1 187 ? 22.233 -52.232 7.314 1.00 21.32 184 ALA B CA 1
ATOM 4673 C C . ALA B 1 187 ? 21.721 -51.131 6.390 1.00 18.68 184 ALA B C 1
ATOM 4674 O O . ALA B 1 187 ? 21.415 -51.376 5.247 1.00 13.92 184 ALA B O 1
ATOM 4676 N N . VAL B 1 188 ? 21.763 -49.905 6.859 1.00 17.87 185 VAL B N 1
ATOM 4677 C CA . VAL B 1 188 ? 21.392 -48.802 6.037 1.00 20.38 185 VAL B CA 1
ATOM 4678 C C . VAL B 1 188 ? 22.176 -48.597 4.764 1.00 21.42 185 VAL B C 1
ATOM 4679 O O . VAL B 1 188 ? 21.592 -48.566 3.700 1.00 21.11 185 VAL B O 1
ATOM 4683 N N . ASN B 1 189 ? 23.510 -48.449 4.848 1.00 23.28 186 ASN B N 1
ATOM 4684 C CA . ASN B 1 189 ? 24.330 -48.309 3.652 1.00 22.99 186 ASN B CA 1
ATOM 4685 C C . ASN B 1 189 ? 24.250 -49.507 2.761 1.00 21.68 186 ASN B C 1
ATOM 4686 O O . ASN B 1 189 ? 24.258 -49.358 1.541 1.00 21.00 186 ASN B O 1
ATOM 4691 N N . ASN B 1 190 ? 24.139 -50.696 3.329 1.00 20.56 187 ASN B N 1
ATOM 4692 C CA . ASN B 1 190 ? 24.062 -51.867 2.496 1.00 21.57 187 ASN B CA 1
ATOM 4693 C C . ASN B 1 190 ? 22.850 -51.785 1.568 1.00 23.57 187 ASN B C 1
ATOM 4694 O O . ASN B 1 190 ? 22.998 -52.027 0.369 1.00 22.09 187 ASN B O 1
ATOM 4699 N N . LEU B 1 191 ? 21.670 -51.405 2.128 1.00 25.34 188 LEU B N 1
ATOM 4700 C CA . LEU B 1 191 ? 20.451 -51.109 1.365 1.00 26.66 188 LEU B CA 1
ATOM 4701 C C . LEU B 1 191 ? 20.652 -49.994 0.377 1.00 26.21 188 LEU B C 1
ATOM 4702 O O . LEU B 1 191 ? 20.270 -50.126 -0.768 1.00 26.94 188 LEU B O 1
ATOM 4707 N N . VAL B 1 192 ? 21.251 -48.895 0.775 1.00 26.16 189 VAL B N 1
ATOM 4708 C CA . VAL B 1 192 ? 21.477 -47.816 -0.186 1.00 26.92 189 VAL B CA 1
ATOM 4709 C C . VAL B 1 192 ? 22.370 -48.221 -1.377 1.00 27.11 189 VAL B C 1
ATOM 4710 O O . VAL B 1 192 ? 22.147 -47.765 -2.491 1.00 26.26 189 VAL B O 1
ATOM 4714 N N . GLU B 1 193 ? 23.372 -49.073 -1.143 1.00 27.43 190 GLU B N 1
ATOM 4715 C CA . GLU B 1 193 ? 24.212 -49.555 -2.224 1.00 27.59 190 GLU B CA 1
ATOM 4716 C C . GLU B 1 193 ? 23.403 -50.438 -3.147 1.00 27.85 190 GLU B C 1
ATOM 4717 O O . GLU B 1 193 ? 23.624 -50.426 -4.347 1.00 28.02 190 GLU B O 1
ATOM 4723 N N . LYS B 1 194 ? 22.512 -51.246 -2.583 1.00 27.98 191 LYS B N 1
ATOM 4724 C CA . LYS B 1 194 ? 21.627 -52.085 -3.381 1.00 28.34 191 LYS B CA 1
ATOM 4725 C C . LYS B 1 194 ? 20.671 -51.252 -4.216 1.00 28.09 191 LYS B C 1
ATOM 4726 O O . LYS B 1 194 ? 20.296 -51.631 -5.305 1.00 27.51 191 LYS B O 1
ATOM 4732 N N . TRP B 1 195 ? 20.293 -50.103 -3.706 1.00 28.46 192 TRP B N 1
ATOM 4733 C CA . TRP B 1 195 ? 19.429 -49.231 -4.435 1.00 28.90 192 TRP B CA 1
ATOM 4734 C C . TRP B 1 195 ? 20.220 -48.610 -5.551 1.00 29.18 192 TRP B C 1
ATOM 4735 O O . TRP B 1 195 ? 19.746 -48.428 -6.643 1.00 28.29 192 TRP B O 1
ATOM 4746 N N . ILE B 1 196 ? 21.453 -48.258 -5.259 1.00 30.91 193 ILE B N 1
ATOM 4747 C CA . ILE B 1 196 ? 22.317 -47.618 -6.244 1.00 31.59 193 ILE B CA 1
ATOM 4748 C C . ILE B 1 196 ? 22.493 -48.514 -7.456 1.00 31.37 193 ILE B C 1
ATOM 4749 O O . ILE B 1 196 ? 22.401 -48.080 -8.595 1.00 31.23 193 ILE B O 1
ATOM 4754 N N . GLN B 1 197 ? 22.729 -49.782 -7.195 1.00 31.39 194 GLN B N 1
ATOM 4755 C CA . GLN B 1 197 ? 22.983 -50.744 -8.245 1.00 31.91 194 GLN B CA 1
ATOM 4756 C C . GLN B 1 197 ? 21.769 -50.942 -9.100 1.00 31.82 194 GLN B C 1
ATOM 4757 O O . GLN B 1 197 ? 21.833 -50.870 -10.305 1.00 31.31 194 GLN B O 1
ATOM 4763 N N . ASN B 1 198 ? 20.660 -51.191 -8.431 1.00 32.00 195 ASN B N 1
ATOM 4764 C CA . ASN B 1 198 ? 19.435 -51.597 -9.056 1.00 31.98 195 ASN B CA 1
ATOM 4765 C C . ASN B 1 198 ? 18.617 -50.434 -9.638 1.00 31.98 195 ASN B C 1
ATOM 4766 O O . ASN B 1 198 ? 18.222 -50.474 -10.794 1.00 30.74 195 ASN B O 1
ATOM 4771 N N . TYR B 1 199 ? 18.370 -49.395 -8.841 1.00 32.52 196 TYR B N 1
ATOM 4772 C CA . TYR B 1 199 ? 17.476 -48.294 -9.244 1.00 32.67 196 TYR B CA 1
ATOM 4773 C C . TYR B 1 199 ? 18.099 -46.946 -9.567 1.00 32.46 196 TYR B C 1
ATOM 4774 O O . TYR B 1 199 ? 17.407 -46.087 -10.067 1.00 31.95 196 TYR B O 1
ATOM 4783 N N . SER B 1 200 ? 19.378 -46.727 -9.292 1.00 33.00 197 SER B N 1
ATOM 4784 C CA . SER B 1 200 ? 19.926 -45.375 -9.447 1.00 33.30 197 SER B CA 1
ATOM 4785 C C . SER B 1 200 ? 19.868 -44.861 -10.890 1.00 34.00 197 SER B C 1
ATOM 4786 O O . SER B 1 200 ? 19.582 -43.701 -11.129 1.00 33.25 197 SER B O 1
ATOM 4789 N N . LYS B 1 201 ? 20.110 -45.735 -11.851 1.00 35.45 198 LYS B N 1
ATOM 4790 C CA . LYS B 1 201 ? 20.137 -45.326 -13.253 1.00 37.03 198 LYS B CA 1
ATOM 4791 C C . LYS B 1 201 ? 18.766 -44.956 -13.834 1.00 37.62 198 LYS B C 1
ATOM 4792 O O . LYS B 1 201 ? 18.709 -44.328 -14.888 1.00 37.44 198 LYS B O 1
ATOM 4798 N N . THR B 1 202 ? 17.685 -45.324 -13.139 1.00 38.29 199 THR B N 1
ATOM 4799 C CA . THR B 1 202 ? 16.320 -45.164 -13.647 1.00 38.58 199 THR B CA 1
ATOM 4800 C C . THR B 1 202 ? 15.477 -44.217 -12.819 1.00 38.62 199 THR B C 1
ATOM 4801 O O . THR B 1 202 ? 14.613 -43.556 -13.365 1.00 38.43 199 THR B O 1
ATOM 4805 N N . HIS B 1 203 ? 15.670 -44.209 -11.500 1.00 39.12 200 HIS B N 1
ATOM 4806 C CA . HIS B 1 203 ? 14.907 -43.329 -10.588 1.00 39.30 200 HIS B CA 1
ATOM 4807 C C . HIS B 1 203 ? 15.783 -42.176 -10.085 1.00 39.21 200 HIS B C 1
ATOM 4808 O O . HIS B 1 203 ? 16.873 -42.387 -9.584 1.00 38.59 200 HIS B O 1
ATOM 4815 N N . ALA B 1 204 ? 15.293 -40.952 -10.223 1.00 39.58 201 ALA B N 1
ATOM 4816 C CA . ALA B 1 204 ? 16.080 -39.774 -9.879 1.00 39.62 201 ALA B CA 1
ATOM 4817 C C . ALA B 1 204 ? 15.767 -39.359 -8.461 1.00 39.15 201 ALA B C 1
ATOM 4818 O O . ALA B 1 204 ? 14.618 -39.464 -8.027 1.00 38.90 201 ALA B O 1
ATOM 4820 N N . VAL B 1 205 ? 16.787 -38.889 -7.742 1.00 38.95 202 VAL B N 1
ATOM 4821 C CA . VAL B 1 205 ? 16.601 -38.432 -6.355 1.00 38.77 202 VAL B CA 1
ATOM 4822 C C . VAL B 1 205 ? 16.930 -36.944 -6.246 1.00 38.23 202 VAL B C 1
ATOM 4823 O O . VAL B 1 205 ? 18.050 -36.589 -6.056 1.00 37.76 202 VAL B O 1
ATOM 4827 N N . PRO B 1 206 ? 15.946 -36.069 -6.360 1.00 38.46 203 PRO B N 1
ATOM 4828 C CA . PRO B 1 206 ? 16.205 -34.644 -6.221 1.00 38.35 203 PRO B CA 1
ATOM 4829 C C . PRO B 1 206 ? 16.196 -34.303 -4.737 1.00 37.84 203 PRO B C 1
ATOM 4830 O O . PRO B 1 206 ? 15.488 -34.956 -3.967 1.00 37.80 203 PRO B O 1
ATOM 4834 N N . ALA B 1 207 ? 16.960 -33.295 -4.350 1.00 37.62 204 ALA B N 1
ATOM 4835 C CA . ALA B 1 207 ? 16.989 -32.826 -2.971 1.00 37.87 204 ALA B CA 1
ATOM 4836 C C . ALA B 1 207 ? 15.664 -32.238 -2.500 1.00 38.19 204 ALA B C 1
ATOM 4837 O O . ALA B 1 207 ? 14.926 -31.637 -3.282 1.00 37.10 204 ALA B O 1
ATOM 4839 N N . ARG B 1 208 ? 15.398 -32.426 -1.203 1.00 39.44 205 ARG B N 1
ATOM 4840 C CA . ARG B 1 208 ? 14.429 -31.637 -0.431 1.00 40.40 205 ARG B CA 1
ATOM 4841 C C . ARG B 1 208 ? 15.267 -30.708 0.445 1.00 40.04 205 ARG B C 1
ATOM 4842 O O . ARG B 1 208 ? 15.982 -31.142 1.338 1.00 38.55 205 ARG B O 1
ATOM 4850 N N . MET B 1 209 ? 15.158 -29.420 0.137 1.00 40.53 206 MET B N 1
ATOM 4851 C CA . MET B 1 209 ? 15.960 -28.367 0.745 1.00 40.58 206 MET B CA 1
ATOM 4852 C C . MET B 1 209 ? 15.315 -27.808 1.980 1.00 40.62 206 MET B C 1
ATOM 4853 O O . MET B 1 209 ? 14.207 -27.314 1.918 1.00 40.81 206 MET B O 1
ATOM 4858 N N . GLN B 1 210 ? 16.005 -27.851 3.106 1.00 40.84 207 GLN B N 1
ATOM 4859 C CA . GLN B 1 210 ? 15.566 -27.083 4.263 1.00 40.50 207 GLN B CA 1
ATOM 4860 C C . GLN B 1 210 ? 16.428 -25.827 4.310 1.00 40.25 207 GLN B C 1
ATOM 4861 O O . GLN B 1 210 ? 17.616 -25.910 4.125 1.00 40.67 207 GLN B O 1
ATOM 4867 N N . TYR B 1 211 ? 15.838 -24.662 4.545 1.00 40.40 208 TYR B N 1
ATOM 4868 C CA . TYR B 1 211 ? 16.608 -23.412 4.584 1.00 40.31 208 TYR B CA 1
ATOM 4869 C C . TYR B 1 211 ? 16.201 -22.536 5.725 1.00 39.83 208 TYR B C 1
ATOM 4870 O O . TYR B 1 211 ? 15.030 -22.251 5.922 1.00 40.18 208 TYR B O 1
ATOM 4879 N N . GLU B 1 212 ? 17.198 -22.163 6.513 1.00 39.92 209 GLU B N 1
ATOM 4880 C CA . GLU B 1 212 ? 17.035 -21.290 7.662 1.00 39.49 209 GLU B CA 1
ATOM 4881 C C . GLU B 1 212 ? 18.022 -20.161 7.511 1.00 38.56 209 GLU B C 1
ATOM 4882 O O . GLU B 1 212 ? 19.165 -20.381 7.158 1.00 38.49 209 GLU B O 1
ATOM 4888 N N . SER B 1 213 ? 17.574 -18.949 7.766 1.00 37.90 210 SER B N 1
ATOM 4889 C CA . SER B 1 213 ? 18.440 -17.802 7.668 1.00 37.48 210 SER B CA 1
ATOM 4890 C C . SER B 1 213 ? 18.137 -16.752 8.748 1.00 37.03 210 SER B C 1
ATOM 4891 O O . SER B 1 213 ? 17.008 -16.650 9.236 1.00 36.32 210 SER B O 1
ATOM 4894 N N . ILE B 1 214 ? 19.164 -15.996 9.122 1.00 36.39 211 ILE B N 1
ATOM 4895 C CA . ILE B 1 214 ? 19.037 -14.970 10.134 1.00 36.54 211 ILE B CA 1
ATOM 4896 C C . ILE B 1 214 ? 20.148 -13.905 10.044 1.00 36.37 211 ILE B C 1
ATOM 4897 O O . ILE B 1 214 ? 21.222 -14.126 9.498 1.00 36.07 211 ILE B O 1
ATOM 4902 N N . SER B 1 215 ? 19.892 -12.744 10.615 1.00 36.57 212 SER B N 1
ATOM 4903 C CA . SER B 1 215 ? 20.942 -11.750 10.793 1.00 36.89 212 SER B CA 1
ATOM 4904 C C . SER B 1 215 ? 21.850 -12.101 11.976 1.00 36.47 212 SER B C 1
ATOM 4905 O O . SER B 1 215 ? 21.375 -12.359 13.077 1.00 36.35 212 SER B O 1
ATOM 4908 N N . ALA B 1 216 ? 23.155 -12.089 11.740 1.00 36.23 213 ALA B N 1
ATOM 4909 C CA . ALA B 1 216 ? 24.125 -12.345 12.784 1.00 36.33 213 ALA B CA 1
ATOM 4910 C C . ALA B 1 216 ? 24.205 -11.163 13.696 1.00 36.59 213 ALA B C 1
ATOM 4911 O O . ALA B 1 216 ? 24.579 -10.067 13.275 1.00 37.26 213 ALA B O 1
ATOM 4913 N N . GLN B 1 217 ? 23.867 -11.376 14.954 1.00 36.65 214 GLN B N 1
ATOM 4914 C CA . GLN B 1 217 ? 23.913 -10.296 15.934 1.00 36.82 214 GLN B CA 1
ATOM 4915 C C . GLN B 1 217 ? 24.827 -10.679 17.086 1.00 36.75 214 GLN B C 1
ATOM 4916 O O . GLN B 1 217 ? 25.811 -9.991 17.359 1.00 37.27 214 GLN B O 1
ATOM 4922 N N . SER B 1 218 ? 24.494 -11.794 17.735 1.00 36.88 215 SER B N 1
ATOM 4923 C CA . SER B 1 218 ? 25.275 -12.378 18.821 1.00 36.78 215 SER B CA 1
ATOM 4924 C C . SER B 1 218 ? 25.644 -13.836 18.509 1.00 36.24 215 SER B C 1
ATOM 4925 O O . SER B 1 218 ? 24.958 -14.481 17.743 1.00 35.58 215 SER B O 1
ATOM 4928 N N . MET B 1 219 ? 26.760 -14.327 19.052 1.00 36.34 216 MET B N 1
ATOM 4929 C CA . MET B 1 219 ? 27.159 -15.741 18.910 1.00 36.45 216 MET B CA 1
ATOM 4930 C C . MET B 1 219 ? 26.160 -16.588 19.635 1.00 35.81 216 MET B C 1
ATOM 4931 O O . MET B 1 219 ? 25.841 -17.678 19.234 1.00 35.87 216 MET B O 1
ATOM 4936 N N . SER B 1 220 ? 25.703 -16.041 20.736 1.00 35.35 217 SER B N 1
ATOM 4937 C CA . SER B 1 220 ? 24.719 -16.653 21.580 1.00 35.34 217 SER B CA 1
ATOM 4938 C C . SER B 1 220 ? 23.345 -16.702 20.896 1.00 34.76 217 SER B C 1
ATOM 4939 O O . SER B 1 220 ? 22.572 -17.617 21.114 1.00 35.12 217 SER B O 1
ATOM 4942 N N . GLN B 1 221 ? 23.051 -15.689 20.090 1.00 34.34 218 GLN B N 1
ATOM 4943 C CA . GLN B 1 221 ? 21.833 -15.601 19.277 1.00 33.52 218 GLN B CA 1
ATOM 4944 C C . GLN B 1 221 ? 21.897 -16.565 18.111 1.00 33.18 218 GLN B C 1
ATOM 4945 O O . GLN B 1 221 ? 20.875 -17.075 17.666 1.00 31.95 218 GLN B O 1
ATOM 4951 N N . LEU B 1 222 ? 23.106 -16.807 17.615 1.00 32.89 219 LEU B N 1
ATOM 4952 C CA . LEU B 1 222 ? 23.288 -17.705 16.498 1.00 33.29 219 LEU B CA 1
ATOM 4953 C C . LEU B 1 222 ? 23.140 -19.145 16.987 1.00 33.44 219 LEU B C 1
ATOM 4954 O O . LEU B 1 222 ? 22.655 -20.007 16.259 1.00 33.66 219 LEU B O 1
ATOM 4959 N N . GLN B 1 223 ? 23.508 -19.388 18.238 1.00 33.16 220 GLN B N 1
ATOM 4960 C CA . GLN B 1 223 ? 23.310 -20.697 18.823 1.00 33.40 220 GLN B CA 1
ATOM 4961 C C . GLN B 1 223 ? 21.797 -21.015 19.066 1.00 33.60 220 GLN B C 1
ATOM 4962 O O . GLN B 1 223 ? 21.350 -22.137 18.947 1.00 33.57 220 GLN B O 1
ATOM 4968 N N . ALA B 1 224 ? 21.000 -20.045 19.417 1.00 33.45 221 ALA B N 1
ATOM 4969 C CA . ALA B 1 224 ? 19.613 -20.374 19.661 1.00 33.95 221 ALA B CA 1
ATOM 4970 C C . ALA B 1 224 ? 18.958 -20.843 18.377 1.00 33.41 221 ALA B C 1
ATOM 4971 O O . ALA B 1 224 ? 18.275 -21.840 18.347 1.00 32.69 221 ALA B O 1
ATOM 4973 N N . LYS B 1 225 ? 19.229 -20.142 17.299 1.00 33.99 222 LYS B N 1
ATOM 4974 C CA . LYS B 1 225 ? 18.655 -20.466 15.998 1.00 33.71 222 LYS B CA 1
ATOM 4975 C C . LYS B 1 225 ? 19.254 -21.760 15.398 1.00 33.15 222 LYS B C 1
ATOM 4976 O O . LYS B 1 225 ? 18.522 -22.642 14.934 1.00 30.78 222 LYS B O 1
ATOM 4982 N N . PHE B 1 226 ? 20.589 -21.871 15.407 1.00 31.80 223 PHE B N 1
ATOM 4983 C CA . PHE B 1 226 ? 21.240 -23.017 14.785 1.00 31.12 223 PHE B CA 1
ATOM 4984 C C . PHE B 1 226 ? 21.507 -24.204 15.713 1.00 29.85 223 PHE B C 1
ATOM 4985 O O . PHE B 1 226 ? 21.609 -25.313 15.261 1.00 29.23 223 PHE B O 1
ATOM 4993 N N . GLY B 1 227 ? 21.552 -23.970 17.012 1.00 30.59 224 GLY B N 1
ATOM 4994 C CA . GLY B 1 227 ? 21.899 -24.983 18.014 1.00 31.95 224 GLY B CA 1
ATOM 4995 C C . GLY B 1 227 ? 23.224 -24.690 18.685 1.00 32.32 224 GLY B C 1
ATOM 4996 O O . GLY B 1 227 ? 24.097 -24.135 18.029 1.00 32.52 224 GLY B O 1
ATOM 4997 N N . ALA B 1 228 ? 23.373 -25.045 19.974 1.00 32.79 225 ALA B N 1
ATOM 4998 C CA . ALA B 1 228 ? 24.646 -24.813 20.728 1.00 31.80 225 ALA B CA 1
ATOM 4999 C C . ALA B 1 228 ? 25.831 -25.154 19.890 1.00 30.99 225 ALA B C 1
ATOM 5000 O O . ALA B 1 228 ? 26.781 -24.445 19.890 1.00 32.53 225 ALA B O 1
ATOM 5002 N N . ASP B 1 229 ? 25.757 -26.288 19.243 1.00 31.00 226 ASP B N 1
ATOM 5003 C CA . ASP B 1 229 ? 26.694 -26.765 18.245 1.00 32.27 226 ASP B CA 1
ATOM 5004 C C . ASP B 1 229 ? 27.525 -25.714 17.506 1.00 33.54 226 ASP B C 1
ATOM 5005 O O . ASP B 1 229 ? 28.712 -25.868 17.322 1.00 32.63 226 ASP B O 1
ATOM 5010 N N . PHE B 1 230 ? 26.834 -24.679 17.044 1.00 34.96 227 PHE B N 1
ATOM 5011 C CA . PHE B 1 230 ? 27.317 -23.721 16.049 1.00 35.98 227 PHE B CA 1
ATOM 5012 C C . PHE B 1 230 ? 28.669 -23.081 16.377 1.00 36.65 227 PHE B C 1
ATOM 5013 O O . PHE B 1 230 ? 29.552 -22.959 15.529 1.00 34.80 227 PHE B O 1
ATOM 5021 N N . SER B 1 231 ? 28.797 -22.653 17.617 1.00 37.42 228 SER B N 1
ATOM 5022 C CA . SER B 1 231 ? 30.010 -22.046 18.052 1.00 38.60 228 SER B CA 1
ATOM 5023 C C . SER B 1 231 ? 31.233 -22.844 17.514 1.00 39.46 228 SER B C 1
ATOM 5024 O O . SER B 1 231 ? 32.252 -22.249 17.168 1.00 39.95 228 SER B O 1
ATOM 5027 N N . LYS B 1 232 ? 31.107 -24.163 17.385 1.00 40.25 229 LYS B N 1
ATOM 5028 C CA . LYS B 1 232 ? 32.147 -25.004 16.812 1.00 40.91 229 LYS B CA 1
ATOM 5029 C C . LYS B 1 232 ? 32.025 -25.127 15.305 1.00 40.53 229 LYS B C 1
ATOM 5030 O O . LYS B 1 232 ? 32.808 -24.538 14.546 1.00 40.68 229 LYS B O 1
ATOM 5036 N N . VAL B 1 233 ? 31.059 -25.943 14.909 1.00 39.43 230 VAL B N 1
ATOM 5037 C CA . VAL B 1 233 ? 30.669 -26.185 13.543 1.00 39.28 230 VAL B CA 1
ATOM 5038 C C . VAL B 1 233 ? 30.828 -24.918 12.703 1.00 39.41 230 VAL B C 1
ATOM 5039 O O . VAL B 1 233 ? 31.442 -24.972 11.638 1.00 39.30 230 VAL B O 1
ATOM 5043 N N . GLY B 1 234 ? 30.237 -23.807 13.177 1.00 39.31 231 GLY B N 1
ATOM 5044 C CA . GLY B 1 234 ? 30.286 -22.502 12.511 1.00 39.36 231 GLY B CA 1
ATOM 5045 C C . GLY B 1 234 ? 31.575 -21.670 12.627 1.00 39.14 231 GLY B C 1
ATOM 5046 O O . GLY B 1 234 ? 31.710 -20.614 11.992 1.00 37.64 231 GLY B O 1
ATOM 5047 N N . ALA B 1 235 ? 32.511 -22.148 13.438 1.00 39.53 232 ALA B N 1
ATOM 5048 C CA . ALA B 1 235 ? 33.715 -21.390 13.779 1.00 40.64 232 ALA B CA 1
ATOM 5049 C C . ALA B 1 235 ? 34.526 -20.946 12.555 1.00 40.54 232 ALA B C 1
ATOM 5050 O O . ALA B 1 235 ? 34.792 -19.768 12.398 1.00 40.29 232 ALA B O 1
ATOM 5052 N N . PRO B 1 236 ? 34.888 -21.877 11.685 1.00 40.98 233 PRO B N 1
ATOM 5053 C CA . PRO B 1 236 ? 35.611 -21.558 10.454 1.00 41.38 233 PRO B CA 1
ATOM 5054 C C . PRO B 1 236 ? 35.088 -20.403 9.596 1.00 41.51 233 PRO B C 1
ATOM 5055 O O . PRO B 1 236 ? 35.836 -19.896 8.770 1.00 42.42 233 PRO B O 1
ATOM 5059 N N . LEU B 1 237 ? 33.848 -19.995 9.783 1.00 41.69 234 LEU B N 1
ATOM 5060 C CA . LEU B 1 237 ? 33.269 -18.873 9.047 1.00 41.64 234 LEU B CA 1
ATOM 5061 C C . LEU B 1 237 ? 33.604 -17.511 9.643 1.00 41.45 234 LEU B C 1
ATOM 5062 O O . LEU B 1 237 ? 33.247 -16.490 9.063 1.00 41.12 234 LEU B O 1
ATOM 5067 N N . ASN B 1 238 ? 34.232 -17.510 10.820 1.00 41.74 235 ASN B N 1
ATOM 5068 C CA . ASN B 1 238 ? 34.681 -16.292 11.517 1.00 42.21 235 ASN B CA 1
ATOM 5069 C C . ASN B 1 238 ? 33.747 -15.129 11.298 1.00 42.38 235 ASN B C 1
ATOM 5070 O O . ASN B 1 238 ? 33.901 -14.328 10.383 1.00 42.61 235 ASN B O 1
ATOM 5075 N N . VAL B 1 239 ? 32.751 -15.056 12.147 1.00 42.66 236 VAL B N 1
ATOM 5076 C CA . VAL B 1 239 ? 31.792 -13.991 12.055 1.00 42.91 236 VAL B CA 1
ATOM 5077 C C . VAL B 1 239 ? 32.455 -12.888 12.835 1.00 43.01 236 VAL B C 1
ATOM 5078 O O . VAL B 1 239 ? 32.816 -13.090 13.989 1.00 42.63 236 VAL B O 1
ATOM 5082 N N . ASP B 1 240 ? 32.663 -11.746 12.198 1.00 43.39 237 ASP B N 1
ATOM 5083 C CA . ASP B 1 240 ? 33.238 -10.622 12.905 1.00 44.21 237 ASP B CA 1
ATOM 5084 C C . ASP B 1 240 ? 32.079 -9.822 13.490 1.00 44.52 237 ASP B C 1
ATOM 5085 O O . ASP B 1 240 ? 31.332 -9.170 12.748 1.00 45.19 237 ASP B O 1
ATOM 5090 N N . PHE B 1 241 ? 31.911 -9.881 14.811 1.00 44.48 238 PHE B N 1
ATOM 5091 C CA . PHE B 1 241 ? 30.743 -9.249 15.422 1.00 44.56 238 PHE B CA 1
ATOM 5092 C C . PHE B 1 241 ? 30.892 -7.733 15.530 1.00 44.78 238 PHE B C 1
ATOM 5093 O O . PHE B 1 241 ? 29.897 -7.020 15.400 1.00 45.40 238 PHE B O 1
ATOM 5101 N N . SER B 1 242 ? 32.120 -7.244 15.726 1.00 44.57 239 SER B N 1
ATOM 5102 C CA . SER B 1 242 ? 32.401 -5.802 15.666 1.00 44.10 239 SER B CA 1
ATOM 5103 C C . SER B 1 242 ? 32.020 -5.179 14.314 1.00 44.10 239 SER B C 1
ATOM 5104 O O . SER B 1 242 ? 31.409 -4.131 14.291 1.00 44.37 239 SER B O 1
ATOM 5107 N N . SER B 1 243 ? 32.353 -5.806 13.192 1.00 43.92 240 SER B N 1
ATOM 5108 C CA . SER B 1 243 ? 31.948 -5.254 11.890 1.00 44.14 240 SER B CA 1
ATOM 5109 C C . SER B 1 243 ? 30.443 -4.946 11.796 1.00 44.50 240 SER B C 1
ATOM 5110 O O . SER B 1 243 ? 30.036 -4.023 11.084 1.00 44.61 240 SER B O 1
ATOM 5113 N N . VAL B 1 244 ? 29.621 -5.714 12.511 1.00 44.82 241 VAL B N 1
ATOM 5114 C CA . VAL B 1 244 ? 28.185 -5.421 12.605 1.00 45.21 241 VAL B CA 1
ATOM 5115 C C . VAL B 1 244 ? 27.873 -4.342 13.653 1.00 45.35 241 VAL B C 1
ATOM 5116 O O . VAL B 1 244 ? 27.111 -3.416 13.367 1.00 45.39 241 VAL B O 1
ATOM 5120 N N . HIS B 1 245 ? 28.457 -4.479 14.851 1.00 45.57 242 HIS B N 1
ATOM 5121 C CA . HIS B 1 245 ? 28.275 -3.543 15.988 1.00 45.80 242 HIS B CA 1
ATOM 5122 C C . HIS B 1 245 ? 28.808 -2.134 15.656 1.00 45.53 242 HIS B C 1
ATOM 5123 O O . HIS B 1 245 ? 28.270 -1.148 16.139 1.00 45.58 242 HIS B O 1
ATOM 5130 N N . LYS B 1 246 ? 29.875 -2.073 14.844 1.00 45.40 243 LYS B N 1
ATOM 5131 C CA . LYS B 1 246 ? 30.451 -0.834 14.276 1.00 45.16 243 LYS B CA 1
ATOM 5132 C C . LYS B 1 246 ? 29.674 -0.343 13.035 1.00 44.92 243 LYS B C 1
ATOM 5133 O O . LYS B 1 246 ? 29.953 0.730 12.497 1.00 44.35 243 LYS B O 1
ATOM 5139 N N . GLY B 1 247 ? 28.743 -1.162 12.554 1.00 44.79 244 GLY B N 1
ATOM 5140 C CA . GLY B 1 247 ? 27.773 -0.730 11.565 1.00 44.79 244 GLY B CA 1
ATOM 5141 C C . GLY B 1 247 ? 28.353 -0.400 10.201 1.00 44.86 244 GLY B C 1
ATOM 5142 O O . GLY B 1 247 ? 27.881 0.529 9.524 1.00 44.46 244 GLY B O 1
ATOM 5143 N N . GLU B 1 248 ? 29.377 -1.159 9.804 1.00 44.89 245 GLU B N 1
ATOM 5144 C CA . GLU B 1 248 ? 29.975 -1.034 8.461 1.00 44.82 245 GLU B CA 1
ATOM 5145 C C . GLU B 1 248 ? 29.576 -2.205 7.550 1.00 44.00 245 GLU B C 1
ATOM 5146 O O . GLU B 1 248 ? 29.484 -2.028 6.330 1.00 43.75 245 GLU B O 1
ATOM 5152 N N . LYS B 1 249 ? 29.331 -3.376 8.156 1.00 43.24 246 LYS B N 1
ATOM 5153 C CA . LYS B 1 249 ? 28.818 -4.574 7.467 1.00 42.45 246 LYS B CA 1
ATOM 5154 C C . LYS B 1 249 ? 27.460 -5.000 8.015 1.00 41.64 246 LYS B C 1
ATOM 5155 O O . LYS B 1 249 ? 27.088 -4.652 9.136 1.00 42.06 246 LYS B O 1
ATOM 5161 N N . GLN B 1 250 ? 26.749 -5.782 7.215 1.00 40.64 247 GLN B N 1
ATOM 5162 C CA . GLN B 1 250 ? 25.521 -6.454 7.608 1.00 40.01 247 GLN B CA 1
ATOM 5163 C C . GLN B 1 250 ? 25.780 -7.942 7.348 1.00 39.31 247 GLN B C 1
ATOM 5164 O O . GLN B 1 250 ? 25.799 -8.345 6.205 1.00 39.07 247 GLN B O 1
ATOM 5170 N N . VAL B 1 251 ? 26.010 -8.740 8.395 1.00 38.71 248 VAL B N 1
ATOM 5171 C CA . VAL B 1 251 ? 26.265 -10.177 8.257 1.00 37.94 248 VAL B CA 1
ATOM 5172 C C . VAL B 1 251 ? 24.979 -10.994 8.392 1.00 37.52 248 VAL B C 1
ATOM 5173 O O . VAL B 1 251 ? 24.110 -10.645 9.176 1.00 37.11 248 VAL B O 1
ATOM 5177 N N . PHE B 1 252 ? 24.879 -12.075 7.612 1.00 37.24 249 PHE B N 1
ATOM 5178 C CA . PHE B 1 252 ? 23.771 -13.029 7.690 1.00 37.16 249 PHE B CA 1
ATOM 5179 C C . PHE B 1 252 ? 24.274 -14.461 7.724 1.00 36.36 249 PHE B C 1
ATOM 5180 O O . PHE B 1 252 ? 25.370 -14.762 7.272 1.00 35.80 249 PHE B O 1
ATOM 5188 N N . ILE B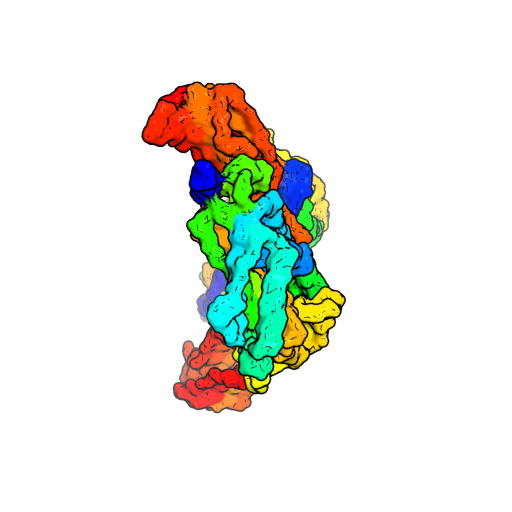 1 253 ? 23.474 -15.347 8.296 1.00 35.81 250 ILE B N 1
ATOM 5189 C CA . ILE B 1 253 ? 23.840 -16.753 8.335 1.00 35.31 250 ILE B CA 1
ATOM 5190 C C . ILE B 1 253 ? 22.655 -17.607 7.999 1.00 34.29 250 ILE B C 1
ATOM 5191 O O . ILE B 1 253 ? 21.561 -17.381 8.505 1.00 32.94 250 ILE B O 1
ATOM 5196 N N . ALA B 1 254 ? 22.932 -18.616 7.173 1.00 33.68 251 ALA B N 1
ATOM 5197 C CA . ALA B 1 254 ? 21.956 -19.564 6.689 1.00 32.78 251 ALA B CA 1
ATOM 5198 C C . ALA B 1 254 ? 22.470 -20.993 6.825 1.00 32.10 251 ALA B C 1
ATOM 5199 O O . ALA B 1 254 ? 23.661 -21.234 6.700 1.00 31.24 251 ALA B O 1
ATOM 5201 N N . ASN B 1 255 ? 21.540 -21.919 7.092 1.00 31.91 252 ASN B N 1
ATOM 5202 C CA . ASN B 1 255 ? 21.777 -23.362 7.148 1.00 31.34 252 ASN B CA 1
ATOM 5203 C C . ASN B 1 255 ? 21.085 -23.895 5.937 1.00 31.90 252 ASN B C 1
ATOM 5204 O O . ASN B 1 255 ? 19.954 -23.511 5.667 1.00 31.80 252 ASN B O 1
ATOM 5209 N N . PHE B 1 256 ? 21.774 -24.754 5.194 1.00 32.62 253 PHE B N 1
ATOM 5210 C CA . PHE B 1 256 ? 21.229 -25.450 4.024 1.00 32.81 253 PHE B CA 1
ATOM 5211 C C . PHE B 1 256 ? 21.325 -26.941 4.308 1.00 32.24 253 PHE B C 1
ATOM 5212 O O . PHE B 1 256 ? 22.386 -27.433 4.630 1.00 31.05 253 PHE B O 1
ATOM 5220 N N . ARG B 1 257 ? 20.198 -27.639 4.256 1.00 32.35 254 ARG B N 1
ATOM 5221 C CA . ARG B 1 257 ? 20.160 -29.076 4.404 1.00 32.47 254 ARG B CA 1
ATOM 5222 C C . ARG B 1 257 ? 19.500 -29.598 3.170 1.00 33.06 254 ARG B C 1
ATOM 5223 O O . ARG B 1 257 ? 18.309 -29.389 2.988 1.00 33.85 254 ARG B O 1
ATOM 5231 N N . GLN B 1 258 ? 20.273 -30.249 2.306 1.00 33.29 255 GLN B N 1
ATOM 5232 C CA . GLN B 1 258 ? 19.745 -30.867 1.095 1.00 33.02 255 GLN B CA 1
ATOM 5233 C C . GLN B 1 258 ? 19.600 -32.342 1.318 1.00 33.07 255 GLN B C 1
ATOM 5234 O O . GLN B 1 258 ? 20.573 -33.079 1.269 1.00 33.04 255 GLN B O 1
ATOM 5240 N N . VAL B 1 259 ? 18.368 -32.769 1.565 1.00 32.91 256 VAL B N 1
ATOM 5241 C CA . VAL B 1 259 ? 18.082 -34.142 1.899 1.00 32.61 256 VAL B CA 1
ATOM 5242 C C . VAL B 1 259 ? 17.803 -34.978 0.650 1.00 31.53 256 VAL B C 1
ATOM 5243 O O . VAL B 1 259 ? 16.977 -34.628 -0.148 1.00 31.93 256 VAL B O 1
ATOM 5247 N N . TYR B 1 260 ? 18.505 -36.088 0.500 1.00 30.59 257 TYR B N 1
ATOM 5248 C CA . TYR B 1 260 ? 18.255 -37.029 -0.576 1.00 30.69 257 TYR B CA 1
ATOM 5249 C C . TYR B 1 260 ? 17.308 -38.163 -0.129 1.00 29.90 257 TYR B C 1
ATOM 5250 O O . TYR B 1 260 ? 16.553 -38.693 -0.940 1.00 28.98 257 TYR B O 1
ATOM 5259 N N . TYR B 1 261 ? 17.386 -38.549 1.141 1.00 29.11 258 TYR B N 1
ATOM 5260 C CA . TYR B 1 261 ? 16.623 -39.681 1.644 1.00 28.53 258 TYR B CA 1
ATOM 5261 C C . TYR B 1 261 ? 16.617 -39.727 3.155 1.00 27.61 258 TYR B C 1
ATOM 5262 O O . TYR B 1 261 ? 17.407 -39.078 3.800 1.00 27.56 258 TYR B O 1
ATOM 5271 N N . THR B 1 262 ? 15.726 -40.517 3.717 1.00 27.51 259 THR B N 1
ATOM 5272 C CA . THR B 1 262 ? 15.574 -40.615 5.167 1.00 27.19 259 THR B CA 1
ATOM 5273 C C . THR B 1 262 ? 15.498 -42.047 5.609 1.00 25.54 259 THR B C 1
ATOM 5274 O O . THR B 1 262 ? 15.258 -42.897 4.825 1.00 23.88 259 THR B O 1
ATOM 5278 N N . ALA B 1 263 ? 15.771 -42.306 6.871 1.00 25.70 260 ALA B N 1
ATOM 5279 C CA . ALA B 1 263 ? 15.661 -43.629 7.468 1.00 25.97 260 ALA B CA 1
ATOM 5280 C C . ALA B 1 263 ? 14.814 -43.452 8.718 1.00 25.75 260 ALA B C 1
ATOM 5281 O O . ALA B 1 263 ? 15.307 -43.052 9.760 1.00 23.36 260 ALA B O 1
ATOM 5283 N N . SER B 1 264 ? 13.507 -43.693 8.604 1.00 26.51 261 SER B N 1
ATOM 5284 C CA . SER B 1 264 ? 12.600 -43.535 9.770 1.00 26.39 261 SER B CA 1
ATOM 5285 C C . SER B 1 264 ? 12.360 -44.854 10.492 1.00 24.25 261 SER B C 1
ATOM 5286 O O . SER B 1 264 ? 12.312 -45.901 9.872 1.00 20.53 261 SER B O 1
ATOM 5289 N N . VAL B 1 265 ? 12.309 -44.807 11.812 1.00 24.36 262 VAL B N 1
ATOM 5290 C CA . VAL B 1 265 ? 12.027 -46.005 12.542 1.00 28.04 262 VAL B CA 1
ATOM 5291 C C . VAL B 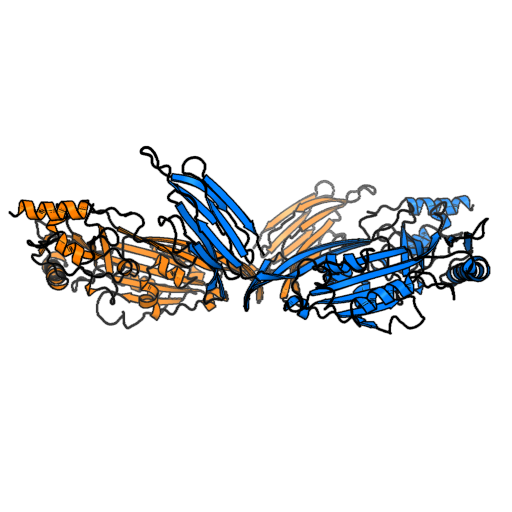1 265 ? 10.504 -46.148 12.897 1.00 31.32 262 VAL B C 1
ATOM 5292 O O . VAL B 1 265 ? 9.776 -45.182 13.294 1.00 28.13 262 VAL B O 1
ATOM 5296 N N . ASP B 1 266 ? 10.050 -47.386 12.718 1.00 34.03 263 ASP B N 1
ATOM 5297 C CA . ASP B 1 266 ? 8.770 -47.739 13.180 1.00 37.46 263 ASP B CA 1
ATOM 5298 C C . ASP B 1 266 ? 8.768 -47.596 14.677 1.00 37.06 263 ASP B C 1
ATOM 5299 O O . ASP B 1 266 ? 9.591 -48.214 15.362 1.00 35.66 263 ASP B O 1
ATOM 5304 N N . SER B 1 267 ? 7.865 -46.724 15.140 1.00 37.03 264 SER B N 1
ATOM 5305 C CA . SER B 1 267 ? 7.501 -46.614 16.550 1.00 37.43 264 SER B CA 1
ATOM 5306 C C . SER B 1 267 ? 7.340 -47.994 17.115 1.00 36.36 264 SER B C 1
ATOM 5307 O O . SER B 1 267 ? 6.651 -48.817 16.548 1.00 35.87 264 SER B O 1
ATOM 5310 N N . PRO B 1 268 ? 7.993 -48.254 18.229 1.00 35.78 265 PRO B N 1
ATOM 5311 C CA . PRO B 1 268 ? 7.862 -49.553 18.870 1.00 35.46 265 PRO B CA 1
ATOM 5312 C C . PRO B 1 268 ? 6.500 -49.745 19.562 1.00 35.48 265 PRO B C 1
ATOM 5313 O O . PRO B 1 268 ? 5.924 -48.811 20.121 1.00 33.54 265 PRO B O 1
ATOM 5317 N N . ASN B 1 269 ? 6.038 -50.988 19.583 1.00 35.99 266 ASN B N 1
ATOM 5318 C CA . ASN B 1 269 ? 4.772 -51.316 20.207 1.00 37.51 266 ASN B CA 1
ATOM 5319 C C . ASN B 1 269 ? 4.616 -50.875 21.644 1.00 36.91 266 ASN B C 1
ATOM 5320 O O . ASN B 1 269 ? 3.495 -50.531 22.064 1.00 36.19 266 ASN B O 1
ATOM 5325 N N . SER B 1 270 ? 5.725 -50.889 22.374 1.00 35.45 267 SER B N 1
ATOM 5326 C CA . SER B 1 270 ? 5.724 -50.448 23.747 1.00 35.10 267 SER B CA 1
ATOM 5327 C C . SER B 1 270 ? 7.138 -50.141 24.157 1.00 34.04 267 SER B C 1
ATOM 5328 O O . SER B 1 270 ? 8.050 -50.533 23.487 1.00 33.41 267 SER B O 1
ATOM 5331 N N . PRO B 1 271 ? 7.336 -49.413 25.231 1.00 33.55 268 PRO B N 1
ATOM 5332 C CA . PRO B 1 271 ? 8.704 -49.121 25.668 1.00 34.23 268 PRO B CA 1
ATOM 5333 C C . PRO B 1 271 ? 9.575 -50.407 25.734 1.00 33.90 268 PRO B C 1
ATOM 5334 O O . PRO B 1 271 ? 10.671 -50.472 25.198 1.00 32.69 268 PRO B O 1
ATOM 5338 N N . SER B 1 272 ? 9.031 -51.449 26.341 1.00 33.85 269 SER B N 1
ATOM 5339 C CA . SER B 1 272 ? 9.709 -52.725 26.423 1.00 33.75 269 SER B CA 1
ATOM 5340 C C . SER B 1 272 ? 10.527 -53.118 25.194 1.00 33.92 269 SER B C 1
ATOM 5341 O O . SER B 1 272 ? 11.568 -53.689 25.347 1.00 34.03 269 SER B O 1
ATOM 5344 N N . ALA B 1 273 ? 10.022 -52.855 23.989 1.00 34.30 270 ALA B N 1
ATOM 5345 C CA . ALA B 1 273 ? 10.575 -53.394 22.735 1.00 34.78 270 ALA B CA 1
ATOM 5346 C C . ALA B 1 273 ? 11.910 -52.775 22.306 1.00 35.53 270 ALA B C 1
ATOM 5347 O O . ALA B 1 273 ? 12.629 -53.321 21.444 1.00 34.83 270 ALA B O 1
ATOM 5349 N N . LEU B 1 274 ? 12.189 -51.602 22.850 1.00 36.30 271 LEU B N 1
ATOM 5350 C CA . LEU B 1 274 ? 13.432 -50.921 22.580 1.00 37.37 271 LEU B CA 1
ATOM 5351 C C . LEU B 1 274 ? 14.574 -51.658 23.225 1.00 37.22 271 LEU B C 1
ATOM 5352 O O . LEU B 1 274 ? 15.663 -51.714 22.662 1.00 36.61 271 LEU B O 1
ATOM 5357 N N . PHE B 1 275 ? 14.277 -52.274 24.369 1.00 37.60 272 PHE B N 1
ATOM 5358 C CA . PHE B 1 275 ? 15.275 -52.905 25.232 1.00 37.93 272 PHE B CA 1
ATOM 5359 C C . PHE B 1 275 ? 15.463 -54.383 25.001 1.00 38.42 272 PHE B C 1
ATOM 5360 O O . PHE B 1 275 ? 14.531 -55.065 24.623 1.00 37.98 272 PHE B O 1
ATOM 5368 N N . GLY B 1 276 ? 16.689 -54.855 25.250 1.00 39.50 273 GLY B N 1
ATOM 5369 C CA . GLY B 1 276 ? 17.074 -56.231 25.022 1.00 40.25 273 GLY B CA 1
ATOM 5370 C C . GLY B 1 276 ? 16.377 -57.064 26.069 1.00 41.21 273 GLY B C 1
ATOM 5371 O O . GLY B 1 276 ? 16.019 -56.550 27.130 1.00 41.41 273 GLY B O 1
ATOM 5372 N N . SER B 1 277 ? 16.144 -58.337 25.779 1.00 41.81 274 SER B N 1
ATOM 5373 C CA . SER B 1 277 ? 15.448 -59.192 26.744 1.00 42.50 274 SER B CA 1
ATOM 5374 C C . SER B 1 277 ? 16.362 -59.450 27.954 1.00 42.42 274 SER B C 1
ATOM 5375 O O . SER B 1 277 ? 17.472 -59.952 27.811 1.00 42.20 274 SER B O 1
ATOM 5378 N N . GLY B 1 278 ? 15.897 -59.066 29.140 1.00 42.29 275 GLY B N 1
ATOM 5379 C CA . GLY B 1 278 ? 16.718 -59.098 30.343 1.00 41.31 275 GLY B CA 1
ATOM 5380 C C . GLY B 1 278 ? 16.816 -57.758 31.031 1.00 40.51 275 GLY B C 1
ATOM 5381 O O . GLY B 1 278 ? 17.250 -57.695 32.163 1.00 40.13 275 GLY B O 1
ATOM 5382 N N . ILE B 1 279 ? 16.406 -56.685 30.367 1.00 39.74 276 ILE B N 1
ATOM 5383 C CA . ILE B 1 279 ? 16.468 -55.376 30.989 1.00 39.39 276 ILE B CA 1
ATOM 5384 C C . ILE B 1 279 ? 15.346 -55.225 32.024 1.00 38.62 276 ILE B C 1
ATOM 5385 O O . ILE B 1 279 ? 14.341 -55.902 31.950 1.00 38.09 276 ILE B O 1
ATOM 5390 N N . THR B 1 280 ? 15.556 -54.332 32.987 1.00 38.16 277 THR B N 1
ATOM 5391 C CA . THR B 1 280 ? 14.734 -54.214 34.171 1.00 37.76 277 THR B CA 1
ATOM 5392 C C . THR B 1 280 ? 14.540 -52.761 34.499 1.00 37.54 277 THR B C 1
ATOM 5393 O O . THR B 1 280 ? 15.398 -51.971 34.220 1.00 37.38 277 THR B O 1
ATOM 5397 N N . PRO B 1 281 ? 13.418 -52.374 35.090 1.00 37.93 278 PRO B N 1
ATOM 5398 C CA . PRO B 1 281 ? 13.302 -50.998 35.568 1.00 38.10 278 PRO B CA 1
ATOM 5399 C C . PRO B 1 281 ? 14.511 -50.592 36.387 1.00 37.94 278 PRO B C 1
ATOM 5400 O O . PRO B 1 281 ? 14.829 -49.423 36.392 1.00 38.19 278 PRO B O 1
ATOM 5404 N N . THR B 1 282 ? 15.141 -51.556 37.060 1.00 38.34 279 THR B N 1
ATOM 5405 C CA . THR B 1 282 ? 16.359 -51.378 37.883 1.00 38.11 279 THR B CA 1
ATOM 5406 C C . THR B 1 282 ? 17.544 -51.028 37.001 1.00 37.83 279 THR B C 1
ATOM 5407 O O . THR B 1 282 ? 18.270 -50.084 37.269 1.00 36.99 279 THR B O 1
ATOM 5411 N N . ASP B 1 283 ? 17.738 -51.821 35.952 1.00 38.22 280 ASP B N 1
ATOM 5412 C CA . ASP B 1 283 ? 18.790 -51.566 34.972 1.00 38.58 280 ASP B CA 1
ATOM 5413 C C . ASP B 1 283 ? 18.792 -50.133 34.490 1.00 39.17 280 ASP B C 1
ATOM 5414 O O . ASP B 1 283 ? 19.873 -49.582 34.291 1.00 39.60 280 ASP B O 1
ATOM 5419 N N . LEU B 1 284 ? 17.595 -49.542 34.303 1.00 39.30 281 LEU B N 1
ATOM 5420 C CA . LEU B 1 284 ? 17.441 -48.185 33.753 1.00 39.00 281 LEU B CA 1
ATOM 5421 C C . LEU B 1 284 ? 17.561 -47.144 34.839 1.00 38.91 281 LEU B C 1
ATOM 5422 O O . LEU B 1 284 ? 17.975 -46.035 34.545 1.00 38.36 281 LEU B O 1
ATOM 5427 N N . ILE B 1 285 ? 17.158 -47.485 36.070 1.00 39.18 282 ILE B N 1
ATOM 5428 C CA . ILE B 1 285 ? 17.312 -46.594 37.227 1.00 39.91 282 ILE B CA 1
ATOM 5429 C C . ILE B 1 285 ? 18.815 -46.340 37.379 1.00 39.59 282 ILE B C 1
ATOM 5430 O O . ILE B 1 285 ? 19.281 -45.197 37.467 1.00 39.26 282 ILE B O 1
ATOM 5435 N N . ASN B 1 286 ? 19.558 -47.441 37.414 1.00 39.06 283 ASN B N 1
ATOM 5436 C CA . ASN B 1 286 ? 21.010 -47.402 37.475 1.00 38.94 283 ASN B CA 1
ATOM 5437 C C . ASN B 1 286 ? 21.651 -46.569 36.364 1.00 38.39 283 ASN B C 1
ATOM 5438 O O . ASN B 1 286 ? 22.648 -45.886 36.603 1.00 37.87 283 ASN B O 1
ATOM 5443 N N . ARG B 1 287 ? 21.077 -46.617 35.161 1.00 37.75 284 ARG B N 1
ATOM 5444 C CA . ARG B 1 287 ? 21.630 -45.877 34.023 1.00 37.04 284 ARG B CA 1
ATOM 5445 C C . ARG B 1 287 ? 21.218 -44.397 33.933 1.00 35.95 284 ARG B C 1
ATOM 5446 O O . ARG B 1 287 ? 21.478 -43.774 32.919 1.00 36.20 284 ARG B O 1
ATOM 5454 N N . GLY B 1 288 ? 20.614 -43.824 34.971 1.00 34.62 285 GLY B N 1
ATOM 5455 C CA . GLY B 1 288 ? 20.142 -42.450 34.908 1.00 34.02 285 GLY B CA 1
ATOM 5456 C C . GLY B 1 288 ? 18.939 -42.214 33.997 1.00 33.61 285 GLY B C 1
ATOM 5457 O O . GLY B 1 288 ? 18.689 -41.091 33.614 1.00 33.54 285 GLY B O 1
ATOM 5458 N N . VAL B 1 289 ? 18.194 -43.263 33.665 1.00 33.32 286 VAL B N 1
ATOM 5459 C CA . VAL B 1 289 ? 16.980 -43.152 32.862 1.00 33.66 286 VAL B CA 1
ATOM 5460 C C . VAL B 1 289 ? 15.728 -43.013 33.739 1.00 33.16 286 VAL B C 1
ATOM 5461 O O . VAL B 1 289 ? 15.183 -43.996 34.227 1.00 32.37 286 VAL B O 1
ATOM 5465 N N . ASN B 1 290 ? 15.285 -41.777 33.914 1.00 33.18 287 ASN B N 1
ATOM 5466 C CA . ASN B 1 290 ? 14.290 -41.438 34.924 1.00 34.17 287 ASN B CA 1
ATOM 5467 C C . ASN B 1 290 ? 13.422 -40.246 34.511 1.00 34.37 287 ASN B C 1
ATOM 5468 O O . ASN B 1 290 ? 13.463 -39.807 33.364 1.00 34.75 287 ASN B O 1
ATOM 5473 N N . SER B 1 291 ? 12.646 -39.717 35.447 1.00 34.35 288 SER B N 1
ATOM 5474 C CA . SER B 1 291 ? 11.820 -38.562 35.171 1.00 35.11 288 SER B CA 1
ATOM 5475 C C . SER B 1 291 ? 12.598 -37.225 35.006 1.00 35.46 288 SER B C 1
ATOM 5476 O O . SER B 1 291 ? 12.158 -36.284 34.319 1.00 34.60 288 SER B O 1
ATOM 5479 N N . LYS B 1 292 ? 13.761 -37.139 35.633 1.00 36.88 289 LYS B N 1
ATOM 5480 C CA . LYS B 1 292 ? 14.631 -35.965 35.455 1.00 37.70 289 LYS B CA 1
ATOM 5481 C C . LYS B 1 292 ? 15.256 -35.943 34.053 1.00 36.67 289 LYS B C 1
ATOM 5482 O O . LYS B 1 292 ? 15.250 -34.912 33.381 1.00 36.52 289 LYS B O 1
ATOM 5488 N N . THR B 1 293 ? 15.738 -37.095 33.601 1.00 35.81 290 THR B N 1
ATOM 5489 C CA . THR B 1 293 ? 16.277 -37.235 32.258 1.00 35.68 290 THR B CA 1
ATOM 5490 C C . THR B 1 293 ? 15.687 -38.460 31.569 1.00 35.28 290 THR B C 1
ATOM 5491 O O . THR B 1 293 ? 16.298 -39.518 31.593 1.00 35.67 290 THR B O 1
ATOM 5495 N N . PRO B 1 294 ? 14.512 -38.332 30.962 1.00 34.63 291 PRO B N 1
ATOM 5496 C CA . PRO B 1 294 ? 13.818 -39.479 30.360 1.00 34.07 291 PRO B CA 1
ATOM 5497 C C . PRO B 1 294 ? 14.384 -39.861 29.003 1.00 32.69 291 PRO B C 1
ATOM 5498 O O . PRO B 1 294 ? 14.951 -39.018 28.363 1.00 32.57 291 PRO B O 1
ATOM 5502 N N . PRO B 1 295 ? 14.145 -41.077 28.541 1.00 31.72 292 PRO B N 1
ATOM 5503 C CA . PRO B 1 295 ? 14.675 -41.534 27.263 1.00 31.16 292 PRO B CA 1
ATOM 5504 C C . PRO B 1 295 ? 13.940 -41.092 25.987 1.00 30.76 292 PRO B C 1
ATOM 5505 O O . PRO B 1 295 ? 12.722 -40.898 25.919 1.00 30.01 292 PRO B O 1
ATOM 5509 N N . VAL B 1 296 ? 14.736 -40.928 24.940 1.00 30.76 293 VAL B N 1
ATOM 5510 C CA . VAL B 1 296 ? 14.232 -40.676 23.606 1.00 30.74 293 VAL B CA 1
ATOM 5511 C C . VAL B 1 296 ? 14.953 -41.622 22.684 1.00 31.30 293 VAL B C 1
ATOM 5512 O O . VAL B 1 296 ? 15.953 -42.274 23.056 1.00 30.46 293 VAL B O 1
ATOM 5516 N N . TYR B 1 297 ? 14.449 -41.699 21.461 1.00 31.40 294 TYR B N 1
ATOM 5517 C CA . TYR B 1 297 ? 15.136 -42.463 20.434 1.00 31.21 294 TYR B CA 1
ATOM 5518 C C . TYR B 1 297 ? 15.135 -41.687 19.139 1.00 30.51 294 TYR B C 1
ATOM 5519 O O . TYR B 1 297 ? 14.192 -40.926 18.839 1.00 32.07 294 TYR B O 1
ATOM 5528 N N . VAL B 1 298 ? 16.170 -41.901 18.363 1.00 28.06 295 VAL B N 1
ATOM 5529 C CA . VAL B 1 298 ? 16.314 -41.295 17.059 1.00 26.50 295 VAL B CA 1
ATOM 5530 C C . VAL B 1 298 ? 15.220 -42.000 16.186 1.00 24.93 295 VAL B C 1
ATOM 5531 O O . VAL B 1 298 ? 15.298 -43.195 15.856 1.00 20.25 295 VAL B O 1
ATOM 5535 N N . SER B 1 299 ? 14.146 -41.242 15.915 1.00 24.13 296 SER B N 1
ATOM 5536 C CA . SER B 1 299 ? 13.033 -41.739 15.122 1.00 23.10 296 SER B CA 1
ATOM 5537 C C . SER B 1 299 ? 13.267 -41.535 13.617 1.00 21.53 296 SER B C 1
ATOM 5538 O O . SER B 1 299 ? 12.948 -42.340 12.792 1.00 18.67 296 SER B O 1
ATOM 5541 N N . ASN B 1 300 ? 13.854 -40.436 13.243 1.00 22.80 297 ASN B N 1
ATOM 5542 C CA . ASN B 1 300 ? 14.261 -40.236 11.855 1.00 23.56 297 ASN B CA 1
ATOM 5543 C C . ASN B 1 300 ? 15.782 -39.817 11.716 1.00 19.75 297 ASN B C 1
ATOM 5544 O O . ASN B 1 300 ? 16.246 -39.071 12.485 1.00 17.00 297 ASN B O 1
ATOM 5549 N N . VAL B 1 301 ? 16.487 -40.264 10.705 1.00 20.26 298 VAL B N 1
ATOM 5550 C CA . VAL B 1 301 ? 17.820 -39.705 10.300 1.00 20.60 298 VAL B CA 1
ATOM 5551 C C . VAL B 1 301 ? 17.762 -39.319 8.834 1.00 20.09 298 VAL B C 1
ATOM 5552 O O . VAL B 1 301 ? 17.366 -40.114 8.013 1.00 18.16 298 VAL B O 1
ATOM 5556 N N . SER B 1 302 ? 18.076 -38.074 8.512 1.00 21.47 299 SER B N 1
ATOM 5557 C CA . SER B 1 302 ? 18.158 -37.649 7.110 1.00 23.80 299 SER B CA 1
ATOM 5558 C C . SER B 1 302 ? 19.646 -37.572 6.595 1.00 25.13 299 SER B C 1
ATOM 5559 O O . SER B 1 302 ? 20.579 -37.168 7.304 1.00 22.46 299 SER B O 1
ATOM 5562 N N . TYR B 1 303 ? 19.798 -38.005 5.353 1.00 26.79 300 TYR B N 1
ATOM 5563 C CA . TYR B 1 303 ? 21.055 -38.123 4.682 1.00 28.01 300 TYR B CA 1
ATOM 5564 C C . TYR B 1 303 ? 21.100 -37.168 3.498 1.00 28.92 300 TYR B C 1
ATOM 5565 O O . TYR B 1 303 ? 20.118 -36.932 2.846 1.00 27.63 300 TYR B O 1
ATOM 5574 N N . GLY B 1 304 ? 22.291 -36.654 3.214 1.00 31.19 301 GLY B N 1
ATOM 5575 C CA . GLY B 1 304 ? 22.490 -35.741 2.108 1.00 32.09 301 GLY B CA 1
ATOM 5576 C C . GLY B 1 304 ? 23.662 -34.834 2.364 1.00 32.55 301 GLY B C 1
ATOM 5577 O O . GLY B 1 304 ? 24.657 -35.296 2.871 1.00 33.24 301 GLY B O 1
ATOM 5578 N N . ARG B 1 305 ? 23.531 -33.566 1.994 1.00 33.14 302 ARG B N 1
ATOM 5579 C CA . ARG B 1 305 ? 24.588 -32.607 2.101 1.00 34.94 302 ARG B CA 1
ATOM 5580 C C . ARG B 1 305 ? 24.063 -31.375 2.798 1.00 34.97 302 ARG B C 1
ATOM 5581 O O . ARG B 1 305 ? 22.990 -30.930 2.507 1.00 34.83 302 ARG B O 1
ATOM 5589 N N . ALA B 1 306 ? 24.839 -30.822 3.709 1.00 35.46 303 ALA B N 1
ATOM 5590 C CA . ALA B 1 306 ? 24.424 -29.652 4.449 1.00 35.97 303 ALA B CA 1
ATOM 5591 C C . ALA B 1 306 ? 25.542 -28.627 4.470 1.00 35.94 303 ALA B C 1
ATOM 5592 O O . ALA B 1 306 ? 26.696 -28.956 4.315 1.00 35.35 303 ALA B O 1
ATOM 5594 N N . MET B 1 307 ? 25.186 -27.370 4.644 1.00 36.33 304 MET B N 1
ATOM 5595 C CA . MET B 1 307 ? 26.187 -26.330 4.752 1.00 36.76 304 MET B CA 1
ATOM 5596 C C . MET B 1 307 ? 25.725 -25.191 5.634 1.00 35.94 304 MET B C 1
ATOM 5597 O O . MET B 1 307 ? 24.555 -24.997 5.839 1.00 34.76 304 MET B O 1
ATOM 5602 N N . TYR B 1 308 ? 26.680 -24.491 6.228 1.00 36.33 305 TYR B N 1
ATOM 5603 C CA . TYR B 1 308 ? 26.428 -23.169 6.805 1.00 36.18 305 TYR B CA 1
ATOM 5604 C C . TYR B 1 308 ? 27.101 -22.120 5.932 1.00 36.27 305 TYR B C 1
ATOM 5605 O O . TYR B 1 308 ? 28.197 -22.326 5.392 1.00 35.14 305 TYR B O 1
ATOM 5614 N N . VAL B 1 309 ? 26.421 -21.001 5.762 1.00 36.91 306 VAL B N 1
ATOM 5615 C CA . VAL B 1 309 ? 26.902 -19.976 4.860 1.00 37.41 306 VAL B CA 1
ATOM 5616 C C . VAL B 1 309 ? 26.720 -18.626 5.508 1.00 37.51 306 VAL B C 1
ATOM 5617 O O . VAL B 1 309 ? 25.681 -18.364 6.107 1.00 37.04 306 VAL B O 1
ATOM 5621 N N . LYS B 1 310 ? 27.760 -17.795 5.373 1.00 37.78 307 LYS B N 1
ATOM 5622 C CA . LYS B 1 310 ? 27.802 -16.409 5.812 1.00 37.76 307 LYS B CA 1
ATOM 5623 C C . LYS B 1 310 ? 27.781 -15.446 4.619 1.00 37.99 307 LYS B C 1
ATOM 5624 O O . LYS B 1 310 ? 28.495 -15.631 3.652 1.00 37.63 307 LYS B O 1
ATOM 5630 N N . PHE B 1 311 ? 26.962 -14.410 4.712 1.00 38.77 308 PHE B N 1
ATOM 5631 C CA . PHE B 1 311 ? 26.868 -13.374 3.702 1.00 39.38 308 PHE B CA 1
ATOM 5632 C C . PHE B 1 311 ? 27.316 -12.062 4.345 1.00 39.98 308 PHE B C 1
ATOM 5633 O O . PHE B 1 311 ? 26.836 -11.738 5.412 1.00 39.88 308 PHE B O 1
ATOM 5641 N N . GLU B 1 312 ? 28.197 -11.304 3.676 1.00 40.85 309 GLU B N 1
ATOM 5642 C CA . GLU B 1 312 ? 28.732 -10.032 4.176 1.00 41.23 309 GLU B CA 1
ATOM 5643 C C . GLU B 1 312 ? 28.578 -8.895 3.143 1.00 41.22 309 GLU B C 1
ATOM 5644 O O . GLU B 1 312 ? 29.401 -8.766 2.238 1.00 41.40 309 GLU B O 1
ATOM 5650 N N . THR B 1 313 ? 27.542 -8.070 3.285 1.00 41.13 310 THR B N 1
ATOM 5651 C CA . THR B 1 313 ? 27.404 -6.842 2.492 1.00 40.99 310 THR B CA 1
ATOM 5652 C C . THR B 1 313 ? 28.037 -5.678 3.219 1.00 41.19 310 THR B C 1
ATOM 5653 O O . THR B 1 313 ? 28.189 -5.725 4.442 1.00 41.08 310 THR B O 1
ATOM 5657 N N . THR B 1 314 ? 28.385 -4.628 2.470 1.00 41.35 311 THR B N 1
ATOM 5658 C CA . THR B 1 314 ? 28.653 -3.313 3.069 1.00 41.23 311 THR B CA 1
ATOM 5659 C C . THR B 1 314 ? 27.360 -2.482 3.081 1.00 41.10 311 THR B C 1
ATOM 5660 O O . THR B 1 314 ? 27.240 -1.548 3.878 1.00 40.84 311 THR B O 1
ATOM 5664 N N . SER B 1 315 ? 26.393 -2.860 2.234 1.00 41.22 312 SER B N 1
ATOM 5665 C CA . SER B 1 315 ? 25.075 -2.202 2.130 1.00 41.46 312 SER B CA 1
ATOM 5666 C C . SER B 1 315 ? 24.380 -1.966 3.468 1.00 42.18 312 SER B C 1
ATOM 5667 O O . SER B 1 315 ? 24.685 -2.620 4.449 1.00 42.61 312 SER B O 1
ATOM 5670 N N . LYS B 1 316 ? 23.440 -1.021 3.490 1.00 43.09 313 LYS B N 1
ATOM 5671 C CA . LYS B 1 316 ? 22.744 -0.615 4.720 1.00 43.44 313 LYS B CA 1
ATOM 5672 C C . LYS B 1 316 ? 21.217 -0.660 4.565 1.00 43.93 313 LYS B C 1
ATOM 5673 O O . LYS B 1 316 ? 20.490 -0.064 5.362 1.00 44.19 313 LYS B O 1
ATOM 5679 N N . SER B 1 317 ? 20.740 -1.385 3.555 1.00 44.30 314 SER B N 1
ATOM 5680 C CA . SER B 1 317 ? 19.311 -1.467 3.249 1.00 44.54 314 SER B CA 1
ATOM 5681 C C . SER B 1 317 ? 18.539 -2.357 4.239 1.00 44.81 314 SER B C 1
ATOM 5682 O O . SER B 1 317 ? 19.118 -3.104 5.037 1.00 44.78 314 SER B O 1
ATOM 5685 N N . THR B 1 318 ? 17.219 -2.275 4.169 1.00 45.07 315 THR B N 1
ATOM 5686 C CA . THR B 1 318 ? 16.368 -3.145 4.967 1.00 45.23 315 THR B CA 1
ATOM 5687 C C . THR B 1 318 ? 16.295 -4.562 4.401 1.00 45.61 315 THR B C 1
ATOM 5688 O O . THR B 1 318 ? 16.520 -5.552 5.136 1.00 45.87 315 THR B O 1
ATOM 5692 N N . LYS B 1 319 ? 15.989 -4.647 3.096 1.00 45.47 316 LYS B N 1
ATOM 5693 C CA . LYS B 1 319 ? 15.477 -5.883 2.477 1.00 45.38 316 LYS B CA 1
ATOM 5694 C C . LYS B 1 319 ? 16.515 -6.945 2.094 1.00 45.41 316 LYS B C 1
ATOM 5695 O O . LYS B 1 319 ? 16.174 -7.915 1.426 1.00 45.80 316 LYS B O 1
ATOM 5701 N N . VAL B 1 320 ? 17.757 -6.778 2.538 1.00 45.18 317 VAL B N 1
ATOM 5702 C CA . VAL B 1 320 ? 18.814 -7.777 2.330 1.00 44.72 317 VAL B CA 1
ATOM 5703 C C . VAL B 1 320 ? 18.390 -9.223 2.616 1.00 44.73 317 VAL B C 1
ATOM 5704 O O . VAL B 1 320 ? 18.704 -10.118 1.832 1.00 44.43 317 VAL B O 1
ATOM 5708 N N . GLN B 1 321 ? 17.710 -9.460 3.737 1.00 45.01 318 GLN B N 1
ATOM 5709 C CA . GLN B 1 321 ? 17.279 -10.829 4.087 1.00 45.51 318 GLN B CA 1
ATOM 5710 C C . GLN B 1 321 ? 16.333 -11.378 3.028 1.00 45.22 318 GLN B C 1
ATOM 5711 O O . GLN B 1 321 ? 16.443 -12.541 2.636 1.00 45.24 318 GLN B O 1
ATOM 5717 N N . ALA B 1 322 ? 15.389 -10.539 2.598 1.00 44.95 319 ALA B N 1
ATOM 5718 C CA . ALA B 1 322 ? 14.439 -10.906 1.546 1.00 44.56 319 ALA B CA 1
ATOM 5719 C C . ALA B 1 322 ? 15.145 -11.093 0.200 1.00 44.11 319 ALA B C 1
ATOM 5720 O O . ALA B 1 322 ? 14.699 -11.891 -0.627 1.00 44.25 319 ALA B O 1
ATOM 5722 N N . ALA B 1 323 ? 16.250 -10.376 -0.003 1.00 43.49 320 ALA B N 1
ATOM 5723 C CA . ALA B 1 323 ? 17.076 -10.520 -1.205 1.00 43.20 320 ALA B CA 1
ATOM 5724 C C . ALA B 1 323 ? 17.692 -11.907 -1.295 1.00 43.03 320 ALA B C 1
ATOM 5725 O O . ALA B 1 323 ? 17.647 -12.545 -2.345 1.00 42.95 320 ALA B O 1
ATOM 5727 N N . ILE B 1 324 ? 18.269 -12.357 -0.180 1.00 42.86 321 ILE B N 1
ATOM 5728 C CA . ILE B 1 324 ? 18.821 -13.705 -0.064 1.00 42.32 321 ILE B CA 1
ATOM 5729 C C . ILE B 1 324 ? 17.693 -14.717 -0.185 1.00 42.47 321 ILE B C 1
ATOM 5730 O O . ILE B 1 324 ? 17.797 -15.666 -0.952 1.00 42.11 321 ILE B O 1
ATOM 5735 N N . ASP B 1 325 ? 16.605 -14.501 0.553 1.00 42.93 322 ASP B N 1
ATOM 5736 C CA . ASP B 1 325 ? 15.446 -15.397 0.487 1.00 43.83 322 ASP B CA 1
ATOM 5737 C C . ASP B 1 325 ? 14.990 -15.611 -0.973 1.00 44.48 322 ASP B C 1
ATOM 5738 O O . ASP B 1 325 ? 14.616 -16.717 -1.366 1.00 44.22 322 ASP B O 1
ATOM 5743 N N . ALA B 1 326 ? 15.047 -14.552 -1.775 1.00 45.57 323 ALA B N 1
ATOM 5744 C CA . ALA B 1 326 ? 14.590 -14.601 -3.173 1.00 46.33 323 ALA B CA 1
ATOM 5745 C C . ALA B 1 326 ? 15.488 -15.440 -4.075 1.00 46.91 323 ALA B C 1
ATOM 5746 O O . ALA B 1 326 ? 14.985 -16.125 -4.966 1.00 47.34 323 ALA B O 1
ATOM 5748 N N . VAL B 1 327 ? 16.807 -15.347 -3.875 1.00 47.32 324 VAL B N 1
ATOM 5749 C CA . VAL B 1 327 ? 17.780 -16.120 -4.656 1.00 47.73 324 VAL B CA 1
ATOM 5750 C C . VAL B 1 327 ? 17.547 -17.608 -4.454 1.00 48.36 324 VAL B C 1
ATOM 5751 O O . VAL B 1 327 ? 17.328 -18.389 -5.403 1.00 48.54 324 VAL B O 1
ATOM 5755 N N . VAL B 1 328 ? 17.609 -17.975 -3.187 1.00 49.04 325 VAL B N 1
ATOM 5756 C CA . VAL B 1 328 ? 17.419 -19.338 -2.764 1.00 49.63 325 VAL B CA 1
ATOM 5757 C C . VAL B 1 328 ? 16.096 -19.905 -3.322 1.00 50.57 325 VAL B C 1
ATOM 5758 O O . VAL B 1 328 ? 16.080 -21.050 -3.780 1.00 50.90 325 VAL B O 1
ATOM 5762 N N . LYS B 1 329 ? 15.023 -19.099 -3.334 1.00 51.43 326 LYS B N 1
ATOM 5763 C CA . LYS B 1 329 ? 13.680 -19.543 -3.789 1.00 52.28 326 LYS B CA 1
ATOM 5764 C C . LYS B 1 329 ? 13.437 -19.508 -5.322 1.00 52.91 326 LYS B C 1
ATOM 5765 O O . LYS B 1 329 ? 12.319 -19.205 -5.774 1.00 52.68 326 LYS B O 1
ATOM 5771 N N . GLY B 1 330 ? 14.464 -19.821 -6.115 1.00 53.63 327 GLY B N 1
ATOM 5772 C CA . GLY B 1 330 ? 14.284 -20.034 -7.544 1.00 54.18 327 GLY B CA 1
ATOM 5773 C C . GLY B 1 330 ? 14.309 -18.799 -8.445 1.00 54.79 327 GLY B C 1
ATOM 5774 O O . GLY B 1 330 ? 14.431 -18.937 -9.684 1.00 54.76 327 GLY B O 1
ATOM 5775 N N . ALA B 1 331 ? 14.207 -17.602 -7.851 1.00 55.33 328 ALA B N 1
ATOM 5776 C CA . ALA B 1 331 ? 14.324 -16.338 -8.609 1.00 55.65 328 ALA B CA 1
ATOM 5777 C C . ALA B 1 331 ? 15.784 -16.025 -9.006 1.00 55.88 328 ALA B C 1
ATOM 5778 O O . ALA B 1 331 ? 16.038 -15.051 -9.736 1.00 55.99 328 ALA B O 1
ATOM 5780 N N . LYS B 1 332 ? 16.708 -16.860 -8.487 1.00 56.06 329 LYS B N 1
ATOM 5781 C CA . LYS B 1 332 ? 18.157 -16.917 -8.825 1.00 55.74 329 LYS B CA 1
ATOM 5782 C C . LYS B 1 332 ? 18.761 -15.719 -9.607 1.00 55.64 329 LYS B C 1
ATOM 5783 O O . LYS B 1 332 ? 19.577 -14.962 -9.047 1.00 55.67 329 LYS B O 1
ATOM 5789 N N . LEU B 1 333 ? 18.372 -15.570 -10.883 1.00 55.39 330 LEU B N 1
ATOM 5790 C CA . LEU B 1 333 ? 18.894 -14.514 -11.771 1.00 55.04 330 LEU B CA 1
ATOM 5791 C C . LEU B 1 333 ? 17.823 -13.423 -12.057 1.00 55.05 330 LEU B C 1
ATOM 5792 O O . LEU B 1 333 ? 16.764 -13.721 -12.633 1.00 55.14 330 LEU B O 1
ATOM 5797 N N . LYS B 1 334 ? 18.113 -12.172 -11.660 1.00 54.75 331 LYS B N 1
ATOM 5798 C CA . LYS B 1 334 ? 17.157 -11.043 -11.759 1.00 54.27 331 LYS B CA 1
ATOM 5799 C C . LYS B 1 334 ? 17.847 -9.641 -11.791 1.00 53.81 331 LYS B C 1
ATOM 5800 O O . LYS B 1 334 ? 18.625 -9.296 -10.879 1.00 53.92 331 LYS B O 1
ATOM 5806 N N . ALA B 1 335 ? 17.543 -8.836 -12.818 1.00 53.01 332 ALA B N 1
ATOM 5807 C CA . ALA B 1 335 ? 17.990 -7.430 -12.867 1.00 52.56 332 ALA B CA 1
ATOM 5808 C C . ALA B 1 335 ? 17.090 -6.512 -11.986 1.00 52.32 332 ALA B C 1
ATOM 5809 O O . ALA B 1 335 ? 17.106 -6.640 -10.743 1.00 52.17 332 ALA B O 1
ATOM 5811 N N . GLY B 1 336 ? 16.315 -5.622 -12.634 1.00 51.92 333 GLY B N 1
ATOM 5812 C CA . GLY B 1 336 ? 15.369 -4.688 -12.004 1.00 51.64 333 GLY B CA 1
ATOM 5813 C C . GLY B 1 336 ? 15.286 -4.432 -10.489 1.00 51.40 333 GLY B C 1
ATOM 5814 O O . GLY B 1 336 ? 15.660 -3.335 -10.030 1.00 51.27 333 GLY B O 1
ATOM 5815 N N . THR B 1 337 ? 14.754 -5.398 -9.723 1.00 51.03 334 THR B N 1
ATOM 5816 C CA . THR B 1 337 ? 14.568 -5.233 -8.267 1.00 50.72 334 THR B CA 1
ATOM 5817 C C . THR B 1 337 ? 15.852 -4.605 -7.694 1.00 50.82 334 THR B C 1
ATOM 5818 O O . THR B 1 337 ? 16.950 -4.917 -8.189 1.00 50.95 334 THR B O 1
ATOM 5822 N N . GLU B 1 338 ? 15.742 -3.728 -6.683 1.00 50.72 335 GLU B N 1
ATOM 5823 C CA . GLU B 1 338 ? 16.954 -3.219 -5.991 1.00 50.59 335 GLU B CA 1
ATOM 5824 C C . GLU B 1 338 ? 17.945 -4.368 -5.740 1.00 50.85 335 GLU B C 1
ATOM 5825 O O . GLU B 1 338 ? 19.148 -4.217 -5.985 1.00 50.84 335 GLU B O 1
ATOM 5831 N N . TYR B 1 339 ? 17.402 -5.493 -5.243 1.00 50.89 336 TYR B N 1
ATOM 5832 C CA . TYR B 1 339 ? 18.121 -6.768 -5.020 1.00 50.72 336 TYR B CA 1
ATOM 5833 C C . TYR B 1 339 ? 19.399 -6.965 -5.878 1.00 50.61 336 TYR B C 1
ATOM 5834 O O . TYR B 1 339 ? 20.481 -7.134 -5.316 1.00 50.79 336 TYR B O 1
ATOM 5843 N N . GLU B 1 340 ? 19.292 -6.934 -7.212 1.00 50.43 337 GLU B N 1
ATOM 5844 C CA . GLU B 1 340 ? 20.481 -7.101 -8.088 1.00 50.33 337 GLU B CA 1
ATOM 5845 C C . GLU B 1 340 ? 21.769 -6.518 -7.450 1.00 50.26 337 GLU B C 1
ATOM 5846 O O . GLU B 1 340 ? 22.773 -7.225 -7.301 1.00 49.98 337 GLU B O 1
ATOM 5852 N N . ASN B 1 341 ? 21.693 -5.251 -7.033 1.00 50.36 338 ASN B N 1
ATOM 5853 C CA . ASN B 1 341 ? 22.846 -4.464 -6.553 1.00 50.43 338 ASN B CA 1
ATOM 5854 C C . ASN B 1 341 ? 23.458 -4.989 -5.245 1.00 50.24 338 ASN B C 1
ATOM 5855 O O . ASN B 1 341 ? 24.668 -5.258 -5.188 1.00 50.29 338 ASN B O 1
ATOM 5860 N N . ILE B 1 342 ? 22.617 -5.110 -4.210 1.00 49.85 339 ILE B N 1
ATOM 5861 C CA . ILE B 1 342 ? 22.981 -5.771 -2.937 1.00 49.42 339 ILE B CA 1
ATOM 5862 C C . ILE B 1 342 ? 23.777 -7.056 -3.204 1.00 48.99 339 ILE B C 1
ATOM 5863 O O . ILE B 1 342 ? 24.936 -7.209 -2.786 1.00 48.89 339 ILE B O 1
ATOM 5868 N N . LEU B 1 343 ? 23.121 -7.952 -3.936 1.00 48.47 340 LEU B N 1
ATOM 5869 C CA . LEU B 1 343 ? 23.605 -9.299 -4.208 1.00 48.10 340 LEU B CA 1
ATOM 5870 C C . LEU B 1 343 ? 24.949 -9.327 -4.930 1.00 47.67 340 LEU B C 1
ATOM 5871 O O . LEU B 1 343 ? 25.774 -10.211 -4.666 1.00 47.62 340 LEU B O 1
ATOM 5876 N N . LYS B 1 344 ? 25.167 -8.359 -5.822 1.00 47.10 341 LYS B N 1
ATOM 5877 C CA . LYS B 1 344 ? 26.455 -8.212 -6.503 1.00 46.60 341 LYS B CA 1
ATOM 5878 C C . LYS B 1 344 ? 27.552 -7.879 -5.481 1.00 46.32 341 LYS B C 1
ATOM 5879 O O . LYS B 1 344 ? 28.649 -8.436 -5.538 1.00 46.48 341 LYS B O 1
ATOM 5885 N N . ASN B 1 345 ? 27.241 -6.985 -4.546 1.00 45.63 342 ASN B N 1
ATOM 5886 C CA . ASN B 1 345 ? 28.187 -6.562 -3.517 1.00 45.05 342 ASN B CA 1
ATOM 5887 C C . ASN B 1 345 ? 28.024 -7.354 -2.249 1.00 44.12 342 ASN B C 1
ATOM 5888 O O . ASN B 1 345 ? 27.855 -6.779 -1.179 1.00 43.94 342 ASN B O 1
ATOM 5893 N N . THR B 1 346 ? 28.083 -8.674 -2.380 1.00 43.32 343 THR B N 1
ATOM 5894 C CA . THR B 1 346 ? 27.876 -9.582 -1.255 1.00 42.60 343 THR B CA 1
ATOM 5895 C C . THR B 1 346 ? 28.903 -10.710 -1.322 1.00 42.26 343 THR B C 1
ATOM 5896 O O . THR B 1 346 ? 29.127 -11.284 -2.384 1.00 41.85 343 THR B O 1
ATOM 5900 N N . LYS B 1 347 ? 29.527 -11.017 -0.187 1.00 41.99 344 LYS B N 1
ATOM 5901 C CA . LYS B 1 347 ? 30.570 -12.040 -0.140 1.00 41.96 344 LYS B CA 1
ATOM 5902 C C . LYS B 1 347 ? 30.140 -13.249 0.678 1.00 41.70 344 LYS B C 1
ATOM 5903 O O . LYS B 1 347 ? 29.447 -13.120 1.674 1.00 41.01 344 LYS B O 1
ATOM 5909 N N . ILE B 1 348 ? 30.608 -14.416 0.250 1.00 41.68 345 ILE B N 1
ATOM 5910 C CA . ILE B 1 348 ? 30.118 -15.707 0.714 1.00 41.52 345 ILE B CA 1
ATOM 5911 C C . ILE B 1 348 ? 31.261 -16.538 1.280 1.00 41.60 345 ILE B C 1
ATOM 5912 O O . ILE B 1 348 ? 32.299 -16.721 0.643 1.00 41.69 345 ILE B O 1
ATOM 5917 N N . THR B 1 349 ? 31.071 -17.022 2.495 1.00 41.61 346 THR B N 1
ATOM 5918 C CA . THR B 1 349 ? 31.957 -18.020 3.067 1.00 41.56 346 THR B CA 1
ATOM 5919 C C . THR B 1 349 ? 31.054 -19.154 3.471 1.00 41.96 346 THR B C 1
ATOM 5920 O O . THR B 1 349 ? 29.943 -18.916 3.926 1.00 41.74 346 THR B O 1
ATOM 5924 N N . ALA B 1 350 ? 31.519 -20.388 3.316 1.00 42.40 347 ALA B N 1
ATOM 5925 C CA . ALA B 1 350 ? 30.653 -21.537 3.540 1.00 42.44 347 ALA B CA 1
ATOM 5926 C C . ALA B 1 350 ? 31.402 -22.800 3.925 1.00 42.67 347 ALA B C 1
ATOM 5927 O O . ALA B 1 350 ? 32.373 -23.175 3.272 1.00 43.16 347 ALA B O 1
ATOM 5929 N N . VAL B 1 351 ? 30.940 -23.461 4.981 1.00 42.63 348 VAL B N 1
ATOM 5930 C CA . VAL B 1 351 ? 31.478 -24.765 5.346 1.00 42.70 348 VAL B CA 1
ATOM 5931 C C . VAL B 1 351 ? 30.575 -25.818 4.750 1.00 42.95 348 VAL B C 1
ATOM 5932 O O . VAL B 1 351 ? 29.343 -25.744 4.890 1.00 42.23 348 VAL B O 1
ATOM 5936 N N . VAL B 1 352 ? 31.179 -26.806 4.093 1.00 43.04 349 VAL B N 1
ATOM 5937 C CA . VAL B 1 352 ? 30.403 -27.924 3.570 1.00 43.04 349 VAL B CA 1
ATOM 5938 C C . VAL B 1 352 ? 30.559 -29.183 4.416 1.00 43.81 349 VAL B C 1
ATOM 5939 O O . VAL B 1 352 ? 31.656 -29.700 4.603 1.00 43.30 349 VAL B O 1
ATOM 5943 N N . LEU B 1 353 ? 29.421 -29.647 4.931 1.00 44.74 350 LEU B N 1
ATOM 5944 C CA . LEU B 1 353 ? 29.295 -30.949 5.582 1.00 45.77 350 LEU B CA 1
ATOM 5945 C C . LEU B 1 353 ? 28.606 -31.940 4.598 1.00 46.22 350 LEU B C 1
ATOM 5946 O O . LEU B 1 353 ? 27.753 -31.556 3.773 1.00 46.77 350 LEU B O 1
ATOM 5951 N N . GLY B 1 354 ? 28.973 -33.212 4.663 1.00 46.38 351 GLY B N 1
ATOM 5952 C CA . GLY B 1 354 ? 28.385 -34.207 3.769 1.00 46.86 351 GLY B CA 1
ATOM 5953 C C . GLY B 1 354 ? 29.037 -34.451 2.399 1.00 47.00 351 GLY B C 1
ATOM 5954 O O . GLY B 1 354 ? 29.327 -33.504 1.652 1.00 46.55 351 GLY B O 1
ATOM 5955 N N . GLY B 1 355 ? 29.208 -35.743 2.069 1.00 47.67 352 GLY B N 1
ATOM 5956 C CA . GLY B 1 355 ? 29.972 -36.188 0.914 1.00 48.52 352 GLY B CA 1
ATOM 5957 C C . GLY B 1 355 ? 31.482 -36.314 1.244 1.00 49.44 352 GLY B C 1
ATOM 5958 O O . GLY B 1 355 ? 31.899 -36.129 2.415 1.00 48.52 352 GLY B O 1
ATOM 5959 N N . ASN B 1 356 ? 32.290 -36.620 0.220 1.00 50.27 353 ASN B N 1
ATOM 5960 C CA . ASN B 1 356 ? 33.750 -36.868 0.387 1.00 51.63 353 ASN B CA 1
ATOM 5961 C C . ASN B 1 356 ? 34.504 -36.056 1.514 1.00 52.87 353 ASN B C 1
ATOM 5962 O O . ASN B 1 356 ? 34.312 -34.828 1.639 1.00 52.47 353 ASN B O 1
ATOM 5967 N N . PRO B 1 357 ? 35.354 -36.723 2.326 1.00 54.48 354 PRO B N 1
ATOM 5968 C CA . PRO B 1 357 ? 36.199 -35.982 3.294 1.00 55.17 354 PRO B CA 1
ATOM 5969 C C . PRO B 1 357 ? 37.184 -35.000 2.577 1.00 55.24 354 PRO B C 1
ATOM 5970 O O . PRO B 1 357 ? 37.877 -35.421 1.642 1.00 54.79 354 PRO B O 1
ATOM 5974 N N . GLY B 1 358 ? 37.199 -33.728 3.008 1.00 55.57 355 GLY B N 1
ATOM 5975 C CA . GLY B 1 358 ? 37.882 -32.638 2.312 1.00 55.90 355 GLY B CA 1
ATOM 5976 C C . GLY B 1 358 ? 37.344 -31.241 2.643 1.00 56.35 355 GLY B C 1
ATOM 5977 O O . GLY B 1 358 ? 38.059 -30.419 3.206 1.00 56.49 355 GLY B O 1
ATOM 5978 N N . GLU B 1 359 ? 36.068 -30.993 2.330 1.00 57.00 356 GLU B N 1
ATOM 5979 C CA . GLU B 1 359 ? 35.441 -29.656 2.453 1.00 56.91 356 GLU B CA 1
ATOM 5980 C C . GLU B 1 359 ? 35.076 -29.242 3.894 1.00 56.41 356 GLU B C 1
ATOM 5981 O O . GLU B 1 359 ? 34.947 -28.028 4.167 1.00 56.07 356 GLU B O 1
ATOM 5987 N N . ALA B 1 360 ? 34.884 -30.221 4.796 1.00 55.86 357 ALA B N 1
ATOM 5988 C CA . ALA B 1 360 ? 34.620 -29.907 6.225 1.00 55.74 357 ALA B CA 1
ATOM 5989 C C . ALA B 1 360 ? 35.935 -29.557 6.954 1.00 55.37 357 ALA B C 1
ATOM 5990 O O . ALA B 1 360 ? 35.927 -29.021 8.070 1.00 55.43 357 ALA B O 1
ATOM 5992 N N . SER B 1 361 ? 37.054 -29.857 6.297 1.00 54.90 358 SER B N 1
ATOM 5993 C CA . SER B 1 361 ? 38.364 -29.303 6.654 1.00 54.59 358 SER B CA 1
ATOM 5994 C C . SER B 1 361 ? 38.686 -28.019 5.822 1.00 54.52 358 SER B C 1
ATOM 5995 O O . SER B 1 361 ? 39.519 -27.175 6.243 1.00 54.64 358 SER B O 1
ATOM 5998 N N . LYS B 1 362 ? 38.058 -27.907 4.633 1.00 53.71 359 LYS B N 1
ATOM 5999 C CA . LYS B 1 362 ? 38.176 -26.715 3.769 1.00 52.71 359 LYS B CA 1
ATOM 6000 C C . LYS B 1 362 ? 36.927 -25.795 3.907 1.00 51.54 359 LYS B C 1
ATOM 6001 O O . LYS B 1 362 ? 36.012 -26.027 4.738 1.00 51.35 359 LYS B O 1
ATOM 6007 N N . VAL B 1 363 ? 36.919 -24.740 3.094 1.00 49.64 360 VAL B N 1
ATOM 6008 C CA . VAL B 1 363 ? 35.917 -23.696 3.165 1.00 48.13 360 VAL B CA 1
ATOM 6009 C C . VAL B 1 363 ? 35.813 -23.036 1.805 1.00 46.73 360 VAL B C 1
ATOM 6010 O O . VAL B 1 363 ? 36.785 -22.431 1.336 1.00 46.62 360 VAL B O 1
ATOM 6014 N N . ILE B 1 364 ? 34.655 -23.135 1.162 1.00 44.82 361 ILE B N 1
ATOM 6015 C CA . ILE B 1 364 ? 34.450 -22.407 -0.088 1.00 43.42 361 ILE B CA 1
ATOM 6016 C C . ILE B 1 364 ? 34.212 -20.902 0.199 1.00 42.49 361 ILE B C 1
ATOM 6017 O O . ILE B 1 364 ? 33.558 -20.527 1.171 1.00 40.67 361 ILE B O 1
ATOM 6022 N N . THR B 1 365 ? 34.829 -20.060 -0.635 1.00 42.39 362 THR B N 1
ATOM 6023 C CA . THR B 1 365 ? 34.643 -18.605 -0.587 1.00 41.90 362 THR B CA 1
ATOM 6024 C C . THR B 1 365 ? 34.380 -18.064 -1.982 1.00 41.73 362 THR B C 1
ATOM 6025 O O . THR B 1 365 ? 34.852 -18.625 -2.971 1.00 41.43 362 THR B O 1
ATOM 6029 N N . GLY B 1 366 ? 33.629 -16.975 -2.064 1.00 41.58 363 GLY B N 1
ATOM 6030 C CA . GLY B 1 366 ? 33.210 -16.472 -3.355 1.00 41.85 363 GLY B CA 1
ATOM 6031 C C . GLY B 1 366 ? 32.071 -15.479 -3.292 1.00 42.12 363 GLY B C 1
ATOM 6032 O O . GLY B 1 366 ? 32.020 -14.636 -2.399 1.00 42.21 363 GLY B O 1
ATOM 6033 N N . ASN B 1 367 ? 31.158 -15.591 -4.255 1.00 42.50 364 ASN B N 1
ATOM 6034 C CA . ASN B 1 367 ? 30.042 -14.654 -4.424 1.00 42.70 364 ASN B CA 1
ATOM 6035 C C . ASN B 1 367 ? 28.672 -15.354 -4.557 1.00 42.38 364 ASN B C 1
ATOM 6036 O O . ASN B 1 367 ? 28.564 -16.566 -4.427 1.00 42.60 364 ASN B O 1
ATOM 6041 N N . ILE B 1 368 ? 27.630 -14.568 -4.798 1.00 42.26 365 ILE B N 1
ATOM 6042 C CA . ILE B 1 368 ? 26.277 -15.076 -4.986 1.00 42.32 365 ILE B CA 1
ATOM 6043 C C . ILE B 1 368 ? 26.169 -16.143 -6.059 1.00 42.47 365 ILE B C 1
ATOM 6044 O O . ILE B 1 368 ? 25.286 -16.981 -6.006 1.00 42.37 365 ILE B O 1
ATOM 6049 N N . ASP B 1 369 ? 27.048 -16.096 -7.053 1.00 43.10 366 ASP B N 1
ATOM 6050 C CA . ASP B 1 369 ? 27.046 -17.105 -8.111 1.00 43.39 366 ASP B CA 1
ATOM 6051 C C . ASP B 1 369 ? 27.755 -18.370 -7.600 1.00 43.64 366 ASP B C 1
ATOM 6052 O O . ASP B 1 369 ? 27.307 -19.483 -7.889 1.00 44.10 366 ASP B O 1
ATOM 6057 N N . THR B 1 370 ? 28.819 -18.208 -6.808 1.00 43.53 367 THR B N 1
ATOM 6058 C CA . THR B 1 370 ? 29.496 -19.364 -6.197 1.00 43.26 367 THR B CA 1
ATOM 6059 C C . THR B 1 370 ? 28.509 -20.210 -5.381 1.00 43.18 367 THR B C 1
ATOM 6060 O O . THR B 1 370 ? 28.565 -21.443 -5.402 1.00 43.64 367 THR B O 1
ATOM 6064 N N . LEU B 1 371 ? 27.605 -19.534 -4.680 1.00 42.54 368 LEU B N 1
ATOM 6065 C CA . LEU B 1 371 ? 26.648 -20.196 -3.809 1.00 41.97 368 LEU B CA 1
ATOM 6066 C C . LEU B 1 371 ? 25.609 -20.950 -4.614 1.00 41.86 368 LEU B C 1
ATOM 6067 O O . LEU B 1 371 ? 25.398 -22.135 -4.411 1.00 41.69 368 LEU B O 1
ATOM 6072 N N . LYS B 1 372 ? 24.951 -20.232 -5.519 1.00 41.91 369 LYS B N 1
ATOM 6073 C CA . LYS B 1 372 ? 23.940 -20.796 -6.417 1.00 41.76 369 LYS B CA 1
ATOM 6074 C C . LYS B 1 372 ? 24.438 -22.063 -7.086 1.00 41.32 369 LYS B C 1
ATOM 6075 O O . LYS B 1 372 ? 23.642 -22.941 -7.399 1.00 41.09 369 LYS B O 1
ATOM 6081 N N . ASP B 1 373 ? 25.753 -22.123 -7.316 1.00 40.82 370 ASP B N 1
ATOM 6082 C CA . ASP B 1 373 ? 26.412 -23.275 -7.915 1.00 40.43 370 ASP B CA 1
ATOM 6083 C C . ASP B 1 373 ? 26.597 -24.398 -6.892 1.00 39.84 370 ASP B C 1
ATOM 6084 O O . ASP B 1 373 ? 26.430 -25.569 -7.214 1.00 40.09 370 ASP B O 1
ATOM 6089 N N . LEU B 1 374 ? 26.922 -24.044 -5.659 1.00 39.06 371 LEU B N 1
ATOM 6090 C CA . LEU B 1 374 ? 27.034 -25.029 -4.593 1.00 38.62 371 LEU B CA 1
ATOM 6091 C C . LEU B 1 374 ? 25.682 -25.664 -4.253 1.00 37.54 371 LEU B C 1
ATOM 6092 O O . LEU B 1 374 ? 25.614 -26.810 -3.848 1.00 37.02 371 LEU B O 1
ATOM 6097 N N . ILE B 1 375 ? 24.608 -24.909 -4.410 1.00 36.70 372 ILE B N 1
ATOM 6098 C CA . ILE B 1 375 ? 23.273 -25.425 -4.167 1.00 36.23 372 ILE B CA 1
ATOM 6099 C C . ILE B 1 375 ? 22.881 -26.322 -5.316 1.00 36.75 372 ILE B C 1
ATOM 6100 O O . ILE B 1 375 ? 22.315 -27.388 -5.119 1.00 36.53 372 ILE B O 1
ATOM 6105 N N . GLN B 1 376 ? 23.151 -25.862 -6.531 1.00 37.36 373 GLN B N 1
ATOM 6106 C CA . GLN B 1 376 ? 22.814 -26.626 -7.725 1.00 37.90 373 GLN B CA 1
ATOM 6107 C C . GLN B 1 376 ? 23.623 -27.924 -7.777 1.00 37.93 373 GLN B C 1
ATOM 6108 O O . GLN B 1 376 ? 23.156 -28.919 -8.321 1.00 37.21 373 GLN B O 1
ATOM 6114 N N . LYS B 1 377 ? 24.817 -27.920 -7.194 1.00 38.05 374 LYS B N 1
ATOM 6115 C CA . LYS B 1 377 ? 25.648 -29.115 -7.205 1.00 38.63 374 LYS B CA 1
ATOM 6116 C C . LYS B 1 377 ? 24.986 -30.219 -6.393 1.00 38.16 374 LYS B C 1
ATOM 6117 O O . LYS B 1 377 ? 24.992 -31.369 -6.791 1.00 38.25 374 LYS B O 1
ATOM 6123 N N . GLY B 1 378 ? 24.399 -29.862 -5.256 1.00 38.15 375 GLY B N 1
ATOM 6124 C CA . GLY B 1 378 ? 23.727 -30.829 -4.394 1.00 37.88 375 GLY B CA 1
ATOM 6125 C C . GLY B 1 378 ? 22.211 -30.862 -4.527 1.00 37.29 375 GLY B C 1
ATOM 6126 O O . GLY B 1 378 ? 21.510 -31.312 -3.629 1.00 36.54 375 GLY B O 1
ATOM 6127 N N . SER B 1 379 ? 21.706 -30.390 -5.657 1.00 36.87 376 SER B N 1
ATOM 6128 C CA . SER B 1 379 ? 20.269 -30.315 -5.852 1.00 36.71 376 SER B CA 1
ATOM 6129 C C . SER B 1 379 ? 19.731 -31.677 -6.212 1.00 35.76 376 SER B C 1
ATOM 6130 O O . SER B 1 379 ? 18.536 -31.915 -6.066 1.00 36.35 376 SER B O 1
ATOM 6133 N N . ASN B 1 380 ? 20.609 -32.547 -6.712 1.00 34.43 377 ASN B N 1
ATOM 6134 C CA . ASN B 1 380 ? 20.278 -33.941 -6.988 1.00 33.10 377 ASN B CA 1
ATOM 6135 C C . ASN B 1 380 ? 21.300 -34.864 -6.358 1.00 32.37 377 ASN B C 1
ATOM 6136 O O . ASN B 1 380 ? 22.482 -34.508 -6.265 1.00 32.60 377 ASN B O 1
ATOM 6141 N N . PHE B 1 381 ? 20.841 -36.045 -5.936 1.00 31.23 378 PHE B N 1
ATOM 6142 C CA . PHE B 1 381 ? 21.701 -37.117 -5.420 1.00 30.22 378 PHE B CA 1
ATOM 6143 C C . PHE B 1 381 ? 22.559 -37.700 -6.524 1.00 30.96 378 PHE B C 1
ATOM 6144 O O . PHE B 1 381 ? 22.035 -38.265 -7.472 1.00 30.57 378 PHE B O 1
ATOM 6152 N N . SER B 1 382 ? 23.874 -37.565 -6.385 1.00 32.19 379 SER B N 1
ATOM 6153 C CA . SER B 1 382 ? 24.833 -37.993 -7.407 1.00 33.19 379 SER B CA 1
ATOM 6154 C C . SER B 1 382 ? 24.852 -39.503 -7.552 1.00 34.04 379 SER B C 1
ATOM 6155 O O . SER B 1 382 ? 25.234 -40.011 -8.608 1.00 33.72 379 SER B O 1
ATOM 6158 N N . ALA B 1 383 ? 24.469 -40.196 -6.470 1.00 34.82 380 ALA B N 1
ATOM 6159 C CA . ALA B 1 383 ? 24.281 -41.656 -6.425 1.00 35.08 380 ALA B CA 1
ATOM 6160 C C . ALA B 1 383 ? 25.533 -42.478 -6.647 1.00 34.94 380 ALA B C 1
ATOM 6161 O O . ALA B 1 383 ? 25.450 -43.598 -7.124 1.00 35.05 380 ALA B O 1
ATOM 6163 N N . GLN B 1 384 ? 26.682 -41.929 -6.273 1.00 35.30 381 GLN B N 1
ATOM 6164 C CA . GLN B 1 384 ? 27.967 -42.623 -6.397 1.00 35.70 381 GLN B CA 1
ATOM 6165 C C . GLN B 1 384 ? 28.246 -43.466 -5.170 1.00 34.33 381 GLN B C 1
ATOM 6166 O O . GLN B 1 384 ? 29.104 -44.302 -5.167 1.00 34.18 381 GLN B O 1
ATOM 6172 N N . SER B 1 385 ? 27.492 -43.243 -4.123 1.00 33.83 382 SER B N 1
ATOM 6173 C CA . SER B 1 385 ? 27.693 -43.935 -2.855 1.00 32.87 382 SER B CA 1
ATOM 6174 C C . SER B 1 385 ? 26.707 -43.419 -1.818 1.00 31.28 382 SER B C 1
ATOM 6175 O O . SER B 1 385 ? 26.120 -42.351 -1.968 1.00 29.32 382 SER B O 1
ATOM 6178 N N . PRO B 1 386 ? 26.525 -44.154 -0.743 1.00 30.84 383 PRO B N 1
ATOM 6179 C CA . PRO B 1 386 ? 25.591 -43.679 0.275 1.00 31.14 383 PRO B CA 1
ATOM 6180 C C . PRO B 1 386 ? 25.927 -42.271 0.682 1.00 30.67 383 PRO B C 1
ATOM 6181 O O . PRO B 1 386 ? 27.045 -41.835 0.595 1.00 32.02 383 PRO B O 1
ATOM 6185 N N . ALA B 1 387 ? 24.924 -41.527 1.057 1.00 30.99 384 ALA B N 1
ATOM 6186 C CA . ALA B 1 387 ? 25.112 -40.163 1.474 1.00 30.36 384 ALA B CA 1
ATOM 6187 C C . ALA B 1 387 ? 25.271 -40.209 2.967 1.00 29.69 384 ALA B C 1
ATOM 6188 O O . ALA B 1 387 ? 25.098 -41.240 3.610 1.00 29.09 384 ALA B O 1
ATOM 6190 N N . VAL B 1 388 ? 25.609 -39.075 3.527 1.00 29.40 385 VAL B N 1
ATOM 6191 C CA . VAL B 1 388 ? 25.946 -38.996 4.923 1.00 28.89 385 VAL B CA 1
ATOM 6192 C C . VAL B 1 388 ? 24.786 -38.367 5.684 1.00 27.49 385 VAL B C 1
ATOM 6193 O O . VAL B 1 388 ? 24.049 -37.554 5.126 1.00 26.61 385 VAL B O 1
ATOM 6197 N N . PRO B 1 389 ? 24.610 -38.790 6.935 1.00 24.76 386 PRO B N 1
ATOM 6198 C CA . PRO B 1 389 ? 23.739 -38.175 7.869 1.00 23.03 386 PRO B CA 1
ATOM 6199 C C . PRO B 1 389 ? 23.940 -36.707 8.049 1.00 23.06 386 PRO B C 1
ATOM 6200 O O . PRO B 1 389 ? 24.972 -36.298 8.448 1.00 24.25 386 PRO B O 1
ATOM 6204 N N . ILE B 1 390 ? 22.916 -35.900 7.830 1.00 23.53 387 ILE B N 1
ATOM 6205 C CA . ILE B 1 390 ? 23.001 -34.471 8.129 1.00 23.11 387 ILE B CA 1
ATOM 6206 C C . ILE B 1 390 ? 22.012 -33.990 9.210 1.00 20.53 387 ILE B C 1
ATOM 6207 O O . ILE B 1 390 ? 22.072 -32.869 9.668 1.00 15.44 387 ILE B O 1
ATOM 6212 N N . SER B 1 391 ? 21.112 -34.859 9.643 1.00 21.08 388 SER B N 1
ATOM 6213 C CA . SER B 1 391 ? 20.020 -34.439 10.654 1.00 20.89 388 SER B CA 1
ATOM 6214 C C . SER B 1 391 ? 19.235 -35.548 11.158 1.00 17.78 388 SER B C 1
ATOM 6215 O O . SER B 1 391 ? 19.062 -36.556 10.543 1.00 13.82 388 SER B O 1
ATOM 6218 N N . TYR B 1 392 ? 18.895 -35.414 12.387 1.00 18.66 389 TYR B N 1
ATOM 6219 C CA . TYR B 1 392 ? 18.158 -36.474 13.006 1.00 20.90 389 TYR B CA 1
ATOM 6220 C C . TYR B 1 392 ? 16.945 -35.904 13.779 1.00 19.69 389 TYR B C 1
ATOM 6221 O O . TYR B 1 392 ? 16.829 -34.733 13.940 1.00 16.83 389 TYR B O 1
ATOM 6230 N N . THR B 1 393 ? 16.099 -36.762 14.285 1.00 21.72 390 THR B N 1
ATOM 6231 C CA . THR B 1 393 ? 14.840 -36.328 15.023 1.00 22.21 390 THR B CA 1
ATOM 6232 C C . THR B 1 393 ? 14.633 -37.289 16.165 1.00 22.82 390 THR B C 1
ATOM 6233 O O . THR B 1 393 ? 14.667 -38.530 15.911 1.00 25.69 390 THR B O 1
ATOM 6237 N N . THR B 1 394 ? 14.418 -36.781 17.381 1.00 20.22 391 THR B N 1
ATOM 6238 C CA . THR B 1 394 ? 14.089 -37.669 18.457 1.00 20.76 391 THR B CA 1
ATOM 6239 C C . THR B 1 394 ? 12.574 -37.671 18.868 1.00 24.05 391 THR B C 1
ATOM 6240 O O . THR B 1 394 ? 11.783 -36.732 18.623 1.00 21.27 391 THR B O 1
ATOM 6244 N N . SER B 1 395 ? 12.222 -38.759 19.532 1.00 25.98 392 SER B N 1
ATOM 6245 C CA . SER B 1 395 ? 10.947 -38.976 20.085 1.00 26.09 392 SER B CA 1
ATOM 6246 C C . SER B 1 395 ? 11.111 -39.599 21.458 1.00 26.95 392 SER B C 1
ATOM 6247 O O . SER B 1 395 ? 11.688 -40.636 21.591 1.00 26.22 392 SER B O 1
ATOM 6250 N N . PHE B 1 396 ? 10.535 -39.017 22.480 1.00 29.05 393 PHE B N 1
ATOM 6251 C CA . PHE B 1 396 ? 10.369 -39.751 23.736 1.00 30.36 393 PHE B CA 1
ATOM 6252 C C . PHE B 1 396 ? 9.803 -41.196 23.599 1.00 31.35 393 PHE B C 1
ATOM 6253 O O . PHE B 1 396 ? 8.789 -41.470 22.918 1.00 29.58 393 PHE B O 1
ATOM 6261 N N . VAL B 1 397 ? 10.470 -42.096 24.321 1.00 32.65 394 VAL B N 1
ATOM 6262 C CA . VAL B 1 397 ? 10.174 -43.519 24.307 1.00 32.74 394 VAL B CA 1
ATOM 6263 C C . VAL B 1 397 ? 8.764 -43.682 24.786 1.00 32.16 394 VAL B C 1
ATOM 6264 O O . VAL B 1 397 ? 8.036 -44.515 24.254 1.00 31.17 394 VAL B O 1
ATOM 6268 N N . LYS B 1 398 ? 8.418 -42.847 25.769 1.00 32.42 395 LYS B N 1
ATOM 6269 C CA . LYS B 1 398 ? 7.162 -42.927 26.532 1.00 33.17 395 LYS B CA 1
ATOM 6270 C C . LYS B 1 398 ? 5.916 -42.859 25.711 1.00 33.17 395 LYS B C 1
ATOM 6271 O O . LYS B 1 398 ? 5.115 -43.746 25.847 1.00 34.19 395 LYS B O 1
ATOM 6277 N N . ASP B 1 399 ? 5.767 -41.830 24.864 1.00 33.32 396 ASP B N 1
ATOM 6278 C CA . ASP B 1 399 ? 4.544 -41.622 24.065 1.00 33.35 396 ASP B CA 1
ATOM 6279 C C . ASP B 1 399 ? 4.747 -41.525 22.558 1.00 32.52 396 ASP B C 1
ATOM 6280 O O . ASP B 1 399 ? 3.774 -41.409 21.811 1.00 33.21 396 ASP B O 1
ATOM 6285 N N . ASN B 1 400 ? 5.993 -41.614 22.136 1.00 31.37 397 ASN B N 1
ATOM 6286 C CA . ASN B 1 400 ? 6.423 -41.507 20.735 1.00 30.09 397 ASN B CA 1
ATOM 6287 C C . ASN B 1 400 ? 6.186 -40.156 20.106 1.00 28.31 397 ASN B C 1
ATOM 6288 O O . ASN B 1 400 ? 6.231 -40.045 18.897 1.00 27.27 397 ASN B O 1
ATOM 6293 N N . SER B 1 401 ? 6.014 -39.113 20.905 1.00 27.39 398 SER B N 1
ATOM 6294 C CA . SER B 1 401 ? 6.029 -37.759 20.341 1.00 27.17 398 SER B CA 1
ATOM 6295 C C . SER B 1 401 ? 7.419 -37.203 20.028 1.00 28.71 398 SER B C 1
ATOM 6296 O O . SER B 1 401 ? 8.363 -37.306 20.841 1.00 27.03 398 SER B O 1
ATOM 6299 N N . ILE B 1 402 ? 7.520 -36.582 18.850 1.00 29.77 399 ILE B N 1
ATOM 6300 C CA . ILE B 1 402 ? 8.735 -35.909 18.415 1.00 28.44 399 ILE B CA 1
ATOM 6301 C C . ILE B 1 402 ? 9.082 -34.979 19.556 1.00 28.98 399 ILE B C 1
ATOM 6302 O O . ILE B 1 402 ? 8.217 -34.297 20.136 1.00 27.35 399 ILE B O 1
ATOM 6307 N N . ALA B 1 403 ? 10.382 -34.947 19.873 1.00 30.68 400 ALA B N 1
ATOM 6308 C CA . ALA B 1 403 ? 10.904 -34.074 20.879 1.00 30.92 400 ALA B CA 1
ATOM 6309 C C . ALA B 1 403 ? 11.326 -32.816 20.198 1.00 31.48 400 ALA B C 1
ATOM 6310 O O . ALA B 1 403 ? 11.794 -32.835 19.053 1.00 31.90 400 ALA B O 1
ATOM 6312 N N . THR B 1 404 ? 11.145 -31.713 20.906 1.00 31.54 401 THR B N 1
ATOM 6313 C CA . THR B 1 404 ? 11.520 -30.424 20.399 1.00 31.82 401 THR B CA 1
ATOM 6314 C C . THR B 1 404 ? 12.500 -29.780 21.323 1.00 31.52 401 THR B C 1
ATOM 6315 O O . THR B 1 404 ? 12.341 -29.823 22.546 1.00 32.99 401 THR B O 1
ATOM 6319 N N . ILE B 1 405 ? 13.459 -29.097 20.737 1.00 30.10 402 ILE B N 1
ATOM 6320 C CA . ILE B 1 405 ? 14.407 -28.374 21.510 1.00 29.92 402 ILE B CA 1
ATOM 6321 C C . ILE B 1 405 ? 14.025 -26.937 21.395 1.00 28.80 402 ILE B C 1
ATOM 6322 O O . ILE B 1 405 ? 13.844 -26.428 20.298 1.00 25.15 402 ILE B O 1
ATOM 6327 N N . GLN B 1 406 ? 14.000 -26.265 22.532 1.00 30.11 403 GLN B N 1
ATOM 6328 C CA . GLN B 1 406 ? 13.928 -24.808 22.567 1.00 32.02 403 GLN B CA 1
ATOM 6329 C C . GLN B 1 406 ? 15.214 -24.136 23.093 1.00 32.09 403 GLN B C 1
ATOM 6330 O O . GLN B 1 406 ? 15.735 -24.493 24.155 1.00 31.09 403 GLN B O 1
ATOM 6336 N N . ASN B 1 407 ? 15.710 -23.176 22.322 1.00 31.72 404 ASN B N 1
ATOM 6337 C CA . ASN B 1 407 ? 16.742 -22.289 22.765 1.00 31.69 404 ASN B CA 1
ATOM 6338 C C . ASN B 1 407 ? 16.231 -20.844 22.841 1.00 31.46 404 ASN B C 1
ATOM 6339 O O . ASN B 1 407 ? 15.767 -20.314 21.858 1.00 31.25 404 ASN B O 1
ATOM 6344 N N . ASN B 1 408 ? 16.359 -20.217 24.003 1.00 31.49 405 ASN B N 1
ATOM 6345 C CA . ASN B 1 408 ? 15.955 -18.852 24.228 1.00 32.05 405 ASN B CA 1
ATOM 6346 C C . ASN B 1 408 ? 17.133 -18.018 24.714 1.00 32.94 405 ASN B C 1
ATOM 6347 O O . ASN B 1 408 ? 17.917 -18.469 25.568 1.00 33.65 405 ASN B O 1
ATOM 6352 N N . THR B 1 409 ? 17.282 -16.799 24.193 1.00 33.17 406 THR B N 1
ATOM 6353 C CA . THR B 1 409 ? 18.305 -15.885 24.726 1.00 32.72 406 THR B CA 1
ATOM 6354 C C . THR B 1 409 ? 17.998 -14.418 24.428 1.00 32.65 406 THR B C 1
ATOM 6355 O O . THR B 1 409 ? 17.317 -14.089 23.448 1.00 32.63 406 THR B O 1
ATOM 6359 N N . ASP B 1 410 ? 18.495 -13.533 25.276 1.00 32.37 407 ASP B N 1
ATOM 6360 C CA . ASP B 1 410 ? 18.493 -12.110 24.943 1.00 32.60 407 ASP B CA 1
ATOM 6361 C C . ASP B 1 410 ? 19.848 -11.720 24.277 1.00 33.22 407 ASP B C 1
ATOM 6362 O O . ASP B 1 410 ? 20.866 -12.434 24.400 1.00 32.38 407 ASP B O 1
ATOM 6367 N N . TYR B 1 411 ? 19.828 -10.614 23.532 1.00 33.95 408 TYR B N 1
ATOM 6368 C CA . TYR B 1 411 ? 21.006 -10.122 22.813 1.00 34.72 408 TYR B CA 1
ATOM 6369 C C . TYR B 1 411 ? 20.865 -8.631 22.462 1.00 35.44 408 TYR B C 1
ATOM 6370 O O . TYR B 1 411 ? 19.809 -8.017 22.639 1.00 33.94 408 TYR B O 1
ATOM 6379 N N . ILE B 1 412 ? 21.957 -8.059 21.967 1.00 36.69 409 ILE B N 1
ATOM 6380 C CA . ILE B 1 412 ? 21.959 -6.676 21.548 1.00 37.71 409 ILE B CA 1
ATOM 6381 C C . ILE B 1 412 ? 22.041 -6.618 20.024 1.00 38.21 409 ILE B C 1
ATOM 6382 O O . ILE B 1 412 ? 23.075 -6.947 19.407 1.00 38.33 409 ILE B O 1
ATOM 6387 N N . GLU B 1 413 ? 20.914 -6.185 19.454 1.00 38.62 410 GLU B N 1
ATOM 6388 C CA . GLU B 1 413 ? 20.671 -6.097 18.018 1.00 38.69 410 GLU B CA 1
ATOM 6389 C C . GLU B 1 413 ? 21.203 -4.779 17.522 1.00 38.94 410 GLU B C 1
ATOM 6390 O O . GLU B 1 413 ? 20.953 -3.754 18.125 1.00 38.56 410 GLU B O 1
ATOM 6396 N N . THR B 1 414 ? 21.925 -4.802 16.418 1.00 39.41 411 THR B N 1
ATOM 6397 C CA . THR B 1 414 ? 22.531 -3.609 15.873 1.00 39.79 411 THR B CA 1
ATOM 6398 C C . THR B 1 414 ? 21.887 -3.275 14.528 1.00 40.64 411 THR B C 1
ATOM 6399 O O . THR B 1 414 ? 22.134 -3.952 13.525 1.00 41.10 411 THR B O 1
ATOM 6403 N N . LYS B 1 415 ? 21.055 -2.228 14.531 1.00 41.50 412 LYS B N 1
ATOM 6404 C CA . LYS B 1 415 ? 20.336 -1.740 13.340 1.00 41.81 412 LYS B CA 1
ATOM 6405 C C . LYS B 1 415 ? 20.928 -0.450 12.781 1.00 41.15 412 LYS B C 1
ATOM 6406 O O . LYS B 1 415 ? 20.801 0.615 13.387 1.00 41.28 412 LYS B O 1
ATOM 6412 N N . VAL B 1 416 ? 21.540 -0.550 11.604 1.00 40.61 413 VAL B N 1
ATOM 6413 C CA . VAL B 1 416 ? 22.074 0.614 10.883 1.00 39.74 413 VAL B CA 1
ATOM 6414 C C . VAL B 1 416 ? 21.112 1.129 9.799 1.00 38.80 413 VAL B C 1
ATOM 6415 O O . VAL B 1 416 ? 20.742 0.424 8.864 1.00 37.90 413 VAL B O 1
ATOM 6419 N N . THR B 1 417 ? 20.729 2.387 9.946 1.00 38.24 414 THR B N 1
ATOM 6420 C CA . THR B 1 417 ? 19.958 3.105 8.942 1.00 37.63 414 THR B CA 1
ATOM 6421 C C . THR B 1 417 ? 20.829 4.218 8.375 1.00 36.75 414 THR B C 1
ATOM 6422 O O . THR B 1 417 ? 21.719 4.711 9.053 1.00 36.31 414 THR B O 1
ATOM 6426 N N . SER B 1 418 ? 20.591 4.595 7.123 1.00 36.20 415 SER B N 1
ATOM 6427 C CA . SER B 1 418 ? 21.332 5.698 6.489 1.00 35.69 415 SER B CA 1
ATOM 6428 C C . SER B 1 418 ? 20.365 6.721 5.926 1.00 35.48 415 SER B C 1
ATOM 6429 O O . SER B 1 418 ? 19.627 6.416 4.989 1.00 34.96 415 SER B O 1
ATOM 6432 N N . TYR B 1 419 ? 20.365 7.923 6.504 1.00 35.55 416 TYR B N 1
ATOM 6433 C CA . TYR B 1 419 ? 19.534 9.025 6.023 1.00 35.95 416 TYR B CA 1
ATOM 6434 C C . TYR B 1 419 ? 20.371 9.856 5.072 1.00 36.06 416 TYR B C 1
ATOM 6435 O O . TYR B 1 419 ? 21.490 10.233 5.384 1.00 35.35 416 TYR B O 1
ATOM 6444 N N . LYS B 1 420 ? 19.827 10.126 3.895 1.00 36.95 417 LYS B N 1
ATOM 6445 C CA . LYS B 1 420 ? 20.627 10.669 2.803 1.00 37.44 417 LYS B CA 1
ATOM 6446 C C . LYS B 1 420 ? 20.250 12.103 2.465 1.00 37.30 417 LYS B C 1
ATOM 6447 O O . LYS B 1 420 ? 19.116 12.534 2.722 1.00 36.94 417 LYS B O 1
ATOM 6453 N N . ASP B 1 421 ? 21.244 12.814 1.915 1.00 37.39 418 ASP B N 1
ATOM 6454 C CA . ASP B 1 421 ? 21.131 14.194 1.443 1.00 37.32 418 ASP B CA 1
ATOM 6455 C C . ASP B 1 421 ? 19.942 14.356 0.521 1.00 37.48 418 ASP B C 1
ATOM 6456 O O . ASP B 1 421 ? 19.505 13.390 -0.142 1.00 37.85 418 ASP B O 1
ATOM 6461 N N . GLY B 1 422 ? 19.434 15.584 0.460 1.00 37.21 419 GLY B N 1
ATOM 6462 C CA . GLY B 1 422 ? 18.322 15.907 -0.409 1.00 36.91 419 GLY B CA 1
ATOM 6463 C C . GLY B 1 422 ? 18.080 17.385 -0.572 1.00 36.53 419 GLY B C 1
ATOM 6464 O O . GLY B 1 422 ? 18.447 18.182 0.256 1.00 36.22 419 GLY B O 1
ATOM 6465 N N . ALA B 1 423 ? 17.408 17.759 -1.640 1.00 36.72 420 ALA B N 1
ATOM 6466 C CA . ALA B 1 423 ? 17.200 19.164 -1.921 1.00 36.55 420 ALA B CA 1
ATOM 6467 C C . ALA B 1 423 ? 15.703 19.528 -1.955 1.00 36.06 420 ALA B C 1
ATOM 6468 O O . ALA B 1 423 ? 14.826 18.685 -2.137 1.00 35.87 420 ALA B O 1
ATOM 6470 N N . LEU B 1 424 ? 15.451 20.802 -1.738 1.00 35.35 421 LEU B N 1
ATOM 6471 C CA . LEU B 1 424 ? 14.148 21.350 -1.808 1.00 35.60 421 LEU B CA 1
ATOM 6472 C C . LEU B 1 424 ? 14.220 22.555 -2.754 1.00 36.11 421 LEU B C 1
ATOM 6473 O O . LEU B 1 424 ? 14.937 23.503 -2.484 1.00 35.25 421 LEU B O 1
ATOM 6478 N N . THR B 1 425 ? 13.464 22.540 -3.852 1.00 36.56 422 THR B N 1
ATOM 6479 C CA . THR B 1 425 ? 13.524 23.635 -4.813 1.00 36.45 422 THR B CA 1
ATOM 6480 C C . THR B 1 425 ? 12.241 24.411 -4.730 1.00 36.77 422 THR B C 1
ATOM 6481 O O . THR B 1 425 ? 11.202 23.836 -4.864 1.00 37.91 422 THR B O 1
ATOM 6485 N N . LEU B 1 426 ? 12.318 25.713 -4.534 1.00 37.19 423 LEU B N 1
ATOM 6486 C CA . LEU B 1 426 ? 11.156 26.567 -4.541 1.00 38.34 423 LEU B CA 1
ATOM 6487 C C . LEU B 1 426 ? 11.016 27.307 -5.873 1.00 38.72 423 LEU B C 1
ATOM 6488 O O . LEU B 1 426 ? 11.973 27.919 -6.287 1.00 38.58 423 LEU B O 1
ATOM 6493 N N . ASN B 1 427 ? 9.837 27.228 -6.539 1.00 39.13 424 ASN B N 1
ATOM 6494 C CA . ASN B 1 427 ? 9.523 28.022 -7.741 1.00 39.10 424 ASN B CA 1
ATOM 6495 C C . ASN B 1 427 ? 8.299 28.929 -7.555 1.00 39.66 424 ASN B C 1
ATOM 6496 O O . ASN B 1 427 ? 7.279 28.513 -7.029 1.00 40.13 424 ASN B O 1
ATOM 6501 N N . HIS B 1 428 ? 8.393 30.173 -7.993 1.00 39.92 425 HIS B N 1
ATOM 6502 C CA . HIS B 1 428 ? 7.259 31.079 -7.955 1.00 39.87 425 HIS B CA 1
ATOM 6503 C C . HIS B 1 428 ? 7.104 31.661 -9.343 1.00 39.68 425 HIS B C 1
ATOM 6504 O O . HIS B 1 428 ? 8.053 32.207 -9.866 1.00 39.32 425 HIS B O 1
ATOM 6511 N N . ASP B 1 429 ? 5.923 31.526 -9.951 1.00 39.83 426 ASP B N 1
ATOM 6512 C CA . ASP B 1 429 ? 5.684 32.030 -11.325 1.00 39.78 426 ASP B CA 1
ATOM 6513 C C . ASP B 1 429 ? 4.330 32.714 -11.449 1.00 39.67 426 ASP B C 1
ATOM 6514 O O . ASP B 1 429 ? 3.783 32.857 -12.537 1.00 39.68 426 ASP B O 1
ATOM 6519 N N . GLY B 1 430 ? 3.810 33.168 -10.315 1.00 40.05 427 GLY B N 1
ATOM 6520 C CA . GLY B 1 430 ? 2.487 33.765 -10.244 1.00 39.75 427 GLY B CA 1
ATOM 6521 C C . GLY B 1 430 ? 2.543 35.278 -10.289 1.00 39.43 427 GLY B C 1
ATOM 6522 O O . GLY B 1 430 ? 3.466 35.899 -9.769 1.00 39.59 427 GLY B O 1
ATOM 6523 N N . ALA B 1 431 ? 1.521 35.870 -10.887 1.00 39.06 428 ALA B N 1
ATOM 6524 C CA . ALA B 1 431 ? 1.411 37.320 -11.016 1.00 38.65 428 ALA B CA 1
ATOM 6525 C C . ALA B 1 431 ? 1.244 38.076 -9.679 1.00 37.75 428 ALA B C 1
ATOM 6526 O O . ALA B 1 431 ? 1.044 39.278 -9.664 1.00 37.15 428 ALA B O 1
ATOM 6528 N N . PHE B 1 432 ? 1.361 37.378 -8.560 1.00 37.06 429 PHE B N 1
ATOM 6529 C CA . PHE B 1 432 ? 1.309 38.013 -7.250 1.00 36.35 429 PHE B CA 1
ATOM 6530 C C . PHE B 1 432 ? 2.698 37.907 -6.575 1.00 36.71 429 PHE B C 1
ATOM 6531 O O . PHE B 1 432 ? 3.556 37.129 -6.988 1.00 35.74 429 PHE B O 1
ATOM 6539 N N . VAL B 1 433 ? 2.859 38.674 -5.504 1.00 36.86 430 VAL B N 1
ATOM 6540 C CA . VAL B 1 433 ? 4.042 38.681 -4.687 1.00 36.91 430 VAL B CA 1
ATOM 6541 C C . VAL B 1 433 ? 3.950 37.587 -3.626 1.00 36.56 430 VAL B C 1
ATOM 6542 O O . VAL B 1 433 ? 3.241 37.743 -2.638 1.00 35.91 430 VAL B O 1
ATOM 6546 N N . ALA B 1 434 ? 4.708 36.501 -3.825 1.00 36.79 431 ALA B N 1
ATOM 6547 C CA . ALA B 1 434 ? 4.841 35.378 -2.854 1.00 36.30 431 ALA B CA 1
ATOM 6548 C C . ALA B 1 434 ? 5.831 35.628 -1.692 1.00 34.97 431 ALA B C 1
ATOM 6549 O O . ALA B 1 434 ? 6.489 36.629 -1.640 1.00 34.19 431 ALA B O 1
ATOM 6551 N N . ARG B 1 435 ? 5.875 34.710 -0.746 1.00 34.28 432 ARG B N 1
ATOM 6552 C CA . ARG B 1 435 ? 6.714 34.828 0.410 1.00 34.36 432 ARG B CA 1
ATOM 6553 C C . ARG B 1 435 ? 6.803 33.434 1.009 1.00 34.16 432 ARG B C 1
ATOM 6554 O O . ARG B 1 435 ? 5.869 32.965 1.570 1.00 33.76 432 ARG B O 1
ATOM 6562 N N . PHE B 1 436 ? 7.956 32.778 0.880 1.00 34.79 433 PHE B N 1
ATOM 6563 C CA . PHE B 1 436 ? 8.167 31.436 1.398 1.00 34.00 433 PHE B CA 1
ATOM 6564 C C . PHE B 1 436 ? 8.887 31.462 2.727 1.00 34.36 433 PHE B C 1
ATOM 6565 O O . PHE B 1 436 ? 9.759 32.315 2.975 1.00 33.31 433 PHE B O 1
ATOM 6573 N N . TYR B 1 437 ? 8.494 30.499 3.558 1.00 34.57 434 TYR B N 1
ATOM 6574 C CA . TYR B 1 437 ? 9.094 30.262 4.839 1.00 34.76 434 TYR B CA 1
ATOM 6575 C C . TYR B 1 437 ? 9.430 28.774 4.895 1.00 35.13 434 TYR B C 1
ATOM 6576 O O . TYR B 1 437 ? 8.672 27.960 4.444 1.00 34.80 434 TYR B O 1
ATOM 6585 N N . VAL B 1 438 ? 10.632 28.439 5.350 1.00 36.17 435 VAL B N 1
ATOM 6586 C CA . VAL B 1 438 ? 11.048 27.047 5.533 1.00 36.00 435 VAL B CA 1
ATOM 6587 C C . VAL B 1 438 ? 11.784 26.988 6.866 1.00 35.98 435 VAL B C 1
ATOM 6588 O O . VAL B 1 438 ? 12.530 27.911 7.194 1.00 35.14 435 VAL B O 1
ATOM 6592 N N . TYR B 1 439 ? 11.513 25.945 7.655 1.00 36.08 436 TYR B N 1
ATOM 6593 C CA . TYR B 1 439 ? 12.246 25.659 8.891 1.00 36.19 436 TYR B CA 1
ATOM 6594 C C . TYR B 1 439 ? 12.545 24.166 8.985 1.00 35.75 436 TYR B C 1
ATOM 6595 O O . TYR B 1 439 ? 12.108 23.391 8.172 1.00 35.15 436 TYR B O 1
ATOM 6604 N N . TRP B 1 440 ? 13.358 23.787 9.951 1.00 36.64 437 TRP B N 1
ATOM 6605 C CA . TRP B 1 440 ? 13.767 22.395 10.148 1.00 37.83 437 TRP B CA 1
ATOM 6606 C C . TRP B 1 440 ? 14.613 22.289 11.414 1.00 38.68 437 TRP B C 1
ATOM 6607 O O . TRP B 1 440 ? 14.842 23.293 12.090 1.00 38.51 437 TRP B O 1
ATOM 6618 N N . GLU B 1 441 ? 15.030 21.057 11.736 1.00 39.51 438 GLU B N 1
ATOM 6619 C CA . GLU B 1 441 ? 15.894 20.781 12.880 1.00 39.54 438 GLU B CA 1
ATOM 6620 C C . GLU B 1 441 ? 17.111 20.019 12.417 1.00 39.26 438 GLU B C 1
ATOM 6621 O O . GLU B 1 441 ? 17.037 19.263 11.478 1.00 38.83 438 GLU B O 1
ATOM 6627 N N . GLU B 1 442 ? 18.228 20.261 13.091 1.00 39.87 439 GLU B N 1
ATOM 6628 C CA . GLU B 1 442 ? 19.534 19.764 12.714 1.00 40.03 439 GLU B CA 1
ATOM 6629 C C . GLU B 1 442 ? 20.156 19.011 13.878 1.00 39.66 439 GLU B C 1
ATOM 6630 O O . GLU B 1 442 ? 20.409 19.563 14.966 1.00 39.75 439 GLU B O 1
ATOM 6636 N N . LEU B 1 443 ? 20.416 17.741 13.641 1.00 39.31 440 LEU B N 1
ATOM 6637 C CA . LEU B 1 443 ? 21.028 16.891 14.644 1.00 39.27 440 LEU B CA 1
ATOM 6638 C C . LEU B 1 443 ? 22.527 17.121 14.563 1.00 38.64 440 LEU B C 1
ATOM 6639 O O . LEU B 1 443 ? 23.085 17.229 13.468 1.00 38.51 440 LEU B O 1
ATOM 6644 N N . GLY B 1 444 ? 23.162 17.251 15.719 1.00 37.92 441 GLY B N 1
ATOM 6645 C CA . GLY B 1 444 ? 24.600 17.354 15.805 1.00 37.63 441 GLY B CA 1
ATOM 6646 C C . GLY B 1 444 ? 25.048 16.809 17.137 1.00 37.72 441 GLY B C 1
ATOM 6647 O O . GLY B 1 444 ? 24.403 15.954 17.713 1.00 37.42 441 GLY B O 1
ATOM 6648 N N . HIS B 1 445 ? 26.176 17.281 17.631 1.00 38.09 442 HIS B N 1
ATOM 6649 C CA . HIS B 1 445 ? 26.666 16.810 18.922 1.00 38.48 442 HIS B CA 1
ATOM 6650 C C . HIS B 1 445 ? 27.202 17.966 19.746 1.00 37.53 442 HIS B C 1
ATOM 6651 O O . HIS B 1 445 ? 27.703 18.933 19.206 1.00 37.01 442 HIS B O 1
ATOM 6658 N N . ASP B 1 446 ? 27.100 17.868 21.060 1.00 37.14 443 ASP B N 1
ATOM 6659 C CA . ASP B 1 446 ? 27.714 18.870 21.934 1.00 36.98 443 ASP B CA 1
ATOM 6660 C C . ASP B 1 446 ? 29.190 18.512 22.130 1.00 37.06 443 ASP B C 1
ATOM 6661 O O . ASP B 1 446 ? 29.709 17.612 21.488 1.00 36.63 443 ASP B O 1
ATOM 6666 N N . ALA B 1 447 ? 29.867 19.228 23.007 1.00 37.83 444 ALA B N 1
ATOM 6667 C CA . ALA B 1 447 ? 31.285 18.971 23.257 1.00 38.23 444 ALA B CA 1
ATOM 6668 C C . ALA B 1 447 ? 31.502 17.624 23.955 1.00 38.19 444 ALA B C 1
ATOM 6669 O O . ALA B 1 447 ? 32.426 16.889 23.610 1.00 38.24 444 ALA B O 1
ATOM 6671 N N . ASP B 1 448 ? 30.636 17.292 24.916 1.00 38.21 445 ASP B N 1
ATOM 6672 C CA . ASP B 1 448 ? 30.709 15.994 25.617 1.00 37.62 445 ASP B CA 1
ATOM 6673 C C . ASP B 1 448 ? 30.376 14.831 24.690 1.00 36.88 445 ASP B C 1
ATOM 6674 O O . ASP B 1 448 ? 30.600 13.696 25.064 1.00 37.53 445 ASP B O 1
ATOM 6679 N N . GLY B 1 449 ? 29.818 15.092 23.508 1.00 36.02 446 GLY B N 1
ATOM 6680 C CA . GLY B 1 449 ? 29.468 14.029 22.554 1.00 35.01 446 GLY B CA 1
ATOM 6681 C C . GLY B 1 449 ? 28.004 13.592 22.461 1.00 33.90 446 GLY B C 1
ATOM 6682 O O . GLY B 1 449 ? 27.676 12.745 21.667 1.00 32.76 446 GLY B O 1
ATOM 6683 N N . TYR B 1 450 ? 27.126 14.146 23.289 1.00 33.51 447 TYR B N 1
ATOM 6684 C CA . TYR B 1 450 ? 25.713 13.768 23.279 1.00 33.09 447 TYR B CA 1
ATOM 6685 C C . TYR B 1 450 ? 25.042 14.465 22.121 1.00 32.23 447 TYR B C 1
ATOM 6686 O O . TYR B 1 450 ? 25.441 15.548 21.759 1.00 31.28 447 TYR B O 1
ATOM 6695 N N . GLU B 1 451 ? 24.024 13.837 21.548 1.00 32.10 448 GLU B N 1
ATOM 6696 C CA . GLU B 1 451 ? 23.327 14.385 20.392 1.00 32.18 448 GLU B CA 1
ATOM 6697 C C . GLU B 1 451 ? 22.422 15.577 20.697 1.00 32.19 448 GLU B C 1
ATOM 6698 O O . GLU B 1 451 ? 21.597 15.529 21.608 1.00 30.44 448 GLU B O 1
ATOM 6704 N N . THR B 1 452 ? 22.556 16.601 19.849 1.00 33.01 449 THR B N 1
ATOM 6705 C CA . THR B 1 452 ? 21.871 17.880 19.957 1.00 33.88 449 THR B CA 1
ATOM 6706 C C . THR B 1 452 ? 20.842 18.099 18.858 1.00 34.50 449 THR B C 1
ATOM 6707 O O . THR B 1 452 ? 20.856 17.445 17.832 1.00 34.06 449 THR B O 1
ATOM 6711 N N . ILE B 1 453 ? 19.973 19.069 19.104 1.00 36.10 450 ILE B N 1
ATOM 6712 C CA . ILE B 1 453 ? 18.973 19.548 18.147 1.00 37.33 450 ILE B CA 1
ATOM 6713 C C . ILE B 1 453 ? 19.073 21.049 18.047 1.00 37.39 450 ILE B C 1
ATOM 6714 O O . ILE B 1 453 ? 18.960 21.740 19.044 1.00 37.27 450 ILE B O 1
ATOM 6719 N N . ARG B 1 454 ? 19.312 21.544 16.848 1.00 38.06 451 ARG B N 1
ATOM 6720 C CA . ARG B 1 454 ? 19.332 22.965 16.612 1.00 38.76 451 ARG B CA 1
ATOM 6721 C C . ARG B 1 454 ? 18.178 23.296 15.666 1.00 38.20 451 ARG B C 1
ATOM 6722 O O . ARG B 1 454 ? 18.014 22.659 14.621 1.00 35.88 451 ARG B O 1
ATOM 6730 N N . SER B 1 455 ? 17.368 24.279 16.060 1.00 38.52 452 SER B N 1
ATOM 6731 C CA . SER B 1 455 ? 16.266 24.754 15.223 1.00 38.98 452 SER B CA 1
ATOM 6732 C C . SER B 1 455 ? 16.846 25.652 14.174 1.00 39.00 452 SER B C 1
ATOM 6733 O O . SER B 1 455 ? 17.608 26.540 14.494 1.00 40.08 452 SER B O 1
ATOM 6736 N N . ARG B 1 456 ? 16.511 25.437 12.918 1.00 39.02 453 ARG B N 1
ATOM 6737 C CA . ARG B 1 456 ? 17.005 26.316 11.878 1.00 39.36 453 ARG B CA 1
ATOM 6738 C C . ARG B 1 456 ? 15.898 26.784 10.951 1.00 38.30 453 ARG B C 1
ATOM 6739 O O . ARG B 1 456 ? 14.882 26.128 10.778 1.00 37.27 453 ARG B O 1
ATOM 6747 N N . SER B 1 457 ? 16.109 27.955 10.376 1.00 37.69 454 SER B N 1
ATOM 6748 C CA . SER B 1 457 ? 15.190 28.517 9.394 1.00 36.99 454 SER B CA 1
ATOM 6749 C C . SER B 1 457 ? 15.994 28.879 8.160 1.00 34.99 454 SER B C 1
ATOM 6750 O O . SER B 1 457 ? 17.171 29.083 8.276 1.00 34.56 454 SER B O 1
ATOM 6753 N N . TRP B 1 458 ? 15.337 28.948 7.007 1.00 33.49 455 TRP B N 1
ATOM 6754 C CA . TRP B 1 458 ? 15.916 29.370 5.755 1.00 33.39 455 TRP B CA 1
ATOM 6755 C C . TRP B 1 458 ? 16.263 30.867 5.717 1.00 33.09 455 TRP B C 1
ATOM 6756 O O . TRP B 1 458 ? 15.513 31.695 6.250 1.00 31.80 455 TRP B O 1
ATOM 6767 N N . SER B 1 459 ? 17.429 31.172 5.108 1.00 32.51 456 SER B N 1
ATOM 6768 C CA . SER B 1 459 ? 17.889 32.542 4.885 1.00 32.09 456 SER B CA 1
ATOM 6769 C C . SER B 1 459 ? 16.928 33.365 4.026 1.00 32.45 456 SER B C 1
ATOM 6770 O O . SER B 1 459 ? 16.907 34.576 4.168 1.00 32.64 456 SER B O 1
ATOM 6773 N N . GLY B 1 460 ? 16.175 32.730 3.129 1.00 32.46 457 GLY B N 1
ATOM 6774 C CA . GLY B 1 460 ? 15.134 33.426 2.386 1.00 33.89 457 GLY B CA 1
ATOM 6775 C C . GLY B 1 460 ? 13.701 33.532 2.983 1.00 34.36 457 GLY B C 1
ATOM 6776 O O . GLY B 1 460 ? 12.777 33.877 2.250 1.00 34.70 457 GLY B O 1
ATOM 6777 N N . ASN B 1 461 ? 13.495 33.245 4.270 1.00 34.37 458 ASN B N 1
ATOM 6778 C CA . ASN B 1 461 ? 12.160 33.413 4.884 1.00 34.59 458 ASN B CA 1
ATOM 6779 C C . ASN B 1 461 ? 11.655 34.862 4.839 1.00 34.92 458 ASN B C 1
ATOM 6780 O O . ASN B 1 461 ? 12.335 35.803 5.317 1.00 34.23 458 ASN B O 1
ATOM 6785 N N . GLY B 1 462 ? 10.464 35.023 4.258 1.00 34.78 459 GLY B N 1
ATOM 6786 C CA . GLY B 1 462 ? 9.749 36.282 4.314 1.00 34.99 459 GLY B CA 1
ATOM 6787 C C . GLY B 1 462 ? 10.223 37.397 3.405 1.00 34.82 459 GLY B C 1
ATOM 6788 O O . GLY B 1 462 ? 9.870 38.557 3.664 1.00 34.48 459 GLY B O 1
ATOM 6789 N N . TYR B 1 463 ? 11.001 37.076 2.365 1.00 34.47 460 TYR B N 1
ATOM 6790 C CA . TYR B 1 463 ? 11.362 38.089 1.396 1.00 34.16 460 TYR B CA 1
ATOM 6791 C C . TYR B 1 463 ? 10.360 37.943 0.302 1.00 34.81 460 TYR B C 1
ATOM 6792 O O . TYR B 1 463 ? 9.976 36.822 -0.051 1.00 34.22 460 TYR B O 1
ATOM 6801 N N . ASN B 1 464 ? 9.925 39.099 -0.193 1.00 35.56 461 ASN B N 1
ATOM 6802 C CA . ASN B 1 464 ? 8.965 39.188 -1.264 1.00 36.51 461 ASN B CA 1
ATOM 6803 C C . ASN B 1 464 ? 9.564 38.503 -2.469 1.00 36.62 461 ASN B C 1
ATOM 6804 O O . ASN B 1 464 ? 10.772 38.646 -2.711 1.00 38.07 461 ASN B O 1
ATOM 6809 N N . ARG B 1 465 ? 8.752 37.760 -3.215 1.00 36.09 462 ARG B N 1
ATOM 6810 C CA . ARG B 1 465 ? 9.222 37.006 -4.362 1.00 36.23 462 ARG B CA 1
ATOM 6811 C C . ARG B 1 465 ? 8.468 37.356 -5.633 1.00 36.12 462 ARG B C 1
ATOM 6812 O O . ARG B 1 465 ? 7.250 37.365 -5.662 1.00 36.83 462 ARG B O 1
ATOM 6820 N N . GLY B 1 466 ? 9.210 37.644 -6.689 1.00 36.02 463 GLY B N 1
ATOM 6821 C CA . GLY B 1 466 ? 8.681 38.098 -7.941 1.00 35.61 463 GLY B CA 1
ATOM 6822 C C . GLY B 1 466 ? 8.498 36.966 -8.918 1.00 35.87 463 GLY B C 1
ATOM 6823 O O . GLY B 1 466 ? 8.697 35.810 -8.630 1.00 33.61 463 GLY B O 1
ATOM 6824 N N . ALA B 1 467 ? 8.133 37.340 -10.123 1.00 37.71 464 ALA B N 1
ATOM 6825 C CA . ALA B 1 467 ? 7.570 36.396 -11.051 1.00 39.21 464 ALA B CA 1
ATOM 6826 C C . ALA B 1 467 ? 8.507 35.257 -11.421 1.00 39.72 464 ALA B C 1
ATOM 6827 O O . ALA B 1 467 ? 8.051 34.155 -11.580 1.00 41.30 464 ALA B O 1
ATOM 6829 N N . HIS B 1 468 ? 9.798 35.469 -11.565 1.00 39.94 465 HIS B N 1
ATOM 6830 C CA . HIS B 1 468 ? 10.623 34.368 -12.095 1.00 40.28 465 HIS B CA 1
ATOM 6831 C C . HIS B 1 468 ? 11.532 33.660 -11.083 1.00 39.48 465 HIS B C 1
ATOM 6832 O O . HIS B 1 468 ? 12.383 32.858 -11.458 1.00 39.23 465 HIS B O 1
ATOM 6839 N N . TYR B 1 469 ? 11.298 33.929 -9.804 1.00 38.84 466 TYR B N 1
ATOM 6840 C CA . TYR B 1 469 ? 12.045 33.351 -8.677 1.00 38.29 466 TYR B CA 1
ATOM 6841 C C . TYR B 1 469 ? 12.160 31.831 -8.593 1.00 38.20 466 TYR B C 1
ATOM 6842 O O . TYR B 1 469 ? 11.202 31.090 -8.819 1.00 38.29 466 TYR B O 1
ATOM 6851 N N . SER B 1 470 ? 13.357 31.393 -8.214 1.00 37.65 467 SER B N 1
ATOM 6852 C CA . SER B 1 470 ? 13.687 29.996 -8.107 1.00 37.10 467 SER B CA 1
ATOM 6853 C C . SER B 1 470 ? 14.911 29.857 -7.180 1.00 36.94 467 SER B C 1
ATOM 6854 O O . SER B 1 470 ? 15.745 30.747 -7.128 1.00 37.30 467 SER B O 1
ATOM 6857 N N . THR B 1 471 ? 14.999 28.778 -6.406 1.00 36.42 468 THR B N 1
ATOM 6858 C CA . THR B 1 471 ? 16.103 28.591 -5.465 1.00 35.71 468 THR B CA 1
ATOM 6859 C C . THR B 1 471 ? 16.164 27.177 -4.958 1.00 35.42 468 THR B C 1
ATOM 6860 O O . THR B 1 471 ? 15.171 26.488 -4.959 1.00 34.27 468 THR B O 1
ATOM 6864 N N . THR B 1 472 ? 17.337 26.742 -4.515 1.00 35.03 469 THR B N 1
ATOM 6865 C CA . THR B 1 472 ? 17.450 25.407 -3.958 1.00 34.94 469 THR B CA 1
ATOM 6866 C C . THR B 1 472 ? 18.162 25.358 -2.609 1.00 35.31 469 THR B C 1
ATOM 6867 O O . THR B 1 472 ? 19.284 25.822 -2.453 1.00 36.72 469 THR B O 1
ATOM 6871 N N . LEU B 1 473 ? 17.487 24.799 -1.627 1.00 35.18 470 LEU B N 1
ATOM 6872 C CA . LEU B 1 473 ? 18.073 24.545 -0.353 1.00 35.30 470 LEU B CA 1
ATOM 6873 C C . LEU B 1 473 ? 18.548 23.103 -0.397 1.00 35.44 470 LEU B C 1
ATOM 6874 O O . LEU B 1 473 ? 17.833 22.205 -0.830 1.00 33.91 470 LEU B O 1
ATOM 6879 N N . ARG B 1 474 ? 19.793 22.906 0.019 1.00 36.26 471 ARG B N 1
ATOM 6880 C CA . ARG B 1 474 ? 20.393 21.604 0.085 1.00 36.77 471 ARG B CA 1
ATOM 6881 C C . ARG B 1 474 ? 20.459 21.225 1.555 1.00 36.23 471 ARG B C 1
ATOM 6882 O O . ARG B 1 474 ? 20.647 22.070 2.411 1.00 36.07 471 ARG B O 1
ATOM 6890 N N . PHE B 1 475 ? 20.247 19.951 1.833 1.00 36.29 472 PHE B N 1
ATOM 6891 C CA . PHE B 1 475 ? 20.146 19.435 3.190 1.00 36.54 472 PHE B CA 1
ATOM 6892 C C . PHE B 1 475 ? 20.961 18.135 3.321 1.00 36.74 472 PHE B C 1
ATOM 6893 O O . PHE B 1 475 ? 20.998 17.304 2.426 1.00 36.42 472 PHE B O 1
ATOM 6901 N N . LYS B 1 476 ? 21.609 17.944 4.447 1.00 37.73 473 LYS B N 1
ATOM 6902 C CA . LYS B 1 476 ? 22.326 16.705 4.669 1.00 38.11 473 LYS B CA 1
ATOM 6903 C C . LYS B 1 476 ? 21.414 15.838 5.494 1.00 38.18 473 LYS B C 1
ATOM 6904 O O . LYS B 1 476 ? 20.359 16.277 5.927 1.00 38.19 473 LYS B O 1
ATOM 6910 N N . GLY B 1 477 ? 21.834 14.605 5.715 1.00 38.78 474 GLY B N 1
ATOM 6911 C CA . GLY B 1 477 ? 20.972 13.589 6.287 1.00 38.86 474 GLY B CA 1
ATOM 6912 C C . GLY B 1 477 ? 20.477 13.876 7.673 1.00 38.81 474 GLY B C 1
ATOM 6913 O O . GLY B 1 477 ? 19.459 13.304 8.083 1.00 39.05 474 GLY B O 1
ATOM 6914 N N . ASN B 1 478 ? 21.184 14.757 8.375 1.00 38.67 475 ASN B N 1
ATOM 6915 C CA . ASN B 1 478 ? 20.866 15.098 9.753 1.00 38.82 475 ASN B CA 1
ATOM 6916 C C . ASN B 1 478 ? 19.760 16.135 9.926 1.00 39.30 475 ASN B C 1
ATOM 6917 O O . ASN B 1 478 ? 19.621 16.747 10.982 1.00 39.73 475 ASN B O 1
ATOM 6922 N N . VAL B 1 479 ? 18.941 16.303 8.902 1.00 39.56 476 VAL B N 1
ATOM 6923 C CA . VAL B 1 479 ? 17.875 17.282 8.928 1.00 39.25 476 VAL B CA 1
ATOM 6924 C C . VAL B 1 479 ? 16.542 16.577 9.158 1.00 39.13 476 VAL B C 1
ATOM 6925 O O . VAL B 1 479 ? 16.373 15.430 8.772 1.00 39.43 476 VAL B O 1
ATOM 6929 N N . ARG B 1 480 ? 15.596 17.262 9.783 1.00 39.01 477 ARG B N 1
ATOM 6930 C CA . ARG B 1 480 ? 14.301 16.648 10.103 1.00 39.16 477 ARG B CA 1
ATOM 6931 C C . ARG B 1 480 ? 13.288 17.684 10.549 1.00 38.64 477 ARG B C 1
ATOM 6932 O O . ARG B 1 480 ? 13.685 18.779 10.955 1.00 38.54 477 ARG B O 1
ATOM 6940 N N . ASN B 1 481 ? 12.001 17.334 10.510 1.00 38.13 478 ASN B N 1
ATOM 6941 C CA . ASN B 1 481 ? 10.918 18.259 10.870 1.00 38.37 478 ASN B CA 1
ATOM 6942 C C . ASN B 1 481 ? 10.872 19.480 9.960 1.00 38.40 478 ASN B C 1
ATOM 6943 O O . ASN B 1 481 ? 10.698 20.627 10.422 1.00 37.73 478 ASN B O 1
ATOM 6948 N N . ILE B 1 482 ? 11.040 19.234 8.672 1.00 38.88 479 ILE B N 1
ATOM 6949 C CA . ILE B 1 482 ? 11.043 20.290 7.675 1.00 39.97 479 ILE B CA 1
ATOM 6950 C C . ILE B 1 482 ? 9.640 20.869 7.556 1.00 40.49 479 ILE B C 1
ATOM 6951 O O . ILE B 1 482 ? 8.672 20.134 7.426 1.00 40.89 479 ILE B O 1
ATOM 6956 N N . ARG B 1 483 ? 9.542 22.191 7.620 1.00 41.17 480 ARG B N 1
ATOM 6957 C CA . ARG B 1 483 ? 8.271 22.900 7.649 1.00 41.45 480 ARG B CA 1
ATOM 6958 C C . ARG B 1 483 ? 8.276 24.006 6.587 1.00 41.33 480 ARG B C 1
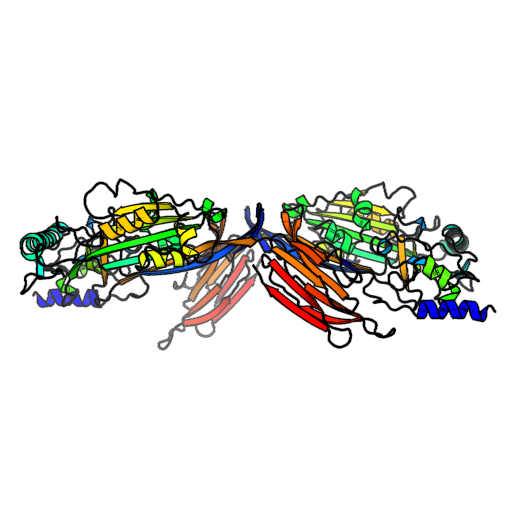ATOM 6959 O O . ARG B 1 483 ? 9.203 24.787 6.542 1.00 41.09 480 ARG B O 1
ATOM 6967 N N . VAL B 1 484 ? 7.238 24.064 5.744 1.00 41.36 481 VAL B N 1
ATOM 6968 C CA . VAL B 1 484 ? 7.113 25.075 4.682 1.00 40.59 481 VAL B CA 1
ATOM 6969 C C . VAL B 1 484 ? 5.773 25.789 4.763 1.00 39.87 481 VAL B C 1
ATOM 6970 O O . VAL B 1 484 ? 4.773 25.135 4.876 1.00 39.41 481 VAL B O 1
ATOM 6974 N N . LYS B 1 485 ? 5.787 27.120 4.746 1.00 39.33 482 LYS B N 1
ATOM 6975 C CA . LYS B 1 485 ? 4.600 27.973 4.635 1.00 39.45 482 LYS B CA 1
ATOM 6976 C C . LYS B 1 485 ? 4.808 28.898 3.445 1.00 39.38 482 LYS B C 1
ATOM 6977 O O . LYS B 1 485 ? 5.945 29.305 3.161 1.00 39.55 482 LYS B O 1
ATOM 6983 N N . VAL B 1 486 ? 3.721 29.266 2.774 1.00 38.68 483 VAL B N 1
ATOM 6984 C CA . VAL B 1 486 ? 3.787 30.125 1.589 1.00 38.41 483 VAL B CA 1
ATOM 6985 C C . VAL B 1 486 ? 2.640 31.131 1.617 1.00 37.79 483 VAL B C 1
ATOM 6986 O O . VAL B 1 486 ? 1.512 30.773 1.388 1.00 37.01 483 VAL B O 1
ATOM 6990 N N . LEU B 1 487 ? 2.954 32.384 1.908 1.00 37.42 484 LEU B N 1
ATOM 6991 C CA . LEU B 1 487 ? 2.002 33.475 1.857 1.00 37.22 484 LEU B CA 1
ATOM 6992 C C . LEU B 1 487 ? 1.960 34.144 0.466 1.00 36.86 484 LEU B C 1
ATOM 6993 O O . LEU B 1 487 ? 2.988 34.312 -0.212 1.00 35.40 484 LEU B O 1
ATOM 6998 N N . GLY B 1 488 ? 0.745 34.521 0.052 1.00 36.01 485 GLY B N 1
ATOM 6999 C CA . GLY B 1 488 ? 0.529 35.330 -1.129 1.00 35.26 485 GLY B CA 1
ATOM 7000 C C . GLY B 1 488 ? 0.075 36.714 -0.714 1.00 34.66 485 GLY B C 1
ATOM 7001 O O . GLY B 1 488 ? -0.427 36.902 0.411 1.00 34.74 485 GLY B O 1
ATOM 7002 N N . ALA B 1 489 ? 0.236 37.679 -1.624 1.00 32.97 486 ALA B N 1
ATOM 7003 C CA . ALA B 1 489 ? -0.220 39.053 -1.390 1.00 31.87 486 ALA B CA 1
ATOM 7004 C C . ALA B 1 489 ? -1.681 39.228 -1.779 1.00 30.66 486 ALA B C 1
ATOM 7005 O O . ALA B 1 489 ? -2.151 38.641 -2.758 1.00 29.37 486 ALA B O 1
ATOM 7007 N N . THR B 1 490 ? -2.364 40.072 -1.009 1.00 30.26 487 THR B N 1
ATOM 7008 C CA . THR B 1 490 ? -3.819 40.279 -1.118 1.00 30.08 487 THR B CA 1
AT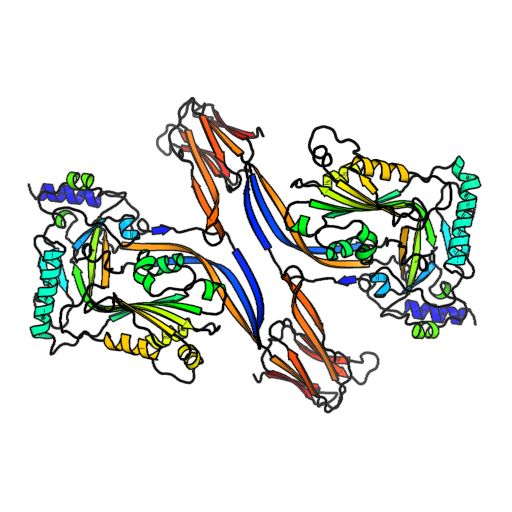OM 7009 C C . THR B 1 490 ? -4.103 41.764 -1.191 1.00 30.50 487 THR B C 1
ATOM 7010 O O . THR B 1 490 ? -3.929 42.440 -0.194 1.00 30.48 487 THR B O 1
ATOM 7014 N N . GLY B 1 491 ? -4.549 42.283 -2.329 1.00 31.08 488 GLY B N 1
ATOM 7015 C CA . GLY B 1 491 ? -4.718 43.723 -2.463 1.00 32.00 488 GLY B CA 1
ATOM 7016 C C . GLY B 1 491 ? -5.438 44.393 -1.293 1.00 33.07 488 GLY B C 1
ATOM 7017 O O . GLY B 1 491 ? -6.543 44.926 -1.489 1.00 32.83 488 GLY B O 1
ATOM 7018 N N . LEU B 1 492 ? -4.819 44.396 -0.097 1.00 34.05 489 LEU B N 1
ATOM 7019 C CA . LEU B 1 492 ? -5.476 44.879 1.148 1.00 35.13 489 LEU B CA 1
ATOM 7020 C C . LEU B 1 492 ? -4.550 45.082 2.390 1.00 35.06 489 LEU B C 1
ATOM 7021 O O . LEU B 1 492 ? -4.043 44.122 2.971 1.00 35.10 489 LEU B O 1
ATOM 7026 N N . ALA B 1 493 ? -4.432 46.343 2.821 1.00 35.21 490 ALA B N 1
ATOM 7027 C CA . ALA B 1 493 ? -3.464 46.801 3.822 1.00 35.46 490 ALA B CA 1
ATOM 7028 C C . ALA B 1 493 ? -3.705 46.387 5.282 1.00 35.93 490 ALA B C 1
ATOM 7029 O O . ALA B 1 493 ? -2.832 46.573 6.123 1.00 36.02 490 ALA B O 1
ATOM 7031 N N . TRP B 1 494 ? -4.863 45.827 5.591 1.00 36.48 491 TRP B N 1
ATOM 7032 C CA . TRP B 1 494 ? -5.168 45.427 6.969 1.00 37.03 491 TRP B CA 1
ATOM 7033 C C . TRP B 1 494 ? -5.044 43.911 7.153 1.00 37.34 491 TRP B C 1
ATOM 7034 O O . TRP B 1 494 ? -4.911 43.444 8.282 1.00 37.72 491 TRP B O 1
ATOM 7045 N N . GLU B 1 495 ? -5.109 43.164 6.043 1.00 37.55 492 GLU B N 1
ATOM 7046 C CA . GLU B 1 495 ? -4.864 41.715 5.991 1.00 37.57 492 GLU B CA 1
ATOM 7047 C C . GLU B 1 495 ? -3.951 41.560 4.753 1.00 38.13 492 GLU B C 1
ATOM 7048 O O . GLU B 1 495 ? -4.390 41.118 3.694 1.00 38.03 492 GLU B O 1
ATOM 7054 N N . PRO B 1 496 ? -2.686 41.980 4.876 1.00 38.79 493 PRO B N 1
ATOM 7055 C CA . PRO B 1 496 ? -1.761 42.056 3.729 1.00 38.81 493 PRO B CA 1
ATOM 7056 C C . PRO B 1 496 ? -1.195 40.713 3.188 1.00 38.56 493 PRO B C 1
ATOM 7057 O O . PRO B 1 496 ? -0.570 40.700 2.104 1.00 37.39 493 PRO B O 1
ATOM 7061 N N . TRP B 1 497 ? -1.420 39.608 3.903 1.00 38.34 494 TRP B N 1
ATOM 7062 C CA . TRP B 1 497 ? -0.839 38.328 3.489 1.00 38.47 494 TRP B CA 1
ATOM 7063 C C . TRP B 1 497 ? -1.815 37.199 3.741 1.00 37.77 494 TRP B C 1
ATOM 7064 O O . TRP B 1 497 ? -2.160 36.972 4.871 1.00 37.42 494 TRP B O 1
ATOM 7075 N N . ARG B 1 498 ? -2.279 36.529 2.682 1.00 37.77 495 ARG B N 1
ATOM 7076 C CA . ARG B 1 498 ? -3.075 35.301 2.819 1.00 38.03 495 ARG B CA 1
ATOM 7077 C C . ARG B 1 498 ? -2.209 34.071 2.508 1.00 38.26 495 ARG B C 1
ATOM 7078 O O . ARG B 1 498 ? -1.475 34.040 1.543 1.00 37.79 495 ARG B O 1
ATOM 7086 N N . LEU B 1 499 ? -2.339 33.063 3.364 1.00 38.91 496 LEU B N 1
ATOM 7087 C CA . LEU B 1 499 ? -1.773 31.736 3.183 1.00 38.88 496 LEU B CA 1
ATOM 7088 C C . LEU B 1 499 ? -2.213 31.106 1.859 1.00 38.98 496 LEU B C 1
ATOM 7089 O O . LEU B 1 499 ? -3.274 31.433 1.322 1.00 39.94 496 LEU B O 1
ATOM 7094 N N . ILE B 1 500 ? -1.391 30.201 1.347 1.00 38.85 497 ILE B N 1
ATOM 7095 C CA . ILE B 1 500 ? -1.630 29.493 0.097 1.00 38.75 497 ILE B CA 1
ATOM 7096 C C . ILE B 1 500 ? -1.322 28.028 0.321 1.00 38.89 497 ILE B C 1
ATOM 7097 O O . ILE B 1 500 ? -2.121 27.164 -0.005 1.00 38.30 497 ILE B O 1
ATOM 7102 N N . TYR B 1 501 ? -0.118 27.761 0.830 1.00 39.64 498 TYR B N 1
ATOM 7103 C CA . TYR B 1 501 ? 0.308 26.411 1.179 1.00 39.97 498 TYR B CA 1
ATOM 7104 C C . TYR B 1 501 ? 1.037 26.410 2.510 1.00 39.93 498 TYR B C 1
ATOM 7105 O O . TYR B 1 501 ? 1.535 27.420 2.970 1.00 39.46 498 TYR B O 1
ATOM 7114 N N . SER B 1 502 ? 1.030 25.246 3.133 1.00 40.46 499 SER B N 1
ATOM 7115 C CA . SER B 1 502 ? 1.645 25.012 4.419 1.00 40.89 499 SER B CA 1
ATOM 7116 C C . SER B 1 502 ? 1.793 23.493 4.503 1.00 40.59 499 SER B C 1
ATOM 7117 O O . SER B 1 502 ? 1.158 22.784 3.752 1.00 41.10 499 SER B O 1
ATOM 7120 N N . LYS B 1 503 ? 2.633 22.985 5.383 1.00 40.42 500 LYS B N 1
ATOM 7121 C CA . LYS B 1 503 ? 2.877 21.554 5.455 1.00 40.65 500 LYS B CA 1
ATOM 7122 C C . LYS B 1 503 ? 4.026 21.353 6.413 1.00 41.43 500 LYS B C 1
ATOM 7123 O O . LYS B 1 503 ? 5.130 21.887 6.197 1.00 40.96 500 LYS B O 1
ATOM 7129 N N . ASN B 1 504 ? 3.754 20.591 7.472 1.00 42.27 501 ASN B N 1
ATOM 7130 C CA . ASN B 1 504 ? 4.751 20.246 8.478 1.00 42.70 501 ASN B CA 1
ATOM 7131 C C . ASN B 1 504 ? 5.293 18.840 8.197 1.00 43.32 501 ASN B C 1
ATOM 7132 O O . ASN B 1 504 ? 4.749 18.111 7.367 1.00 43.44 501 ASN B O 1
ATOM 7137 N N . ASP B 1 505 ? 6.391 18.481 8.853 1.00 44.18 502 ASP B N 1
ATOM 7138 C CA . ASP B 1 505 ? 6.996 17.161 8.686 1.00 44.67 502 ASP B CA 1
ATOM 7139 C C . ASP B 1 505 ? 7.011 16.763 7.205 1.00 44.38 502 ASP B C 1
ATOM 7140 O O . ASP B 1 505 ? 6.198 15.974 6.745 1.00 44.03 502 ASP B O 1
ATOM 7145 N N . LEU B 1 506 ? 7.933 17.345 6.460 1.00 44.44 503 LEU B N 1
ATOM 7146 C CA . LEU B 1 506 ? 8.113 16.999 5.054 1.00 44.65 503 LEU B CA 1
ATOM 7147 C C . LEU B 1 506 ? 9.289 16.044 4.921 1.00 44.34 503 LEU B C 1
ATOM 7148 O O . LEU B 1 506 ? 10.422 16.410 5.233 1.00 44.80 503 LEU B O 1
ATOM 7153 N N . PRO B 1 507 ? 9.042 14.831 4.440 1.00 43.86 504 PRO B N 1
ATOM 7154 C CA . PRO B 1 507 ? 10.122 13.847 4.300 1.00 43.30 504 PRO B CA 1
ATOM 7155 C C . PRO B 1 507 ? 11.311 14.429 3.546 1.00 42.68 504 PRO B C 1
ATOM 7156 O O . PRO B 1 507 ? 11.104 15.198 2.626 1.00 42.24 504 PRO B O 1
ATOM 7160 N N . LEU B 1 508 ? 12.529 14.089 3.954 1.00 42.48 505 LEU B N 1
ATOM 7161 C CA . LEU B 1 508 ? 13.717 14.556 3.255 1.00 42.55 505 LEU B CA 1
ATOM 7162 C C . LEU B 1 508 ? 14.001 13.671 2.070 1.00 42.52 505 LEU B C 1
ATOM 7163 O O . LEU B 1 508 ? 14.861 12.811 2.128 1.00 43.04 505 LEU B O 1
ATOM 7168 N N . VAL B 1 509 ? 13.280 13.900 0.990 1.00 42.64 506 VAL B N 1
ATOM 7169 C CA . VAL B 1 509 ? 13.518 13.219 -0.277 1.00 42.75 506 VAL B CA 1
ATOM 7170 C C . VAL B 1 509 ? 14.741 13.869 -0.955 1.00 42.06 506 VAL B C 1
ATOM 7171 O O . VAL B 1 509 ? 14.970 15.079 -0.764 1.00 42.20 506 VAL B O 1
ATOM 7175 N N . PRO B 1 510 ? 15.509 13.090 -1.740 1.00 41.34 507 PRO B N 1
ATOM 7176 C CA . PRO B 1 510 ? 16.613 13.629 -2.568 1.00 40.95 507 PRO B CA 1
ATOM 7177 C C . PRO B 1 510 ? 16.332 14.891 -3.445 1.00 40.41 507 PRO B C 1
ATOM 7178 O O . PRO B 1 510 ? 17.268 15.655 -3.701 1.00 39.77 507 PRO B O 1
ATOM 7182 N N . GLN B 1 511 ? 15.094 15.073 -3.904 1.00 40.03 508 GLN B N 1
ATOM 7183 C CA . GLN B 1 511 ? 14.724 16.211 -4.722 1.00 39.99 508 GLN B CA 1
ATOM 7184 C C . GLN B 1 511 ? 13.205 16.454 -4.669 1.00 40.07 508 GLN B C 1
ATOM 7185 O O . GLN B 1 511 ? 12.423 15.673 -5.174 1.00 40.05 508 GLN B O 1
ATOM 7191 N N . ARG B 1 512 ? 12.786 17.539 -4.041 1.00 40.33 509 ARG B N 1
ATOM 7192 C CA . ARG B 1 512 ? 11.367 17.871 -3.964 1.00 40.59 509 ARG B CA 1
ATOM 7193 C C . ARG B 1 512 ? 11.159 19.269 -4.512 1.00 40.59 509 ARG B C 1
ATOM 7194 O O . ARG B 1 512 ? 11.976 20.148 -4.229 1.00 40.86 509 ARG B O 1
ATOM 7202 N N . ASN B 1 513 ? 10.072 19.476 -5.265 1.00 40.10 510 ASN B N 1
ATOM 7203 C CA . ASN B 1 513 ? 9.798 20.748 -5.912 1.00 40.03 510 ASN B CA 1
ATOM 7204 C C . ASN B 1 513 ? 8.489 21.322 -5.437 1.00 40.02 510 ASN B C 1
ATOM 7205 O O . ASN B 1 513 ? 7.448 20.731 -5.664 1.00 41.16 510 ASN B O 1
ATOM 7210 N N . ILE B 1 514 ? 8.512 22.485 -4.807 1.00 39.75 511 ILE B N 1
ATOM 7211 C CA . ILE B 1 514 ? 7.267 23.167 -4.429 1.00 39.67 511 ILE B CA 1
ATOM 7212 C C . ILE B 1 514 ? 7.073 24.402 -5.315 1.00 39.49 511 ILE B C 1
ATOM 7213 O O . ILE B 1 514 ? 7.650 25.450 -5.049 1.00 40.40 511 ILE B O 1
ATOM 7218 N N . SER B 1 515 ? 6.296 24.281 -6.382 1.00 38.83 512 SER B N 1
ATOM 7219 C CA . SER B 1 515 ? 6.080 25.398 -7.298 1.00 38.30 512 SER B CA 1
ATOM 7220 C C . SER B 1 515 ? 4.789 26.201 -7.033 1.00 38.55 512 SER B C 1
ATOM 7221 O O . SER B 1 515 ? 3.870 25.769 -6.351 1.00 37.62 512 SER B O 1
ATOM 7224 N N . THR B 1 516 ? 4.727 27.383 -7.618 1.00 38.96 513 THR B N 1
ATOM 7225 C CA . THR B 1 516 ? 3.608 28.291 -7.418 1.00 38.84 513 THR B CA 1
ATOM 7226 C C . THR B 1 516 ? 3.333 29.009 -8.740 1.00 39.83 513 THR B C 1
ATOM 7227 O O . THR B 1 516 ? 4.263 29.148 -9.559 1.00 40.06 513 THR B O 1
ATOM 7231 N N . TRP B 1 517 ? 2.068 29.418 -8.954 1.00 40.33 514 TRP B N 1
ATOM 7232 C CA . TRP B 1 517 ? 1.663 30.210 -10.119 1.00 40.87 514 TRP B CA 1
ATOM 7233 C C . TRP B 1 517 ? 0.191 30.706 -10.074 1.00 41.56 514 TRP B C 1
ATOM 7234 O O . TRP B 1 517 ? -0.421 30.757 -8.998 1.00 41.57 514 TRP B O 1
ATOM 7245 N N . GLY B 1 518 ? -0.350 31.118 -11.228 1.00 41.57 515 GLY B N 1
ATOM 7246 C CA . GLY B 1 518 ? -1.710 31.616 -11.309 1.00 41.78 515 GLY B CA 1
ATOM 7247 C C . GLY B 1 518 ? -1.845 33.089 -10.976 1.00 41.80 515 GLY B C 1
ATOM 7248 O O . GLY B 1 518 ? -0.861 33.834 -11.061 1.00 41.88 515 GLY B O 1
ATOM 7249 N N . THR B 1 519 ? -3.060 33.493 -10.582 1.00 41.43 516 THR B N 1
ATOM 7250 C CA . THR B 1 519 ? -3.389 34.898 -10.340 1.00 41.25 516 THR B CA 1
ATOM 7251 C C . THR B 1 519 ? -3.644 35.234 -8.864 1.00 41.03 516 THR B C 1
ATOM 7252 O O . THR B 1 519 ? -3.867 34.349 -8.035 1.00 40.14 516 THR B O 1
ATOM 7256 N N . THR B 1 520 ? -3.618 36.532 -8.559 1.00 41.33 517 THR B N 1
ATOM 7257 C CA . THR B 1 520 ? -3.919 37.049 -7.212 1.00 41.80 517 THR B CA 1
ATOM 7258 C C . THR B 1 520 ? -5.308 36.617 -6.705 1.00 41.60 517 THR B C 1
ATOM 7259 O O . THR B 1 520 ? -5.539 36.580 -5.496 1.00 41.59 517 THR B O 1
ATOM 7263 N N . LEU B 1 521 ? -6.223 36.304 -7.623 1.00 41.16 518 LEU B N 1
ATOM 7264 C CA . LEU B 1 521 ? -7.495 35.687 -7.249 1.00 41.19 518 LEU B CA 1
ATOM 7265 C C . LEU B 1 521 ? -7.317 34.180 -7.031 1.00 40.90 518 LEU B C 1
ATOM 7266 O O . LEU B 1 521 ? -7.580 33.693 -5.941 1.00 40.62 518 LEU B O 1
ATOM 7271 N N . HIS B 1 522 ? -6.849 33.455 -8.049 1.00 40.89 519 HIS B N 1
ATOM 7272 C CA . HIS B 1 522 ? -6.570 32.007 -7.939 1.00 41.05 519 HIS B CA 1
ATOM 7273 C C . HIS B 1 522 ? -5.047 31.612 -7.852 1.00 41.02 519 HIS B C 1
ATOM 7274 O O . HIS B 1 522 ? -4.436 31.204 -8.846 1.00 40.45 519 HIS B O 1
ATOM 7281 N N . PRO B 1 523 ? -4.431 31.732 -6.677 1.00 40.92 520 PRO B N 1
ATOM 7282 C CA . PRO B 1 523 ? -3.127 31.110 -6.455 1.00 41.35 520 PRO B CA 1
ATOM 7283 C C . PRO B 1 523 ? -3.102 29.572 -6.547 1.00 41.26 520 PRO B C 1
ATOM 7284 O O . PRO B 1 523 ? -3.666 28.882 -5.703 1.00 41.29 520 PRO B O 1
ATOM 7288 N N . GLN B 1 524 ? -2.408 29.066 -7.566 1.00 41.26 521 GLN B N 1
ATOM 7289 C CA . GLN B 1 524 ? -2.065 27.645 -7.694 1.00 41.17 521 GLN B CA 1
ATOM 7290 C C . GLN B 1 524 ? -0.769 27.287 -6.940 1.00 41.09 521 GLN B C 1
ATOM 7291 O O . GLN B 1 524 ? -0.016 28.154 -6.474 1.00 40.36 521 GLN B O 1
ATOM 7297 N N . PHE B 1 525 ? -0.524 25.980 -6.871 1.00 41.01 522 PHE B N 1
ATOM 7298 C CA . PHE B 1 525 ? 0.612 25.395 -6.174 1.00 40.78 522 PHE B CA 1
ATOM 7299 C C . PHE B 1 525 ? 0.645 23.866 -6.370 1.00 40.86 522 PHE B C 1
ATOM 7300 O O . PHE B 1 525 ? -0.377 23.229 -6.584 1.00 41.60 522 PHE B O 1
ATOM 7308 N N . GLU B 1 526 ? 1.843 23.299 -6.330 1.00 41.34 523 GLU B N 1
ATOM 7309 C CA . GLU B 1 526 ? 2.072 21.874 -6.542 1.00 41.18 523 GLU B CA 1
ATOM 7310 C C . GLU B 1 526 ? 3.166 21.459 -5.600 1.00 41.39 523 GLU B C 1
ATOM 7311 O O . GLU B 1 526 ? 4.109 22.204 -5.410 1.00 41.41 523 GLU B O 1
ATOM 7317 N N . ASP B 1 527 ? 3.049 20.271 -5.017 1.00 41.84 524 ASP B N 1
ATOM 7318 C CA . ASP B 1 527 ? 4.111 19.699 -4.179 1.00 41.96 524 ASP B CA 1
ATOM 7319 C C . ASP B 1 527 ? 4.508 18.332 -4.758 1.00 42.28 524 ASP B C 1
ATOM 7320 O O . ASP B 1 527 ? 3.864 17.315 -4.507 1.00 42.30 524 ASP B O 1
ATOM 7325 N N . LYS B 1 528 ? 5.578 18.329 -5.540 1.00 42.57 525 LYS B N 1
ATOM 7326 C CA . LYS B 1 528 ? 5.933 17.194 -6.363 1.00 42.81 525 LYS B CA 1
ATOM 7327 C C . LYS B 1 528 ? 7.260 16.600 -5.921 1.00 42.94 525 LYS B C 1
ATOM 7328 O O . LYS B 1 528 ? 8.224 17.313 -5.753 1.00 43.47 525 LYS B O 1
ATOM 7334 N N . VAL B 1 529 ? 7.304 15.291 -5.738 1.00 43.16 526 VAL B N 1
ATOM 7335 C CA . VAL B 1 529 ? 8.561 14.576 -5.579 1.00 43.25 526 VAL B CA 1
ATOM 7336 C C . VAL B 1 529 ? 9.105 14.263 -6.981 1.00 43.89 526 VAL B C 1
ATOM 7337 O O . VAL B 1 529 ? 8.362 14.221 -7.950 1.00 43.97 526 VAL B O 1
ATOM 7341 N N . VAL B 1 530 ? 10.416 14.097 -7.084 1.00 44.77 527 VAL B N 1
ATOM 7342 C CA . VAL B 1 530 ? 11.102 13.835 -8.352 1.00 45.45 527 VAL B CA 1
ATOM 7343 C C . VAL B 1 530 ? 12.136 12.731 -8.182 1.00 46.30 527 VAL B C 1
ATOM 7344 O O . VAL B 1 530 ? 12.416 11.971 -9.121 1.00 46.07 527 VAL B O 1
ATOM 7348 N N . LYS B 1 531 ? 12.721 12.705 -6.974 1.00 47.57 528 LYS B N 1
ATOM 7349 C CA . LYS B 1 531 ? 13.711 11.718 -6.492 1.00 48.30 528 LYS B CA 1
ATOM 7350 C C . LYS B 1 531 ? 14.981 11.624 -7.380 1.00 48.86 528 LYS B C 1
ATOM 7351 O O . LYS B 1 531 ? 15.086 12.322 -8.409 1.00 48.95 528 LYS B O 1
#

B-factor: mean 39.91, std 10.44, range [2.0, 97.52]

Radius of gyration: 42.04 Å; Cα contacts (8 Å, |Δi|>4): 2150; chains: 2; bounding box: 47×137×82 Å

Nearest PDB structures (foldseek):
  1s3r-assembly1_A  TM=1.002E+00  e=9.264E-101  Streptococcus intermedius
  5imy-assembly1_B  TM=7.675E-01  e=7.307E-70  Gardnerella vaginalis
  5aod-assembly1_A  TM=7.384E-01  e=9.457E-68  Streptococcus pneumoniae
  5aoe-assembly2_B  TM=7.185E-01  e=8.349E-66  Streptococcus pneumoniae
  4qqq-assembly1_A  TM=7.187E-01  e=1.866E-63  Streptococcus pneumoniae

CATH classification: 3.90.840.10 (+3 more: 3.30.1040.20, 3.40.30.40, 2.60.40.1430)

Foldseek 3Di:
DQVVQLVQLQVQQLVFDADQQPLQEAEDADDDWDWDWDWDDDPQWIKIWIKTKDKDKAKDQWAWDDPQQQQQDFALFKFWSHPCVSQPNTDTFPAWWAKWKKFKPAPPDDDCLRIDIFGGDGSPRRVVRVQVSLLVCLVPPVVPDWFFWDKDKDKDWDQDPQNVCQHRNNVCVPLVVVVPDDNVCVNVPQKTKMKMKIDTFRMKIFIDQDPGLSNGGDRPDHSVNCVVSVCGNSIHMKGFGMWTFFKMKMKMKIFRDQDDCQVVLLVCCVPPVPQPDDDDSNVGLVGIKMKMQMDFPDPPGSPPIDTDGSVSVVCVCVVRRIDPSPGGTGTTITWIAGSNPRHTGMRMYMYMGMDIRMDIQGKAKEKEWAAAQWWKFKKKKKWFWDADPVGDIDIDIDIDPRGGDTDHHGDMDMDIDGRRIWFIKMWMWTALPDDPDGTDGPDIDTTDRRARYWYWYWYDYSVDTDIDTDGDD/DQVVQLVQLQCAQLVFDADQQDLQEAEADDDDWDWDWDWDDDPFWIKIWIKTKDKDKDKDQWAWDDPLQQQQDFAQFKWWSHVCVQQVNTDTQPAWFAKWKKFKDAPPQDDCLGIDIFGGDHSPSRVCRVQVSLLVCLVPPPVPGWFFWDKDKDKDWDADPLRVCQHRNNVCVPLVVVVDDPNCCQSVLQKTKMKMKIDTFRMKMFIDQDPGLSNGHDRPDGSVNCVVRVCHNSIHMKTFGMWTFFKMKMKMKIASDQDDCLVVLVVCCVVPVVDDDPDPSVVRQQRMKMKMQIDKDDPDRNVPIDIDGSVSVSVVCVVRRIDPSPGTIGTTITWIAGSNPRDTGMHMYMYMGMGIHMDIFGKAKEKEAEAAQWWKFKKKKWWFWDADPVGDIDIDIGIDPRGGDTDDHGDMDMDIDGRRIWFMKMWMWTAAPDDVCGTDTDDIDTTDDRARYWYWYWYYYNVDIDIDTDDDD

Solvent-accessible surface area: 45960 Å² total; per-residue (Å²): 181,71,129,62,39,92,132,42,5,19,65,41,0,121,46,10,140,41,82,78,141,81,52,2,49,70,70,31,74,88,8,49,124,56,74,47,84,100,7,59,95,111,133,39,30,8,1,6,20,51,48,83,52,55,76,23,84,20,61,42,32,100,18,14,17,13,104,55,0,53,84,60,0,1,1,0,0,0,0,41,2,28,99,28,1,16,82,12,56,0,68,54,4,94,17,106,25,14,130,5,50,0,28,3,68,7,49,22,31,130,140,49,77,25,72,32,81,11,110,105,7,44,40,82,56,0,48,91,24,1,46,68,6,0,94,132,3,31,158,86,21,27,203,101,67,89,8,86,24,167,68,28,55,66,18,29,34,0,7,28,67,31,1,0,49,4,51,20,18,29,16,1,43,157,32,3,53,52,1,116,24,67,41,48,3,4,35,135,6,83,64,40,0,7,0,0,7,2,18,6,16,21,1,20,0,40,16,74,75,24,148,18,5,7,37,6,5,11,121,55,12,52,31,78,35,0,92,110,77,21,0,37,37,169,35,0,0,0,4,0,5,45,0,17,6,1,18,7,2,6,0,14,1,33,1,90,30,64,37,125,110,1,53,38,0,0,42,5,12,35,131,61,36,147,134,96,72,63,93,60,53,63,82,18,16,132,76,1,124,0,24,0,1,14,32,17,36,103,142,62,18,45,70,148,60,58,98,19,69,24,87,45,0,60,96,25,30,117,147,0,31,81,21,78,16,147,63,36,16,76,15,6,6,3,15,1,1,1,1,56,67,52,27,87,2,48,12,52,9,34,3,17,26,15,23,9,112,25,44,20,110,128,53,5,16,6,21,0,30,0,84,2,86,14,66,0,61,0,43,0,55,26,35,43,12,12,81,40,114,104,47,47,24,1,27,85,88,99,66,29,102,6,36,18,135,91,36,48,59,173,47,69,35,47,16,193,11,118,4,16,14,90,54,5,87,1,82,3,35,4,18,33,74,90,92,231,96,59,65,148,130,24,35,47,99,74,98,12,86,39,20,54,58,16,43,2,20,4,110,27,69,68,157,124,54,79,91,72,49,119,70,84,165,179,73,122,68,46,86,129,39,7,18,66,37,0,123,52,7,138,44,86,88,145,78,50,2,52,75,85,22,77,99,9,53,120,55,75,48,81,106,7,58,93,84,139,44,32,8,0,11,10,62,47,88,54,56,76,25,82,19,65,46,29,95,16,13,14,8,100,50,0,56,79,66,0,0,3,2,0,0,0,43,1,28,92,31,3,16,86,11,60,0,54,55,2,91,15,90,21,16,129,8,44,0,31,2,66,8,46,22,29,132,146,48,71,27,71,30,83,13,106,104,4,43,39,75,61,0,51,90,21,1,48,69,8,0,87,129,3,33,153,86,19,29,204,99,68,85,10,84,26,174,69,30,54,67,21,29,30,0,6,29,64,45,3,0,44,4,47,17,15,30,12,2,51,145,32,3,52,63,1,111,24,67,42,45,6,4,44,122,2,69,66,36,0,10,0,0,10,1,13,4,16,22,2,20,0,40,18,84,71,21,156,20,3,8,42,10,10,9,128,62,15,51,32,82,36,0,97,117,80,19,2,35,43,174,34,0,1,0,4,0,8,49,0,14,8,1,24,7,1,6,0,12,2,38,1,91,35,48,40,122,101,3,49,40,0,4,50,23,7,32,180,42,38,121,152,101,73,75,57,78,37,70,80,14,21,174,100,9,122,0,24,0,4,2,37,13,46,100,146,22,35,62,110,125,60,68,97,16,54,17,64,38,0,37,89,19,31,123,140,1,35,84,20,78,18,152,60,34,14,64,11,4,4,3,17,1,0,3,2,50,66,55,29,91,1,52,10,45,11,26,7,10,23,13,31,6,117,29,62,20,116,126,57,7,14,5,20,0,31,0,82,2,91,11,63,0,58,0,45,0,53,27,35,39,10,13,88,31,111,94,47,47,22,5,23,110,85,99,66,30,105,6,33,18,132,90,33,46,59,171,47,70,36,46,13,194,11,118,5,14,14,81,57,6,90,0,81,1,39,4,25,32,81,74,98,190,114,67,74,186,100,28,30,39,97,79,108,11,91,45,17,60,54,18,39,1,22,3,100,24,70,73,160,130,51,78,87,76,49,113,71,81,163

Secondary structure (DSSP, 8-state):
-HHHHHHHHHHHHHT----TTTTTEEE--EE---EEEEEEEETTEEEEEEEEEEEEEEEESSEEP-TTTGGG--TT-EEESSHHHHTT-PPBP-S-B--EEEEE--TT--TTTTEEEESS--HHHHHHHHHHHHHHHIIIIITTS--BPEEEEEEEE---HHHHHHHH-TTHHHHTGGG---HHHHHTTS-EEEEEEEEEEEEEEEEPPPSSGGGGB-TT--HHHHHHTT-SSSS-EEEEEEEEEEEEEEEEEEE----STHHHHHHHHHTT--S--SSSSHHHHTT--EEEEEESSSSSTTT-EEEE-HHHHHHHHHHTSB---SSPPEEEEEEEEETTT-PBP-EEEEEEEEEEEEEEEE-EEEEEEE-SSS-EEEEEEEEEEEE-TTS-EEEEEEE-TTTT--B-TT-EEEEEE-TTEEEEEEEEEEE---SS--EEEEEEEEEE---SEEEEEEEE-SSSEEEEEEE--/-HHHHHHHHHHHHHT----HHHHSEEE---B---EE--EEEETTEEEEEEEEEEEEEEEESSEEP-TTTTTT-STT-EEE-SHHHHTT-PPBP-S-B--EEEEE--TT--TTTTEEEESS--HHHHHHHHHHHHHHHHHHHTTTS--B-EEEEEEEE---HHHHHHHH-TTHHHHTGGG---HHHHHTTS-EEEEEEEEEEEEEEEEP--SSGGGGBPTT--HHHHHHTT-SSSS-EEEEEEEEEEEEEEEEEEE----STHHHHHHHIIIII-S-STTTHHHHHHTEEEEEEEESSSTTTTTS-EEE-HHHHHHHHHHTSB---SS--EEEEEEEEETTT-PBP-EEEEEEEEEEEEEEEE-EEEEEEE-SSS-BEEEEEEEEEEE-TTS-EEEEEEE-TTTT--B-TT-EEEEEE-TTEEEEEEEEEEE-S-TTS-EEEEEEESS----SEEEEEEEE-SSSEEEEEEE--